Protein AF-A0A1L0DS33-F1 (afdb_monomer_lite)

pLDDT: mean 83.82, std 15.11, range [28.0, 98.94]

Structure (mmCIF, N/CA/C/O backbone):
data_AF-A0A1L0DS33-F1
#
_entry.id   AF-A0A1L0DS33-F1
#
loop_
_atom_site.group_PDB
_atom_site.id
_atom_site.type_symbol
_atom_site.label_atom_id
_atom_site.label_alt_id
_atom_site.label_comp_id
_atom_site.label_asym_id
_atom_site.label_entity_id
_atom_site.label_seq_id
_atom_site.pdbx_PDB_ins_code
_atom_site.Cartn_x
_atom_site.Cartn_y
_atom_site.Cartn_z
_atom_site.occupancy
_atom_site.B_iso_or_equiv
_atom_site.auth_seq_id
_atom_site.auth_comp_id
_atom_site.auth_asym_id
_atom_site.auth_atom_id
_atom_site.pdbx_PDB_model_num
ATOM 1 N N . MET A 1 1 ? -32.156 -48.465 -96.373 1.00 54.03 1 MET A N 1
ATOM 2 C CA . MET A 1 1 ? -33.029 -47.271 -96.244 1.00 54.03 1 MET A CA 1
ATOM 3 C C . MET A 1 1 ? -33.738 -47.123 -94.887 1.00 54.03 1 MET A C 1
ATOM 5 O O . MET A 1 1 ? -34.369 -46.098 -94.685 1.00 54.03 1 MET A O 1
ATOM 9 N N . ALA A 1 2 ? -33.603 -48.049 -93.922 1.00 50.78 2 ALA A N 1
ATOM 10 C CA . ALA A 1 2 ? -34.163 -47.868 -92.570 1.00 50.78 2 ALA A CA 1
ATOM 11 C C . ALA A 1 2 ? -33.215 -47.149 -91.578 1.00 50.78 2 ALA A C 1
ATOM 13 O O . ALA A 1 2 ? -33.678 -46.573 -90.598 1.00 50.78 2 ALA A O 1
ATOM 14 N N . HIS A 1 3 ? -31.903 -47.106 -91.852 1.00 48.91 3 HIS A N 1
ATOM 15 C CA . HIS A 1 3 ? -30.919 -46.491 -90.946 1.00 48.91 3 HIS A CA 1
ATOM 16 C C . HIS A 1 3 ? -30.871 -44.952 -91.014 1.00 48.91 3 HIS A C 1
ATOM 18 O O . HIS A 1 3 ? -30.591 -44.296 -90.017 1.00 48.91 3 HIS A O 1
ATOM 24 N N . THR A 1 4 ? -31.229 -44.353 -92.154 1.00 50.19 4 THR A N 1
ATOM 25 C CA . THR A 1 4 ? -31.132 -42.899 -92.385 1.00 50.19 4 THR A CA 1
ATOM 26 C C . THR A 1 4 ? -32.342 -42.096 -91.888 1.00 50.19 4 THR A C 1
ATOM 28 O O . THR A 1 4 ? -32.277 -40.871 -91.787 1.00 50.19 4 THR A O 1
ATOM 31 N N . VAL A 1 5 ? -33.455 -42.759 -91.550 1.00 52.44 5 VAL A N 1
ATOM 32 C CA . VAL A 1 5 ? -34.676 -42.096 -91.046 1.00 52.44 5 VAL A CA 1
ATOM 33 C C . VAL A 1 5 ? -34.689 -42.021 -89.511 1.00 52.44 5 VAL A C 1
ATOM 35 O O . VAL A 1 5 ? -35.241 -41.072 -88.947 1.00 52.44 5 VAL A O 1
ATOM 38 N N . PHE A 1 6 ? -34.027 -42.959 -88.822 1.00 50.88 6 PHE A N 1
ATOM 39 C CA . PHE A 1 6 ? -33.957 -42.974 -87.356 1.00 50.88 6 PHE A CA 1
ATOM 40 C C . PHE A 1 6 ? -33.005 -41.893 -86.810 1.00 50.88 6 PHE A C 1
ATOM 42 O O . PHE A 1 6 ? -33.363 -41.176 -85.875 1.00 50.88 6 PHE A O 1
ATOM 49 N N . GLU A 1 7 ? -31.858 -41.658 -87.459 1.00 51.91 7 GLU A N 1
ATOM 50 C CA . GLU A 1 7 ? -30.919 -40.597 -87.054 1.00 51.91 7 GLU A CA 1
ATOM 51 C C . GLU A 1 7 ? -31.489 -39.183 -87.240 1.00 51.91 7 GLU A C 1
ATOM 53 O O . GLU A 1 7 ? -31.315 -38.322 -86.371 1.00 51.91 7 GLU A O 1
ATOM 58 N N . LYS A 1 8 ? -32.265 -38.940 -88.308 1.00 51.72 8 LYS A N 1
ATOM 59 C CA . LYS A 1 8 ? -32.891 -37.627 -88.535 1.00 51.72 8 LYS A CA 1
ATOM 60 C C . LYS A 1 8 ? -33.975 -37.297 -87.505 1.00 51.72 8 LYS A C 1
ATOM 62 O O . LYS A 1 8 ? -34.051 -36.139 -87.090 1.00 51.72 8 LYS A O 1
ATOM 67 N N . LYS A 1 9 ? -34.767 -38.277 -87.038 1.00 51.88 9 LYS A N 1
ATOM 68 C CA . LYS A 1 9 ? -35.789 -38.073 -85.984 1.00 51.88 9 LYS A CA 1
ATOM 69 C C . LYS A 1 9 ? -35.183 -37.880 -84.587 1.00 51.88 9 LYS A C 1
ATOM 71 O O . LYS A 1 9 ? -35.725 -37.104 -83.798 1.00 51.88 9 LYS A O 1
ATOM 76 N N . VAL A 1 10 ? -34.048 -38.519 -84.286 1.00 55.72 10 VAL A N 1
ATOM 77 C CA . VAL A 1 10 ? -33.333 -38.335 -83.008 1.00 55.72 10 VAL A CA 1
ATOM 78 C C . VAL A 1 10 ? -32.613 -36.980 -82.960 1.00 55.72 10 VAL A C 1
ATOM 80 O O . VAL A 1 10 ? -32.679 -36.297 -81.936 1.00 55.72 10 VAL A O 1
ATOM 83 N N . GLN A 1 11 ? -32.032 -36.508 -84.072 1.00 53.94 11 GLN A N 1
ATOM 84 C CA . GLN A 1 11 ? -31.434 -35.165 -84.136 1.00 53.94 11 GLN A CA 1
ATOM 85 C C . GLN A 1 11 ? -32.465 -34.028 -84.053 1.00 53.94 11 GLN A C 1
ATOM 87 O O . GLN A 1 11 ? -32.193 -33.019 -83.402 1.00 53.94 11 GLN A O 1
ATOM 92 N N . THR A 1 12 ? -33.660 -34.165 -84.645 1.00 53.88 12 THR A N 1
ATOM 93 C CA . THR A 1 12 ? -34.700 -33.119 -84.532 1.00 53.88 12 THR A CA 1
ATOM 94 C C . THR A 1 12 ? -35.337 -33.069 -83.144 1.00 53.88 12 THR A C 1
ATOM 96 O O . THR A 1 12 ? -35.628 -31.974 -82.662 1.00 53.88 12 THR A O 1
ATOM 99 N N . ARG A 1 13 ? -35.500 -34.211 -82.456 1.00 55.25 13 ARG A N 1
ATOM 100 C CA . ARG A 1 13 ? -35.942 -34.225 -81.049 1.00 55.25 13 ARG A CA 1
ATOM 101 C C . ARG A 1 13 ? -34.875 -33.682 -80.097 1.00 55.25 13 ARG A C 1
ATOM 103 O O . ARG A 1 13 ? -35.236 -32.923 -79.207 1.00 55.25 13 ARG A O 1
ATOM 110 N N . ARG A 1 14 ? -33.582 -33.962 -80.321 1.00 55.31 14 ARG A N 1
ATOM 111 C CA . ARG A 1 14 ? -32.485 -33.342 -79.551 1.00 55.31 14 ARG A CA 1
ATOM 112 C C . ARG A 1 14 ? -32.368 -31.840 -79.801 1.00 55.31 14 ARG A C 1
ATOM 114 O O . ARG A 1 14 ? -32.221 -31.110 -78.837 1.00 55.31 14 ARG A O 1
ATOM 121 N N . LYS A 1 15 ? -32.519 -31.350 -81.039 1.00 54.62 15 LYS A N 1
ATOM 122 C CA . LYS A 1 15 ? -32.514 -29.899 -81.316 1.00 54.62 15 LYS A CA 1
ATOM 123 C C . LYS A 1 15 ? -33.732 -29.176 -80.743 1.00 54.62 15 LYS A C 1
ATOM 125 O O . LYS A 1 15 ? -33.566 -28.082 -80.228 1.00 54.62 15 LYS A O 1
ATOM 130 N N . ARG A 1 16 ? -34.931 -29.774 -80.768 1.00 56.44 16 ARG A N 1
ATOM 131 C CA . ARG A 1 16 ? -36.115 -29.182 -80.115 1.00 56.44 16 ARG A CA 1
ATOM 132 C C . ARG A 1 16 ? -36.041 -29.247 -78.592 1.00 56.44 16 ARG A C 1
ATOM 134 O O . ARG A 1 16 ? -36.432 -28.280 -77.962 1.00 56.44 16 ARG A O 1
ATOM 141 N N . ALA A 1 17 ? -35.502 -30.318 -78.010 1.00 54.59 17 ALA A N 1
ATOM 142 C CA . ALA A 1 17 ? -35.258 -30.391 -76.570 1.00 54.59 17 ALA A CA 1
ATOM 143 C C . ALA A 1 17 ? -34.165 -29.407 -76.133 1.00 54.59 17 ALA A C 1
ATOM 145 O O . ALA A 1 17 ? -34.333 -28.761 -75.114 1.00 54.59 17 ALA A O 1
ATOM 146 N N . LEU A 1 18 ? -33.101 -29.223 -76.924 1.00 56.03 18 LEU A N 1
ATOM 147 C CA . LEU A 1 18 ? -32.041 -28.256 -76.634 1.00 56.03 18 LEU A CA 1
ATOM 148 C C . LEU A 1 18 ? -32.514 -26.809 -76.831 1.00 56.03 18 LEU A C 1
ATOM 150 O O . LEU A 1 18 ? -32.139 -25.968 -76.026 1.00 56.03 18 LEU A O 1
ATOM 154 N N . LEU A 1 19 ? -33.369 -26.523 -77.827 1.00 57.59 19 LEU A N 1
ATOM 155 C CA . LEU A 1 19 ? -34.018 -25.212 -77.977 1.00 57.59 19 LEU A CA 1
ATOM 156 C C . LEU A 1 19 ? -35.035 -24.941 -76.866 1.00 57.59 19 LEU A C 1
ATOM 158 O O . LEU A 1 19 ? -35.096 -23.825 -76.378 1.00 57.59 19 LEU A O 1
ATOM 162 N N . LEU A 1 20 ? -35.809 -25.940 -76.432 1.00 57.66 20 LEU A N 1
ATOM 163 C CA . LEU A 1 20 ? -36.738 -25.772 -75.313 1.00 57.66 20 LEU A CA 1
ATOM 164 C C . LEU A 1 20 ? -35.977 -25.624 -73.986 1.00 57.66 20 LEU A C 1
ATOM 166 O O . LEU A 1 20 ? -36.377 -24.822 -73.158 1.00 57.66 20 LEU A O 1
ATOM 170 N N . LEU A 1 21 ? -34.850 -26.325 -73.804 1.00 53.97 21 LEU A N 1
ATOM 171 C CA . LEU A 1 21 ? -33.987 -26.194 -72.626 1.00 53.97 21 LEU A CA 1
ATOM 172 C C . LEU A 1 21 ? -33.225 -24.863 -72.622 1.00 53.97 21 LEU A C 1
ATOM 174 O O . LEU A 1 21 ? -33.081 -24.278 -71.562 1.00 53.97 21 LEU A O 1
ATOM 178 N N . THR A 1 22 ? -32.789 -24.351 -73.780 1.00 56.38 22 THR A N 1
ATOM 179 C CA . THR A 1 22 ? -32.185 -23.007 -73.881 1.00 56.38 22 THR A CA 1
ATOM 180 C C . THR A 1 22 ? -33.222 -21.901 -73.762 1.00 56.38 22 THR A C 1
ATOM 182 O O . THR A 1 22 ? -32.906 -20.892 -73.157 1.00 56.38 22 THR A O 1
ATOM 185 N N . TYR A 1 23 ? -34.458 -22.087 -74.234 1.00 56.94 23 TYR A N 1
ATOM 186 C CA . TYR A 1 23 ? -35.544 -21.116 -74.052 1.00 56.94 23 TYR A CA 1
ATOM 187 C C . TYR A 1 23 ? -36.094 -21.121 -72.616 1.00 56.94 23 TYR A C 1
ATOM 189 O O . TYR A 1 23 ? -36.419 -20.066 -72.087 1.00 56.94 23 TYR A O 1
ATOM 197 N N . ILE A 1 24 ? -36.128 -22.281 -71.944 1.00 54.25 24 ILE A N 1
ATOM 198 C CA . ILE A 1 24 ? -36.436 -22.382 -70.508 1.00 54.25 24 ILE A CA 1
ATOM 199 C C . ILE A 1 24 ? -35.262 -21.852 -69.671 1.00 54.25 24 ILE A C 1
ATOM 201 O O . ILE A 1 24 ? -35.517 -21.139 -68.712 1.00 54.25 24 ILE A O 1
ATOM 205 N N . LEU A 1 25 ? -33.993 -22.070 -70.051 1.00 50.25 25 LEU A N 1
ATOM 206 C CA . LEU A 1 25 ? -32.857 -21.383 -69.411 1.00 50.25 25 LEU A CA 1
ATOM 207 C C . LEU A 1 25 ? -32.912 -19.865 -69.640 1.00 50.25 25 LEU A C 1
ATOM 209 O O . LEU A 1 25 ? -32.656 -19.120 -68.709 1.00 50.25 25 LEU A O 1
ATOM 213 N N . PHE A 1 26 ? -33.291 -19.384 -70.828 1.00 48.03 26 PHE A N 1
ATOM 214 C CA . PHE A 1 26 ? -33.439 -17.946 -71.089 1.00 48.03 26 PHE A CA 1
ATOM 215 C C . PHE A 1 26 ? -34.670 -17.342 -70.400 1.00 48.03 26 PHE A C 1
ATOM 217 O O . PHE A 1 26 ? -34.664 -16.164 -70.094 1.00 48.03 26 PHE A O 1
ATOM 224 N N . MET A 1 27 ? -35.721 -18.111 -70.109 1.00 46.91 27 MET A N 1
ATOM 225 C CA . MET A 1 27 ? -36.860 -17.626 -69.312 1.00 46.91 27 MET A CA 1
ATOM 226 C C . MET A 1 27 ? -36.609 -17.716 -67.800 1.00 46.91 27 MET A C 1
ATOM 228 O O . MET A 1 27 ? -37.139 -16.900 -67.055 1.00 46.91 27 MET A O 1
ATOM 232 N N . VAL A 1 28 ? -35.792 -18.673 -67.342 1.00 46.38 28 VAL A N 1
ATOM 233 C CA . VAL A 1 28 ? -35.417 -18.841 -65.923 1.00 46.38 28 VAL A CA 1
ATOM 234 C C . VAL A 1 28 ? -34.220 -17.956 -65.535 1.00 46.38 28 VAL A C 1
ATOM 236 O O . VAL A 1 28 ? -34.094 -17.600 -64.370 1.00 46.38 28 VAL A O 1
ATOM 239 N N . PHE A 1 29 ? -33.386 -17.533 -66.494 1.00 46.03 29 PHE A N 1
ATOM 240 C CA . PHE A 1 29 ? -32.216 -16.669 -66.260 1.00 46.03 29 PHE A CA 1
ATOM 241 C C . PHE A 1 29 ? -32.206 -15.353 -67.065 1.00 46.03 29 PHE A C 1
ATOM 243 O O . PHE A 1 29 ? -31.299 -14.548 -66.886 1.00 46.03 29 PHE A O 1
ATOM 250 N N . GLY A 1 30 ? -33.185 -15.093 -67.938 1.00 41.22 30 GLY A N 1
ATOM 251 C CA . GLY A 1 30 ? -33.219 -13.905 -68.815 1.00 41.22 30 GLY A CA 1
ATOM 252 C C . GLY A 1 30 ? -34.069 -12.740 -68.314 1.00 41.22 30 GLY A C 1
ATOM 253 O O . GLY A 1 30 ? -34.511 -11.926 -69.114 1.00 41.22 30 GLY A O 1
ATOM 254 N N . ASN A 1 31 ? -34.285 -12.652 -67.005 1.00 45.69 31 ASN A N 1
ATOM 255 C CA . ASN A 1 31 ? -34.637 -11.411 -66.316 1.00 45.69 31 ASN A CA 1
ATOM 256 C C . ASN A 1 31 ? -34.076 -11.469 -64.889 1.00 45.69 31 ASN A C 1
ATOM 258 O O . ASN A 1 31 ? -34.810 -11.429 -63.908 1.00 45.69 31 ASN A O 1
ATOM 262 N N . LEU A 1 32 ? -32.754 -11.572 -64.765 1.00 39.88 32 LEU A N 1
ATOM 263 C CA . LEU A 1 32 ? -32.100 -10.849 -63.685 1.00 39.88 32 LEU A CA 1
ATOM 264 C C . LEU A 1 32 ? -31.649 -9.524 -64.288 1.00 39.88 32 LEU A C 1
ATOM 266 O O . LEU A 1 32 ? -30.574 -9.418 -64.870 1.00 39.88 32 LEU A O 1
ATOM 270 N N . SER A 1 33 ? -32.520 -8.518 -64.177 1.00 45.62 33 SER A N 1
ATOM 271 C CA . SER A 1 33 ? -32.035 -7.162 -63.935 1.00 45.62 33 SER A CA 1
ATOM 272 C C . SER A 1 33 ? -30.991 -7.317 -62.831 1.00 45.62 33 SER A C 1
ATOM 274 O O . SER A 1 33 ? -31.322 -7.786 -61.739 1.00 45.62 33 SER A O 1
ATOM 276 N N . TYR A 1 34 ? -29.718 -7.085 -63.160 1.00 49.28 34 TYR A N 1
ATOM 277 C CA . TYR A 1 34 ? -28.691 -6.919 -62.143 1.00 49.28 34 TYR A CA 1
ATOM 278 C C . TYR A 1 34 ? -29.107 -5.661 -61.393 1.00 49.28 34 TYR A C 1
ATOM 280 O O . TYR A 1 34 ? -28.812 -4.555 -61.833 1.00 49.28 34 TYR A O 1
ATOM 288 N N . ALA A 1 35 ? -29.922 -5.830 -60.353 1.00 57.00 35 ALA A N 1
ATOM 289 C CA . ALA A 1 35 ? -30.247 -4.745 -59.458 1.00 57.00 35 ALA A CA 1
ATOM 290 C C . ALA A 1 35 ? -28.906 -4.258 -58.916 1.00 57.00 35 ALA A C 1
ATOM 292 O O . ALA A 1 35 ? -28.192 -5.038 -58.292 1.00 57.00 35 ALA A O 1
ATOM 293 N N . LEU A 1 36 ? -28.551 -3.017 -59.249 1.00 68.81 36 LEU A N 1
ATOM 294 C CA . LEU A 1 36 ? -27.370 -2.340 -58.733 1.00 68.81 36 LEU A CA 1
ATOM 295 C C . LEU A 1 36 ? -27.264 -2.603 -57.228 1.00 68.81 36 LEU A C 1
ATOM 297 O O . LEU A 1 36 ? -28.221 -2.302 -56.515 1.00 68.81 36 LEU A O 1
ATOM 301 N N . ASP A 1 37 ? -26.140 -3.154 -56.765 1.00 75.81 37 ASP A N 1
ATOM 302 C CA . ASP A 1 37 ? -25.960 -3.508 -55.355 1.00 75.81 37 ASP A CA 1
ATOM 303 C C . ASP A 1 37 ? -24.619 -3.012 -54.791 1.00 75.81 37 ASP A C 1
ATOM 305 O O . ASP A 1 37 ? -23.597 -2.910 -55.484 1.00 75.81 37 ASP A O 1
ATOM 309 N N . ILE A 1 38 ? -24.627 -2.689 -53.496 1.00 83.56 38 ILE A N 1
ATOM 310 C CA . ILE A 1 38 ? -23.435 -2.286 -52.747 1.00 83.56 38 ILE A CA 1
ATOM 311 C C . ILE A 1 38 ? -22.872 -3.533 -52.069 1.00 83.56 38 ILE A C 1
ATOM 313 O O . ILE A 1 38 ? -23.403 -3.999 -51.064 1.00 83.56 38 ILE A O 1
ATOM 317 N N . ILE A 1 39 ? -21.756 -4.047 -52.591 1.00 85.12 39 ILE A N 1
ATOM 318 C CA . ILE A 1 39 ? -21.105 -5.261 -52.081 1.00 85.12 39 ILE A CA 1
ATOM 319 C C . ILE A 1 39 ? -20.555 -5.035 -50.668 1.00 85.12 39 ILE A C 1
ATOM 321 O O . ILE A 1 39 ? -20.688 -5.901 -49.803 1.00 85.12 39 ILE A O 1
ATOM 325 N N . SER A 1 40 ? -19.912 -3.891 -50.419 1.00 83.19 40 SER A N 1
ATOM 326 C CA . SER A 1 40 ? -19.369 -3.579 -49.093 1.00 83.19 40 SER A CA 1
ATOM 327 C C . SER A 1 40 ? -19.147 -2.090 -48.875 1.00 83.19 40 SER A C 1
ATOM 329 O O . SER A 1 40 ? -18.761 -1.379 -49.804 1.00 83.19 40 SER A O 1
ATOM 331 N N . ILE A 1 41 ? -19.297 -1.661 -47.620 1.00 87.12 41 ILE A N 1
ATOM 332 C CA . ILE A 1 41 ? -18.932 -0.330 -47.127 1.00 87.12 41 ILE A CA 1
ATOM 333 C C . ILE A 1 41 ? -18.014 -0.517 -45.910 1.00 87.12 41 ILE A C 1
ATOM 335 O O . ILE A 1 41 ? -18.388 -1.219 -44.968 1.00 87.12 41 ILE A O 1
ATOM 339 N N . SER A 1 42 ? -16.832 0.103 -45.909 1.00 83.44 42 SER A N 1
ATOM 340 C CA . SER A 1 42 ? -15.899 0.099 -44.774 1.00 83.44 42 SER A CA 1
ATOM 341 C C . SER A 1 42 ? -15.378 1.501 -44.450 1.00 83.44 42 SER A C 1
ATOM 343 O O . SER A 1 42 ? -15.151 2.330 -45.329 1.00 83.44 42 SER A O 1
ATOM 345 N N . ASN A 1 43 ? -15.184 1.759 -43.153 1.00 83.50 43 ASN A N 1
ATOM 346 C CA . ASN A 1 43 ? -14.553 2.975 -42.644 1.00 83.50 43 ASN A CA 1
ATOM 347 C C . ASN A 1 43 ? -13.051 2.713 -42.455 1.00 83.50 43 ASN A C 1
ATOM 349 O O . ASN A 1 43 ? -12.673 1.850 -41.661 1.00 83.50 43 ASN A O 1
ATOM 353 N N . GLU A 1 44 ? -12.201 3.470 -43.139 1.00 82.00 44 GLU A N 1
ATOM 354 C CA . GLU A 1 44 ? -10.746 3.298 -43.167 1.00 82.00 44 GLU A CA 1
ATOM 355 C C . GLU A 1 44 ? -10.040 4.632 -42.869 1.00 82.00 44 GLU A C 1
ATOM 357 O O . GLU A 1 44 ? -10.665 5.694 -42.864 1.00 82.00 44 GLU A O 1
ATOM 362 N N . ASN A 1 45 ? -8.744 4.584 -42.537 1.00 78.31 45 ASN A N 1
ATOM 363 C CA . ASN A 1 45 ? -7.931 5.769 -42.212 1.00 78.31 45 ASN A CA 1
ATOM 364 C C . ASN A 1 45 ? -8.588 6.728 -41.198 1.00 78.31 45 ASN A C 1
ATOM 366 O O . ASN A 1 45 ? -8.499 7.950 -41.322 1.00 78.31 45 ASN A O 1
ATOM 370 N N . LEU A 1 46 ? -9.258 6.160 -40.188 1.00 68.50 46 LEU A N 1
ATOM 371 C CA . LEU A 1 46 ? -9.927 6.921 -39.136 1.00 68.50 46 LEU A CA 1
ATOM 372 C C . LEU A 1 46 ? -8.899 7.702 -38.316 1.00 68.50 46 LEU A C 1
ATOM 374 O O . LEU A 1 46 ? -8.003 7.118 -37.695 1.00 68.50 46 LEU A O 1
ATOM 378 N N . ASP A 1 47 ? -9.074 9.014 -38.276 1.00 68.12 47 ASP A N 1
ATOM 379 C CA . ASP A 1 47 ? -8.330 9.945 -37.435 1.00 68.12 47 ASP A CA 1
ATOM 380 C C . ASP A 1 47 ? -9.304 10.743 -36.547 1.00 68.12 47 ASP A C 1
ATOM 382 O O . ASP A 1 47 ? -10.502 10.445 -36.500 1.00 68.12 47 ASP A O 1
ATOM 386 N N . VAL A 1 48 ? -8.809 11.727 -35.797 1.00 65.50 48 VAL A N 1
ATOM 387 C CA . VAL A 1 48 ? -9.638 12.568 -34.919 1.00 65.50 48 VAL A CA 1
ATOM 388 C C . VAL A 1 48 ? -10.586 13.493 -35.692 1.00 65.50 48 VAL A C 1
ATOM 390 O O . VAL A 1 48 ? -11.618 13.871 -35.136 1.00 65.50 48 VAL A O 1
ATOM 393 N N . ASP A 1 49 ? -10.279 13.819 -36.954 1.00 72.50 49 ASP A N 1
ATOM 394 C CA . ASP A 1 49 ? -10.989 14.818 -37.775 1.00 72.50 49 ASP A CA 1
ATOM 395 C C . ASP A 1 49 ? -11.140 14.464 -39.266 1.00 72.50 49 ASP A C 1
ATOM 397 O O . ASP A 1 49 ? -11.635 15.258 -40.070 1.00 72.50 49 ASP A O 1
ATOM 401 N N . LYS A 1 50 ? -10.752 13.246 -39.647 1.00 83.56 50 LYS A N 1
ATOM 402 C CA . LYS A 1 50 ? -10.861 12.740 -41.017 1.00 83.56 50 LYS A CA 1
ATOM 403 C C . LYS A 1 50 ? -11.110 11.241 -41.039 1.00 83.56 50 LYS A C 1
ATOM 405 O O . LYS A 1 50 ? -10.762 10.519 -40.104 1.00 83.56 50 LYS A O 1
ATOM 410 N N . ALA A 1 51 ? -11.712 10.787 -42.128 1.00 89.12 51 ALA A N 1
ATOM 411 C CA . ALA A 1 51 ? -11.911 9.375 -42.410 1.00 89.12 51 ALA A CA 1
ATOM 412 C C . ALA A 1 51 ? -12.011 9.138 -43.914 1.00 89.12 51 ALA A C 1
ATOM 414 O O . ALA A 1 51 ? -12.381 10.045 -44.658 1.00 89.12 51 ALA A O 1
ATOM 415 N N . ASP A 1 52 ? -11.743 7.913 -44.343 1.00 92.44 52 ASP A N 1
ATOM 416 C CA . ASP A 1 52 ? -11.986 7.464 -45.706 1.00 92.44 52 ASP A CA 1
ATOM 417 C C . ASP A 1 52 ? -13.100 6.407 -45.696 1.00 92.44 52 ASP A C 1
ATOM 419 O O . ASP A 1 52 ? -13.106 5.501 -44.863 1.00 92.44 52 ASP A O 1
ATOM 423 N N . ILE A 1 53 ? -14.067 6.534 -46.604 1.00 92.69 53 ILE A N 1
ATOM 424 C CA . ILE A 1 53 ? -15.160 5.572 -46.776 1.00 92.69 53 ILE A CA 1
ATOM 425 C C . ILE A 1 53 ? -14.891 4.777 -48.047 1.00 92.69 53 ILE A C 1
ATOM 427 O O . ILE A 1 53 ? -14.963 5.330 -49.149 1.00 92.69 53 ILE A O 1
ATOM 431 N N . ARG A 1 54 ? -14.575 3.489 -47.897 1.00 92.25 54 ARG A N 1
ATOM 432 C CA . ARG A 1 54 ? -14.356 2.578 -49.021 1.00 92.25 54 ARG A CA 1
ATOM 433 C C . ARG A 1 54 ? -15.660 1.870 -49.372 1.00 92.25 54 ARG A C 1
ATOM 435 O O . ARG A 1 54 ? -16.324 1.309 -48.503 1.00 92.25 54 ARG A O 1
ATOM 442 N N . VAL A 1 55 ? -16.029 1.907 -50.649 1.00 91.75 55 VAL A N 1
ATOM 443 C CA . VAL A 1 55 ? -17.270 1.335 -51.184 1.00 91.75 55 VAL A CA 1
ATOM 444 C C . VAL A 1 55 ? -16.940 0.458 -52.384 1.00 91.75 55 VAL A C 1
ATOM 446 O O . VAL A 1 55 ? -16.211 0.884 -53.276 1.00 91.75 55 VAL A O 1
ATOM 449 N N . VAL A 1 56 ? -17.490 -0.754 -52.415 1.00 90.38 56 VAL A N 1
ATOM 450 C CA . VAL A 1 56 ? -17.362 -1.689 -53.543 1.00 90.38 56 VAL A CA 1
ATOM 451 C C . VAL A 1 56 ? -18.750 -1.990 -54.099 1.00 90.38 56 VAL A C 1
ATOM 453 O O . VAL A 1 56 ? -19.661 -2.289 -53.327 1.00 90.38 56 VAL A O 1
ATOM 456 N N . THR A 1 57 ? -18.912 -1.919 -55.419 1.00 89.69 57 THR A N 1
ATOM 457 C CA . THR A 1 57 ? -20.177 -2.145 -56.135 1.00 89.69 57 THR A CA 1
ATOM 458 C C . THR A 1 57 ? -20.048 -3.306 -57.115 1.00 89.69 57 THR A C 1
ATOM 460 O O . THR A 1 57 ? -18.970 -3.599 -57.638 1.00 89.69 57 THR A O 1
ATOM 463 N N . ASP A 1 58 ? -21.154 -3.996 -57.373 1.00 81.69 58 ASP A N 1
ATOM 464 C CA . ASP A 1 58 ? -21.182 -5.158 -58.267 1.00 81.69 58 ASP A CA 1
ATOM 465 C C . ASP A 1 58 ? -21.015 -4.782 -59.751 1.00 81.69 58 ASP A C 1
ATOM 467 O O . ASP A 1 58 ? -20.400 -5.515 -60.540 1.00 81.69 58 ASP A O 1
ATOM 471 N N . ASN A 1 59 ? -21.463 -3.581 -60.105 1.00 83.56 59 ASN A N 1
ATOM 472 C CA . ASN A 1 59 ? -21.367 -2.983 -61.427 1.00 83.56 59 ASN A CA 1
ATOM 473 C C . ASN A 1 59 ? -20.555 -1.688 -61.422 1.00 83.56 59 ASN A C 1
ATOM 475 O O . ASN A 1 59 ? -20.345 -1.064 -60.383 1.00 83.56 59 ASN A O 1
ATOM 479 N N . THR A 1 60 ? -20.084 -1.296 -62.607 1.00 87.19 60 THR A N 1
ATOM 480 C CA . THR A 1 60 ? -19.371 -0.031 -62.793 1.00 87.19 60 THR A CA 1
ATOM 481 C C . THR A 1 60 ? -20.330 1.128 -62.523 1.00 87.19 60 THR A C 1
ATOM 483 O O . THR A 1 60 ? -21.383 1.234 -63.155 1.00 87.19 60 THR A O 1
ATOM 486 N N . SER A 1 61 ? -19.994 1.959 -61.545 1.00 90.94 61 SER A N 1
ATOM 487 C CA . SER A 1 61 ? -20.868 2.993 -61.008 1.00 90.94 61 SER A CA 1
ATOM 488 C C . SER A 1 61 ? -20.061 4.179 -60.478 1.00 90.94 61 SER A C 1
ATOM 490 O O . SER A 1 61 ? -18.833 4.159 -60.463 1.00 90.94 61 SER A O 1
ATOM 492 N N . ARG A 1 62 ? -20.746 5.246 -60.069 1.00 93.62 62 ARG A N 1
ATOM 493 C CA . ARG A 1 62 ? -20.158 6.369 -59.331 1.00 93.62 62 ARG A CA 1
ATOM 494 C C . ARG A 1 62 ? -20.761 6.419 -57.939 1.00 93.62 62 ARG A C 1
ATOM 496 O O . ARG A 1 62 ? -21.942 6.116 -57.768 1.00 93.62 62 ARG A O 1
ATOM 503 N N . VAL A 1 63 ? -19.968 6.860 -56.967 1.00 94.06 63 VAL A N 1
ATOM 504 C CA . VAL A 1 63 ? -20.342 6.883 -55.550 1.00 94.06 63 VAL A CA 1
ATOM 505 C C . VAL A 1 63 ? -20.167 8.279 -54.954 1.00 94.06 63 VAL A C 1
ATOM 507 O O . VAL A 1 63 ? -19.184 8.963 -55.230 1.00 94.06 63 VAL A O 1
ATOM 510 N N . SER A 1 64 ? -21.113 8.700 -54.117 1.00 94.12 64 SER A N 1
ATOM 511 C CA . SER A 1 64 ? -21.016 9.886 -53.257 1.00 94.12 64 SER A CA 1
ATOM 512 C C . SER A 1 64 ? -21.510 9.550 -51.843 1.00 94.12 64 SER A C 1
ATOM 514 O O . SER A 1 64 ? -22.279 8.607 -51.658 1.00 94.12 64 SER A O 1
ATOM 516 N N . ILE A 1 65 ? -21.054 10.298 -50.836 1.00 95.19 65 ILE A N 1
ATOM 517 C CA . ILE A 1 65 ? -21.390 10.109 -49.422 1.00 95.19 65 ILE A CA 1
ATOM 518 C C . ILE A 1 65 ? -22.191 11.308 -48.918 1.00 95.19 65 ILE A C 1
ATOM 520 O O . ILE A 1 65 ? -21.698 12.435 -48.930 1.00 95.19 65 ILE A O 1
ATOM 524 N N . GLN A 1 66 ? -23.400 11.075 -48.413 1.00 92.75 66 GLN A N 1
ATOM 525 C CA . GLN A 1 66 ? -24.129 12.054 -47.605 1.00 92.75 66 GLN A CA 1
ATOM 526 C C . GLN A 1 66 ? -23.806 11.844 -46.134 1.00 92.75 66 GLN A C 1
ATOM 528 O O . GLN A 1 66 ? -24.021 10.748 -45.644 1.00 92.75 66 GLN A O 1
ATOM 533 N N . TYR A 1 67 ? -23.305 12.856 -45.424 1.00 91.06 67 TYR A N 1
ATOM 534 C CA . TYR A 1 67 ? -22.882 12.729 -44.029 1.00 91.06 67 TYR A CA 1
ATOM 535 C C . TYR A 1 67 ? -23.210 13.965 -43.184 1.00 91.06 67 TYR A C 1
ATOM 537 O O . TYR A 1 67 ? -23.169 15.099 -43.656 1.00 91.06 67 TYR A O 1
ATOM 545 N N . GLY A 1 68 ? -23.512 13.762 -41.904 1.00 81.00 68 GLY A N 1
ATOM 546 C CA . GLY A 1 68 ? -23.839 14.828 -40.957 1.00 81.00 68 GLY A CA 1
ATOM 547 C C . GLY A 1 68 ? -23.783 14.347 -39.510 1.00 81.00 68 GLY A C 1
ATOM 548 O O . GLY A 1 68 ? -23.729 13.152 -39.240 1.00 81.00 68 GLY A O 1
ATOM 549 N N . LEU A 1 69 ? -23.792 15.266 -38.542 1.00 69.50 69 LEU A N 1
ATOM 550 C CA . LEU A 1 69 ? -23.809 14.898 -37.112 1.00 69.50 69 LEU A CA 1
ATOM 551 C C . LEU A 1 69 ? -25.144 14.264 -36.675 1.00 69.50 69 LEU A C 1
ATOM 553 O O . LEU A 1 69 ? -25.250 13.740 -35.570 1.00 69.50 69 LEU A O 1
ATOM 557 N N . ASN A 1 70 ? -26.166 14.337 -37.529 1.00 72.44 70 ASN A N 1
ATOM 558 C CA . ASN A 1 70 ? -27.437 13.636 -37.408 1.00 72.44 70 ASN A CA 1
ATOM 559 C C . ASN A 1 70 ? -28.055 13.444 -38.802 1.00 72.44 70 ASN A C 1
ATOM 561 O O . ASN A 1 70 ? -27.636 14.079 -39.771 1.00 72.44 70 ASN A O 1
ATOM 565 N N . SER A 1 71 ? -29.080 12.598 -38.885 1.00 65.44 71 SER A N 1
ATOM 566 C CA . SER A 1 71 ? -29.762 12.271 -40.139 1.00 65.44 71 SER A CA 1
ATOM 567 C C . SER A 1 71 ? -30.674 13.371 -40.697 1.00 65.44 71 SER A C 1
ATOM 569 O O . SER A 1 71 ? -31.181 13.224 -41.804 1.00 65.44 71 SER A O 1
ATOM 571 N N . ALA A 1 72 ? -30.872 14.480 -39.973 1.00 57.56 72 ALA A N 1
ATOM 572 C CA . ALA A 1 72 ? -31.730 15.584 -40.406 1.00 57.56 72 ALA A CA 1
ATOM 573 C C . ALA A 1 72 ? -30.986 16.651 -41.233 1.00 57.56 72 ALA A C 1
ATOM 575 O O . ALA A 1 72 ? -31.616 17.318 -42.047 1.00 57.56 72 ALA A O 1
ATOM 576 N N . ASN A 1 73 ? -29.666 16.803 -41.051 1.00 64.94 73 ASN A N 1
ATOM 577 C CA . ASN A 1 73 ? -28.832 17.793 -41.745 1.00 64.94 73 ASN A CA 1
ATOM 578 C C . ASN A 1 73 ? -27.549 17.135 -42.286 1.00 64.94 73 ASN A C 1
ATOM 580 O O . ASN A 1 73 ? -26.518 17.130 -41.606 1.00 64.94 73 ASN A O 1
ATOM 584 N N . MET A 1 74 ? -27.615 16.580 -43.503 1.00 79.38 74 MET A N 1
ATOM 585 C CA . MET A 1 74 ? -26.488 15.912 -44.167 1.00 79.38 74 MET A CA 1
ATOM 586 C C . MET A 1 74 ? -25.895 16.755 -45.308 1.00 79.38 74 MET A C 1
ATOM 588 O O . MET A 1 74 ? -26.617 17.325 -46.124 1.00 79.38 74 MET A O 1
ATOM 592 N N . THR A 1 75 ? -24.566 16.785 -45.392 1.00 83.38 75 THR A N 1
ATOM 593 C CA . THR A 1 75 ? -23.784 17.354 -46.499 1.00 83.38 75 THR A CA 1
ATOM 594 C C . THR A 1 75 ? -23.400 16.243 -47.472 1.00 83.38 75 THR A C 1
ATOM 596 O O . THR A 1 75 ? -23.078 15.142 -47.044 1.00 83.38 75 THR A O 1
ATOM 599 N N . THR A 1 76 ? -23.418 16.509 -48.781 1.00 91.44 76 THR A N 1
ATOM 600 C CA . THR A 1 76 ? -23.062 15.514 -49.814 1.00 91.44 76 THR A CA 1
ATOM 601 C C . THR A 1 76 ? -21.631 15.732 -50.305 1.00 91.44 76 THR A C 1
ATOM 603 O O . THR A 1 76 ? -21.270 16.853 -50.664 1.00 91.44 76 THR A O 1
ATOM 606 N N . SER A 1 77 ? -20.817 14.677 -50.334 1.00 91.25 77 SER A N 1
ATOM 607 C CA . SER A 1 77 ? -19.465 14.706 -50.896 1.00 91.25 77 SER A CA 1
ATOM 608 C C . SER A 1 77 ? -19.492 14.813 -52.424 1.00 91.25 77 SER A C 1
ATOM 610 O O . SER A 1 77 ? -20.510 14.567 -53.076 1.00 91.25 77 SER A O 1
ATOM 612 N N . GLN A 1 78 ? -18.343 15.105 -53.034 1.00 89.69 78 GLN A N 1
ATOM 613 C CA . GLN A 1 78 ? -18.212 14.975 -54.486 1.00 89.69 78 GLN A CA 1
ATOM 614 C C . GLN A 1 78 ? -18.389 13.514 -54.927 1.00 89.69 78 GLN A C 1
ATOM 616 O O . GLN A 1 78 ? -18.134 12.585 -54.157 1.00 89.69 78 GLN A O 1
ATOM 621 N N . TRP A 1 79 ? -18.851 13.331 -56.165 1.00 92.38 79 TRP A N 1
ATOM 622 C CA . TRP A 1 79 ? -18.977 12.019 -56.795 1.00 92.38 79 TRP A CA 1
ATOM 623 C C . TRP A 1 79 ? -17.613 11.499 -57.236 1.00 92.38 79 TRP A C 1
ATOM 625 O O . TRP A 1 79 ? -16.857 12.232 -57.873 1.00 92.38 79 TRP A O 1
ATOM 635 N N . SER A 1 80 ? -17.349 10.219 -56.988 1.00 92.62 80 SER A N 1
ATOM 636 C CA . SER A 1 80 ? -16.184 9.522 -57.526 1.00 92.62 80 SER A CA 1
ATOM 637 C C . SER A 1 80 ? -16.199 9.454 -59.056 1.00 92.62 80 SER A C 1
ATOM 639 O O . SER A 1 80 ? -17.222 9.688 -59.717 1.00 92.62 80 SER A O 1
ATOM 641 N N . GLU A 1 81 ? -15.068 9.039 -59.619 1.00 88.94 81 GLU A N 1
ATOM 642 C CA . GLU A 1 81 ? -15.004 8.509 -60.981 1.00 88.94 81 GLU A CA 1
ATOM 643 C C . GLU A 1 81 ? -15.768 7.177 -61.106 1.00 88.94 81 GLU A C 1
ATOM 645 O O . GLU A 1 81 ? -16.130 6.560 -60.095 1.00 88.94 81 GLU A O 1
ATOM 650 N N . SER A 1 82 ? -16.061 6.779 -62.352 1.00 88.06 82 SER A N 1
ATOM 651 C CA . SER A 1 82 ? -16.786 5.541 -62.674 1.00 88.06 82 SER A CA 1
ATOM 652 C C . SER A 1 82 ? -15.881 4.331 -62.432 1.00 88.06 82 SER A C 1
ATOM 654 O O . SER A 1 82 ? -14.761 4.284 -62.937 1.00 88.06 82 SER A O 1
ATOM 656 N N . GLY A 1 83 ? -16.338 3.359 -61.648 1.00 87.75 83 GLY A N 1
ATOM 657 C CA . GLY A 1 83 ? -15.534 2.212 -61.228 1.00 87.75 83 GLY A CA 1
ATOM 658 C C . GLY A 1 83 ? -16.347 1.188 -60.441 1.00 87.75 83 GLY A C 1
ATOM 659 O O . GLY A 1 83 ? -17.555 1.332 -60.303 1.00 87.75 83 GLY A O 1
ATOM 660 N N . LYS A 1 84 ? -15.694 0.125 -59.962 1.00 88.31 84 LYS A N 1
ATOM 661 C CA . LYS A 1 84 ? -16.317 -0.865 -59.058 1.00 88.31 84 LYS A CA 1
ATOM 662 C C . LYS A 1 84 ? -15.839 -0.754 -57.612 1.00 88.31 84 LYS A C 1
ATOM 664 O O . LYS A 1 84 ? -16.423 -1.362 -56.724 1.00 88.31 84 LYS A O 1
ATOM 669 N N . GLU A 1 85 ? -14.771 -0.000 -57.372 1.00 90.44 85 GLU A N 1
ATOM 670 C CA . GLU A 1 85 ? -14.237 0.277 -56.044 1.00 90.44 85 GLU A CA 1
ATOM 671 C C . GLU A 1 85 ? -13.968 1.773 -55.917 1.00 90.44 85 GLU A C 1
ATOM 673 O O . GLU A 1 85 ? -13.430 2.400 -56.831 1.00 90.44 85 GLU A O 1
ATOM 678 N N . HIS A 1 86 ? -14.336 2.339 -54.776 1.00 92.75 86 HIS A N 1
ATOM 679 C CA . HIS A 1 86 ? -14.314 3.772 -54.532 1.00 92.75 86 HIS A CA 1
ATOM 680 C C . HIS A 1 86 ? -13.786 4.043 -53.131 1.00 92.75 86 HIS A C 1
ATOM 682 O O . HIS A 1 86 ? -14.129 3.324 -52.195 1.00 92.75 86 HIS A O 1
ATOM 688 N N . ILE A 1 87 ? -12.989 5.098 -52.973 1.00 92.31 87 ILE A N 1
ATOM 689 C CA . ILE A 1 87 ? -12.588 5.622 -51.665 1.00 92.31 87 ILE A CA 1
ATOM 690 C C . ILE A 1 87 ? -12.954 7.101 -51.636 1.00 92.31 87 ILE A C 1
ATOM 692 O O . ILE A 1 87 ? -12.434 7.889 -52.423 1.00 92.31 87 ILE A O 1
ATOM 696 N N . ILE A 1 88 ? -13.865 7.471 -50.737 1.00 93.19 88 ILE A N 1
ATOM 697 C CA . ILE A 1 88 ? -14.278 8.858 -50.534 1.00 93.19 88 ILE A CA 1
ATOM 698 C C . ILE A 1 88 ? -13.684 9.369 -49.225 1.00 93.19 88 ILE A C 1
ATOM 700 O O . ILE A 1 88 ? -14.045 8.918 -48.140 1.00 93.19 88 ILE A O 1
ATOM 704 N N . SER A 1 89 ? -12.783 10.339 -49.335 1.00 90.12 89 SER A N 1
ATOM 705 C CA . SER A 1 89 ? -12.131 10.982 -48.198 1.00 90.12 89 SER A CA 1
ATOM 706 C C . SER A 1 89 ? -12.981 12.115 -47.636 1.00 90.12 89 SER A C 1
ATOM 708 O O . SER A 1 89 ? -13.212 13.121 -48.306 1.00 90.12 89 SER A O 1
ATOM 710 N N . LEU A 1 90 ? -13.392 11.985 -46.379 1.00 87.88 90 LEU A N 1
ATOM 711 C CA . LEU A 1 90 ? -14.032 13.045 -45.608 1.00 87.88 90 LEU A CA 1
ATOM 712 C C . LEU A 1 90 ? -12.970 13.748 -44.748 1.00 87.88 90 LEU A C 1
ATOM 714 O O . LEU A 1 90 ? -12.160 13.096 -44.079 1.00 87.88 90 LEU A O 1
ATOM 718 N N . ARG A 1 91 ? -12.933 15.081 -44.806 1.00 83.88 91 ARG A N 1
ATOM 719 C CA . ARG A 1 91 ? -11.941 15.943 -44.139 1.00 83.88 91 ARG A CA 1
ATOM 720 C C . ARG A 1 91 ? -12.649 17.061 -43.368 1.00 83.88 91 ARG A C 1
ATOM 722 O O . ARG A 1 91 ? -13.846 17.269 -43.568 1.00 83.88 91 ARG A O 1
ATOM 729 N N . ASP A 1 92 ? -11.911 17.735 -42.487 1.00 77.00 92 ASP A N 1
ATOM 730 C CA . ASP A 1 92 ? -12.395 18.831 -41.632 1.00 77.00 92 ASP A CA 1
ATOM 731 C C . ASP A 1 92 ? -13.630 18.456 -40.791 1.00 77.00 92 ASP A C 1
ATOM 733 O O . ASP A 1 92 ? -14.512 19.272 -40.506 1.00 77.00 92 ASP A O 1
ATOM 737 N N . LEU A 1 93 ? -13.717 17.186 -40.387 1.00 79.75 93 LEU A N 1
ATOM 738 C CA . LEU A 1 93 ? -14.794 16.701 -39.542 1.00 79.75 93 LEU A CA 1
ATOM 739 C C . LEU A 1 93 ? -14.570 17.183 -38.108 1.00 79.75 93 LEU A C 1
ATOM 741 O O . LEU A 1 93 ? -13.483 17.091 -37.546 1.00 79.75 93 LEU A O 1
ATOM 745 N N . LYS A 1 94 ? -15.640 17.654 -37.469 1.00 60.22 94 LYS A N 1
ATOM 746 C CA . LYS A 1 94 ? -15.637 18.013 -36.046 1.00 60.22 94 LYS A CA 1
ATOM 747 C C . LYS A 1 94 ? -15.033 16.894 -35.186 1.00 60.22 94 LYS A C 1
ATOM 749 O O . LYS A 1 94 ? -15.507 15.756 -35.224 1.00 60.22 94 LYS A O 1
ATOM 754 N N . TRP A 1 95 ? -14.039 17.274 -34.385 1.00 52.69 95 TRP A N 1
ATOM 755 C CA . TRP A 1 95 ? -13.184 16.373 -33.618 1.00 52.69 95 TRP A CA 1
ATOM 756 C C . TRP A 1 95 ? -13.942 15.367 -32.754 1.00 52.69 95 TRP A C 1
ATOM 758 O O . TRP A 1 95 ? -14.838 15.744 -31.994 1.00 52.69 95 TRP A O 1
ATOM 768 N N . ALA A 1 96 ? -13.533 14.095 -32.849 1.00 49.38 96 ALA A N 1
ATOM 769 C CA . ALA A 1 96 ? -13.977 12.984 -32.000 1.00 49.38 96 ALA A CA 1
ATOM 770 C C . ALA A 1 96 ? -15.511 12.793 -31.916 1.00 49.38 96 ALA A C 1
ATOM 772 O O . ALA A 1 96 ? -16.033 12.221 -30.949 1.00 49.38 96 ALA A O 1
ATOM 773 N N . ALA A 1 97 ? -16.238 13.287 -32.925 1.00 55.28 97 ALA A N 1
ATOM 774 C CA . ALA A 1 97 ? -17.683 13.170 -33.047 1.00 55.28 97 ALA A CA 1
ATOM 775 C C . ALA A 1 97 ? -18.087 11.883 -33.783 1.00 55.28 97 ALA A C 1
ATOM 777 O O . ALA A 1 97 ? -17.290 11.250 -34.480 1.00 55.28 97 ALA A O 1
ATOM 778 N N . VAL A 1 98 ? -19.350 11.495 -33.617 1.00 70.38 98 VAL A N 1
ATOM 779 C CA . VAL A 1 98 ? -19.965 10.419 -34.398 1.00 70.38 98 VAL A CA 1
ATOM 780 C C . VAL A 1 98 ? -20.805 11.061 -35.492 1.00 70.38 98 VAL A C 1
ATOM 782 O O . VAL A 1 98 ? -21.642 11.913 -35.199 1.00 70.38 98 VAL A O 1
ATOM 785 N N . TYR A 1 99 ? -20.564 10.658 -36.733 1.00 78.00 99 TYR A N 1
ATOM 786 C CA . TYR A 1 99 ? -21.311 11.104 -37.901 1.00 78.00 99 TYR A CA 1
ATOM 787 C C . TYR A 1 99 ? -22.243 9.997 -38.383 1.00 78.00 99 TYR A C 1
ATOM 789 O O . TYR A 1 99 ? -21.884 8.821 -38.368 1.00 78.00 99 TYR A O 1
ATOM 797 N N . HIS A 1 100 ? -23.425 10.399 -38.824 1.00 85.50 100 HIS A N 1
ATOM 798 C CA . HIS A 1 100 ? -24.342 9.602 -39.623 1.00 85.50 100 HIS A CA 1
ATOM 799 C C . HIS A 1 100 ? -23.991 9.799 -41.093 1.00 85.50 100 HIS A C 1
ATOM 801 O O . HIS A 1 100 ? -23.726 10.935 -41.496 1.00 85.50 100 HIS A O 1
ATOM 807 N N . TYR A 1 101 ? -23.964 8.731 -41.887 1.00 91.25 101 TYR A N 1
ATOM 808 C CA . TYR A 1 101 ? -23.754 8.845 -43.323 1.00 91.25 101 TYR A CA 1
ATOM 809 C C . TYR A 1 101 ? -24.468 7.765 -44.139 1.00 91.25 101 TYR A C 1
ATOM 811 O O . TYR A 1 101 ? -24.629 6.633 -43.699 1.00 91.25 101 TYR A O 1
ATOM 819 N N . SER A 1 102 ? -24.844 8.096 -45.371 1.00 89.19 102 SER A N 1
ATOM 820 C CA . SER A 1 102 ? -25.344 7.153 -46.371 1.00 89.19 102 SER A CA 1
ATOM 821 C C . SER A 1 102 ? -24.511 7.240 -47.647 1.00 89.19 102 SER A C 1
ATOM 823 O O . SER A 1 102 ? -23.982 8.292 -48.011 1.00 89.19 102 SER A O 1
ATOM 825 N N . VAL A 1 103 ? -24.361 6.103 -48.313 1.00 93.00 103 VAL A N 1
ATOM 826 C CA . VAL A 1 103 ? -23.679 5.976 -49.597 1.00 93.00 103 VAL A CA 1
ATOM 827 C C . VAL A 1 103 ? -24.732 6.055 -50.691 1.00 93.00 103 VAL A C 1
ATOM 829 O O . VAL A 1 103 ? -25.734 5.347 -50.624 1.00 93.00 103 VAL A O 1
ATOM 832 N N . ILE A 1 104 ? -24.523 6.894 -51.698 1.00 93.12 104 ILE A N 1
ATOM 833 C CA . ILE A 1 104 ? -25.379 6.976 -52.881 1.00 93.12 104 ILE A CA 1
ATOM 834 C C . ILE A 1 104 ? -24.578 6.454 -54.066 1.00 93.12 104 ILE A C 1
ATOM 836 O O . ILE A 1 104 ? -23.492 6.960 -54.353 1.00 93.12 104 ILE A O 1
ATOM 840 N N . VAL A 1 105 ? -25.122 5.449 -54.747 1.00 90.81 105 VAL A N 1
ATOM 841 C CA . VAL A 1 105 ? -24.499 4.803 -55.903 1.00 90.81 105 VAL A CA 1
ATOM 842 C C . VAL A 1 105 ? -25.373 5.012 -57.121 1.00 90.81 105 VAL A C 1
ATOM 844 O O . VAL A 1 105 ? -26.583 4.799 -57.059 1.00 90.81 105 VAL A O 1
ATOM 847 N N . LYS A 1 106 ? -24.758 5.425 -58.229 1.00 89.81 106 LYS A N 1
ATOM 848 C CA . LYS A 1 106 ? -25.453 5.700 -59.484 1.00 89.81 106 LYS A CA 1
ATOM 849 C C . LYS A 1 106 ? -24.710 5.081 -60.667 1.00 89.81 106 LYS A C 1
ATOM 851 O O . LYS A 1 106 ? -23.503 5.279 -60.802 1.00 89.81 106 LYS A O 1
ATOM 856 N N . THR A 1 107 ? -25.412 4.335 -61.515 1.00 82.94 107 THR A N 1
ATOM 857 C CA . THR A 1 107 ? -24.836 3.726 -62.729 1.00 82.94 107 THR A CA 1
ATOM 858 C C . THR A 1 107 ? -24.852 4.682 -63.917 1.00 82.94 107 THR A C 1
ATOM 860 O O . THR A 1 107 ? -25.474 5.744 -63.891 1.00 82.94 107 THR A O 1
ATOM 863 N N . GLU A 1 108 ? -24.189 4.274 -64.998 1.00 70.62 108 GLU A N 1
ATOM 864 C CA . GLU A 1 108 ? -24.161 4.997 -66.276 1.00 70.62 108 GLU A CA 1
ATOM 865 C C . GLU A 1 108 ? -25.525 5.033 -66.998 1.00 70.62 108 GLU A C 1
ATOM 867 O O . GLU A 1 108 ? -25.714 5.853 -67.891 1.00 70.62 108 GLU A O 1
ATOM 872 N N . HIS A 1 109 ? -26.491 4.202 -66.584 1.00 74.50 109 HIS A N 1
ATOM 873 C CA . HIS A 1 109 ? -27.866 4.178 -67.109 1.00 74.50 109 HIS A CA 1
ATOM 874 C C . HIS A 1 109 ? -28.871 4.896 -66.185 1.00 74.50 109 HIS A C 1
ATOM 876 O O . HIS A 1 109 ? -30.073 4.668 -66.283 1.00 74.50 109 HIS A O 1
ATOM 882 N N . ASP A 1 110 ? -28.381 5.756 -65.283 1.00 72.44 110 ASP A N 1
ATOM 883 C CA . ASP A 1 110 ? -29.162 6.546 -64.318 1.00 72.44 110 ASP A CA 1
ATOM 884 C C . ASP A 1 110 ? -29.943 5.743 -63.252 1.00 72.44 110 ASP A C 1
ATOM 886 O O . ASP A 1 110 ? -30.710 6.329 -62.484 1.00 72.44 110 ASP A O 1
ATOM 890 N N . GLU A 1 111 ? -29.699 4.437 -63.107 1.00 78.06 111 GLU A N 1
ATOM 891 C CA . GLU A 1 111 ? -30.205 3.672 -61.960 1.00 78.06 111 GLU A CA 1
ATOM 892 C C . GLU A 1 111 ? -29.437 4.060 -60.687 1.00 78.06 111 GLU A C 1
ATOM 894 O O . GLU A 1 111 ? -28.202 4.084 -60.679 1.00 78.06 111 GLU A O 1
ATOM 899 N N . GLN A 1 112 ? -30.165 4.377 -59.611 1.00 86.19 112 GLN A N 1
ATOM 900 C CA . GLN A 1 112 ? -29.599 4.867 -58.354 1.00 86.19 112 GLN A CA 1
ATOM 901 C C . GLN A 1 112 ? -30.129 4.072 -57.162 1.00 86.19 112 GLN A C 1
ATOM 903 O O . GLN A 1 112 ? -31.339 3.907 -57.004 1.00 86.19 112 GLN A O 1
ATOM 908 N N . ILE A 1 113 ? -29.220 3.668 -56.277 1.00 84.38 113 ILE A N 1
ATOM 909 C CA . ILE A 1 113 ? -29.550 3.114 -54.963 1.00 84.38 113 ILE A CA 1
ATOM 910 C C . ILE A 1 113 ? -28.808 3.884 -53.872 1.00 84.38 113 ILE A C 1
ATOM 912 O O . ILE A 1 113 ? -27.814 4.567 -54.129 1.00 84.38 113 ILE A O 1
ATOM 916 N N . SER A 1 114 ? -29.292 3.783 -52.639 1.00 85.81 114 SER A N 1
ATOM 917 C CA . SER A 1 114 ? -28.597 4.329 -51.479 1.00 85.81 114 SER A CA 1
ATOM 918 C C . SER A 1 114 ? -28.517 3.286 -50.378 1.00 85.81 114 SER A C 1
ATOM 920 O O . SER A 1 114 ? -29.440 2.490 -50.203 1.00 85.81 114 SER A O 1
ATOM 922 N N . SER A 1 115 ? -27.409 3.285 -49.640 1.00 83.38 115 SER A N 1
ATOM 923 C CA . SER A 1 115 ? -27.324 2.517 -48.408 1.00 83.38 115 SER A CA 1
ATOM 924 C C . SER A 1 115 ? -28.308 3.063 -47.371 1.00 83.38 115 SER A C 1
ATOM 926 O O . SER A 1 115 ? -28.690 4.232 -47.400 1.00 83.38 115 SER A O 1
ATOM 928 N N . GLY A 1 116 ? -28.634 2.243 -46.372 1.00 69.06 116 GLY A N 1
ATOM 929 C CA . GLY A 1 116 ? -29.197 2.760 -45.126 1.00 69.06 116 GLY A CA 1
ATOM 930 C C . GLY A 1 116 ? -28.236 3.718 -44.406 1.00 69.06 116 GLY A C 1
ATOM 931 O O . GLY A 1 116 ? -27.114 3.968 -44.858 1.00 69.06 116 GLY A O 1
ATOM 932 N N . ASP A 1 117 ? -28.683 4.243 -43.269 1.00 77.88 117 ASP A N 1
ATOM 933 C CA . ASP A 1 117 ? -27.878 5.103 -42.402 1.00 77.88 117 ASP A CA 1
ATOM 934 C C . ASP A 1 117 ? -26.754 4.304 -41.718 1.00 77.88 117 ASP A C 1
ATOM 936 O O . ASP A 1 117 ? -26.999 3.293 -41.058 1.00 77.88 117 ASP A O 1
ATOM 940 N N . ASN A 1 118 ? -25.515 4.759 -41.884 1.00 80.88 118 ASN A N 1
ATOM 941 C CA . ASN A 1 118 ? -24.305 4.178 -41.313 1.00 80.88 118 ASN A CA 1
ATOM 942 C C . ASN A 1 118 ? -23.671 5.143 -40.311 1.00 80.88 118 ASN A C 1
ATOM 944 O O . ASN A 1 118 ? -23.854 6.356 -40.379 1.00 80.88 118 ASN A O 1
ATOM 948 N N . LEU A 1 119 ? -22.869 4.606 -39.389 1.00 70.56 119 LEU A N 1
ATOM 949 C CA . LEU A 1 119 ? -22.167 5.408 -38.389 1.00 70.56 119 LEU A CA 1
ATOM 950 C C . LEU A 1 119 ? -20.664 5.447 -38.656 1.00 70.56 119 LEU A C 1
ATOM 952 O O . LEU A 1 119 ? -19.996 4.416 -38.753 1.00 70.56 119 LEU A O 1
ATOM 956 N N . LEU A 1 120 ? -20.121 6.657 -38.667 1.00 80.62 120 LEU A N 1
ATOM 957 C CA . LEU A 1 120 ? -18.697 6.943 -38.697 1.00 80.62 120 LEU A CA 1
ATOM 958 C C . LEU A 1 120 ? -18.261 7.448 -37.316 1.00 80.62 120 LEU A C 1
ATOM 960 O O . LEU A 1 120 ? -18.643 8.539 -36.894 1.00 80.62 120 LEU A O 1
ATOM 964 N N . ARG A 1 121 ? -17.468 6.648 -36.592 1.00 71.06 121 ARG A N 1
ATOM 965 C CA . ARG A 1 121 ? -16.911 7.011 -35.277 1.00 71.06 121 ARG A CA 1
ATOM 966 C C . ARG A 1 121 ? -15.439 7.388 -35.429 1.00 71.06 121 ARG A C 1
ATOM 968 O O . ARG A 1 121 ? -14.614 6.513 -35.677 1.00 71.06 121 ARG A O 1
ATOM 975 N N . LEU A 1 122 ? -15.129 8.672 -35.272 1.00 67.06 122 LEU A N 1
ATOM 976 C CA . LEU A 1 122 ? -13.753 9.175 -35.297 1.00 67.06 122 LEU A CA 1
ATOM 977 C C . LEU A 1 122 ? -12.995 8.777 -34.022 1.00 67.06 122 LEU A C 1
ATOM 979 O O . LEU A 1 122 ? -13.609 8.502 -32.983 1.00 67.06 122 LEU A O 1
ATOM 983 N N . LYS A 1 123 ? -11.658 8.730 -34.089 1.00 54.72 123 LYS A N 1
ATOM 984 C CA . LYS A 1 123 ? -10.825 8.352 -32.936 1.00 54.72 123 LYS A CA 1
ATOM 985 C C . LYS A 1 123 ? -11.039 9.343 -31.780 1.00 54.72 123 LYS A C 1
ATOM 987 O O . LYS A 1 123 ? -11.014 10.554 -31.977 1.00 54.72 123 LYS A O 1
ATOM 992 N N . LYS A 1 124 ? -11.224 8.831 -30.558 1.00 38.28 124 LYS A N 1
ATOM 993 C CA . LYS A 1 124 ? -11.179 9.625 -29.316 1.00 38.28 124 LYS A CA 1
ATOM 994 C C . LYS A 1 124 ? -9.784 9.521 -28.714 1.00 38.28 124 LYS A C 1
ATOM 996 O O . LYS A 1 124 ? -9.311 8.412 -28.486 1.00 38.28 124 LYS A O 1
ATOM 1001 N N . THR A 1 125 ? -9.153 10.649 -28.410 1.00 41.41 125 THR A N 1
ATOM 1002 C CA . THR A 1 125 ? -7.881 10.666 -27.678 1.00 41.41 125 THR A CA 1
ATOM 1003 C C . THR A 1 125 ? -8.135 10.712 -26.172 1.00 41.41 125 THR A C 1
ATOM 1005 O O . THR A 1 125 ? -8.686 11.684 -25.655 1.00 41.41 125 THR A O 1
ATOM 1008 N N . SER A 1 126 ? -7.708 9.668 -25.466 1.00 40.22 126 SER A N 1
ATOM 1009 C CA . SER A 1 126 ? -7.441 9.678 -24.027 1.00 40.22 126 SER A CA 1
ATOM 1010 C C . SER A 1 126 ? -5.958 9.993 -23.815 1.00 40.22 126 SER A C 1
ATOM 1012 O O . SER A 1 126 ? -5.129 9.192 -24.236 1.00 40.22 126 SER A O 1
ATOM 1014 N N . ASN A 1 127 ? -5.626 11.147 -23.227 1.00 37.19 127 ASN A N 1
ATOM 1015 C CA . ASN A 1 127 ? -4.550 11.342 -22.238 1.00 37.19 127 ASN A CA 1
ATOM 1016 C C . ASN A 1 127 ? -4.027 12.780 -22.197 1.00 37.19 127 ASN A C 1
ATOM 1018 O O . ASN A 1 127 ? -3.920 13.484 -23.199 1.00 37.19 127 ASN A O 1
ATOM 1022 N N . SER A 1 128 ? -3.664 13.166 -20.976 1.00 38.28 128 SER A N 1
ATOM 1023 C CA . SER A 1 128 ? -2.716 14.221 -20.647 1.00 38.28 128 SER A CA 1
ATOM 1024 C C . SER A 1 128 ? -1.456 14.169 -21.518 1.00 38.28 128 SER A C 1
ATOM 1026 O O . SER A 1 128 ? -0.926 13.105 -21.827 1.00 38.28 128 SER A O 1
ATOM 1028 N N . ILE A 1 129 ? -1.001 15.364 -21.873 1.00 38.19 129 ILE A N 1
ATOM 1029 C CA . ILE A 1 129 ? -0.027 15.693 -22.913 1.00 38.19 129 ILE A CA 1
ATOM 1030 C C . ILE A 1 129 ? 1.406 15.305 -22.482 1.00 38.19 129 ILE A C 1
ATOM 1032 O O . ILE A 1 129 ? 1.755 15.547 -21.325 1.00 38.19 129 ILE A O 1
ATOM 1036 N N . PRO A 1 130 ? 2.257 14.747 -23.365 1.00 50.28 130 PRO A N 1
ATOM 1037 C CA . PRO A 1 130 ? 3.578 14.263 -22.966 1.00 50.28 130 PRO A CA 1
ATOM 1038 C C . PRO A 1 130 ? 4.680 15.362 -23.052 1.00 50.28 130 PRO A C 1
ATOM 1040 O O . PRO A 1 130 ? 4.716 16.144 -24.004 1.00 50.28 130 PRO A O 1
ATOM 1043 N N . ILE A 1 131 ? 5.577 15.408 -22.050 1.00 54.28 131 ILE A N 1
ATOM 1044 C CA . ILE A 1 131 ? 6.667 16.401 -21.832 1.00 54.28 131 ILE A CA 1
ATOM 1045 C C . ILE A 1 131 ? 7.972 15.939 -22.528 1.00 54.28 131 ILE A C 1
ATOM 1047 O O . ILE A 1 131 ? 8.238 14.738 -22.499 1.00 54.28 131 ILE A O 1
ATOM 1051 N N . PRO A 1 132 ? 8.806 16.832 -23.109 1.00 70.06 132 PRO A N 1
ATOM 1052 C CA . PRO A 1 132 ? 10.105 16.466 -23.701 1.00 70.06 132 PRO A CA 1
ATOM 1053 C C . PRO A 1 132 ? 11.144 15.964 -22.688 1.00 70.06 132 PRO A C 1
ATOM 1055 O O . PRO A 1 132 ? 11.168 16.405 -21.538 1.00 70.06 132 PRO A O 1
ATOM 1058 N N . VAL A 1 133 ? 12.050 15.091 -23.137 1.00 76.06 133 VAL A N 1
ATOM 1059 C CA . VAL A 1 133 ? 13.189 14.553 -22.375 1.00 76.06 133 VAL A CA 1
ATOM 1060 C C . VAL A 1 133 ? 14.501 14.923 -23.070 1.00 76.06 133 VAL A C 1
ATOM 1062 O O . VAL A 1 133 ? 14.659 14.698 -24.264 1.00 76.06 133 VAL A O 1
ATOM 1065 N N . ILE A 1 134 ? 15.465 15.471 -22.317 1.00 78.75 134 ILE A N 1
ATOM 1066 C CA . ILE A 1 134 ? 16.838 15.708 -22.799 1.00 78.75 134 ILE A CA 1
ATOM 1067 C C . ILE A 1 134 ? 17.644 14.428 -22.610 1.00 78.75 134 ILE A C 1
ATOM 1069 O O . ILE A 1 134 ? 17.969 14.053 -21.484 1.00 78.75 134 ILE A O 1
ATOM 1073 N N . GLU A 1 135 ? 17.966 13.772 -23.716 1.00 67.69 135 GLU A N 1
ATOM 1074 C CA . GLU A 1 135 ? 18.613 12.461 -23.739 1.00 67.69 135 GLU A CA 1
ATOM 1075 C C . GLU A 1 135 ? 20.119 12.565 -23.507 1.00 67.69 135 GLU A C 1
ATOM 1077 O O . GLU A 1 135 ? 20.705 11.773 -22.769 1.00 67.69 135 GLU A O 1
ATOM 1082 N N . SER A 1 136 ? 20.769 13.561 -24.115 1.00 80.44 136 SER A N 1
ATOM 1083 C CA . SER A 1 136 ? 22.207 13.788 -23.949 1.00 80.44 136 SER A CA 1
ATOM 1084 C C . SER A 1 136 ? 22.619 15.235 -24.217 1.00 80.44 136 SER A C 1
ATOM 1086 O O . SER A 1 136 ? 21.972 15.963 -24.966 1.00 80.44 136 SER A O 1
ATOM 1088 N N . VAL A 1 137 ? 23.723 15.642 -23.575 1.00 87.38 137 VAL A N 1
ATOM 1089 C CA . VAL A 1 137 ? 24.404 16.930 -23.779 1.00 87.38 137 VAL A CA 1
ATOM 1090 C C . VAL A 1 137 ? 25.916 16.686 -23.768 1.00 87.38 137 VAL A C 1
ATOM 1092 O O . VAL A 1 137 ? 26.456 16.310 -22.719 1.00 87.38 137 VAL A O 1
ATOM 1095 N N . SER A 1 138 ? 26.599 16.909 -24.895 1.00 84.25 138 SER A N 1
ATOM 1096 C CA . SER A 1 138 ? 28.054 16.726 -25.050 1.00 84.25 138 SER A CA 1
ATOM 1097 C C . SER A 1 138 ? 28.773 18.027 -25.422 1.00 84.25 138 SER A C 1
ATOM 1099 O O . SER A 1 138 ? 28.208 18.889 -26.091 1.00 84.25 138 SER A O 1
ATOM 1101 N N . ILE A 1 139 ? 30.030 18.163 -24.985 1.00 87.38 139 ILE A N 1
ATOM 1102 C CA . ILE A 1 139 ? 30.891 19.327 -25.244 1.00 87.38 139 ILE A CA 1
ATOM 1103 C C . ILE A 1 139 ? 31.989 18.909 -26.223 1.00 87.38 139 ILE A C 1
ATOM 1105 O O . ILE A 1 139 ? 32.794 18.041 -25.891 1.00 87.38 139 ILE A O 1
ATOM 1109 N N . ASN A 1 140 ? 32.041 19.559 -27.381 1.00 81.69 140 ASN A N 1
ATOM 1110 C CA . ASN A 1 140 ? 32.954 19.275 -28.484 1.00 81.69 140 ASN A CA 1
ATOM 1111 C C . ASN A 1 140 ? 33.725 20.547 -28.894 1.00 81.69 140 ASN A C 1
ATOM 1113 O O . ASN A 1 140 ? 33.376 21.657 -28.488 1.00 81.69 140 ASN A O 1
ATOM 1117 N N . ASP A 1 141 ? 34.795 20.381 -29.678 1.00 81.44 141 ASP A N 1
ATOM 1118 C CA . ASP A 1 141 ? 35.525 21.461 -30.369 1.00 81.44 141 ASP A CA 1
ATOM 1119 C C . ASP A 1 141 ? 35.906 22.677 -29.504 1.00 81.44 141 ASP A C 1
ATOM 1121 O O . ASP A 1 141 ? 35.832 23.833 -29.925 1.00 81.44 141 ASP A O 1
ATOM 1125 N N . VAL A 1 142 ? 36.335 22.424 -28.264 1.00 82.31 142 VAL A N 1
ATOM 1126 C CA . VAL A 1 142 ? 36.697 23.486 -27.318 1.00 82.31 142 VAL A CA 1
ATOM 1127 C C . VAL A 1 142 ? 37.994 24.175 -27.754 1.00 82.31 142 VAL A C 1
ATOM 1129 O O . VAL A 1 142 ? 39.069 23.573 -27.760 1.00 82.31 142 VAL A O 1
ATOM 1132 N N . THR A 1 143 ? 37.912 25.469 -28.064 1.00 82.62 143 THR A N 1
ATOM 1133 C CA . THR A 1 143 ? 39.059 26.327 -28.391 1.00 82.62 143 THR A CA 1
ATOM 1134 C C . THR A 1 143 ? 39.377 27.298 -27.245 1.00 82.62 143 THR A C 1
ATOM 1136 O O . THR A 1 143 ? 38.886 27.163 -26.121 1.00 82.62 143 THR A O 1
ATOM 1139 N N . ALA A 1 144 ? 40.241 28.287 -27.499 1.00 79.44 144 ALA A N 1
ATOM 1140 C CA . ALA A 1 144 ? 40.441 29.377 -26.552 1.00 79.44 144 ALA A CA 1
ATOM 1141 C C . ALA A 1 144 ? 39.224 30.304 -26.447 1.00 79.44 144 ALA A C 1
ATOM 1143 O O . ALA A 1 144 ? 39.039 30.910 -25.405 1.00 79.44 144 ALA A O 1
ATOM 1144 N N . THR A 1 145 ? 38.389 30.427 -27.479 1.00 86.56 145 THR A N 1
ATOM 1145 C CA . THR A 1 145 ? 37.302 31.424 -27.510 1.00 86.56 145 THR A CA 1
ATOM 1146 C C . THR A 1 145 ? 35.961 30.853 -27.969 1.00 86.56 145 THR A C 1
ATOM 1148 O O . THR A 1 145 ? 35.030 31.615 -28.212 1.00 86.56 145 THR A O 1
ATOM 1151 N N . SER A 1 146 ? 35.844 29.533 -28.116 1.00 86.81 146 SER A N 1
ATOM 1152 C CA . SER A 1 146 ? 34.614 28.881 -28.572 1.00 86.81 146 SER A CA 1
ATOM 1153 C C . SER A 1 146 ? 34.490 27.436 -28.087 1.00 86.81 146 SER A C 1
ATOM 1155 O O . SER A 1 146 ? 35.483 26.836 -27.672 1.00 86.81 146 SER A O 1
ATOM 1157 N N . ALA A 1 147 ? 33.282 26.877 -28.157 1.00 89.31 147 ALA A N 1
ATOM 1158 C CA . ALA A 1 147 ? 33.003 25.449 -27.997 1.00 89.31 147 ALA A CA 1
ATOM 1159 C C . ALA A 1 147 ? 31.679 25.070 -28.675 1.00 89.31 147 ALA A C 1
ATOM 1161 O O . ALA A 1 147 ? 30.776 25.902 -28.764 1.00 89.31 147 ALA A O 1
ATOM 1162 N N . THR A 1 148 ? 31.539 23.806 -29.067 1.00 89.56 148 THR A N 1
ATOM 1163 C CA . THR A 1 148 ? 30.302 23.264 -29.644 1.00 89.56 148 THR A CA 1
ATOM 1164 C C . THR A 1 148 ? 29.573 22.409 -28.611 1.00 89.56 148 THR A C 1
ATOM 1166 O O . THR A 1 148 ? 30.175 21.539 -27.983 1.00 89.56 148 THR A O 1
ATOM 1169 N N . ILE A 1 149 ? 28.274 22.636 -28.416 1.00 93.62 149 ILE A N 1
ATOM 1170 C CA . ILE A 1 149 ? 27.437 21.883 -27.474 1.00 93.62 149 ILE A CA 1
ATOM 1171 C C . ILE A 1 149 ? 26.355 21.137 -28.248 1.00 93.62 149 ILE A C 1
ATOM 1173 O O . ILE A 1 149 ? 25.424 21.757 -28.758 1.00 93.62 149 ILE A O 1
ATOM 1177 N N . LYS A 1 150 ? 26.455 19.806 -28.304 1.00 90.44 150 LYS A N 1
ATOM 1178 C CA . LYS A 1 150 ? 25.452 18.953 -28.953 1.00 90.44 150 LYS A CA 1
ATOM 1179 C C . LYS A 1 150 ? 24.415 18.484 -27.944 1.00 90.44 150 LYS A C 1
ATOM 1181 O O . LYS A 1 150 ? 24.777 18.039 -26.855 1.00 90.44 150 LYS A O 1
ATOM 1186 N N . VAL A 1 151 ? 23.144 18.570 -28.315 1.00 90.50 151 VAL A N 1
ATOM 1187 C CA . VAL A 1 151 ? 21.990 18.188 -27.495 1.00 90.50 151 VAL A CA 1
ATOM 1188 C C . VAL A 1 151 ? 21.094 17.253 -28.297 1.00 90.50 151 VAL A C 1
ATOM 1190 O O . VAL A 1 151 ? 20.814 17.555 -29.451 1.00 90.50 151 VAL A O 1
ATOM 1193 N N . ASN A 1 152 ? 20.612 16.174 -27.678 1.00 82.88 152 ASN A N 1
ATOM 1194 C CA . ASN A 1 152 ? 19.594 15.282 -28.248 1.00 82.88 152 ASN A CA 1
ATOM 1195 C C . ASN A 1 152 ? 18.368 15.193 -27.321 1.00 82.88 152 ASN A C 1
ATOM 1197 O O . ASN A 1 152 ? 18.523 15.237 -26.095 1.00 82.88 152 ASN A O 1
ATOM 1201 N N . VAL A 1 153 ? 17.171 15.085 -27.900 1.00 79.69 153 VAL A N 1
ATOM 1202 C CA . VAL A 1 153 ? 15.874 14.998 -27.207 1.00 79.69 153 VAL A CA 1
ATOM 1203 C C . VAL A 1 153 ? 14.977 13.920 -27.823 1.00 79.69 153 VAL A C 1
ATOM 1205 O O . VAL A 1 153 ? 15.032 13.670 -29.024 1.00 79.69 153 VAL A O 1
ATOM 1208 N N . ASP A 1 154 ? 14.098 13.341 -27.002 1.00 69.81 154 ASP A N 1
ATOM 1209 C CA . ASP A 1 154 ? 13.220 12.209 -27.362 1.00 69.81 154 ASP A CA 1
ATOM 1210 C C . ASP A 1 154 ? 12.082 12.566 -28.339 1.00 69.81 154 ASP A C 1
ATOM 1212 O O . ASP A 1 154 ? 11.386 11.697 -28.862 1.00 69.81 154 ASP A O 1
ATOM 1216 N N . ARG A 1 155 ? 11.848 13.862 -28.552 1.00 77.81 155 ARG A N 1
ATOM 1217 C CA . ARG A 1 155 ? 10.770 14.408 -29.382 1.00 77.81 155 ARG A CA 1
ATOM 1218 C C . ARG A 1 155 ? 11.141 15.791 -29.912 1.00 77.81 155 ARG A C 1
ATOM 1220 O O . ARG A 1 155 ? 11.967 16.458 -29.278 1.00 77.81 155 ARG A O 1
ATOM 1227 N N . PRO A 1 156 ? 10.489 16.284 -30.984 1.00 82.31 156 PRO A N 1
ATOM 1228 C CA . PRO A 1 156 ? 10.746 17.618 -31.505 1.00 82.31 156 PRO A CA 1
ATOM 1229 C C . PRO A 1 156 ? 10.577 18.642 -30.386 1.00 82.31 156 PRO A C 1
ATOM 1231 O O . PRO A 1 156 ? 9.499 18.787 -29.806 1.00 82.31 156 PRO A O 1
ATOM 1234 N N . SER A 1 157 ? 11.667 19.319 -30.046 1.00 87.62 157 SER A N 1
ATOM 1235 C CA . SER A 1 157 ? 11.684 20.312 -28.981 1.00 87.62 157 SER A CA 1
ATOM 1236 C C . SER A 1 157 ? 12.432 21.545 -29.447 1.00 87.62 157 SER A C 1
ATOM 1238 O O . SER A 1 157 ? 13.465 21.453 -30.105 1.00 87.62 157 SER A O 1
ATOM 1240 N N . ARG A 1 158 ? 11.930 22.716 -29.074 1.00 94.81 158 ARG A N 1
ATOM 1241 C CA . ARG A 1 158 ? 12.666 23.967 -29.160 1.00 94.81 158 ARG A CA 1
ATOM 1242 C C . ARG A 1 158 ? 13.693 23.975 -28.037 1.00 94.81 158 ARG A C 1
ATOM 1244 O O . ARG A 1 158 ? 13.355 24.033 -26.855 1.00 94.81 158 ARG A O 1
ATOM 1251 N N . LEU A 1 159 ? 14.962 23.882 -28.400 1.00 95.44 159 LEU A N 1
ATOM 1252 C CA . LEU A 1 159 ? 16.070 23.849 -27.454 1.00 95.44 159 LEU A CA 1
ATOM 1253 C C . LEU A 1 159 ? 16.558 25.264 -27.157 1.00 95.44 159 LEU A C 1
ATOM 1255 O O . LEU A 1 159 ? 16.629 26.110 -28.048 1.00 95.44 159 LEU A O 1
ATOM 1259 N N . PHE A 1 160 ? 16.942 25.499 -25.907 1.00 95.94 160 PHE A N 1
ATOM 1260 C CA . PHE A 1 160 ? 17.615 26.700 -25.438 1.00 95.94 160 PHE A CA 1
ATOM 1261 C C . PHE A 1 160 ? 18.910 26.302 -24.753 1.00 95.94 160 PHE A C 1
ATOM 1263 O O . PHE A 1 160 ? 18.884 25.486 -23.833 1.00 95.94 160 PHE A O 1
ATOM 1270 N N . ILE A 1 161 ? 20.017 26.947 -25.095 1.00 95.38 161 ILE A N 1
ATOM 1271 C CA . ILE A 1 161 ? 21.226 26.906 -24.275 1.00 95.38 161 ILE A CA 1
ATOM 1272 C C . ILE A 1 161 ? 21.371 28.234 -23.547 1.00 95.38 161 ILE A C 1
ATOM 1274 O O . ILE A 1 161 ? 21.258 29.304 -24.139 1.00 95.38 161 ILE A O 1
ATOM 1278 N N . ARG A 1 162 ? 21.599 28.177 -22.235 1.00 94.50 162 ARG A N 1
ATOM 1279 C CA . ARG A 1 162 ? 21.856 29.358 -21.408 1.00 94.50 162 ARG A CA 1
ATOM 1280 C C . ARG A 1 162 ? 23.238 29.244 -20.808 1.00 94.50 162 ARG A C 1
ATOM 1282 O O . ARG A 1 162 ? 23.451 28.351 -19.993 1.00 94.50 162 ARG A O 1
ATOM 1289 N N . TYR A 1 163 ? 24.146 30.152 -21.153 1.00 94.62 163 TYR A N 1
ATOM 1290 C CA . TYR A 1 163 ? 25.530 30.142 -20.674 1.00 94.62 163 TYR A CA 1
ATOM 1291 C C . TYR A 1 163 ? 25.955 31.491 -20.073 1.00 94.62 163 TYR A C 1
ATOM 1293 O O . TYR A 1 163 ? 25.404 32.535 -20.411 1.00 94.62 163 TYR A O 1
ATOM 1301 N N . ARG A 1 164 ? 26.898 31.496 -19.123 1.00 92.81 164 ARG A N 1
ATOM 1302 C CA . ARG A 1 164 ? 27.368 32.715 -18.441 1.00 92.81 164 ARG A CA 1
ATOM 1303 C C . ARG A 1 164 ? 28.803 32.632 -17.949 1.00 92.81 164 ARG A C 1
ATOM 1305 O O . ARG A 1 164 ? 29.263 31.576 -17.526 1.00 92.81 164 ARG A O 1
ATOM 1312 N N . HIS A 1 165 ? 29.433 33.797 -17.863 1.00 85.81 165 HIS A N 1
ATOM 1313 C CA . HIS A 1 165 ? 30.615 34.059 -17.047 1.00 85.81 165 HIS A CA 1
ATOM 1314 C C . HIS A 1 165 ? 30.334 35.324 -16.219 1.00 85.81 165 HIS A C 1
ATOM 1316 O O . HIS A 1 165 ? 30.205 36.415 -16.771 1.00 85.81 165 HIS A O 1
ATOM 1322 N N . GLY A 1 166 ? 30.157 35.178 -14.901 1.00 80.75 166 GLY A N 1
ATOM 1323 C CA . GLY A 1 166 ? 29.622 36.230 -14.022 1.00 80.75 166 GLY A CA 1
ATOM 1324 C C . GLY A 1 166 ? 28.126 36.053 -13.720 1.00 80.75 166 GLY A C 1
ATOM 1325 O O . GLY A 1 166 ? 27.631 34.930 -13.658 1.00 80.75 166 GLY A O 1
ATOM 1326 N N . SER A 1 167 ? 27.389 37.146 -13.492 1.00 77.12 167 SER A N 1
ATOM 1327 C CA . SER A 1 167 ? 26.013 37.098 -12.958 1.00 77.12 167 SER A CA 1
ATOM 1328 C C . SER A 1 167 ? 24.889 37.007 -14.003 1.00 77.12 167 SER A C 1
ATOM 1330 O O . SER A 1 167 ? 23.761 36.685 -13.630 1.00 77.12 167 SER A O 1
ATOM 1332 N N . ARG A 1 168 ? 25.157 37.250 -15.295 1.00 82.62 168 ARG A N 1
ATOM 1333 C CA . ARG A 1 168 ? 24.133 37.299 -16.362 1.00 82.62 168 ARG A CA 1
ATOM 1334 C C . ARG A 1 168 ? 24.291 36.167 -17.378 1.00 82.62 168 ARG A C 1
ATOM 1336 O O . ARG A 1 168 ? 25.408 35.887 -17.796 1.00 82.62 168 ARG A O 1
ATOM 1343 N N . TYR A 1 169 ? 23.173 35.553 -17.770 1.00 86.38 169 TYR A N 1
ATOM 1344 C CA . TYR A 1 169 ? 23.113 34.522 -18.812 1.00 86.38 169 TYR A CA 1
ATOM 1345 C C . TYR A 1 169 ? 22.925 35.127 -20.202 1.00 86.38 169 TYR A C 1
ATOM 1347 O O . TYR A 1 169 ? 22.096 36.015 -20.383 1.00 86.38 169 TYR A O 1
ATOM 1355 N N . VAL A 1 170 ? 23.653 34.576 -21.166 1.00 90.38 170 VAL A N 1
ATOM 1356 C CA . VAL A 1 170 ? 23.377 34.659 -22.601 1.00 90.38 170 VAL A CA 1
ATOM 1357 C C . VAL A 1 170 ? 22.541 33.436 -22.981 1.00 90.38 170 VAL A C 1
ATOM 1359 O O . VAL A 1 170 ? 22.736 32.364 -22.406 1.00 90.38 170 VAL A O 1
ATOM 1362 N N . THR A 1 171 ? 21.557 33.606 -23.868 1.00 92.38 171 THR A N 1
ATOM 1363 C CA . THR A 1 171 ? 20.647 32.533 -24.299 1.00 92.38 171 THR A CA 1
ATOM 1364 C C . THR A 1 171 ? 20.624 32.446 -25.817 1.00 92.38 171 THR A C 1
ATOM 1366 O O . THR A 1 171 ? 20.371 33.455 -26.467 1.00 92.38 171 THR A O 1
ATOM 1369 N N . GLU A 1 172 ? 20.811 31.244 -26.351 1.00 93.56 172 GLU A N 1
ATOM 1370 C CA . GLU A 1 172 ? 20.549 30.912 -27.755 1.00 93.56 172 GLU A CA 1
ATOM 1371 C C . GLU A 1 172 ? 19.408 29.893 -27.830 1.00 93.56 172 GLU A C 1
ATOM 1373 O O . GLU A 1 172 ? 19.166 29.154 -26.871 1.00 93.56 172 GLU A O 1
ATOM 1378 N N . THR A 1 173 ? 18.684 29.870 -28.950 1.00 93.00 173 THR A N 1
ATOM 1379 C CA . THR A 1 173 ? 17.528 28.991 -29.163 1.00 93.00 173 THR A CA 1
ATOM 1380 C C . THR A 1 173 ? 17.488 28.445 -30.589 1.00 93.00 173 THR A C 1
ATOM 1382 O O . THR A 1 173 ? 18.277 28.860 -31.434 1.00 93.00 173 THR A O 1
ATOM 1385 N N . THR A 1 174 ? 16.591 27.496 -30.833 1.00 91.62 174 THR A N 1
ATOM 1386 C CA . THR A 1 174 ? 16.486 26.695 -32.060 1.00 91.62 174 THR A CA 1
ATOM 1387 C C . THR A 1 174 ? 15.030 26.608 -32.510 1.00 91.62 174 THR A C 1
ATOM 1389 O O . THR A 1 174 ? 14.121 26.930 -31.744 1.00 91.62 174 THR A O 1
ATOM 1392 N N . ASP A 1 175 ? 14.793 26.145 -33.733 1.00 90.62 175 ASP A N 1
ATOM 1393 C CA . ASP A 1 175 ? 13.480 25.613 -34.101 1.00 90.62 175 ASP A CA 1
ATOM 1394 C C . ASP A 1 175 ? 13.262 24.223 -33.476 1.00 90.62 175 ASP A C 1
ATOM 1396 O O . ASP A 1 175 ? 14.174 23.644 -32.883 1.00 90.62 175 ASP A O 1
ATOM 1400 N N . PHE A 1 176 ? 12.044 23.685 -33.572 1.00 80.31 176 PHE A N 1
ATOM 1401 C CA . PHE A 1 176 ? 11.740 22.354 -33.047 1.00 80.31 176 PHE A CA 1
ATOM 1402 C C . PHE A 1 176 ? 12.586 21.289 -33.739 1.00 80.31 176 PHE A C 1
ATOM 1404 O O . PHE A 1 176 ? 12.523 21.114 -34.954 1.00 80.31 176 PHE A O 1
ATOM 1411 N N . THR A 1 177 ? 13.381 20.571 -32.953 1.00 81.69 177 THR A N 1
ATOM 1412 C CA . THR A 1 177 ? 14.309 19.565 -33.463 1.00 81.69 177 THR A CA 1
ATOM 1413 C C . THR A 1 177 ? 14.487 18.425 -32.466 1.00 81.69 177 THR A C 1
ATOM 1415 O O . THR A 1 177 ? 14.235 18.584 -31.273 1.00 81.69 177 THR A O 1
ATOM 1418 N N . TYR A 1 178 ? 14.920 17.268 -32.964 1.00 82.75 178 TYR A N 1
ATOM 1419 C CA . TYR A 1 178 ? 15.341 16.127 -32.145 1.00 82.75 178 TYR A CA 1
ATOM 1420 C C . TYR A 1 178 ? 16.797 16.252 -31.679 1.00 82.75 178 TYR A C 1
ATOM 1422 O O . TYR A 1 178 ? 17.210 15.634 -30.702 1.00 82.75 178 TYR A O 1
ATOM 1430 N N . SER A 1 179 ? 17.597 17.053 -32.384 1.00 82.00 179 SER A N 1
ATOM 1431 C CA . SER A 1 179 ? 19.013 17.253 -32.094 1.00 82.00 179 SER A CA 1
ATOM 1432 C C . SER A 1 179 ? 19.472 18.628 -32.559 1.00 82.00 179 SER A C 1
ATOM 1434 O O . SER A 1 179 ? 19.022 19.123 -33.595 1.00 82.00 179 SER A O 1
ATOM 1436 N N . TYR A 1 180 ? 20.374 19.258 -31.812 1.00 93.19 180 TYR A N 1
ATOM 1437 C CA . TYR A 1 180 ? 21.000 20.503 -32.247 1.00 93.19 180 TYR A CA 1
ATOM 1438 C C . TYR A 1 180 ? 22.417 20.669 -31.709 1.00 93.19 180 TYR A C 1
ATOM 1440 O O . TYR A 1 180 ? 22.731 20.233 -30.599 1.00 93.19 180 TYR A O 1
ATOM 1448 N N . GLU A 1 181 ? 23.256 21.356 -32.483 1.00 93.06 181 GLU A N 1
ATOM 1449 C CA . GLU A 1 181 ? 24.616 21.743 -32.111 1.00 93.06 181 GLU A CA 1
ATOM 1450 C C . GLU A 1 181 ? 24.704 23.265 -31.949 1.00 93.06 181 GLU A C 1
ATOM 1452 O O . GLU A 1 181 ? 24.675 24.021 -32.920 1.00 93.06 181 GLU A O 1
ATOM 1457 N N . PHE A 1 182 ? 24.809 23.725 -30.701 1.00 94.12 182 PHE A N 1
ATOM 1458 C CA . PHE A 1 182 ? 25.039 25.133 -30.385 1.00 94.12 182 PHE A CA 1
ATOM 1459 C C . PHE A 1 182 ? 26.521 25.468 -30.538 1.00 94.12 182 PHE A C 1
ATOM 1461 O O . PHE A 1 182 ? 27.364 24.860 -29.877 1.00 94.12 182 PHE A O 1
ATOM 1468 N N . ASN A 1 183 ? 26.833 26.460 -31.368 1.00 92.69 183 ASN A N 1
ATOM 1469 C CA . ASN A 1 183 ? 28.195 26.945 -31.575 1.00 92.69 183 ASN A CA 1
ATOM 1470 C C . ASN A 1 183 ? 28.420 28.191 -30.718 1.00 92.69 183 ASN A C 1
ATOM 1472 O O . ASN A 1 183 ? 28.122 29.301 -31.147 1.00 92.69 183 ASN A O 1
ATOM 1476 N N . LEU A 1 184 ? 28.951 28.007 -29.510 1.00 92.12 184 LEU A N 1
ATOM 1477 C CA . LEU A 1 184 ? 29.236 29.118 -28.607 1.00 92.12 184 LEU A CA 1
ATOM 1478 C C . LEU A 1 184 ? 30.548 29.780 -29.031 1.00 92.12 184 LEU A C 1
ATOM 1480 O O . LEU A 1 184 ? 31.611 29.175 -28.884 1.00 92.12 184 LEU A O 1
ATOM 1484 N N . ASP A 1 185 ? 30.494 31.011 -29.534 1.00 86.12 185 ASP A N 1
ATOM 1485 C CA . ASP A 1 185 ? 31.655 31.780 -29.986 1.00 86.12 185 ASP A CA 1
ATOM 1486 C C . ASP A 1 185 ? 31.895 33.056 -29.150 1.00 86.12 185 ASP A C 1
ATOM 1488 O O . ASP A 1 185 ? 31.213 33.328 -28.160 1.00 86.12 185 ASP A O 1
ATOM 1492 N N . GLN A 1 186 ? 32.961 33.797 -29.485 1.00 85.62 186 GLN A N 1
ATOM 1493 C CA . GLN A 1 186 ? 33.357 35.059 -28.831 1.00 85.62 186 GLN A CA 1
ATOM 1494 C C . GLN A 1 186 ? 33.536 34.981 -27.302 1.00 85.62 186 GLN A C 1
ATOM 1496 O O . GLN A 1 186 ? 33.426 35.978 -26.582 1.00 85.62 186 GLN A O 1
ATOM 1501 N N . LEU A 1 187 ? 33.849 33.797 -26.780 1.00 89.88 187 LEU A N 1
ATOM 1502 C CA . LEU A 1 187 ? 34.069 33.588 -25.358 1.00 89.88 187 LEU A CA 1
ATOM 1503 C C . LEU A 1 187 ? 35.456 34.096 -24.937 1.00 89.88 187 LEU A C 1
ATOM 1505 O O . LEU A 1 187 ? 36.417 34.074 -25.707 1.00 89.88 187 LEU A O 1
ATOM 1509 N N . ALA A 1 188 ? 35.586 34.541 -23.687 1.00 86.62 188 ALA A N 1
ATOM 1510 C CA . ALA A 1 188 ? 36.850 35.051 -23.172 1.00 86.62 188 ALA A CA 1
ATOM 1511 C C . ALA A 1 188 ? 37.850 33.912 -22.904 1.00 86.62 188 ALA A C 1
ATOM 1513 O O . ALA A 1 188 ? 37.559 32.977 -22.153 1.00 86.62 188 ALA A O 1
ATOM 1514 N N . ALA A 1 189 ? 39.056 34.028 -23.464 1.00 86.19 189 ALA A N 1
ATOM 1515 C CA . ALA A 1 189 ? 40.084 33.001 -23.343 1.00 86.19 189 ALA A CA 1
ATOM 1516 C C . ALA A 1 189 ? 40.511 32.704 -21.903 1.00 86.19 189 ALA A C 1
ATOM 1518 O O . ALA A 1 189 ? 40.616 33.598 -21.059 1.00 86.19 189 ALA A O 1
ATOM 1519 N N . GLY A 1 190 ? 40.741 31.416 -21.623 1.00 79.12 190 GLY A N 1
ATOM 1520 C CA . GLY A 1 190 ? 41.114 30.917 -20.299 1.00 79.12 190 GLY A CA 1
ATOM 1521 C C . GLY A 1 190 ? 40.043 31.083 -19.210 1.00 79.12 190 GLY A C 1
ATOM 1522 O O . GLY A 1 190 ? 40.370 30.983 -18.026 1.00 79.12 190 GLY A O 1
ATOM 1523 N N . LYS A 1 191 ? 38.782 31.373 -19.566 1.00 89.12 191 LYS A N 1
ATOM 1524 C CA . LYS A 1 191 ? 37.669 31.497 -18.609 1.00 89.12 191 LYS A CA 1
ATOM 1525 C C . LYS A 1 191 ? 36.845 30.213 -18.494 1.00 89.12 191 LYS A C 1
ATOM 1527 O O . LYS A 1 191 ? 36.871 29.342 -19.362 1.00 89.12 191 LYS A O 1
ATOM 1532 N N . VAL A 1 192 ? 36.102 30.116 -17.390 1.00 88.38 192 VAL A N 1
ATOM 1533 C CA . VAL A 1 192 ? 35.145 29.035 -17.122 1.00 88.38 192 VAL A CA 1
ATOM 1534 C C . VAL A 1 192 ? 33.731 29.594 -17.196 1.00 88.38 192 VAL A C 1
ATOM 1536 O O . VAL A 1 192 ? 33.403 30.537 -16.479 1.00 88.38 192 VAL A O 1
ATOM 1539 N N . TYR A 1 193 ? 32.902 29.003 -18.046 1.00 92.69 193 TYR A N 1
ATOM 1540 C CA . TYR A 1 193 ? 31.500 29.362 -18.208 1.00 92.69 193 TYR A CA 1
ATOM 1541 C C . TYR A 1 193 ? 30.605 28.308 -17.553 1.00 92.69 193 TYR A C 1
ATOM 1543 O O . TYR A 1 193 ? 30.901 27.115 -17.600 1.00 92.69 193 TYR A O 1
ATOM 1551 N N . HIS A 1 194 ? 29.500 28.746 -16.955 1.00 92.31 194 HIS A N 1
ATOM 1552 C CA . HIS A 1 194 ? 28.402 27.867 -16.550 1.00 92.31 194 HIS A CA 1
ATOM 1553 C C . HIS A 1 194 ? 27.379 27.806 -17.674 1.00 92.31 194 HIS A C 1
ATOM 1555 O O . HIS A 1 194 ? 27.038 28.865 -18.200 1.00 92.31 194 HIS A O 1
ATOM 1561 N N . PHE A 1 195 ? 26.860 26.627 -18.011 1.00 94.44 195 PHE A N 1
ATOM 1562 C CA . PHE A 1 195 ? 25.757 26.505 -18.961 1.00 94.44 195 PHE A CA 1
ATOM 1563 C C . PHE A 1 195 ? 24.750 25.415 -18.588 1.00 94.44 195 PHE A C 1
ATOM 1565 O O . PHE A 1 195 ? 25.091 24.443 -17.921 1.00 94.44 195 PHE A O 1
ATOM 1572 N N . HIS A 1 196 ? 23.510 25.560 -19.051 1.00 92.56 196 HIS A N 1
ATOM 1573 C CA . HIS A 1 196 ? 22.484 24.517 -19.007 1.00 92.56 196 HIS A CA 1
ATOM 1574 C C . HIS A 1 196 ? 21.575 24.606 -20.228 1.00 92.56 196 HIS A C 1
ATOM 1576 O O . HIS A 1 196 ? 21.458 25.664 -20.852 1.00 92.56 196 HIS A O 1
ATOM 1582 N N . VAL A 1 197 ? 20.897 23.502 -20.523 1.00 95.25 197 VAL A N 1
ATOM 1583 C CA . VAL A 1 197 ? 19.966 23.391 -21.645 1.00 95.25 197 VAL A CA 1
ATOM 1584 C C . VAL A 1 197 ? 18.527 23.339 -21.131 1.00 95.25 197 VAL A C 1
ATOM 1586 O O . VAL A 1 197 ? 18.259 22.780 -20.066 1.00 95.25 197 VAL A O 1
ATOM 1589 N N . VAL A 1 198 ? 17.601 23.948 -21.862 1.00 94.31 198 VAL A N 1
ATOM 1590 C CA . VAL A 1 198 ? 16.152 23.825 -21.666 1.00 94.31 198 VAL A CA 1
ATOM 1591 C C . VAL A 1 198 ? 15.564 23.298 -22.968 1.00 94.31 198 VAL A C 1
ATOM 1593 O O . VAL A 1 198 ? 15.949 23.777 -24.026 1.00 94.31 198 VAL A O 1
ATOM 1596 N N . ALA A 1 199 ? 14.655 22.336 -22.908 1.00 91.50 199 ALA A N 1
ATOM 1597 C CA . ALA A 1 199 ? 13.900 21.871 -24.065 1.00 91.50 199 ALA A CA 1
ATOM 1598 C C . ALA A 1 199 ? 12.420 22.193 -23.850 1.00 91.50 199 ALA A C 1
ATOM 1600 O O . ALA A 1 199 ? 11.870 21.863 -22.802 1.00 91.50 199 ALA A O 1
ATOM 1601 N N . GLU A 1 200 ? 11.803 22.868 -24.812 1.00 89.81 200 GLU A N 1
ATOM 1602 C CA . GLU A 1 200 ? 10.382 23.213 -24.847 1.00 89.81 200 GLU A CA 1
ATOM 1603 C C . GLU A 1 200 ? 9.689 22.352 -25.901 1.00 89.81 200 GLU A C 1
ATOM 1605 O O . GLU A 1 200 ? 10.119 22.339 -27.048 1.00 89.81 200 GLU A O 1
ATOM 1610 N N . GLY A 1 201 ? 8.644 21.618 -25.531 1.00 78.12 201 GLY A N 1
ATOM 1611 C CA . GLY A 1 201 ? 7.844 20.838 -26.478 1.00 78.12 201 GLY A CA 1
ATOM 1612 C C . GLY A 1 201 ? 6.925 21.733 -27.313 1.00 78.12 201 GLY A C 1
ATOM 1613 O O . GLY A 1 201 ? 6.685 22.886 -26.959 1.00 78.12 201 GLY A O 1
ATOM 1614 N N . GLU A 1 202 ? 6.371 21.214 -28.413 1.00 69.69 202 GLU A N 1
ATOM 1615 C CA . GLU A 1 202 ? 5.473 21.964 -29.326 1.00 69.69 202 GLU A CA 1
ATOM 1616 C C . GLU A 1 202 ? 4.219 22.539 -28.637 1.00 69.69 202 GLU A C 1
ATOM 1618 O O . GLU A 1 202 ? 3.569 23.453 -29.137 1.00 69.69 202 GLU A O 1
ATOM 1623 N N . ASN A 1 203 ? 3.914 22.037 -27.443 1.00 59.25 203 ASN A N 1
ATOM 1624 C CA . ASN A 1 203 ? 2.837 22.457 -26.554 1.00 59.25 203 ASN A CA 1
ATOM 1625 C C . ASN A 1 203 ? 3.234 23.552 -25.531 1.00 59.25 203 ASN A C 1
ATOM 1627 O O . ASN A 1 203 ? 2.407 23.923 -24.698 1.00 59.25 203 ASN A O 1
ATOM 1631 N N . GLY A 1 204 ? 4.487 24.024 -25.533 1.00 65.00 204 GLY A N 1
ATOM 1632 C CA . GLY A 1 204 ? 5.020 25.036 -24.611 1.00 65.00 204 GLY A CA 1
ATOM 1633 C C . GLY A 1 204 ? 5.512 24.518 -23.247 1.00 65.00 204 GLY A C 1
ATOM 1634 O O . GLY A 1 204 ? 5.906 25.317 -22.395 1.00 65.00 204 GLY A O 1
ATOM 1635 N N . GLN A 1 205 ? 5.496 23.203 -22.989 1.00 63.81 205 GLN A N 1
ATOM 1636 C CA . GLN A 1 205 ? 6.025 22.622 -21.745 1.00 63.81 205 GLN A CA 1
ATOM 1637 C C . GLN A 1 205 ? 7.552 22.520 -21.779 1.00 63.81 20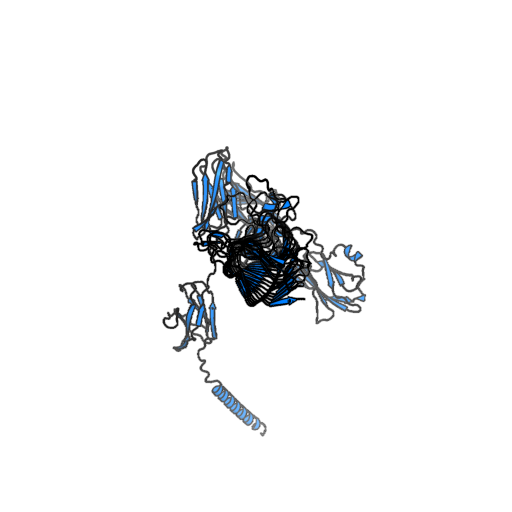5 GLN A C 1
ATOM 1639 O O . GLN A 1 205 ? 8.110 22.099 -22.786 1.00 63.81 205 GLN A O 1
ATOM 1644 N N . ILE A 1 206 ? 8.225 22.832 -20.664 1.00 81.12 206 ILE A N 1
ATOM 1645 C CA . ILE A 1 206 ? 9.693 22.877 -20.595 1.00 81.12 206 ILE A CA 1
ATOM 1646 C C . ILE A 1 206 ? 10.301 21.827 -19.657 1.00 81.12 206 ILE A C 1
ATOM 1648 O O . ILE A 1 206 ? 9.844 21.649 -18.529 1.00 81.12 206 ILE A O 1
ATOM 1652 N N . ILE A 1 207 ? 11.406 21.213 -20.079 1.00 80.75 207 ILE A N 1
ATOM 1653 C CA . ILE A 1 207 ? 12.329 20.456 -19.223 1.00 80.75 207 ILE A CA 1
ATOM 1654 C C . ILE A 1 207 ? 13.694 21.149 -19.194 1.00 80.75 207 ILE A C 1
ATOM 1656 O O . ILE A 1 207 ? 14.111 21.773 -20.168 1.00 80.75 207 ILE A O 1
ATOM 1660 N N . LYS A 1 208 ? 14.404 21.069 -18.067 1.00 87.50 208 LYS A N 1
ATOM 1661 C CA . LYS A 1 208 ? 15.684 21.756 -17.858 1.00 87.50 208 LYS A CA 1
ATOM 1662 C C . LYS A 1 208 ? 16.768 20.778 -17.404 1.00 87.50 208 LYS A C 1
ATOM 1664 O O . LYS A 1 208 ? 16.588 20.092 -16.401 1.00 87.50 208 LYS A O 1
ATOM 1669 N N . ASP A 1 209 ? 17.904 20.781 -18.097 1.00 88.00 209 ASP A N 1
ATOM 1670 C CA . ASP A 1 209 ? 19.106 20.024 -17.728 1.00 88.00 209 ASP A CA 1
ATOM 1671 C C . ASP A 1 209 ? 19.828 20.644 -16.512 1.00 88.00 209 ASP A C 1
ATOM 1673 O O . ASP A 1 209 ? 19.591 21.792 -16.109 1.00 88.00 209 ASP A O 1
ATOM 1677 N N . ARG A 1 210 ? 20.740 19.874 -15.912 1.00 82.25 210 ARG A N 1
ATOM 1678 C CA . ARG A 1 210 ? 21.658 20.346 -14.868 1.00 82.25 210 ARG A CA 1
ATOM 1679 C C . ARG A 1 210 ? 22.598 21.444 -15.385 1.00 82.25 210 ARG A C 1
ATOM 1681 O O . ARG A 1 210 ? 22.891 21.538 -16.571 1.00 82.25 210 ARG A O 1
ATOM 1688 N N . ASP A 1 211 ? 23.117 22.240 -14.456 1.00 88.38 211 ASP A N 1
ATOM 1689 C CA . ASP A 1 211 ? 24.164 23.228 -14.730 1.00 88.38 211 ASP A CA 1
ATOM 1690 C C . ASP A 1 211 ? 25.528 22.531 -14.902 1.00 88.38 211 ASP A C 1
ATOM 1692 O O . ASP A 1 211 ? 25.868 21.619 -14.143 1.00 88.38 211 ASP A O 1
ATOM 1696 N N . ARG A 1 212 ? 26.294 22.931 -15.920 1.00 89.38 212 ARG A N 1
ATOM 1697 C CA . ARG A 1 212 ? 27.565 22.322 -16.346 1.00 89.38 212 ARG A CA 1
ATOM 1698 C C . ARG A 1 212 ? 28.657 23.381 -16.472 1.00 89.38 212 ARG A C 1
ATOM 1700 O O . ARG A 1 212 ? 28.369 24.558 -16.664 1.00 89.38 212 ARG A O 1
ATOM 1707 N N . LEU A 1 213 ? 29.918 22.951 -16.392 1.00 87.81 213 LEU A N 1
ATOM 1708 C CA . LEU A 1 213 ? 31.089 23.816 -16.561 1.00 87.81 213 LEU A CA 1
ATOM 1709 C C . LEU A 1 213 ? 31.714 23.621 -17.948 1.00 87.81 213 LEU A C 1
ATOM 1711 O O . LEU A 1 213 ? 32.090 22.506 -18.299 1.00 87.81 213 LEU A O 1
ATOM 1715 N N . LEU A 1 214 ? 31.896 24.713 -18.688 1.00 91.06 214 LEU A N 1
ATOM 1716 C CA . LEU A 1 214 ? 32.702 24.791 -19.906 1.00 91.06 214 LEU A CA 1
ATOM 1717 C C . LEU A 1 214 ? 34.029 25.490 -19.579 1.00 91.06 214 LEU A C 1
ATOM 1719 O O . LEU A 1 214 ? 34.034 26.654 -19.178 1.00 91.06 214 LEU A O 1
ATOM 1723 N N . ARG A 1 215 ? 35.159 24.791 -19.730 1.00 88.12 215 ARG A N 1
ATOM 1724 C CA . ARG A 1 215 ? 36.506 25.326 -19.457 1.00 88.12 215 ARG A CA 1
ATOM 1725 C C . ARG A 1 215 ? 37.227 25.607 -20.774 1.00 88.12 215 ARG A C 1
ATOM 1727 O O . ARG A 1 215 ? 37.522 24.666 -21.500 1.00 88.12 215 ARG A O 1
ATOM 1734 N N . LEU A 1 216 ? 37.521 26.874 -21.064 1.00 83.00 216 LEU A N 1
ATOM 1735 C CA . LEU A 1 216 ? 38.200 27.271 -22.302 1.00 83.00 216 LEU A CA 1
ATOM 1736 C C . LEU A 1 216 ? 39.721 27.213 -22.166 1.00 83.00 216 LEU A C 1
ATOM 1738 O O . LEU A 1 216 ? 40.279 27.477 -21.097 1.00 83.00 216 LEU A O 1
ATOM 1742 N N . SER A 1 217 ? 40.395 26.904 -23.273 1.00 69.94 217 SER A N 1
ATOM 1743 C CA . SER A 1 217 ? 41.859 26.887 -23.340 1.00 69.94 217 SER A CA 1
ATOM 1744 C C . SER A 1 217 ? 42.446 28.305 -23.239 1.00 69.94 217 SER A C 1
ATOM 1746 O O . SER A 1 217 ? 41.812 29.291 -23.612 1.00 69.94 217 SER A O 1
ATOM 1748 N N . SER A 1 218 ? 43.681 28.440 -22.750 1.00 61.94 218 SER A N 1
ATOM 1749 C CA . SER A 1 218 ? 44.418 29.715 -22.721 1.00 61.94 218 SER A CA 1
ATOM 1750 C C . SER A 1 218 ? 45.246 29.981 -23.987 1.00 61.94 218 SER A C 1
ATOM 1752 O O . SER A 1 218 ? 45.855 31.042 -24.104 1.00 61.94 218 SER A O 1
ATOM 1754 N N . LYS A 1 219 ? 45.287 29.040 -24.942 1.00 55.53 219 LYS A N 1
ATOM 1755 C CA . LYS A 1 219 ? 46.092 29.131 -26.172 1.00 55.53 219 LYS A CA 1
ATOM 1756 C C . LYS A 1 219 ? 45.203 29.141 -27.417 1.00 55.53 219 LYS A C 1
ATOM 1758 O O . LYS A 1 219 ? 44.467 28.187 -27.659 1.00 55.53 219 LYS A O 1
ATOM 1763 N N . THR A 1 220 ? 45.295 30.197 -28.224 1.00 45.50 220 THR A N 1
ATOM 1764 C CA . THR A 1 220 ? 44.683 30.276 -29.557 1.00 45.50 220 THR A CA 1
ATOM 1765 C C . THR A 1 220 ? 45.430 29.358 -30.522 1.00 45.50 220 THR A C 1
ATOM 1767 O O . THR A 1 220 ? 46.578 29.612 -30.879 1.00 45.50 220 THR A O 1
ATOM 1770 N N . TYR A 1 221 ? 44.779 28.281 -30.958 1.00 48.09 221 TYR A N 1
ATOM 1771 C CA . TYR A 1 221 ? 45.295 27.404 -32.007 1.00 48.09 221 TYR A CA 1
ATOM 1772 C C . TYR A 1 221 ? 44.584 27.711 -33.330 1.00 48.09 221 TYR A C 1
ATOM 1774 O O . TYR A 1 221 ? 43.356 27.746 -33.381 1.00 48.09 221 TYR A O 1
ATOM 1782 N N . LYS A 1 222 ? 45.349 27.904 -34.416 1.00 48.22 222 LYS A N 1
ATOM 1783 C CA . LYS A 1 222 ? 44.813 27.825 -35.786 1.00 48.22 222 LYS A CA 1
ATOM 1784 C C . LYS A 1 222 ? 44.185 26.437 -35.954 1.00 48.22 222 LYS A C 1
ATOM 1786 O O . LYS A 1 222 ? 44.872 25.436 -35.758 1.00 48.22 222 LYS A O 1
ATOM 1791 N N . THR A 1 223 ? 42.903 26.370 -36.307 1.00 55.41 223 THR A N 1
ATOM 1792 C CA . THR A 1 223 ? 42.240 25.092 -36.602 1.00 55.41 223 THR A CA 1
ATOM 1793 C C . THR A 1 223 ? 42.915 24.439 -37.810 1.00 55.41 223 THR A C 1
ATOM 1795 O O . THR A 1 223 ? 43.018 25.055 -38.876 1.00 55.41 223 THR A O 1
ATOM 1798 N N . ARG A 1 224 ? 43.419 23.214 -37.637 1.00 66.12 224 ARG A N 1
ATOM 1799 C CA . ARG A 1 224 ? 44.012 22.415 -38.722 1.00 66.12 224 ARG A CA 1
ATOM 1800 C C . ARG A 1 224 ? 42.910 21.864 -39.634 1.00 66.12 224 ARG A C 1
ATOM 1802 O O . ARG A 1 224 ? 41.755 21.757 -39.213 1.00 66.12 224 ARG A O 1
ATOM 1809 N N . VAL A 1 225 ? 43.261 21.547 -40.878 1.00 76.06 225 VAL A N 1
ATOM 1810 C CA . VAL A 1 225 ? 42.382 20.790 -41.783 1.00 76.06 225 VAL A CA 1
ATOM 1811 C C . VAL A 1 225 ? 42.086 19.432 -41.133 1.00 76.06 225 VAL A C 1
ATOM 1813 O O . VAL A 1 225 ? 42.963 18.863 -40.484 1.00 76.06 225 VAL A O 1
ATOM 1816 N N . GLN A 1 226 ? 40.854 18.943 -41.247 1.00 80.75 226 GLN A N 1
ATOM 1817 C CA . GLN A 1 226 ? 40.427 17.625 -40.768 1.00 80.75 226 GLN A CA 1
ATOM 1818 C C . GLN A 1 226 ? 39.637 16.916 -41.867 1.00 80.75 226 GLN A C 1
ATOM 1820 O O . GLN A 1 226 ? 38.766 17.537 -42.478 1.00 80.75 226 GLN A O 1
ATOM 1825 N N . ILE A 1 227 ? 39.928 15.630 -42.079 1.00 82.00 227 ILE A N 1
ATOM 1826 C CA . ILE A 1 227 ? 39.153 14.717 -42.928 1.00 82.00 227 ILE A CA 1
ATOM 1827 C C . ILE A 1 227 ? 38.172 13.961 -42.025 1.00 82.00 227 ILE A C 1
ATOM 1829 O O . ILE A 1 227 ? 38.576 13.387 -41.015 1.00 82.00 227 ILE A O 1
ATOM 1833 N N . THR A 1 228 ? 36.889 13.970 -42.375 1.00 76.81 228 THR A N 1
ATOM 1834 C CA . THR A 1 228 ? 35.818 13.235 -41.683 1.00 76.81 228 THR A CA 1
ATOM 1835 C C . THR A 1 228 ? 34.967 12.479 -42.702 1.00 76.81 228 THR A C 1
ATOM 1837 O O . THR A 1 228 ? 35.016 12.791 -43.889 1.00 76.81 228 THR A O 1
ATOM 1840 N N . HIS A 1 229 ? 34.178 11.500 -42.252 1.00 77.69 229 HIS A N 1
ATOM 1841 C CA . HIS A 1 229 ? 33.241 10.752 -43.105 1.00 77.69 229 HIS A CA 1
ATOM 1842 C C . HIS A 1 229 ? 33.889 10.029 -44.307 1.00 77.69 229 HIS A C 1
ATOM 1844 O O . HIS A 1 229 ? 33.232 9.867 -45.329 1.00 77.69 229 HIS A O 1
ATOM 1850 N N . LEU A 1 230 ? 35.162 9.614 -44.207 1.00 88.12 230 LEU A N 1
ATOM 1851 C CA . LEU A 1 230 ? 35.819 8.816 -45.248 1.00 88.12 230 LEU A CA 1
ATOM 1852 C C . LEU A 1 230 ? 35.238 7.398 -45.285 1.00 88.12 230 LEU A C 1
ATOM 1854 O O . LEU A 1 230 ? 35.295 6.699 -44.276 1.00 88.12 230 LEU A O 1
ATOM 1858 N N . SER A 1 231 ? 34.694 6.984 -46.428 1.00 68.88 231 SER A N 1
ATOM 1859 C CA . SER A 1 231 ? 34.072 5.668 -46.613 1.00 68.88 231 SER A CA 1
ATOM 1860 C C . SER A 1 231 ? 34.050 5.234 -48.081 1.00 68.88 231 SER A C 1
ATOM 1862 O O . SER A 1 231 ? 34.163 6.067 -48.980 1.00 68.88 231 SER A O 1
ATOM 1864 N N . VAL A 1 232 ? 33.880 3.929 -48.311 1.00 80.88 232 VAL A N 1
ATOM 1865 C CA . VAL A 1 232 ? 33.519 3.349 -49.614 1.00 80.88 232 VAL A CA 1
ATOM 1866 C C . VAL A 1 232 ? 31.993 3.264 -49.653 1.00 80.88 232 VAL A C 1
ATOM 1868 O O . VAL A 1 232 ? 31.402 2.627 -48.785 1.00 80.88 232 VAL A O 1
ATOM 1871 N N . ILE A 1 233 ? 31.359 3.925 -50.614 1.00 67.44 233 ILE A N 1
ATOM 1872 C CA . ILE A 1 233 ? 29.898 4.053 -50.710 1.00 67.44 233 ILE A CA 1
ATOM 1873 C C . ILE A 1 233 ? 29.274 3.158 -51.789 1.00 67.44 233 ILE A C 1
ATOM 1875 O O . ILE A 1 233 ? 28.093 2.852 -51.690 1.00 67.44 233 ILE A O 1
ATOM 1879 N N . GLU A 1 234 ? 30.053 2.689 -52.771 1.00 63.59 234 GLU A N 1
ATOM 1880 C CA . GLU A 1 234 ? 29.632 1.686 -53.765 1.00 63.59 234 GLU A CA 1
ATOM 1881 C C . GLU A 1 234 ? 30.810 0.756 -54.104 1.00 63.59 234 GLU A C 1
ATOM 1883 O O . GLU A 1 234 ? 31.964 1.188 -54.073 1.00 63.59 234 GLU A O 1
ATOM 1888 N N . ARG A 1 235 ? 30.535 -0.521 -54.406 1.00 77.31 235 ARG A N 1
ATOM 1889 C CA . ARG A 1 235 ? 31.536 -1.525 -54.814 1.00 77.31 235 ARG A CA 1
ATOM 1890 C C . ARG A 1 235 ? 31.007 -2.383 -55.958 1.00 77.31 235 ARG A C 1
ATOM 1892 O O . ARG A 1 235 ? 29.876 -2.855 -55.883 1.00 77.31 235 ARG A O 1
ATOM 1899 N N . GLY A 1 236 ? 31.845 -2.595 -56.963 1.00 67.75 236 GLY A N 1
ATOM 1900 C CA . GLY A 1 236 ? 31.656 -3.550 -58.049 1.00 67.75 236 GLY A CA 1
ATOM 1901 C C . GLY A 1 236 ? 32.736 -4.635 -58.041 1.00 67.75 236 GLY A C 1
ATOM 1902 O O . GLY A 1 236 ? 33.632 -4.648 -57.195 1.00 67.75 236 GLY A O 1
ATOM 1903 N N . ASP A 1 237 ? 32.641 -5.544 -59.000 1.00 74.56 237 ASP A N 1
ATOM 1904 C CA . ASP A 1 237 ? 33.649 -6.560 -59.315 1.00 74.56 237 ASP A CA 1
ATOM 1905 C C . ASP A 1 237 ? 34.955 -5.958 -59.860 1.00 74.56 237 ASP A C 1
ATOM 1907 O O . ASP A 1 237 ? 36.026 -6.480 -59.579 1.00 74.56 237 ASP A O 1
ATOM 1911 N N . GLU A 1 238 ? 34.892 -4.815 -60.551 1.00 84.75 238 GLU A N 1
ATOM 1912 C CA . GLU A 1 238 ? 36.078 -4.096 -61.059 1.00 84.75 238 GLU A CA 1
ATOM 1913 C C . GLU A 1 238 ? 36.105 -2.593 -60.687 1.00 84.75 238 GLU A C 1
ATOM 1915 O O . GLU A 1 238 ? 36.805 -1.787 -61.309 1.00 84.75 238 GLU A O 1
ATOM 1920 N N . SER A 1 239 ? 35.324 -2.158 -59.690 1.00 85.06 239 SER A N 1
ATOM 1921 C CA . SER A 1 239 ? 35.242 -0.736 -59.299 1.00 85.06 239 SER A CA 1
ATOM 1922 C C . SER A 1 239 ? 34.899 -0.501 -57.823 1.00 85.06 239 SER A C 1
ATOM 1924 O O . SER A 1 239 ? 34.357 -1.371 -57.145 1.00 85.06 239 SER A O 1
ATOM 1926 N N . ALA A 1 240 ? 35.192 0.699 -57.312 1.00 84.19 240 ALA A N 1
ATOM 1927 C CA . ALA A 1 240 ? 34.772 1.153 -55.985 1.00 84.19 240 ALA A CA 1
ATOM 1928 C C . ALA A 1 240 ? 34.611 2.680 -55.927 1.00 84.19 240 ALA A C 1
ATOM 1930 O O . ALA A 1 240 ? 35.454 3.419 -56.430 1.00 84.19 240 ALA A O 1
ATOM 1931 N N . THR A 1 241 ? 33.567 3.176 -55.263 1.00 85.69 241 THR A N 1
ATOM 1932 C CA . THR A 1 241 ? 33.326 4.614 -55.072 1.00 85.69 241 THR A CA 1
ATOM 1933 C C . THR A 1 241 ? 33.622 5.032 -53.642 1.00 85.69 241 THR A C 1
ATOM 1935 O O . THR A 1 241 ? 33.052 4.488 -52.702 1.00 85.69 241 THR A O 1
ATOM 1938 N N . LEU A 1 242 ? 34.477 6.037 -53.465 1.00 90.31 242 LEU A N 1
ATOM 1939 C CA . LEU A 1 242 ? 34.865 6.614 -52.180 1.00 90.31 242 LEU A CA 1
ATOM 1940 C C . LEU A 1 242 ? 34.195 7.973 -51.957 1.00 90.31 242 LEU A C 1
ATOM 1942 O O . LEU A 1 242 ? 34.011 8.731 -52.909 1.00 90.31 242 LEU A O 1
ATOM 1946 N N . SER A 1 243 ? 33.896 8.315 -50.701 1.00 88.44 243 SER A N 1
ATOM 1947 C CA . SER A 1 243 ? 33.352 9.618 -50.291 1.00 88.44 243 SER A CA 1
ATOM 1948 C C . SER A 1 243 ? 33.956 10.104 -48.971 1.00 88.44 243 SER A C 1
ATOM 1950 O O . SER A 1 243 ? 34.209 9.291 -48.084 1.00 88.44 243 SER A O 1
ATOM 1952 N N . TRP A 1 244 ? 34.217 11.413 -48.838 1.00 92.00 244 TRP A N 1
ATOM 1953 C CA . TRP A 1 244 ? 34.671 12.054 -47.592 1.00 92.00 244 TRP A CA 1
ATOM 1954 C C . TRP A 1 244 ? 34.378 13.557 -47.525 1.00 92.00 244 TRP A C 1
ATOM 1956 O O . TRP A 1 244 ? 34.026 14.206 -48.510 1.00 92.00 244 TRP A O 1
ATOM 1966 N N . ARG A 1 245 ? 34.568 14.139 -46.334 1.00 88.62 245 ARG A N 1
ATOM 1967 C CA . ARG A 1 245 ? 34.370 15.567 -46.051 1.00 88.62 245 ARG A CA 1
ATOM 1968 C C . ARG A 1 245 ? 35.584 16.216 -45.403 1.00 88.62 245 ARG A C 1
ATOM 1970 O O . ARG A 1 245 ? 36.308 15.581 -44.635 1.00 88.62 245 ARG A O 1
ATOM 1977 N N . THR A 1 246 ? 35.760 17.513 -45.633 1.00 86.88 246 THR A N 1
ATOM 1978 C CA . THR A 1 246 ? 36.779 18.338 -44.974 1.00 86.88 246 THR A CA 1
ATOM 1979 C C . THR A 1 246 ? 36.175 19.556 -44.279 1.00 86.88 246 THR A C 1
ATOM 1981 O O . THR A 1 246 ? 35.216 20.172 -44.745 1.00 86.88 246 THR A O 1
ATOM 1984 N N . ASN A 1 247 ? 36.742 19.934 -43.127 1.00 77.25 247 ASN A N 1
ATOM 1985 C CA . ASN A 1 247 ? 36.264 21.089 -42.349 1.00 77.25 247 ASN A CA 1
ATOM 1986 C C . ASN A 1 247 ? 36.557 22.452 -43.027 1.00 77.25 247 ASN A C 1
ATOM 1988 O O . ASN A 1 247 ? 35.993 23.479 -42.640 1.00 77.25 247 ASN A O 1
ATOM 1992 N N . LYS A 1 248 ? 37.412 22.473 -44.059 1.00 82.19 248 LYS A N 1
ATOM 1993 C CA . LYS A 1 248 ? 37.761 23.627 -44.908 1.00 82.19 248 LYS A CA 1
ATOM 1994 C C . LYS A 1 248 ? 37.861 23.170 -46.370 1.00 82.19 248 LYS A C 1
ATOM 1996 O O . LYS A 1 248 ? 38.256 22.030 -46.575 1.00 82.19 248 LYS A O 1
ATOM 2001 N N . PRO A 1 249 ? 37.551 24.021 -47.370 1.00 84.12 249 PRO A N 1
ATOM 2002 C CA . PRO A 1 249 ? 37.697 23.648 -48.777 1.00 84.12 249 PRO A CA 1
ATOM 2003 C C . PRO A 1 249 ? 39.136 23.219 -49.085 1.00 84.12 249 PRO A C 1
ATOM 2005 O O . PRO A 1 249 ? 40.072 23.962 -48.790 1.00 84.12 249 PRO A O 1
ATOM 2008 N N . THR A 1 250 ? 39.299 22.032 -49.659 1.00 88.81 250 THR A N 1
ATOM 2009 C CA . THR A 1 250 ? 40.592 21.410 -49.986 1.00 88.81 250 THR A CA 1
ATOM 2010 C C . THR A 1 250 ? 40.510 20.781 -51.368 1.00 88.81 250 THR A C 1
ATOM 2012 O O . THR A 1 250 ? 39.427 20.361 -51.766 1.00 88.81 250 THR A O 1
ATOM 2015 N N . THR A 1 251 ? 41.615 20.675 -52.103 1.00 89.81 251 THR A N 1
ATOM 2016 C CA . THR A 1 251 ? 41.685 19.691 -53.192 1.00 89.81 251 THR A CA 1
ATOM 2017 C C . THR A 1 251 ? 41.843 18.306 -52.568 1.00 89.81 251 THR A C 1
ATOM 2019 O O . THR A 1 251 ? 42.506 18.156 -51.536 1.00 89.81 251 THR A O 1
ATOM 2022 N N . GLY A 1 252 ? 41.156 17.316 -53.128 1.00 88.56 252 GLY A N 1
ATOM 2023 C CA . GLY A 1 252 ? 41.189 15.934 -52.656 1.00 88.56 252 GLY A CA 1
ATOM 2024 C C . GLY A 1 252 ? 42.141 15.098 -53.504 1.00 88.56 252 GLY A C 1
ATOM 2025 O O . GLY A 1 252 ? 42.223 15.321 -54.704 1.00 88.56 252 GLY A O 1
ATOM 2026 N N . MET A 1 253 ? 42.857 14.138 -52.932 1.00 90.69 253 MET A N 1
ATOM 2027 C CA . MET A 1 253 ? 43.605 13.151 -53.716 1.00 90.69 253 MET A CA 1
ATOM 2028 C C . MET A 1 253 ? 43.449 11.770 -53.099 1.00 90.69 253 MET A C 1
ATOM 2030 O O . MET A 1 253 ? 43.694 11.614 -51.913 1.00 90.69 253 MET A O 1
ATOM 2034 N N . VAL A 1 254 ? 43.068 10.771 -53.884 1.00 93.31 254 VAL A N 1
ATOM 2035 C CA . VAL A 1 254 ? 43.025 9.366 -53.464 1.00 93.31 254 VAL A CA 1
ATOM 2036 C C . VAL A 1 254 ? 44.248 8.661 -54.018 1.00 93.31 254 VAL A C 1
ATOM 2038 O O . VAL A 1 254 ? 44.523 8.788 -55.204 1.00 93.31 254 VAL A O 1
ATOM 2041 N N . LYS A 1 255 ? 44.966 7.920 -53.177 1.00 92.81 255 LYS A N 1
ATOM 2042 C CA . LYS A 1 255 ? 46.001 6.962 -53.589 1.00 92.81 255 LYS A CA 1
ATOM 2043 C C . LYS A 1 255 ? 45.536 5.569 -53.202 1.00 92.81 255 LYS A C 1
ATOM 2045 O O . LYS A 1 255 ? 45.071 5.416 -52.072 1.00 92.81 255 LYS A O 1
ATOM 2050 N N . TYR A 1 256 ? 45.661 4.598 -54.098 1.00 93.44 256 TYR A N 1
ATOM 2051 C CA . TYR A 1 256 ? 45.257 3.213 -53.854 1.00 93.44 256 TYR A CA 1
ATOM 2052 C C . TYR A 1 256 ? 46.282 2.222 -54.424 1.00 93.44 256 TYR A C 1
ATOM 2054 O O . TYR A 1 256 ? 47.074 2.585 -55.294 1.00 93.44 256 TYR A O 1
ATOM 2062 N N . GLY A 1 257 ? 46.317 1.004 -53.884 1.00 90.62 257 GLY A N 1
ATOM 2063 C CA . GLY A 1 257 ? 47.229 -0.046 -54.328 1.00 90.62 257 GLY A CA 1
ATOM 2064 C C . GLY A 1 257 ? 46.980 -1.400 -53.666 1.00 90.62 257 GLY A C 1
ATOM 2065 O O . GLY A 1 257 ? 46.373 -1.464 -52.601 1.00 90.62 257 GLY A O 1
ATOM 2066 N N . LEU A 1 258 ? 47.508 -2.477 -54.247 1.00 87.25 258 LEU A N 1
ATOM 2067 C CA . LEU A 1 258 ? 47.476 -3.834 -53.665 1.00 87.25 258 LEU A CA 1
ATOM 2068 C C . LEU A 1 258 ? 48.290 -3.985 -52.363 1.00 87.25 258 LEU A C 1
ATOM 2070 O O . LEU A 1 258 ? 48.160 -4.979 -51.650 1.00 87.25 258 LEU A O 1
ATOM 2074 N N . THR A 1 259 ? 49.142 -3.009 -52.041 1.00 88.88 259 THR A N 1
ATOM 2075 C CA . THR A 1 259 ? 49.945 -2.957 -50.811 1.00 88.88 259 THR A CA 1
ATOM 2076 C C . THR A 1 259 ? 49.783 -1.606 -50.114 1.00 88.88 259 THR A C 1
ATOM 2078 O O . THR A 1 259 ? 49.363 -0.617 -50.720 1.00 88.88 259 THR A O 1
ATOM 2081 N N . GLU A 1 260 ? 50.172 -1.530 -48.838 1.00 83.56 260 GLU A N 1
ATOM 2082 C CA . GLU A 1 260 ? 50.173 -0.278 -48.064 1.00 83.56 260 GLU A CA 1
ATOM 2083 C C . GLU A 1 260 ? 51.116 0.810 -48.629 1.00 83.56 260 GLU A C 1
ATOM 2085 O O . GLU A 1 260 ? 51.020 1.972 -48.228 1.00 83.56 260 GLU A O 1
ATOM 2090 N N . ASP A 1 261 ? 51.991 0.475 -49.585 1.00 83.81 261 ASP A N 1
ATOM 2091 C CA . ASP A 1 261 ? 52.874 1.436 -50.259 1.00 83.81 261 ASP A CA 1
ATOM 2092 C C . ASP A 1 261 ? 52.140 2.271 -51.332 1.00 83.81 261 ASP A C 1
ATOM 2094 O O . ASP A 1 261 ? 52.608 3.353 -51.698 1.00 83.81 261 ASP A O 1
ATOM 2098 N N . LEU A 1 262 ? 50.936 1.841 -51.750 1.00 85.38 262 LEU A N 1
ATOM 2099 C CA . LEU A 1 262 ? 50.028 2.547 -52.671 1.00 85.38 262 LEU A CA 1
ATOM 2100 C C . LEU A 1 262 ? 50.677 2.909 -54.023 1.00 85.38 262 LEU A C 1
ATOM 2102 O O . LEU A 1 262 ? 50.602 4.058 -54.466 1.00 85.38 262 LEU A O 1
ATOM 2106 N N . GLU A 1 263 ? 51.341 1.931 -54.649 1.00 74.81 263 GLU A N 1
ATOM 2107 C CA . GLU A 1 263 ? 52.142 2.109 -55.872 1.00 74.81 263 GLU A CA 1
ATOM 2108 C C . GLU A 1 263 ? 51.346 2.080 -57.194 1.00 74.81 263 GLU A C 1
ATOM 2110 O O . GLU A 1 263 ? 51.932 2.364 -58.237 1.00 74.81 263 GLU A O 1
ATOM 2115 N N . GLU A 1 264 ? 50.048 1.748 -57.189 1.00 67.94 264 GLU A N 1
ATOM 2116 C CA . GLU A 1 264 ? 49.275 1.593 -58.435 1.00 67.94 264 GLU A CA 1
ATOM 2117 C C . GLU A 1 264 ? 48.873 2.927 -59.064 1.00 67.94 264 GLU A C 1
ATOM 2119 O O . GLU A 1 264 ? 49.291 3.208 -60.186 1.00 67.94 264 GLU A O 1
ATOM 2124 N N . ASP A 1 265 ? 48.058 3.752 -58.392 1.00 77.69 265 ASP A N 1
ATOM 2125 C CA . ASP A 1 265 ? 47.562 4.977 -59.026 1.00 77.69 265 ASP A CA 1
ATOM 2126 C C . ASP A 1 265 ? 47.048 6.045 -58.046 1.00 77.69 265 ASP A C 1
ATOM 2128 O O . ASP A 1 265 ? 46.844 5.814 -56.846 1.00 77.69 265 ASP A O 1
ATOM 2132 N N . SER A 1 266 ? 46.819 7.256 -58.568 1.00 84.44 266 SER A N 1
ATOM 2133 C CA . SER A 1 266 ? 46.230 8.352 -57.796 1.00 84.44 266 SER A CA 1
ATOM 2134 C C . SER A 1 266 ? 45.201 9.165 -58.575 1.00 84.44 266 SER A C 1
ATOM 2136 O O . SER A 1 266 ? 45.406 9.512 -59.734 1.00 84.44 266 SER A O 1
ATOM 2138 N N . ILE A 1 267 ? 44.105 9.537 -57.910 1.00 88.44 267 ILE A N 1
ATOM 2139 C CA . ILE A 1 267 ? 43.032 10.348 -58.495 1.00 88.44 267 ILE A CA 1
ATOM 2140 C C . ILE A 1 267 ? 42.925 11.669 -57.737 1.00 88.44 267 ILE A C 1
ATOM 2142 O O . ILE A 1 267 ? 42.728 11.674 -56.524 1.00 88.44 267 ILE A O 1
ATOM 2146 N N . THR A 1 268 ? 43.033 12.798 -58.443 1.00 89.75 268 THR A N 1
ATOM 2147 C CA . THR A 1 268 ? 42.919 14.144 -57.852 1.00 89.75 268 THR A CA 1
ATOM 2148 C C . THR A 1 268 ? 41.548 14.762 -58.139 1.00 89.75 268 THR A C 1
ATOM 2150 O O . THR A 1 268 ? 41.076 14.751 -59.272 1.00 89.75 268 THR A O 1
ATOM 2153 N N . LEU A 1 269 ? 40.932 15.343 -57.111 1.00 89.62 269 LEU A N 1
ATOM 2154 C CA . LEU A 1 269 ? 39.637 16.016 -57.119 1.00 89.62 269 LEU A CA 1
ATOM 2155 C C . LEU A 1 269 ? 39.790 17.539 -56.937 1.00 89.62 269 LEU A C 1
ATOM 2157 O O . LEU A 1 269 ? 40.708 17.999 -56.243 1.00 89.62 269 LEU A O 1
ATOM 2161 N N . PRO A 1 270 ? 38.882 18.341 -57.526 1.00 89.12 270 PRO A N 1
ATOM 2162 C CA . PRO A 1 270 ? 38.903 19.797 -57.412 1.00 89.12 270 PRO A CA 1
ATOM 2163 C C . PRO A 1 270 ? 38.638 20.290 -55.977 1.00 89.12 270 PRO A C 1
ATOM 2165 O O . PRO A 1 270 ? 38.293 19.528 -55.076 1.00 89.12 270 PRO A O 1
ATOM 2168 N N . LEU A 1 271 ? 38.817 21.597 -55.758 1.00 89.75 271 LEU A N 1
ATOM 2169 C CA . LEU A 1 271 ? 38.633 22.239 -54.454 1.00 89.75 271 LEU A CA 1
ATOM 2170 C C . LEU A 1 271 ? 37.170 22.130 -53.987 1.00 89.75 271 LEU A C 1
ATOM 2172 O O . LEU A 1 271 ? 36.291 22.779 -54.551 1.00 89.75 271 LEU A O 1
ATOM 2176 N N . ALA A 1 272 ? 36.919 21.369 -52.923 1.00 89.00 272 ALA A N 1
ATOM 2177 C CA . ALA A 1 272 ? 35.590 21.178 -52.346 1.00 89.00 272 ALA A CA 1
ATOM 2178 C C . ALA A 1 272 ? 35.662 20.877 -50.837 1.00 89.00 272 ALA A C 1
ATOM 2180 O O . ALA A 1 272 ? 36.736 20.625 -50.284 1.00 89.00 272 ALA A O 1
ATOM 2181 N N . LYS A 1 273 ? 34.512 20.938 -50.153 1.00 84.19 273 LYS A N 1
ATOM 2182 C CA . LYS A 1 273 ? 34.353 20.436 -48.772 1.00 84.19 273 LYS A CA 1
ATOM 2183 C C . LYS A 1 273 ? 33.813 19.007 -48.721 1.00 84.19 273 LYS A C 1
ATOM 2185 O O . LYS A 1 273 ? 33.981 18.339 -47.708 1.00 84.19 273 LYS A O 1
ATOM 2190 N N . GLU A 1 274 ? 33.164 18.564 -49.789 1.00 87.69 274 GLU A N 1
ATOM 2191 C CA . GLU A 1 274 ? 32.666 17.204 -49.971 1.00 87.69 274 GLU A CA 1
ATOM 2192 C C . GLU A 1 274 ? 33.341 16.635 -51.212 1.00 87.69 274 GLU A C 1
ATOM 2194 O O . GLU A 1 274 ? 33.431 17.314 -52.234 1.00 87.69 274 GLU A O 1
ATOM 2199 N N . HIS A 1 275 ? 33.853 15.420 -51.096 1.00 90.25 275 HIS A N 1
ATOM 2200 C CA . HIS A 1 275 ? 34.654 14.761 -52.115 1.00 90.25 275 HIS A CA 1
ATOM 2201 C C . HIS A 1 275 ? 34.070 13.382 -52.377 1.00 90.25 275 HIS A C 1
ATOM 2203 O O . HIS A 1 275 ? 33.768 12.663 -51.428 1.00 90.25 275 HIS A O 1
ATOM 2209 N N . GLN A 1 276 ? 33.934 13.016 -53.649 1.00 92.06 276 GLN A N 1
ATOM 2210 C CA . GLN A 1 276 ? 33.480 11.698 -54.079 1.00 92.06 276 GLN A CA 1
ATOM 2211 C C . GLN A 1 276 ? 34.225 11.296 -55.353 1.00 92.06 276 GLN A C 1
ATOM 2213 O O . GLN A 1 276 ? 34.414 12.128 -56.242 1.00 92.06 276 GLN A O 1
ATOM 2218 N N . VAL A 1 277 ? 34.653 10.037 -55.448 1.00 93.81 277 VAL A N 1
ATOM 2219 C CA . VAL A 1 277 ? 35.363 9.516 -56.624 1.00 93.81 277 VAL A CA 1
ATOM 2220 C C . VAL A 1 277 ? 35.109 8.029 -56.822 1.00 93.81 277 VAL A C 1
ATOM 2222 O O . VAL A 1 277 ? 35.123 7.279 -55.854 1.00 93.81 277 VAL A O 1
ATOM 2225 N N . THR A 1 278 ? 34.923 7.600 -58.069 1.00 91.31 278 THR A N 1
ATOM 2226 C CA . THR A 1 278 ? 34.878 6.179 -58.443 1.00 91.31 278 THR A CA 1
ATOM 2227 C C . THR A 1 278 ? 36.219 5.754 -59.030 1.00 91.31 278 THR A C 1
ATOM 2229 O O . THR A 1 278 ? 36.693 6.354 -59.995 1.00 91.31 278 THR A O 1
ATOM 2232 N N . ILE A 1 279 ? 36.817 4.724 -58.441 1.00 91.19 279 ILE A N 1
ATOM 2233 C CA . ILE A 1 279 ? 37.985 4.001 -58.934 1.00 91.19 279 ILE A CA 1
ATOM 2234 C C . ILE A 1 279 ? 37.470 2.862 -59.821 1.00 91.19 279 ILE A C 1
ATOM 2236 O O . ILE A 1 279 ? 36.591 2.117 -59.397 1.00 91.19 279 ILE A O 1
ATOM 2240 N N . ASN A 1 280 ? 37.983 2.744 -61.044 1.00 88.56 280 ASN A N 1
ATOM 2241 C CA . ASN A 1 280 ? 37.570 1.732 -62.025 1.00 88.56 280 ASN A CA 1
ATOM 2242 C C . ASN A 1 280 ? 38.781 0.894 -62.464 1.00 88.56 280 ASN A C 1
ATOM 2244 O O . ASN A 1 280 ? 39.914 1.326 -62.258 1.00 88.56 280 ASN A O 1
ATOM 2248 N N . ASN A 1 281 ? 38.532 -0.227 -63.151 1.00 87.25 281 ASN A N 1
ATOM 2249 C CA . ASN A 1 281 ? 39.541 -1.179 -63.645 1.00 87.25 281 ASN A CA 1
ATOM 2250 C C . ASN A 1 281 ? 40.342 -1.860 -62.523 1.00 87.25 281 ASN A C 1
ATOM 2252 O O . ASN A 1 281 ? 41.546 -2.073 -62.647 1.00 87.25 281 ASN A O 1
ATOM 2256 N N . LEU A 1 282 ? 39.679 -2.155 -61.410 1.00 90.25 282 LEU A N 1
ATOM 2257 C CA . LEU A 1 282 ? 40.257 -2.935 -60.324 1.00 90.25 282 LEU A CA 1
ATOM 2258 C C . LEU A 1 282 ? 40.183 -4.428 -60.656 1.00 90.25 282 LEU A C 1
ATOM 2260 O O . LEU A 1 282 ? 39.274 -4.865 -61.354 1.00 90.25 282 LEU A O 1
ATOM 2264 N N . ASN A 1 283 ? 41.123 -5.215 -60.142 1.00 84.31 283 ASN A N 1
ATOM 2265 C CA . ASN A 1 283 ? 41.089 -6.666 -60.271 1.00 84.31 283 ASN A CA 1
ATOM 2266 C C . ASN A 1 283 ? 39.916 -7.228 -59.461 1.00 84.31 283 ASN A C 1
ATOM 2268 O O . ASN A 1 283 ? 39.635 -6.745 -58.367 1.00 84.31 283 ASN A O 1
ATOM 2272 N N . ASN A 1 284 ? 39.266 -8.258 -59.988 1.00 73.81 284 ASN A N 1
ATOM 2273 C CA . ASN A 1 284 ? 38.187 -8.997 -59.335 1.00 73.81 284 ASN A CA 1
ATOM 2274 C C . ASN A 1 284 ? 38.668 -9.749 -58.074 1.00 73.81 284 ASN A C 1
ATOM 2276 O O . ASN A 1 284 ? 39.831 -10.154 -58.035 1.00 73.81 284 ASN A O 1
ATOM 2280 N N . ASP A 1 285 ? 37.807 -9.902 -57.058 1.00 76.25 285 ASP A N 1
ATOM 2281 C CA . ASP A 1 285 ? 38.100 -10.560 -55.763 1.00 76.25 285 ASP A CA 1
ATOM 2282 C C . ASP A 1 285 ? 39.471 -10.185 -55.170 1.00 76.25 285 ASP A C 1
ATOM 2284 O O . ASP A 1 285 ? 40.298 -11.018 -54.795 1.00 76.25 285 ASP A O 1
ATOM 2288 N N . THR A 1 286 ? 39.782 -8.891 -55.179 1.00 81.88 286 THR A N 1
ATOM 2289 C CA . THR A 1 286 ? 41.116 -8.393 -54.851 1.00 81.88 286 THR A CA 1
ATOM 2290 C C . THR A 1 286 ? 41.053 -7.333 -53.759 1.00 81.88 286 THR A C 1
ATOM 2292 O O . THR A 1 286 ? 40.244 -6.403 -53.797 1.00 81.88 286 THR A O 1
ATOM 2295 N N . HIS A 1 287 ? 41.955 -7.466 -52.784 1.00 83.50 287 HIS A N 1
ATOM 2296 C CA . HIS A 1 287 ? 42.120 -6.530 -51.678 1.00 83.50 287 HIS A CA 1
ATOM 2297 C C . HIS A 1 287 ? 42.959 -5.316 -52.095 1.00 83.50 287 HIS A C 1
ATOM 2299 O O . HIS A 1 287 ? 44.105 -5.462 -52.524 1.00 83.50 287 HIS A O 1
ATOM 2305 N N . TYR A 1 288 ? 42.419 -4.115 -51.900 1.00 88.00 288 TYR A N 1
ATOM 2306 C CA . TYR A 1 288 ? 43.081 -2.842 -52.174 1.00 88.00 288 TYR A CA 1
ATOM 2307 C C . TYR A 1 288 ? 43.203 -2.001 -50.905 1.00 88.00 288 TYR A C 1
ATOM 2309 O O . TYR A 1 288 ? 42.240 -1.812 -50.164 1.00 88.00 288 TYR A O 1
ATOM 2317 N N . PHE A 1 289 ? 44.372 -1.408 -50.691 1.00 89.56 289 PHE A N 1
ATOM 2318 C CA . PHE A 1 289 ? 44.598 -0.344 -49.721 1.00 89.56 289 PHE A CA 1
ATOM 2319 C C . PHE A 1 289 ? 44.371 1.014 -50.372 1.00 89.56 289 PHE A C 1
ATOM 2321 O O . PHE A 1 289 ? 44.643 1.203 -51.555 1.00 89.56 289 PHE A O 1
ATOM 2328 N N . TYR A 1 290 ? 43.898 1.988 -49.600 1.00 93.00 290 TYR A N 1
ATOM 2329 C CA . TYR A 1 290 ? 43.789 3.367 -50.046 1.00 93.00 290 TYR A CA 1
ATOM 2330 C C . TYR A 1 290 ? 43.977 4.370 -48.908 1.00 93.00 290 TYR A C 1
ATOM 2332 O O . TYR A 1 290 ? 43.740 4.097 -47.728 1.00 93.00 290 TYR A O 1
ATOM 2340 N N . ARG A 1 291 ? 44.358 5.592 -49.277 1.00 93.25 291 ARG A N 1
ATOM 2341 C CA . ARG A 1 291 ? 44.308 6.771 -48.405 1.00 93.25 291 ARG A CA 1
ATOM 2342 C C . ARG A 1 291 ? 43.854 7.984 -49.196 1.00 93.25 291 ARG A C 1
ATOM 2344 O O . ARG A 1 291 ? 44.082 8.059 -50.404 1.00 93.25 291 ARG A O 1
ATOM 2351 N N . VAL A 1 292 ? 43.286 8.964 -48.500 1.00 93.62 292 VAL A N 1
ATOM 2352 C CA . VAL A 1 292 ? 42.959 10.260 -49.099 1.00 93.62 292 VAL A CA 1
ATOM 2353 C C . VAL A 1 292 ? 43.812 11.371 -48.500 1.00 93.62 292 VAL A C 1
ATOM 2355 O O . VAL A 1 292 ? 44.123 11.370 -47.310 1.00 93.62 292 VAL A O 1
ATOM 2358 N N . GLU A 1 293 ? 44.190 12.332 -49.328 1.00 91.31 293 GLU A N 1
ATOM 2359 C CA . GLU A 1 293 ? 44.922 13.533 -48.954 1.00 91.31 293 GLU A CA 1
ATOM 2360 C C . GLU A 1 293 ? 44.032 14.756 -49.183 1.00 91.31 293 GLU A C 1
ATOM 2362 O O . GLU A 1 293 ? 43.347 14.863 -50.202 1.00 91.31 293 GLU A O 1
ATOM 2367 N N . ALA A 1 294 ? 44.038 15.681 -48.227 1.00 89.50 294 ALA A N 1
ATOM 2368 C CA . ALA A 1 294 ? 43.358 16.963 -48.334 1.00 89.50 294 ALA A CA 1
ATOM 2369 C C . ALA A 1 294 ? 44.398 18.085 -48.360 1.00 89.50 294 ALA A C 1
ATOM 2371 O O . ALA A 1 294 ? 45.158 18.268 -47.406 1.00 89.50 294 ALA A O 1
ATOM 2372 N N . ASN A 1 295 ? 44.409 18.839 -49.458 1.00 83.56 295 ASN A N 1
ATOM 2373 C CA . ASN A 1 295 ? 45.419 19.842 -49.770 1.00 83.56 295 ASN A CA 1
ATOM 2374 C C . ASN A 1 295 ? 44.811 21.251 -49.790 1.00 83.56 295 ASN A C 1
ATOM 2376 O O . ASN A 1 295 ? 43.816 21.500 -50.470 1.00 83.56 295 ASN A O 1
ATOM 2380 N N . VAL A 1 296 ? 45.419 22.182 -49.050 1.00 70.88 296 VAL A N 1
ATOM 2381 C CA . VAL A 1 296 ? 45.069 23.621 -49.071 1.00 70.88 296 VAL A CA 1
ATOM 2382 C C . VAL A 1 296 ? 46.210 24.464 -49.666 1.00 70.88 296 VAL A C 1
ATOM 2384 O O . VAL A 1 296 ? 45.941 25.447 -50.346 1.00 70.88 296 VAL A O 1
ATOM 2387 N N . ASP A 1 297 ? 47.467 24.054 -49.438 1.00 65.88 297 ASP A N 1
ATOM 2388 C CA . ASP A 1 297 ? 48.743 24.617 -49.931 1.00 65.88 297 ASP A CA 1
ATOM 2389 C C . ASP A 1 297 ? 49.839 23.532 -49.703 1.00 65.88 297 ASP A C 1
ATOM 2391 O O . ASP A 1 297 ? 49.659 22.734 -48.775 1.00 65.88 297 ASP A O 1
ATOM 2395 N N . PRO A 1 298 ? 50.979 23.450 -50.433 1.00 58.72 298 PRO A N 1
ATOM 2396 C CA . PRO A 1 298 ? 51.966 22.361 -50.291 1.00 58.72 298 PRO A CA 1
ATOM 2397 C C . PRO A 1 298 ? 52.610 22.214 -48.901 1.00 58.72 298 PRO A C 1
ATOM 2399 O O . PRO A 1 298 ? 53.354 21.267 -48.662 1.00 58.72 298 PRO A O 1
ATOM 2402 N N . LYS A 1 299 ? 52.372 23.163 -47.987 1.00 58.16 299 LYS A N 1
ATOM 2403 C CA . LYS A 1 299 ? 52.867 23.149 -46.601 1.00 58.16 299 LYS A CA 1
ATOM 2404 C C . LYS A 1 299 ? 51.816 22.713 -45.568 1.00 58.16 299 LYS A C 1
ATOM 2406 O O . LYS A 1 299 ? 52.161 22.642 -44.392 1.00 58.16 299 LYS A O 1
ATOM 2411 N N . ASP A 1 300 ? 50.572 22.445 -45.980 1.00 67.94 300 ASP A N 1
ATOM 2412 C CA . ASP A 1 300 ? 49.426 22.170 -45.089 1.00 67.94 300 ASP A CA 1
ATOM 2413 C C . ASP A 1 300 ? 48.563 20.981 -45.586 1.00 67.94 300 ASP A C 1
ATOM 2415 O O . ASP A 1 300 ? 47.338 20.960 -45.445 1.00 67.94 300 ASP A O 1
ATOM 2419 N N . THR A 1 301 ? 49.213 19.983 -46.196 1.00 78.69 301 THR A N 1
ATOM 2420 C CA . THR A 1 301 ? 48.617 18.696 -46.593 1.00 78.69 301 THR A CA 1
ATOM 2421 C C . THR A 1 301 ? 48.370 17.805 -45.379 1.00 78.69 301 THR A C 1
ATOM 2423 O O . THR A 1 301 ? 49.282 17.570 -44.583 1.00 78.69 301 THR A O 1
ATOM 2426 N N . ILE A 1 302 ? 47.162 17.248 -45.262 1.00 86.38 302 ILE A N 1
ATOM 2427 C CA . ILE A 1 302 ? 46.867 16.171 -44.307 1.00 86.38 302 ILE A CA 1
ATOM 2428 C C . ILE A 1 302 ? 46.450 14.896 -45.036 1.00 86.38 302 ILE A C 1
ATOM 2430 O O . ILE A 1 302 ? 45.802 14.956 -46.078 1.00 86.38 302 ILE A O 1
ATOM 2434 N N . GLN A 1 303 ? 46.799 13.744 -44.470 1.00 90.62 303 GLN A N 1
ATOM 2435 C CA . GLN A 1 303 ? 46.415 12.431 -44.986 1.00 90.62 303 GLN A CA 1
ATOM 2436 C C . GLN A 1 303 ? 45.436 11.758 -44.020 1.00 90.62 303 GLN A C 1
ATOM 2438 O O . GLN A 1 303 ? 45.516 11.958 -42.803 1.00 90.62 303 GLN A O 1
ATOM 2443 N N . SER A 1 304 ? 44.517 10.954 -44.549 1.00 89.56 304 SER A N 1
ATOM 2444 C CA . SER A 1 304 ? 43.743 10.017 -43.740 1.00 89.56 304 SER A CA 1
ATOM 2445 C C . SER A 1 304 ? 44.642 8.912 -43.181 1.00 89.56 304 SER A C 1
ATOM 2447 O O . SER A 1 304 ? 45.775 8.711 -43.624 1.00 89.56 304 SER A O 1
ATOM 2449 N N . LYS A 1 305 ? 44.113 8.141 -42.227 1.00 84.38 305 LYS A N 1
ATOM 2450 C CA . LYS A 1 305 ? 44.679 6.818 -41.936 1.00 84.38 305 LYS A CA 1
ATOM 2451 C C . LYS A 1 305 ? 44.566 5.934 -43.183 1.00 84.38 305 LYS A C 1
ATOM 2453 O O . LYS A 1 305 ? 43.683 6.167 -44.014 1.00 84.38 305 LYS A O 1
ATOM 2458 N N . MET A 1 306 ? 45.436 4.931 -43.276 1.00 87.69 306 MET A N 1
ATOM 2459 C CA . MET A 1 306 ? 45.301 3.863 -44.264 1.00 87.69 306 MET A CA 1
ATOM 2460 C C . MET A 1 306 ? 43.960 3.154 -44.057 1.00 87.69 306 MET A C 1
ATOM 2462 O O . MET A 1 306 ? 43.543 2.932 -42.915 1.00 87.69 306 MET A O 1
ATOM 2466 N N . GLN A 1 307 ? 43.269 2.862 -45.147 1.00 87.06 307 GLN A N 1
ATOM 2467 C CA . GLN A 1 307 ? 42.030 2.093 -45.197 1.00 87.06 307 GLN A CA 1
ATOM 2468 C C . GLN A 1 307 ? 42.168 1.027 -46.286 1.00 87.06 307 GLN A C 1
ATOM 2470 O O . GLN A 1 307 ? 43.109 1.077 -47.077 1.00 87.06 307 GLN A O 1
ATOM 2475 N N . SER A 1 308 ? 41.244 0.075 -46.344 1.00 86.75 308 SER A N 1
ATOM 2476 C CA . SER A 1 308 ? 41.210 -0.921 -47.413 1.00 86.75 308 SER A CA 1
ATOM 2477 C C . SER A 1 308 ? 39.786 -1.302 -47.807 1.00 86.75 308 SER A C 1
ATOM 2479 O O . SER A 1 308 ? 38.829 -0.977 -47.097 1.00 86.75 308 SER A O 1
ATOM 2481 N N . PHE A 1 309 ? 39.643 -1.927 -48.973 1.00 83.06 309 PHE A N 1
ATOM 2482 C CA . PHE A 1 309 ? 38.400 -2.495 -49.485 1.00 83.06 309 PHE A CA 1
ATOM 2483 C C . PHE A 1 309 ? 38.689 -3.687 -50.408 1.00 83.06 309 PHE A C 1
ATOM 2485 O O . PHE A 1 309 ? 39.766 -3.769 -50.989 1.00 83.06 309 PHE A O 1
ATOM 2492 N N . ASP A 1 310 ? 37.709 -4.576 -50.562 1.00 79.62 310 ASP A N 1
ATOM 2493 C CA . ASP A 1 310 ? 37.742 -5.699 -51.511 1.00 79.62 310 ASP A CA 1
ATOM 2494 C C . ASP A 1 310 ? 36.776 -5.436 -52.672 1.00 79.62 310 ASP A C 1
ATOM 2496 O O . ASP A 1 310 ? 35.653 -4.960 -52.430 1.00 79.62 310 ASP A O 1
ATOM 2500 N N . THR A 1 311 ? 37.192 -5.751 -53.899 1.00 74.38 311 THR A N 1
ATOM 2501 C CA . THR A 1 311 ? 36.296 -5.901 -55.060 1.00 74.38 311 THR A CA 1
ATOM 2502 C C . THR A 1 311 ? 35.490 -7.200 -54.964 1.00 74.38 311 THR A C 1
ATOM 2504 O O . THR A 1 311 ? 35.827 -8.097 -54.195 1.00 74.38 311 THR A O 1
ATOM 2507 N N . LEU A 1 312 ? 34.367 -7.285 -55.681 1.00 64.44 312 LEU A N 1
ATOM 2508 C CA . LEU A 1 312 ? 33.494 -8.468 -55.647 1.00 64.44 312 LEU A CA 1
ATOM 2509 C C . LEU A 1 312 ? 34.047 -9.615 -56.520 1.00 64.44 312 LEU A C 1
ATOM 2511 O O . LEU A 1 312 ? 34.637 -9.350 -57.566 1.00 64.44 312 LEU A O 1
ATOM 2515 N N . ASP A 1 313 ? 33.814 -10.868 -56.110 1.00 54.97 313 ASP A N 1
ATOM 2516 C CA . ASP A 1 313 ? 34.106 -12.076 -56.905 1.00 54.97 313 ASP A CA 1
ATOM 2517 C C . ASP A 1 313 ? 33.073 -12.265 -58.036 1.00 54.97 313 ASP A C 1
ATOM 2519 O O . ASP A 1 313 ? 31.881 -12.018 -57.836 1.00 54.97 313 ASP A O 1
ATOM 2523 N N . SER A 1 314 ? 33.524 -12.669 -59.231 1.00 48.22 314 SER A N 1
ATOM 2524 C CA . SER A 1 314 ? 32.681 -12.944 -60.412 1.00 48.22 314 SER A CA 1
ATOM 2525 C C . SER A 1 314 ? 32.459 -14.430 -60.730 1.00 48.22 314 SER A C 1
ATOM 2527 O O . SER A 1 314 ? 31.787 -14.723 -61.723 1.00 48.22 314 SER A O 1
ATOM 2529 N N . GLN A 1 315 ? 32.972 -15.389 -59.948 1.00 48.22 315 GLN A N 1
ATOM 2530 C CA . GLN A 1 315 ? 32.733 -16.815 -60.227 1.00 48.22 315 GLN A CA 1
ATOM 2531 C C . GLN A 1 315 ? 31.479 -17.376 -59.532 1.00 48.22 315 GLN A C 1
ATOM 2533 O O . GLN A 1 315 ? 31.495 -17.732 -58.361 1.00 48.22 315 GLN A O 1
ATOM 2538 N N . GLU A 1 316 ? 30.396 -17.541 -60.301 1.00 49.97 316 GLU A N 1
ATOM 2539 C CA . GLU A 1 316 ? 29.256 -18.403 -59.950 1.00 49.97 316 GLU A CA 1
ATOM 2540 C C . GLU A 1 316 ? 29.630 -19.895 -60.085 1.00 49.97 316 GLU A C 1
ATOM 2542 O O . GLU A 1 316 ? 29.929 -20.377 -61.183 1.00 49.97 316 GLU A O 1
ATOM 2547 N N . GLY A 1 317 ? 29.517 -20.660 -58.997 1.00 55.12 317 GLY A N 1
ATOM 2548 C CA . GLY A 1 317 ? 29.442 -22.123 -59.027 1.00 55.12 317 GLY A CA 1
ATOM 2549 C C . GLY A 1 317 ? 28.577 -22.656 -57.882 1.00 55.12 317 GLY A C 1
ATOM 2550 O O . GLY A 1 317 ? 28.731 -22.216 -56.754 1.00 55.12 317 GLY A O 1
ATOM 2551 N N . GLU A 1 318 ? 27.658 -23.593 -58.159 1.00 62.19 318 GLU A N 1
ATOM 2552 C CA . GLU A 1 318 ? 26.890 -24.284 -57.106 1.00 62.19 318 GLU A CA 1
ATOM 2553 C C . GLU A 1 318 ? 27.837 -25.079 -56.176 1.00 62.19 318 GLU A C 1
ATOM 2555 O O . GLU A 1 318 ? 28.749 -25.752 -56.676 1.00 62.19 318 GLU A O 1
ATOM 2560 N N . PRO A 1 319 ? 27.601 -25.105 -54.849 1.00 78.38 319 PRO A N 1
ATOM 2561 C CA . PRO A 1 319 ? 28.456 -25.831 -53.915 1.00 78.38 319 PRO A CA 1
ATOM 2562 C C . PRO A 1 319 ? 28.391 -27.344 -54.157 1.00 78.38 319 PRO A C 1
ATOM 2564 O O . PRO A 1 319 ? 27.366 -27.885 -54.570 1.00 78.38 319 PRO A O 1
ATOM 2567 N N . THR A 1 320 ? 29.456 -28.088 -53.844 1.00 85.56 320 THR A N 1
ATOM 2568 C CA . THR A 1 320 ? 29.488 -29.557 -53.999 1.00 85.56 320 THR A CA 1
ATOM 2569 C C . THR A 1 320 ? 29.874 -30.286 -52.709 1.00 85.56 320 THR A C 1
ATOM 2571 O O . THR A 1 320 ? 30.544 -29.748 -51.830 1.00 85.56 320 THR A O 1
ATOM 2574 N N . ILE A 1 321 ? 29.437 -31.544 -52.567 1.00 87.19 321 ILE A N 1
ATOM 2575 C CA . ILE A 1 321 ? 29.836 -32.417 -51.449 1.00 87.19 321 ILE A CA 1
ATOM 2576 C C . ILE A 1 321 ? 31.138 -33.137 -51.820 1.00 87.19 321 ILE A C 1
ATOM 2578 O O . ILE A 1 321 ? 31.137 -33.941 -52.754 1.00 87.19 321 ILE A O 1
ATOM 2582 N N . ILE A 1 322 ? 32.211 -32.898 -51.061 1.00 87.12 322 ILE A N 1
ATOM 2583 C CA . ILE A 1 322 ? 33.507 -33.580 -51.206 1.00 87.12 322 ILE A CA 1
ATOM 2584 C C . ILE A 1 322 ? 33.431 -35.000 -50.635 1.00 87.12 322 ILE A C 1
ATOM 2586 O O . ILE A 1 322 ? 33.800 -35.962 -51.305 1.00 87.12 322 ILE A O 1
ATOM 2590 N N . GLU A 1 323 ? 32.952 -35.146 -49.398 1.00 85.38 323 GLU A N 1
ATOM 2591 C CA . GLU A 1 323 ? 32.995 -36.417 -48.670 1.00 85.38 323 GLU A CA 1
ATOM 2592 C C . GLU A 1 323 ? 31.765 -36.589 -47.772 1.00 85.38 323 GLU A C 1
ATOM 2594 O O . GLU A 1 323 ? 31.242 -35.628 -47.208 1.00 85.38 323 GLU A O 1
ATOM 2599 N N . VAL A 1 324 ? 31.295 -37.833 -47.642 1.00 83.81 324 VAL A N 1
ATOM 2600 C CA . VAL A 1 324 ? 30.269 -38.228 -46.669 1.00 83.81 324 VAL A CA 1
ATOM 2601 C C . VAL A 1 324 ? 30.772 -39.470 -45.955 1.00 83.81 324 VAL A C 1
ATOM 2603 O O . VAL A 1 324 ? 30.858 -40.532 -46.574 1.00 83.81 324 VAL A O 1
ATOM 2606 N N . ASP A 1 325 ? 31.067 -39.332 -44.669 1.00 80.00 325 ASP A N 1
ATOM 2607 C CA . ASP A 1 325 ? 31.435 -40.441 -43.797 1.00 80.00 325 ASP A CA 1
ATOM 2608 C C . ASP A 1 325 ? 30.177 -40.900 -43.042 1.00 80.00 325 ASP A C 1
ATOM 2610 O O . ASP A 1 325 ? 29.519 -40.122 -42.335 1.00 80.00 325 ASP A O 1
ATOM 2614 N N . ASN A 1 326 ? 29.784 -42.155 -43.279 1.00 67.75 326 ASN A N 1
ATOM 2615 C CA . ASN A 1 326 ? 28.590 -42.754 -42.689 1.00 67.75 326 ASN A CA 1
ATOM 2616 C C . ASN A 1 326 ? 28.891 -43.042 -41.214 1.00 67.75 326 ASN A C 1
ATOM 2618 O O . ASN A 1 326 ? 29.464 -44.076 -40.880 1.00 67.75 326 ASN A O 1
ATOM 2622 N N . GLY A 1 327 ? 28.557 -42.077 -40.359 1.00 67.31 327 GLY A N 1
ATOM 2623 C CA . GLY A 1 327 ? 28.937 -42.076 -38.955 1.00 67.31 327 GLY A CA 1
ATOM 2624 C C . GLY A 1 327 ? 28.122 -43.023 -38.075 1.00 67.31 327 GLY A C 1
ATOM 2625 O O . GLY A 1 327 ? 27.420 -43.915 -38.539 1.00 67.31 327 GLY A O 1
ATOM 2626 N N . TYR A 1 328 ? 28.292 -42.835 -36.772 1.00 71.00 328 TYR A N 1
ATOM 2627 C CA . TYR A 1 328 ? 28.031 -43.809 -35.715 1.00 71.00 328 TYR A CA 1
ATOM 2628 C C . TYR A 1 328 ? 26.627 -43.673 -35.101 1.00 71.00 328 TYR A C 1
ATOM 2630 O O . TYR A 1 328 ? 25.980 -42.632 -35.244 1.00 71.00 328 TYR A O 1
ATOM 2638 N N . LEU A 1 329 ? 26.182 -44.701 -34.371 1.00 70.62 329 LEU A N 1
ATOM 2639 C CA . LEU A 1 329 ? 25.001 -44.644 -33.498 1.00 70.62 329 LEU A CA 1
ATOM 2640 C C . LEU A 1 329 ? 25.412 -44.398 -32.036 1.00 70.62 329 LEU A C 1
ATOM 2642 O O . LEU A 1 329 ? 26.443 -44.911 -31.591 1.00 70.62 329 LEU A O 1
ATOM 2646 N N . THR A 1 330 ? 24.588 -43.650 -31.296 1.00 65.75 330 THR A N 1
ATOM 2647 C CA . THR A 1 330 ? 24.659 -43.538 -29.826 1.00 65.75 330 THR A CA 1
ATOM 2648 C C . THR A 1 330 ? 24.465 -44.893 -29.148 1.00 65.75 330 THR A C 1
ATOM 2650 O O . THR A 1 330 ? 23.890 -45.810 -29.735 1.00 65.75 330 THR A O 1
ATOM 2653 N N . GLU A 1 331 ? 24.902 -45.021 -27.892 1.00 70.50 331 GLU A N 1
ATOM 2654 C CA . GLU A 1 331 ? 24.823 -46.278 -27.125 1.00 70.50 331 GLU A CA 1
ATOM 2655 C C . GLU A 1 331 ? 23.378 -46.783 -26.952 1.00 70.50 331 GLU A C 1
ATOM 2657 O O . GLU A 1 331 ? 23.134 -47.988 -26.905 1.00 70.50 331 GLU A O 1
ATOM 2662 N N . ASP A 1 332 ? 22.405 -45.867 -26.934 1.00 66.69 332 ASP A N 1
ATOM 2663 C CA . ASP A 1 332 ? 20.971 -46.179 -26.906 1.00 66.69 332 ASP A CA 1
ATOM 2664 C C . ASP A 1 332 ? 20.391 -46.610 -28.272 1.00 66.69 332 ASP A C 1
ATOM 2666 O O . ASP A 1 332 ? 19.245 -47.058 -28.343 1.00 66.69 332 ASP A O 1
ATOM 2670 N N . GLY A 1 333 ? 21.164 -46.490 -29.357 1.00 66.62 333 GLY A N 1
ATOM 2671 C CA . GLY A 1 333 ? 20.762 -46.814 -30.725 1.00 66.62 333 GLY A CA 1
ATOM 2672 C C . GLY A 1 333 ? 19.749 -45.847 -31.348 1.00 66.62 333 GLY A C 1
ATOM 2673 O O . GLY A 1 333 ? 19.238 -46.112 -32.435 1.00 66.62 333 GLY A O 1
ATOM 2674 N N . LEU A 1 334 ? 19.412 -44.733 -30.691 1.00 66.38 334 LEU A N 1
ATOM 2675 C CA . LEU A 1 334 ? 18.308 -43.864 -31.115 1.00 66.38 334 LEU A CA 1
ATOM 2676 C C . LEU A 1 334 ? 18.743 -42.679 -31.981 1.00 66.38 334 LEU A C 1
ATOM 2678 O O . LEU A 1 334 ? 17.896 -42.110 -32.679 1.00 66.38 334 LEU A O 1
ATOM 2682 N N . THR A 1 335 ? 20.027 -42.312 -31.974 1.00 70.25 335 THR A N 1
ATOM 2683 C CA . THR A 1 335 ? 20.550 -41.162 -32.725 1.00 70.25 335 THR A CA 1
ATOM 2684 C C . THR A 1 335 ? 21.727 -41.574 -33.601 1.00 70.25 335 THR A C 1
ATOM 2686 O O . THR A 1 335 ? 22.711 -42.119 -33.109 1.00 70.25 335 THR A O 1
ATOM 2689 N N . GLY A 1 336 ? 21.631 -41.297 -34.904 1.00 71.00 336 GLY A N 1
ATOM 2690 C CA . GLY A 1 336 ? 22.729 -41.476 -35.857 1.00 71.00 336 GLY A CA 1
ATOM 2691 C C . GLY A 1 336 ? 23.452 -40.166 -36.148 1.00 71.00 336 GLY A C 1
ATOM 2692 O O . GLY A 1 336 ? 22.822 -39.110 -36.169 1.00 71.00 336 GLY A O 1
ATOM 2693 N N . PHE A 1 337 ? 24.755 -40.226 -36.410 1.00 71.94 337 PHE A N 1
ATOM 2694 C CA . PHE A 1 337 ? 25.554 -39.072 -36.830 1.00 71.94 337 PHE A CA 1
ATOM 2695 C C . PHE A 1 337 ? 26.118 -39.279 -38.232 1.00 71.94 337 PHE A C 1
ATOM 2697 O O . PHE A 1 337 ? 26.558 -40.372 -38.568 1.00 71.94 337 PHE A O 1
ATOM 2704 N N . VAL A 1 338 ? 26.131 -38.231 -39.054 1.00 76.81 338 VAL A N 1
ATOM 2705 C CA . VAL A 1 338 ? 26.752 -38.248 -40.387 1.00 76.81 338 VAL A CA 1
ATOM 2706 C C . VAL A 1 338 ? 27.731 -37.091 -40.486 1.00 76.81 338 VAL A C 1
ATOM 2708 O O . VAL A 1 338 ? 27.351 -35.949 -40.219 1.00 76.81 338 VAL A O 1
ATOM 2711 N N . LYS A 1 339 ? 28.972 -37.372 -40.895 1.00 81.62 339 LYS A N 1
ATOM 2712 C CA . LYS A 1 339 ? 29.963 -36.329 -41.160 1.00 81.62 339 LYS A CA 1
ATOM 2713 C C . LYS A 1 339 ? 29.988 -36.002 -42.650 1.00 81.62 339 LYS A C 1
ATOM 2715 O O . LYS A 1 339 ? 30.025 -36.906 -43.482 1.00 81.62 339 LYS A O 1
ATOM 2720 N N . ILE A 1 340 ? 29.946 -34.718 -42.988 1.00 85.00 340 ILE A N 1
ATOM 2721 C CA . ILE A 1 340 ? 29.848 -34.233 -44.370 1.00 85.00 340 ILE A CA 1
ATOM 2722 C C . ILE A 1 340 ? 30.894 -33.146 -44.585 1.00 85.00 340 ILE A C 1
ATOM 2724 O O . ILE A 1 340 ? 30.962 -32.213 -43.793 1.00 85.00 340 ILE A O 1
ATOM 2728 N N . THR A 1 341 ? 31.674 -33.238 -45.657 1.00 84.62 341 THR A N 1
ATOM 2729 C CA . THR A 1 341 ? 32.639 -32.206 -46.063 1.00 84.62 341 THR A CA 1
ATOM 2730 C C . THR A 1 341 ? 32.246 -31.649 -47.431 1.00 84.62 341 THR A C 1
ATOM 2732 O O . THR A 1 341 ? 31.896 -32.419 -48.328 1.00 84.62 341 THR A O 1
ATOM 2735 N N . THR A 1 342 ? 32.278 -30.327 -47.595 1.00 85.75 342 THR A N 1
ATOM 2736 C CA . THR A 1 342 ? 31.828 -29.590 -48.792 1.00 85.75 342 THR A CA 1
ATOM 2737 C C . THR A 1 342 ? 32.967 -28.806 -49.445 1.00 85.75 342 THR A C 1
ATOM 2739 O O . THR A 1 342 ? 34.001 -28.595 -48.816 1.00 85.75 342 THR A O 1
ATOM 2742 N N . SER A 1 343 ? 32.800 -28.419 -50.719 1.00 79.44 343 SER A N 1
ATOM 2743 C CA . SER A 1 343 ? 33.803 -27.678 -51.513 1.00 79.44 343 SER A CA 1
ATOM 2744 C C . SER A 1 343 ? 34.186 -26.326 -50.924 1.00 79.44 343 SER A C 1
ATOM 2746 O O . SER A 1 343 ? 35.270 -25.822 -51.199 1.00 79.44 343 SER A O 1
ATOM 2748 N N . GLU A 1 344 ? 33.304 -25.782 -50.099 1.00 70.88 344 GLU A N 1
ATOM 2749 C CA . GLU A 1 344 ? 33.382 -24.473 -49.467 1.00 70.88 344 GLU A CA 1
ATOM 2750 C C . GLU A 1 344 ? 32.530 -24.462 -48.194 1.00 70.88 344 GLU A C 1
ATOM 2752 O O . GLU A 1 344 ? 31.906 -25.474 -47.845 1.00 70.88 344 GLU A O 1
ATOM 2757 N N . ASP A 1 345 ? 32.480 -23.321 -47.510 1.00 70.81 345 ASP A N 1
ATOM 2758 C CA . ASP A 1 345 ? 31.610 -23.150 -46.356 1.00 70.81 345 ASP A CA 1
ATOM 2759 C C . ASP A 1 345 ? 30.138 -23.116 -46.786 1.00 70.81 345 ASP A C 1
ATOM 2761 O O . ASP A 1 345 ? 29.670 -22.174 -47.419 1.00 70.81 345 ASP A O 1
ATOM 2765 N N . THR A 1 346 ? 29.382 -24.138 -46.392 1.00 75.38 346 THR A N 1
ATOM 2766 C CA . THR A 1 346 ? 27.955 -24.293 -46.712 1.00 75.38 346 THR A CA 1
ATOM 2767 C C . THR A 1 346 ? 27.152 -24.551 -45.448 1.00 75.38 346 THR A C 1
ATOM 2769 O O . THR A 1 346 ? 27.697 -25.021 -44.454 1.00 75.38 346 THR A O 1
ATOM 2772 N N . LYS A 1 347 ? 25.851 -24.273 -45.458 1.00 80.00 347 LYS A N 1
ATOM 2773 C CA . LYS A 1 347 ? 24.907 -24.887 -44.518 1.00 80.00 347 LYS A CA 1
ATOM 2774 C C . LYS A 1 347 ? 24.529 -26.261 -45.028 1.00 80.00 347 LYS A C 1
ATOM 2776 O O . LYS A 1 347 ? 24.323 -26.422 -46.224 1.00 80.00 347 LYS A O 1
ATOM 2781 N N . VAL A 1 348 ? 24.339 -27.218 -44.129 1.00 80.94 348 VAL A N 1
ATOM 2782 C CA . VAL A 1 348 ? 23.966 -28.592 -44.470 1.00 80.94 348 VAL A CA 1
ATOM 2783 C C . VAL A 1 348 ? 22.756 -29.033 -43.659 1.00 80.94 348 VAL A C 1
ATOM 2785 O O . VAL A 1 348 ? 22.709 -28.885 -42.440 1.00 80.94 348 VAL A O 1
ATOM 2788 N N . TRP A 1 349 ? 21.768 -29.628 -44.323 1.00 86.88 349 TRP A N 1
ATOM 2789 C CA . TRP A 1 349 ? 20.681 -30.339 -43.649 1.00 86.88 349 TRP A CA 1
ATOM 2790 C C . TRP A 1 349 ? 20.301 -31.609 -44.390 1.00 86.88 349 TRP A C 1
ATOM 2792 O O . TRP A 1 349 ? 20.448 -31.732 -45.607 1.00 86.88 349 TRP A O 1
ATOM 2802 N N . ILE A 1 350 ? 19.783 -32.573 -43.639 1.00 86.12 350 ILE A N 1
ATOM 2803 C CA . ILE A 1 350 ? 19.463 -33.900 -44.140 1.00 86.12 350 ILE A CA 1
ATOM 2804 C C . ILE A 1 350 ? 17.959 -34.126 -44.032 1.00 86.12 350 ILE A C 1
ATOM 2806 O O . ILE A 1 350 ? 17.384 -34.060 -42.945 1.00 86.12 350 ILE A O 1
ATOM 2810 N N . ASP A 1 351 ? 17.329 -34.456 -45.158 1.00 83.12 351 ASP A N 1
ATOM 2811 C CA . ASP A 1 351 ? 15.971 -34.999 -45.163 1.00 83.12 351 ASP A CA 1
ATOM 2812 C C . ASP A 1 351 ? 16.069 -36.528 -45.094 1.00 83.12 351 ASP A C 1
ATOM 2814 O O . ASP A 1 351 ? 16.645 -37.134 -45.999 1.00 83.12 351 ASP A O 1
ATOM 2818 N N . TYR A 1 352 ? 15.521 -37.163 -44.055 1.00 83.19 352 TYR A N 1
ATOM 2819 C CA . TYR A 1 352 ? 15.647 -38.603 -43.795 1.00 83.19 352 TYR A CA 1
ATOM 2820 C C . TYR A 1 352 ? 14.319 -39.258 -43.383 1.00 83.19 352 TYR A C 1
ATOM 2822 O O . TYR A 1 352 ? 13.452 -38.618 -42.802 1.00 83.19 352 TYR A O 1
ATOM 2830 N N . GLY A 1 353 ? 14.115 -40.546 -43.662 1.00 77.69 353 GLY A N 1
ATOM 2831 C CA . GLY A 1 353 ? 12.866 -41.228 -43.297 1.00 77.69 353 GLY A CA 1
ATOM 2832 C C . GLY A 1 353 ? 12.853 -42.732 -43.560 1.00 77.69 353 GLY A C 1
ATOM 2833 O O . GLY A 1 353 ? 13.721 -43.267 -44.249 1.00 77.69 353 GLY A O 1
ATOM 2834 N N . PHE A 1 354 ? 11.850 -43.415 -42.998 1.00 71.50 354 PHE A N 1
ATOM 2835 C CA . PHE A 1 354 ? 11.709 -44.877 -43.071 1.00 71.50 354 PHE A CA 1
ATOM 2836 C C . PHE A 1 354 ? 10.925 -45.368 -44.309 1.00 71.50 354 PHE A C 1
ATOM 2838 O O . PHE A 1 354 ? 11.004 -46.533 -44.689 1.00 71.50 354 PHE A O 1
ATOM 2845 N N . ASN A 1 355 ? 10.152 -44.496 -44.961 1.00 63.06 355 ASN A N 1
ATOM 2846 C CA . ASN A 1 355 ? 9.461 -44.794 -46.216 1.00 63.06 355 ASN A CA 1
ATOM 2847 C C . ASN A 1 355 ? 9.408 -43.548 -47.116 1.00 63.06 355 ASN A C 1
ATOM 2849 O O . ASN A 1 355 ? 9.727 -42.441 -46.690 1.00 63.06 355 ASN A O 1
ATOM 2853 N N . HIS A 1 356 ? 9.004 -43.725 -48.374 1.00 58.16 356 HIS A N 1
ATOM 2854 C CA . HIS A 1 356 ? 8.996 -42.659 -49.381 1.00 58.16 356 HIS A CA 1
ATOM 2855 C C . HIS A 1 356 ? 7.983 -41.525 -49.126 1.00 58.16 356 HIS A C 1
ATOM 2857 O O . HIS A 1 356 ? 8.046 -40.512 -49.816 1.00 58.16 356 HIS A O 1
ATOM 2863 N N . GLU A 1 357 ? 7.071 -41.679 -48.161 1.00 54.66 357 GLU A N 1
ATOM 2864 C CA . GLU A 1 357 ? 5.934 -40.772 -47.941 1.00 54.66 357 GLU A CA 1
ATOM 2865 C C . GLU A 1 357 ? 6.089 -39.877 -46.698 1.00 54.66 357 GLU A C 1
ATOM 2867 O O . GLU A 1 357 ? 5.405 -38.861 -46.586 1.00 54.66 357 GLU A O 1
ATOM 2872 N N . ARG A 1 358 ? 6.994 -40.215 -45.767 1.00 56.19 358 ARG A N 1
ATOM 2873 C CA . ARG A 1 358 ? 7.306 -39.400 -44.581 1.00 56.19 358 ARG A CA 1
ATOM 2874 C C . ARG A 1 358 ? 8.812 -39.216 -44.414 1.00 56.19 358 ARG A C 1
ATOM 2876 O O . ARG A 1 358 ? 9.508 -40.126 -43.964 1.00 56.19 358 ARG A O 1
ATOM 2883 N N . THR A 1 359 ? 9.285 -38.010 -44.715 1.00 67.50 359 THR A N 1
ATOM 2884 C CA . THR A 1 359 ? 10.646 -37.545 -44.417 1.00 67.50 359 THR A CA 1
ATOM 2885 C C . THR A 1 359 ? 10.630 -36.556 -43.251 1.00 67.50 359 THR A C 1
ATOM 2887 O O . THR A 1 359 ? 9.805 -35.645 -43.215 1.00 67.50 359 THR A O 1
ATOM 2890 N N . TYR A 1 360 ? 11.549 -36.735 -42.313 1.00 66.88 360 TYR A N 1
ATOM 2891 C CA . TYR A 1 360 ? 11.930 -35.796 -41.265 1.00 66.88 360 TYR A CA 1
ATOM 2892 C C . TYR A 1 360 ? 13.123 -34.965 -41.745 1.00 66.88 360 TYR A C 1
ATOM 2894 O O . TYR A 1 360 ? 13.922 -35.442 -42.546 1.00 66.88 360 TYR A O 1
ATOM 2902 N N . GLN A 1 361 ? 13.254 -33.737 -41.254 1.00 78.56 361 GLN A N 1
ATOM 2903 C CA . GLN A 1 361 ? 14.391 -32.867 -41.552 1.00 78.56 361 GLN A CA 1
ATOM 2904 C C . GLN A 1 361 ? 15.274 -32.745 -40.306 1.00 78.56 361 GLN A C 1
ATOM 2906 O O . GLN A 1 361 ? 14.752 -32.613 -39.195 1.00 78.56 361 GLN A O 1
ATOM 2911 N N . SER A 1 362 ? 16.594 -32.839 -40.471 1.00 74.94 362 SER A N 1
ATOM 2912 C CA . SER A 1 362 ? 17.555 -32.542 -39.404 1.00 74.94 362 SER A CA 1
ATOM 2913 C C . SER A 1 362 ? 17.544 -31.050 -39.054 1.00 74.94 362 SER A C 1
ATOM 2915 O O . SER A 1 362 ? 16.981 -30.231 -39.777 1.00 74.94 362 SER A O 1
ATOM 2917 N N . ALA A 1 363 ? 18.223 -30.664 -37.973 1.00 61.44 363 ALA A N 1
ATOM 2918 C CA . ALA A 1 363 ? 18.624 -29.266 -37.838 1.00 61.44 363 ALA A CA 1
ATOM 2919 C C . ALA A 1 363 ? 19.523 -28.869 -39.028 1.00 61.44 363 ALA A C 1
ATOM 2921 O O . ALA A 1 363 ? 20.258 -29.711 -39.555 1.00 61.44 363 ALA A O 1
ATOM 2922 N N . ILE A 1 364 ? 19.430 -27.609 -39.452 1.00 70.25 364 ILE A N 1
ATOM 2923 C CA . ILE A 1 364 ? 20.323 -27.017 -40.452 1.00 70.25 364 ILE A CA 1
ATOM 2924 C C . ILE A 1 364 ? 21.611 -26.620 -39.727 1.00 70.25 364 ILE A C 1
ATOM 2926 O O . ILE A 1 364 ? 21.528 -25.959 -38.692 1.00 70.25 364 ILE A O 1
ATOM 2930 N N . SER A 1 365 ? 22.769 -27.050 -40.228 1.00 66.00 365 SER A N 1
ATOM 2931 C CA . SER A 1 365 ? 24.062 -26.655 -39.665 1.00 66.00 365 SER A CA 1
ATOM 2932 C C . SER A 1 365 ? 24.403 -25.200 -39.981 1.00 66.00 365 SER A C 1
ATOM 2934 O O . SER A 1 365 ? 23.840 -24.586 -40.891 1.00 66.00 365 SER A O 1
ATOM 2936 N N . ASP A 1 366 ? 25.348 -24.651 -39.225 1.00 56.22 366 ASP A N 1
ATOM 2937 C CA . ASP A 1 366 ? 25.989 -23.384 -39.560 1.00 56.22 366 ASP A CA 1
ATOM 2938 C C . ASP A 1 366 ? 26.897 -23.527 -40.789 1.00 56.22 366 ASP A C 1
ATOM 2940 O O . ASP A 1 366 ? 27.216 -24.634 -41.217 1.00 56.22 366 ASP A O 1
ATOM 2944 N N . PHE A 1 367 ? 27.330 -22.396 -41.350 1.00 59.25 367 PHE A N 1
ATOM 2945 C CA . PHE A 1 367 ? 28.273 -22.378 -42.467 1.00 59.25 367 PHE A CA 1
ATOM 2946 C C . PHE A 1 367 ? 29.627 -22.960 -42.058 1.00 59.25 367 PHE A C 1
ATOM 2948 O O . PHE A 1 367 ? 30.288 -22.430 -41.165 1.00 59.25 367 PHE A O 1
ATOM 2955 N N . ASN A 1 368 ? 30.025 -24.050 -42.707 1.00 68.75 368 ASN A N 1
ATOM 2956 C CA . ASN A 1 368 ? 31.325 -24.690 -42.527 1.00 68.75 368 ASN A CA 1
ATOM 2957 C C . ASN A 1 368 ? 31.654 -25.535 -43.765 1.00 68.75 368 ASN A C 1
ATOM 2959 O O . ASN A 1 368 ? 30.766 -25.893 -44.537 1.00 68.75 368 ASN A O 1
ATOM 2963 N N . SER A 1 369 ? 32.914 -25.892 -43.953 1.00 75.31 369 SER A N 1
ATOM 2964 C CA . SER A 1 369 ? 33.345 -26.857 -44.964 1.00 75.31 369 SER A CA 1
ATOM 2965 C C . SER A 1 369 ? 33.314 -28.288 -44.428 1.00 75.31 369 SER A C 1
ATOM 2967 O O . SER A 1 369 ? 33.421 -29.236 -45.199 1.00 75.31 369 SER A O 1
ATOM 2969 N N . THR A 1 370 ? 33.144 -28.487 -43.113 1.00 77.31 370 THR A N 1
ATOM 2970 C CA . THR A 1 370 ? 32.944 -29.803 -42.485 1.00 77.31 370 THR A CA 1
ATOM 2971 C C . THR A 1 370 ? 31.846 -29.767 -41.419 1.00 77.31 370 THR A C 1
ATOM 2973 O O . THR A 1 370 ? 31.864 -28.939 -40.514 1.00 77.31 370 THR A O 1
ATOM 2976 N N . HIS A 1 371 ? 30.929 -30.730 -41.484 1.00 78.44 371 HIS A N 1
ATOM 2977 C CA . HIS A 1 371 ? 29.699 -30.807 -40.693 1.00 78.44 371 HIS A CA 1
ATOM 2978 C C . HIS A 1 371 ? 29.576 -32.144 -39.983 1.00 78.44 371 HIS A C 1
ATOM 2980 O O . HIS A 1 371 ? 29.924 -33.175 -40.556 1.00 78.44 371 HIS A O 1
ATOM 2986 N N . GLY A 1 372 ? 29.002 -32.137 -38.781 1.00 76.25 372 GLY A N 1
ATOM 2987 C CA . GLY A 1 372 ? 28.470 -33.324 -38.113 1.00 76.25 372 GLY A CA 1
ATOM 2988 C C . GLY A 1 372 ? 26.969 -33.153 -37.894 1.00 76.25 372 GLY A C 1
ATOM 2989 O O . GLY A 1 372 ? 26.556 -32.266 -37.151 1.00 76.25 372 GLY A O 1
ATOM 2990 N N . ILE A 1 373 ? 26.143 -33.976 -38.543 1.00 77.81 373 ILE A N 1
ATOM 2991 C CA . ILE A 1 373 ? 24.679 -33.867 -38.483 1.00 77.81 373 ILE A CA 1
ATOM 2992 C C . ILE A 1 373 ? 24.100 -35.011 -37.655 1.00 77.81 373 ILE A C 1
ATOM 2994 O O . ILE A 1 373 ? 24.283 -36.180 -37.995 1.00 77.81 373 ILE A O 1
ATOM 2998 N N . ALA A 1 374 ? 23.365 -34.664 -36.594 1.00 71.38 374 ALA A N 1
ATOM 2999 C CA . ALA A 1 374 ? 22.618 -35.611 -35.772 1.00 71.38 374 ALA A CA 1
ATOM 3000 C C . ALA A 1 374 ? 21.232 -35.896 -36.371 1.00 71.38 374 ALA A C 1
ATOM 3002 O O . ALA A 1 374 ? 20.486 -34.980 -36.731 1.00 71.38 374 ALA A O 1
ATOM 3003 N N . LEU A 1 375 ? 20.865 -37.171 -36.426 1.00 74.81 375 LEU A N 1
ATOM 3004 C CA . LEU A 1 375 ? 19.610 -37.670 -36.971 1.00 74.81 375 LEU A CA 1
ATOM 3005 C C . LEU A 1 375 ? 18.874 -38.480 -35.888 1.00 74.81 375 LEU A C 1
ATOM 3007 O O . LEU A 1 375 ? 19.286 -39.603 -35.584 1.00 74.81 375 LEU A O 1
ATOM 3011 N N . PRO A 1 376 ? 17.814 -37.931 -35.269 1.00 65.69 376 PRO A N 1
ATOM 3012 C CA . PRO A 1 376 ? 17.092 -38.622 -34.203 1.00 65.69 376 PRO A CA 1
ATOM 3013 C C . PRO A 1 376 ? 16.144 -39.715 -34.729 1.00 65.69 376 PRO A C 1
ATOM 3015 O O . PRO A 1 376 ? 15.776 -39.749 -35.901 1.00 65.69 376 PRO A O 1
ATOM 3018 N N . TYR A 1 377 ? 15.671 -40.573 -33.820 1.00 66.06 377 TYR A N 1
ATOM 3019 C CA . TYR A 1 377 ? 14.620 -41.577 -34.050 1.00 66.06 377 TYR A CA 1
ATOM 3020 C C . TYR A 1 377 ? 15.013 -42.779 -34.931 1.00 66.06 377 TYR A C 1
ATOM 3022 O O . TYR A 1 377 ? 14.179 -43.321 -35.675 1.00 66.06 377 TYR A O 1
ATOM 3030 N N . PHE A 1 378 ? 16.255 -43.251 -34.807 1.00 71.75 378 PHE A N 1
ATOM 3031 C CA . PHE A 1 378 ? 16.657 -44.551 -35.350 1.00 71.75 378 PHE A CA 1
ATOM 3032 C C . PHE A 1 378 ? 15.998 -45.702 -34.575 1.00 71.75 378 PHE A C 1
ATOM 3034 O O . PHE A 1 378 ? 15.685 -45.597 -33.390 1.00 71.75 378 PHE A O 1
ATOM 3041 N N . ARG A 1 379 ? 15.698 -46.793 -35.281 1.00 71.06 379 ARG A N 1
ATOM 3042 C CA . ARG A 1 379 ? 15.083 -48.011 -34.742 1.00 71.06 379 ARG A CA 1
ATOM 3043 C C . ARG A 1 379 ? 15.780 -49.221 -35.346 1.00 71.06 379 ARG A C 1
ATOM 3045 O O . ARG A 1 379 ? 16.070 -49.211 -36.541 1.00 71.06 379 ARG A O 1
ATOM 3052 N N . ALA A 1 380 ? 15.981 -50.258 -34.538 1.00 70.50 380 ALA A N 1
ATOM 3053 C CA . ALA A 1 380 ? 16.600 -51.507 -34.972 1.00 70.50 380 ALA A CA 1
ATOM 3054 C C . ALA A 1 380 ? 15.856 -52.162 -36.154 1.00 70.50 380 ALA A C 1
ATOM 3056 O O . ALA A 1 380 ? 14.636 -52.011 -36.274 1.00 70.50 380 ALA A O 1
ATOM 3057 N N . GLU A 1 381 ? 16.596 -52.880 -37.012 1.00 70.81 381 GLU A N 1
ATOM 3058 C CA . GLU A 1 381 ? 16.090 -53.658 -38.164 1.00 70.81 381 GLU A CA 1
ATOM 3059 C C . GLU A 1 381 ? 15.405 -52.830 -39.273 1.00 70.81 381 GLU A C 1
ATOM 3061 O O . GLU A 1 381 ? 14.561 -53.310 -40.039 1.00 70.81 381 GLU A O 1
ATOM 3066 N N . ARG A 1 382 ? 15.736 -51.539 -39.370 1.00 76.88 382 ARG A N 1
ATOM 3067 C CA . ARG A 1 382 ? 15.098 -50.588 -40.288 1.00 76.88 382 ARG A CA 1
ATOM 3068 C C . ARG A 1 382 ? 16.128 -50.022 -41.281 1.00 76.88 382 ARG A C 1
ATOM 3070 O O . ARG A 1 382 ? 17.246 -49.678 -40.912 1.00 76.88 382 ARG A O 1
ATOM 3077 N N . THR A 1 383 ? 15.752 -49.932 -42.562 1.00 79.56 383 THR A N 1
ATOM 3078 C CA . THR A 1 383 ? 16.479 -49.160 -43.589 1.00 79.56 383 THR A CA 1
ATOM 3079 C C . THR A 1 383 ? 15.956 -47.725 -43.626 1.00 79.56 383 THR A C 1
ATOM 3081 O O . THR A 1 383 ? 14.755 -47.515 -43.785 1.00 79.56 383 THR A O 1
ATOM 3084 N N . TYR A 1 384 ? 16.847 -46.746 -43.503 1.00 78.50 384 TYR A N 1
ATOM 3085 C CA . TYR A 1 384 ? 16.530 -45.324 -43.599 1.00 78.50 384 TYR A CA 1
ATOM 3086 C C . TYR A 1 384 ? 17.045 -44.763 -44.918 1.00 78.50 384 TYR A C 1
ATOM 3088 O O . TYR A 1 384 ? 18.161 -45.066 -45.335 1.00 78.50 384 TYR A O 1
ATOM 3096 N N . HIS A 1 385 ? 16.240 -43.929 -45.569 1.00 83.12 385 HIS A N 1
ATOM 3097 C CA . HIS A 1 385 ? 16.628 -43.206 -46.775 1.00 83.12 385 HIS A CA 1
ATOM 3098 C C . HIS A 1 385 ? 16.876 -41.742 -46.447 1.00 83.12 385 HIS A C 1
ATOM 3100 O O . HIS A 1 385 ? 16.093 -41.165 -45.695 1.00 83.12 385 HIS A O 1
ATOM 3106 N N . TYR A 1 386 ? 17.914 -41.139 -47.030 1.00 83.69 386 TYR A N 1
ATOM 3107 C CA . TYR A 1 386 ? 18.225 -39.731 -46.796 1.00 83.69 386 TYR A CA 1
ATOM 3108 C C . TYR A 1 386 ? 18.807 -39.009 -48.018 1.00 83.69 386 TYR A C 1
ATOM 3110 O O . TYR A 1 386 ? 19.441 -39.626 -48.877 1.00 83.69 386 TYR A O 1
ATOM 3118 N N . ASN A 1 387 ? 18.576 -37.696 -48.084 1.00 88.56 387 ASN A N 1
ATOM 3119 C CA . ASN A 1 387 ? 19.203 -36.757 -49.016 1.00 88.56 387 ASN A CA 1
ATOM 3120 C C . ASN A 1 387 ? 19.937 -35.683 -48.213 1.00 88.56 387 ASN A C 1
ATOM 3122 O O . ASN A 1 387 ? 19.406 -35.212 -47.208 1.00 88.56 387 ASN A O 1
ATOM 3126 N N . ILE A 1 388 ? 21.106 -35.265 -48.684 1.00 89.88 388 ILE A N 1
ATOM 3127 C CA . ILE A 1 388 ? 21.860 -34.149 -48.118 1.00 89.88 388 ILE A CA 1
ATOM 3128 C C . ILE A 1 388 ? 21.579 -32.920 -48.978 1.00 89.88 388 ILE A C 1
ATOM 3130 O O . ILE A 1 388 ? 21.703 -32.984 -50.201 1.00 89.88 388 ILE A O 1
ATOM 3134 N N . ASN A 1 389 ? 21.197 -31.822 -48.348 1.00 89.44 389 ASN A N 1
ATOM 3135 C CA . ASN A 1 389 ? 21.051 -30.524 -48.984 1.00 89.44 389 ASN A CA 1
ATOM 3136 C C . ASN A 1 389 ? 22.157 -29.622 -48.442 1.00 89.44 389 ASN A C 1
ATOM 3138 O O . ASN A 1 389 ? 22.371 -29.610 -47.227 1.00 89.44 389 ASN A O 1
ATOM 3142 N N . ILE A 1 390 ? 22.847 -28.911 -49.329 1.00 87.44 390 ILE A N 1
ATOM 3143 C CA . ILE A 1 390 ? 23.858 -27.923 -48.965 1.00 87.44 390 ILE A CA 1
ATOM 3144 C C . ILE A 1 390 ? 23.522 -26.585 -49.628 1.00 87.44 390 ILE A C 1
ATOM 3146 O O . ILE A 1 390 ? 23.043 -26.576 -50.760 1.00 87.44 390 ILE A O 1
ATOM 3150 N N . GLU A 1 391 ? 23.734 -25.484 -48.920 1.00 76.25 391 GLU A N 1
ATOM 3151 C CA . GLU A 1 391 ? 23.486 -24.114 -49.390 1.00 76.25 391 GLU A CA 1
ATOM 3152 C C . GLU A 1 391 ? 24.725 -23.269 -49.096 1.00 76.25 391 GLU A C 1
ATOM 3154 O O . GLU A 1 391 ? 25.188 -23.274 -47.954 1.00 76.25 391 GLU A O 1
ATOM 3159 N N . ASP A 1 392 ? 25.282 -22.586 -50.092 1.00 69.81 392 ASP A N 1
ATOM 3160 C CA . ASP A 1 392 ? 26.411 -21.667 -49.897 1.00 69.81 392 ASP A CA 1
ATOM 3161 C C . ASP A 1 392 ? 25.957 -20.293 -49.366 1.00 69.81 392 ASP A C 1
ATOM 3163 O O . ASP A 1 392 ? 24.779 -20.052 -49.082 1.00 69.81 392 ASP A O 1
ATOM 3167 N N . ALA A 1 393 ? 26.913 -19.394 -49.130 1.00 47.59 393 ALA A N 1
ATOM 3168 C CA . ALA A 1 393 ? 26.636 -18.083 -48.546 1.00 47.59 393 ALA A CA 1
ATOM 3169 C C . ALA A 1 393 ? 25.869 -17.137 -49.487 1.00 47.59 393 ALA A C 1
ATOM 3171 O O . ALA A 1 393 ? 25.287 -16.159 -49.004 1.00 47.59 393 ALA A O 1
ATOM 3172 N N . ASP A 1 394 ? 25.855 -17.437 -50.786 1.00 48.81 394 ASP A N 1
ATOM 3173 C CA . ASP A 1 394 ? 25.206 -16.654 -51.836 1.00 48.81 394 ASP A CA 1
ATOM 3174 C C . ASP A 1 394 ? 23.819 -17.220 -52.207 1.00 48.81 394 ASP A C 1
ATOM 3176 O O . ASP A 1 394 ? 23.045 -16.583 -52.926 1.00 48.81 394 ASP A O 1
ATOM 3180 N N . GLY A 1 395 ? 23.439 -18.351 -51.602 1.00 49.53 395 GLY A N 1
ATOM 3181 C CA . GLY A 1 395 ? 22.113 -18.957 -51.685 1.00 49.53 395 GLY A CA 1
ATOM 3182 C C . GLY A 1 395 ? 21.979 -20.019 -52.776 1.00 49.53 395 GLY A C 1
ATOM 3183 O O . GLY A 1 395 ? 20.854 -20.437 -53.070 1.00 49.53 395 GLY A O 1
ATOM 3184 N N . ASN A 1 396 ? 23.086 -20.477 -53.368 1.00 60.41 396 ASN A N 1
ATOM 3185 C CA . ASN A 1 396 ? 23.062 -21.594 -54.306 1.00 60.41 396 ASN A CA 1
ATOM 3186 C C . ASN A 1 396 ? 22.885 -22.899 -53.528 1.00 60.41 396 ASN A C 1
ATOM 3188 O O . ASN A 1 396 ? 23.573 -23.156 -52.539 1.00 60.41 396 ASN A O 1
ATOM 3192 N N . ILE A 1 397 ? 21.950 -23.743 -53.971 1.00 74.25 397 ILE A N 1
ATOM 3193 C CA . ILE A 1 397 ? 21.586 -24.979 -53.272 1.00 74.25 397 ILE A CA 1
ATOM 3194 C C . ILE A 1 397 ? 21.969 -26.190 -54.117 1.00 74.25 397 ILE A C 1
ATOM 3196 O O . ILE A 1 397 ? 21.435 -26.382 -55.207 1.00 74.25 397 ILE A O 1
ATOM 3200 N N . PHE A 1 398 ? 22.777 -27.086 -53.551 1.00 85.38 398 PHE A N 1
ATOM 3201 C CA . PHE A 1 398 ? 23.030 -28.413 -54.105 1.00 85.38 398 PHE A CA 1
ATOM 3202 C C . PHE A 1 398 ? 22.319 -29.496 -53.290 1.00 85.38 398 PHE A C 1
ATOM 3204 O O . PHE A 1 398 ? 22.412 -29.565 -52.063 1.00 85.38 398 PHE A O 1
ATOM 3211 N N . ARG A 1 399 ? 21.621 -30.404 -53.982 1.00 87.50 399 ARG A N 1
ATOM 3212 C CA . ARG A 1 399 ? 20.921 -31.539 -53.364 1.00 87.50 399 ARG A CA 1
ATOM 3213 C C . ARG A 1 399 ? 21.502 -32.864 -53.835 1.00 87.50 399 ARG A C 1
ATOM 3215 O O . ARG A 1 399 ? 21.480 -33.187 -55.022 1.00 87.50 399 ARG A O 1
ATOM 3222 N N . SER A 1 400 ? 21.967 -33.680 -52.892 1.00 88.88 400 SER A N 1
ATOM 3223 C CA . SER A 1 400 ? 22.531 -34.993 -53.190 1.00 88.88 400 SER A CA 1
ATOM 3224 C C . SER A 1 400 ? 21.479 -35.960 -53.740 1.00 88.88 400 SER A C 1
ATOM 3226 O O . SER A 1 400 ? 20.291 -35.889 -53.417 1.00 88.88 400 SER A O 1
ATOM 3228 N N . LYS A 1 401 ? 21.936 -36.971 -54.490 1.00 84.81 401 LYS A N 1
ATOM 3229 C CA . LYS A 1 401 ? 21.121 -38.166 -54.760 1.00 84.81 401 LYS A CA 1
ATOM 3230 C C . LYS A 1 401 ? 20.756 -38.869 -53.447 1.00 84.81 401 LYS A C 1
ATOM 3232 O O . LYS A 1 401 ? 21.505 -38.793 -52.468 1.00 84.81 401 LYS A O 1
ATOM 3237 N N . ARG A 1 402 ? 19.630 -39.588 -53.464 1.00 82.75 402 ARG A N 1
ATOM 3238 C CA . ARG A 1 402 ? 19.138 -40.375 -52.328 1.00 82.75 402 ARG A CA 1
ATOM 3239 C C . ARG A 1 402 ? 20.084 -41.512 -51.983 1.00 82.75 402 ARG A C 1
ATOM 3241 O O . ARG A 1 402 ? 20.474 -42.286 -52.855 1.00 82.75 402 ARG A O 1
ATOM 3248 N N . ARG A 1 403 ? 20.396 -41.622 -50.696 1.00 83.75 403 ARG A N 1
ATOM 3249 C CA . ARG A 1 403 ? 21.199 -42.684 -50.087 1.00 83.75 403 ARG A CA 1
ATOM 3250 C C . ARG A 1 403 ? 20.325 -43.534 -49.166 1.00 83.75 403 ARG A C 1
ATOM 3252 O O . ARG A 1 403 ? 19.202 -43.146 -48.831 1.00 83.75 403 ARG A O 1
ATOM 3259 N N . SER A 1 404 ? 20.824 -44.702 -48.779 1.00 80.12 404 SER A N 1
ATOM 3260 C CA . SER A 1 404 ? 20.176 -45.579 -47.802 1.00 80.12 404 SER A CA 1
ATOM 3261 C C . SER A 1 404 ? 21.191 -46.125 -46.813 1.00 80.12 404 SER A C 1
ATOM 3263 O O . SER A 1 404 ? 22.288 -46.492 -47.226 1.00 80.12 404 SER A O 1
ATOM 3265 N N . ILE A 1 405 ? 20.797 -46.227 -45.548 1.00 75.88 405 ILE A N 1
ATOM 3266 C CA . ILE A 1 405 ? 21.593 -46.824 -44.476 1.00 75.88 405 ILE A CA 1
ATOM 3267 C C . ILE A 1 405 ? 20.736 -47.838 -43.715 1.00 75.88 405 ILE A C 1
ATOM 3269 O O . ILE A 1 405 ? 19.579 -47.555 -43.383 1.00 75.88 405 ILE A O 1
ATOM 3273 N N . LYS A 1 406 ? 21.264 -49.043 -43.484 1.00 75.69 406 LYS A N 1
ATOM 3274 C CA . LYS A 1 406 ? 20.627 -50.028 -42.603 1.00 75.69 406 LYS A CA 1
ATOM 3275 C C . LYS A 1 406 ? 21.162 -49.867 -41.195 1.00 75.69 406 LYS A C 1
ATOM 3277 O O . LYS A 1 406 ? 22.365 -49.729 -41.016 1.00 75.69 406 LYS A O 1
ATOM 3282 N N . TYR A 1 407 ? 20.264 -49.946 -40.218 1.00 74.19 407 TYR A N 1
ATOM 3283 C CA . TYR A 1 407 ? 20.616 -49.875 -38.802 1.00 74.19 407 TYR A CA 1
ATOM 3284 C C . TYR A 1 407 ? 21.768 -50.827 -38.426 1.00 74.19 407 TYR A C 1
ATOM 3286 O O . TYR A 1 407 ? 22.720 -50.410 -37.779 1.00 74.19 407 TYR A O 1
ATOM 3294 N N . ASP A 1 408 ? 21.723 -52.074 -38.905 1.00 71.12 408 ASP A N 1
ATOM 3295 C CA . ASP A 1 408 ? 22.686 -53.125 -38.537 1.00 71.12 408 ASP A CA 1
ATOM 3296 C C . ASP A 1 408 ? 24.061 -52.985 -39.229 1.00 71.12 408 ASP A C 1
ATOM 3298 O O . ASP A 1 408 ? 24.975 -53.760 -38.955 1.00 71.12 408 ASP A O 1
ATOM 3302 N N . GLU A 1 409 ? 24.216 -52.017 -40.140 1.00 71.25 409 GLU A N 1
ATOM 3303 C CA . GLU A 1 409 ? 25.464 -51.734 -40.868 1.00 71.25 409 GLU A CA 1
ATOM 3304 C C . GLU A 1 409 ? 26.258 -50.570 -40.233 1.00 71.25 409 GLU A C 1
ATOM 3306 O O . GLU A 1 409 ? 27.309 -50.194 -40.751 1.00 71.25 409 GLU A O 1
ATOM 3311 N N . VAL A 1 410 ? 25.776 -50.004 -39.114 1.00 70.62 410 VAL A N 1
ATOM 3312 C CA . VAL A 1 410 ? 26.371 -48.842 -38.433 1.00 70.62 410 VAL A CA 1
ATOM 3313 C C . VAL A 1 410 ? 26.998 -49.229 -37.095 1.00 70.62 410 VAL A C 1
ATOM 3315 O O . VAL A 1 410 ? 26.384 -49.897 -36.266 1.00 70.62 410 VAL A O 1
ATOM 3318 N N . THR A 1 411 ? 28.224 -48.768 -36.853 1.00 74.56 411 THR A N 1
ATOM 3319 C CA . THR A 1 411 ? 28.943 -49.003 -35.595 1.00 74.56 411 THR A CA 1
ATOM 3320 C C . THR A 1 411 ? 28.316 -48.207 -34.442 1.00 74.56 411 THR A C 1
ATOM 3322 O O . THR A 1 411 ? 28.175 -46.986 -34.533 1.00 74.56 411 THR A O 1
ATOM 3325 N N . VAL A 1 412 ? 27.986 -48.885 -33.338 1.00 69.69 412 VAL A N 1
ATOM 3326 C CA . VAL A 1 412 ? 27.537 -48.264 -32.077 1.00 69.69 412 VAL A CA 1
ATOM 3327 C C . VAL A 1 412 ? 28.757 -47.862 -31.247 1.00 69.69 412 VAL A C 1
ATOM 3329 O O . VAL A 1 412 ? 29.657 -48.679 -31.043 1.00 69.69 412 VAL A O 1
ATOM 3332 N N . ILE A 1 413 ? 28.792 -46.621 -30.760 1.00 65.69 413 ILE A N 1
ATOM 3333 C CA . ILE A 1 413 ? 29.867 -46.102 -29.899 1.00 65.69 413 ILE A CA 1
ATOM 3334 C C . ILE A 1 413 ? 29.282 -45.490 -28.621 1.00 65.69 413 ILE A C 1
ATOM 3336 O O . ILE A 1 413 ? 28.148 -45.021 -28.622 1.00 65.69 413 ILE A O 1
ATOM 3340 N N . SER A 1 414 ? 30.047 -45.493 -27.524 1.00 60.28 414 SER A N 1
ATOM 3341 C CA . SER A 1 414 ? 29.590 -44.895 -26.264 1.00 60.28 414 SER A CA 1
ATOM 3342 C C . SER A 1 414 ? 29.592 -43.365 -26.322 1.00 60.28 414 SER A C 1
ATOM 3344 O O . SER A 1 414 ? 30.415 -42.751 -27.012 1.00 60.28 414 SER A O 1
ATOM 3346 N N . ASP A 1 415 ? 28.721 -42.733 -25.535 1.00 56.59 415 ASP A N 1
ATOM 3347 C CA . ASP A 1 415 ? 28.565 -41.269 -25.488 1.00 56.59 415 ASP A CA 1
ATOM 3348 C C . ASP A 1 415 ? 29.875 -40.534 -25.108 1.00 56.59 415 ASP A C 1
ATOM 3350 O O . ASP A 1 415 ? 30.115 -39.387 -25.499 1.00 56.59 415 ASP A O 1
ATOM 3354 N N . ALA A 1 416 ? 30.782 -41.219 -24.401 1.00 54.97 416 ALA A N 1
ATOM 3355 C CA . ALA A 1 416 ? 32.112 -40.719 -24.043 1.00 54.97 416 ALA A CA 1
ATOM 3356 C C . ALA A 1 416 ? 33.088 -40.627 -25.238 1.00 54.97 416 ALA A C 1
ATOM 3358 O O . ALA A 1 416 ? 34.016 -39.818 -25.223 1.00 54.97 416 ALA A O 1
ATOM 3359 N N . VAL A 1 417 ? 32.890 -41.432 -26.287 1.00 56.16 417 VAL A N 1
ATOM 3360 C CA . VAL A 1 417 ? 33.700 -41.379 -27.518 1.00 56.16 417 VAL A CA 1
ATOM 3361 C C . VAL A 1 417 ? 33.210 -40.255 -28.439 1.00 56.16 417 VAL A C 1
ATOM 3363 O O . VAL A 1 417 ? 34.020 -39.576 -29.066 1.00 56.16 417 VAL A O 1
ATOM 3366 N N . ILE A 1 418 ? 31.901 -39.976 -28.457 1.00 53.16 418 ILE A N 1
ATOM 3367 C CA . ILE A 1 418 ? 31.295 -38.901 -29.269 1.00 53.16 418 ILE A CA 1
ATOM 3368 C C . ILE A 1 418 ? 31.855 -37.523 -28.887 1.00 53.16 418 ILE A C 1
ATOM 3370 O O . ILE A 1 418 ? 32.182 -36.719 -29.756 1.00 53.16 418 ILE A O 1
ATOM 3374 N N . THR A 1 419 ? 32.050 -37.271 -27.592 1.00 46.06 419 THR A N 1
ATOM 3375 C CA . THR A 1 419 ? 32.558 -35.987 -27.072 1.00 46.06 419 THR A CA 1
ATOM 3376 C C . THR A 1 419 ? 34.055 -35.747 -27.312 1.00 46.06 419 THR A C 1
ATOM 3378 O O . THR A 1 419 ? 34.532 -34.633 -27.101 1.00 46.06 419 THR A O 1
ATOM 3381 N N . THR A 1 420 ? 34.807 -36.752 -27.777 1.00 45.34 420 THR A N 1
ATOM 3382 C CA . THR A 1 420 ? 36.258 -36.648 -28.039 1.00 45.34 420 THR A CA 1
ATOM 3383 C C . THR A 1 420 ? 36.623 -36.657 -29.528 1.00 45.34 420 THR A C 1
ATOM 3385 O O . THR A 1 420 ? 37.774 -36.386 -29.883 1.00 45.34 420 THR A O 1
ATOM 3388 N N . LEU A 1 421 ? 35.656 -36.888 -30.422 1.00 48.69 421 LEU A N 1
ATOM 3389 C CA . LEU A 1 421 ? 35.849 -36.818 -31.871 1.00 48.69 421 LEU A CA 1
ATOM 3390 C C . LEU A 1 421 ? 35.835 -35.355 -32.350 1.00 48.69 421 LEU A C 1
ATOM 3392 O O . LEU A 1 421 ? 34.832 -34.647 -32.245 1.00 48.69 421 LEU A O 1
ATOM 3396 N N . LYS A 1 422 ? 36.957 -34.886 -32.916 1.00 42.97 422 LYS A N 1
ATOM 3397 C CA . LYS A 1 422 ? 37.052 -33.549 -33.532 1.00 42.97 422 LYS A CA 1
ATOM 3398 C C . LYS A 1 422 ? 35.970 -33.378 -34.612 1.00 42.97 422 LYS A C 1
ATOM 3400 O O . LYS A 1 422 ? 35.960 -34.113 -35.598 1.00 42.97 422 LYS A O 1
ATOM 3405 N N . GLY A 1 423 ? 35.097 -32.382 -34.430 1.00 49.06 423 GLY A N 1
ATOM 3406 C CA . GLY A 1 423 ? 34.030 -32.006 -35.370 1.00 49.06 423 GLY A CA 1
ATOM 3407 C C . GLY A 1 423 ? 32.611 -32.465 -34.999 1.00 49.06 423 GLY A C 1
ATOM 3408 O O . GLY A 1 423 ? 31.722 -32.321 -35.828 1.00 49.06 423 GLY A O 1
ATOM 3409 N N . HIS A 1 424 ? 32.385 -33.025 -33.802 1.00 51.25 424 HIS A N 1
ATOM 3410 C CA . HIS A 1 424 ? 31.069 -33.512 -33.342 1.00 51.25 424 HIS A CA 1
ATOM 3411 C C . HIS A 1 424 ? 30.637 -32.885 -31.997 1.00 51.25 424 HIS A C 1
ATOM 3413 O O . HIS A 1 424 ? 30.264 -33.575 -31.051 1.00 51.25 424 HIS A O 1
ATOM 3419 N N . THR A 1 425 ? 30.687 -31.556 -31.884 1.00 38.16 425 THR A N 1
ATOM 3420 C CA . THR A 1 425 ? 30.147 -30.812 -30.730 1.00 38.16 425 THR A CA 1
ATOM 3421 C C . THR A 1 425 ? 28.650 -30.540 -30.899 1.00 38.16 425 THR A C 1
ATOM 3423 O O . THR A 1 425 ? 28.255 -29.744 -31.747 1.00 38.16 425 THR A O 1
ATOM 3426 N N . ILE A 1 426 ? 27.817 -31.158 -30.055 1.00 36.50 426 ILE A N 1
ATOM 3427 C CA . ILE A 1 426 ? 26.428 -30.742 -29.808 1.00 36.50 426 ILE A CA 1
ATOM 3428 C C . ILE A 1 426 ? 26.456 -29.524 -28.877 1.00 36.50 426 ILE A C 1
ATOM 3430 O O . ILE A 1 426 ? 26.976 -29.623 -27.771 1.00 36.50 426 ILE A O 1
ATOM 3434 N N . ASN A 1 427 ? 25.875 -28.405 -29.325 1.00 37.41 427 ASN A N 1
ATOM 3435 C CA . ASN A 1 427 ? 25.404 -27.257 -28.533 1.00 37.41 427 ASN A CA 1
ATOM 3436 C C . ASN A 1 427 ? 26.152 -26.974 -27.216 1.00 37.41 427 ASN A C 1
ATOM 3438 O O . ASN A 1 427 ? 25.579 -27.043 -26.129 1.00 37.41 427 ASN A O 1
ATOM 3442 N N . SER A 1 428 ? 27.406 -26.552 -27.311 1.00 28.88 428 SER A N 1
ATOM 3443 C CA . SER A 1 428 ? 28.019 -25.715 -26.282 1.00 28.88 428 SER A CA 1
ATOM 3444 C C . SER A 1 428 ? 28.568 -24.496 -26.989 1.00 28.88 428 SER A C 1
ATOM 3446 O O . SER A 1 428 ? 29.502 -24.652 -27.765 1.00 28.88 428 SER A O 1
ATOM 3448 N N . ASN A 1 429 ? 27.955 -23.336 -26.745 1.00 28.50 429 ASN A N 1
ATOM 3449 C CA . ASN A 1 429 ? 28.342 -22.038 -27.290 1.00 28.50 429 ASN A CA 1
ATOM 3450 C C . ASN A 1 429 ? 29.848 -21.817 -27.036 1.00 28.50 429 ASN A C 1
ATOM 3452 O O . ASN A 1 429 ? 30.222 -21.541 -25.890 1.00 28.50 429 ASN A O 1
ATOM 3456 N N . PRO A 1 430 ? 30.738 -21.986 -28.032 1.00 28.00 430 PRO A N 1
ATOM 3457 C CA . PRO A 1 430 ? 32.096 -21.493 -27.917 1.00 28.00 430 PRO A CA 1
ATOM 3458 C C . PRO A 1 430 ? 31.994 -19.999 -28.215 1.00 28.00 430 PRO A C 1
ATOM 3460 O O . PRO A 1 430 ? 31.366 -19.633 -29.201 1.00 28.00 430 PRO A O 1
ATOM 3463 N N . ALA A 1 431 ? 32.531 -19.164 -27.322 1.00 28.64 431 ALA A N 1
ATOM 3464 C CA . ALA A 1 431 ? 32.534 -17.702 -27.407 1.00 28.64 431 ALA A CA 1
ATOM 3465 C C . ALA A 1 431 ? 32.343 -17.185 -28.845 1.00 28.64 431 ALA A C 1
ATOM 3467 O O . ALA A 1 431 ? 33.226 -17.376 -29.680 1.00 28.64 431 ALA A O 1
ATOM 3468 N N . GLU A 1 432 ? 31.168 -16.599 -29.105 1.00 33.41 432 GLU A N 1
ATOM 3469 C CA . GLU A 1 432 ? 30.818 -15.985 -30.383 1.00 33.41 432 GLU A CA 1
ATOM 3470 C C . GLU A 1 432 ? 31.975 -15.090 -30.832 1.00 33.41 432 GLU A C 1
ATOM 3472 O O . GLU A 1 432 ? 32.233 -14.038 -30.239 1.00 33.41 432 GLU A O 1
ATOM 3477 N N . GLU A 1 433 ? 32.664 -15.470 -31.908 1.00 36.06 433 GLU A N 1
ATOM 3478 C CA . GLU A 1 433 ? 33.200 -14.433 -32.772 1.00 36.06 433 GLU A CA 1
ATOM 3479 C C . GLU A 1 433 ? 31.987 -13.676 -33.301 1.00 36.06 433 GLU A C 1
ATOM 3481 O O . GLU A 1 433 ? 31.168 -14.201 -34.056 1.00 36.06 433 GLU A O 1
ATOM 3486 N N . ILE A 1 434 ? 31.842 -12.443 -32.826 1.00 39.53 434 ILE A N 1
ATOM 3487 C CA . ILE A 1 434 ? 30.816 -11.507 -33.253 1.00 39.53 434 ILE A CA 1
ATOM 3488 C C . ILE A 1 434 ? 30.865 -11.404 -34.785 1.00 39.53 434 ILE A C 1
ATOM 3490 O O . ILE A 1 434 ? 31.734 -10.740 -35.358 1.00 39.53 434 ILE A O 1
ATOM 3494 N N . ARG A 1 435 ? 29.923 -12.059 -35.472 1.00 49.50 435 ARG A N 1
ATOM 3495 C CA . ARG A 1 435 ? 29.798 -11.978 -36.930 1.00 49.50 435 ARG A CA 1
ATOM 3496 C C . ARG A 1 435 ? 29.188 -10.625 -37.285 1.00 49.50 435 ARG A C 1
ATOM 3498 O O . ARG A 1 435 ? 27.968 -10.480 -37.328 1.00 49.50 435 ARG A O 1
ATOM 3505 N N . LEU A 1 436 ? 30.043 -9.627 -37.508 1.00 56.41 436 LEU A N 1
ATOM 3506 C CA . LEU A 1 436 ? 29.639 -8.310 -38.006 1.00 56.41 436 LEU A CA 1
ATOM 3507 C C . LEU A 1 436 ? 28.890 -8.455 -39.335 1.00 56.41 436 LEU A C 1
ATOM 3509 O O . LEU A 1 436 ? 29.289 -9.241 -40.201 1.00 56.41 436 LEU A O 1
ATOM 3513 N N . CYS A 1 437 ? 27.827 -7.677 -39.522 1.00 62.81 437 CYS A N 1
ATOM 3514 C CA . CYS A 1 437 ? 27.072 -7.656 -40.767 1.00 62.81 437 CYS A CA 1
ATOM 3515 C C . CYS A 1 437 ? 27.869 -6.998 -41.916 1.00 62.81 437 CYS A C 1
ATOM 3517 O O . CYS A 1 437 ? 27.570 -5.885 -42.334 1.00 62.81 437 CYS A O 1
ATOM 3519 N N . LYS A 1 438 ? 28.878 -7.686 -42.467 1.00 52.78 438 LYS A N 1
ATOM 3520 C CA . LYS A 1 438 ? 29.769 -7.153 -43.522 1.00 52.78 438 LYS A CA 1
ATOM 3521 C C . LYS A 1 438 ? 29.054 -6.784 -44.838 1.00 52.78 438 LYS A C 1
ATOM 3523 O O . LYS A 1 438 ? 29.606 -6.018 -45.622 1.00 52.78 438 LYS A O 1
ATOM 3528 N N . LYS A 1 439 ? 27.861 -7.343 -45.094 1.00 49.50 439 LYS A N 1
ATOM 3529 C CA . LYS A 1 439 ? 27.073 -7.162 -46.334 1.00 49.50 439 LYS A CA 1
ATOM 3530 C C . LYS A 1 439 ? 25.652 -6.591 -46.105 1.00 49.50 439 LYS A C 1
ATOM 3532 O O . LYS A 1 439 ? 24.899 -6.478 -47.065 1.00 49.50 439 LYS A O 1
ATOM 3537 N N . PHE A 1 440 ? 25.249 -6.253 -44.871 1.00 59.22 440 PHE A N 1
ATOM 3538 C CA . PHE A 1 440 ? 23.905 -5.707 -44.599 1.00 59.22 440 PHE A CA 1
ATOM 3539 C C . PHE A 1 440 ? 23.953 -4.179 -44.508 1.00 59.22 440 PHE A C 1
ATOM 3541 O O . PHE A 1 440 ? 24.456 -3.634 -43.528 1.00 59.22 440 PHE A O 1
ATOM 3548 N N . ASP A 1 441 ? 23.400 -3.499 -45.510 1.00 70.31 441 ASP A N 1
ATOM 3549 C CA . ASP A 1 441 ? 23.187 -2.053 -45.467 1.00 70.31 441 ASP A CA 1
ATOM 3550 C C . ASP A 1 441 ? 21.773 -1.737 -44.963 1.00 70.31 441 ASP A C 1
ATOM 3552 O O . ASP A 1 441 ? 20.774 -2.053 -45.615 1.00 70.31 441 ASP A O 1
ATOM 3556 N N . ILE A 1 442 ? 21.683 -1.072 -43.812 1.00 74.81 442 ILE A N 1
ATOM 3557 C CA . ILE A 1 442 ? 20.407 -0.647 -43.234 1.00 74.81 442 ILE A CA 1
ATOM 3558 C C . ILE A 1 442 ? 19.683 0.405 -44.093 1.00 74.81 442 ILE A C 1
ATOM 3560 O O . ILE A 1 442 ? 18.453 0.472 -44.057 1.00 74.81 442 ILE A O 1
ATOM 3564 N N . GLY A 1 443 ? 20.409 1.174 -44.913 1.00 69.75 443 GLY A N 1
ATOM 3565 C CA . GLY A 1 443 ? 19.840 2.131 -45.866 1.00 69.75 443 GLY A CA 1
ATOM 3566 C C . GLY A 1 443 ? 19.075 1.473 -47.019 1.00 69.75 443 GLY A C 1
ATOM 3567 O O . GLY A 1 443 ? 18.211 2.103 -47.627 1.00 69.75 443 GLY A O 1
ATOM 3568 N N . SER A 1 444 ? 19.329 0.189 -47.282 1.00 70.75 444 SER A N 1
ATOM 3569 C CA . SER A 1 444 ? 18.684 -0.575 -48.357 1.00 70.75 444 SER A CA 1
ATOM 3570 C C . SER A 1 444 ? 17.304 -1.143 -47.992 1.00 70.75 444 SER A C 1
ATOM 3572 O O . SER A 1 444 ? 16.588 -1.654 -48.864 1.00 70.75 444 SER A O 1
ATOM 3574 N N . ILE A 1 445 ? 16.903 -1.062 -46.715 1.00 77.19 445 ILE A N 1
ATOM 3575 C CA . ILE A 1 445 ? 15.595 -1.539 -46.252 1.00 77.19 445 ILE A CA 1
ATOM 3576 C C . ILE A 1 445 ? 14.494 -0.772 -46.992 1.00 77.19 445 ILE A C 1
ATOM 3578 O O . ILE A 1 445 ? 14.558 0.442 -47.137 1.00 77.19 445 ILE A O 1
ATOM 3582 N N . ARG A 1 446 ? 13.454 -1.478 -47.454 1.00 73.88 446 ARG A N 1
ATOM 3583 C CA . ARG A 1 446 ? 12.290 -0.888 -48.142 1.00 73.88 446 ARG A CA 1
ATOM 3584 C C . ARG A 1 446 ? 11.052 -0.890 -47.247 1.00 73.88 446 ARG A C 1
ATOM 3586 O O . ARG A 1 446 ? 10.959 -1.684 -46.309 1.00 73.88 446 ARG A O 1
ATOM 3593 N N . ALA A 1 447 ? 10.063 -0.061 -47.569 1.00 78.06 447 ALA A N 1
ATOM 3594 C CA . ALA A 1 447 ? 8.780 -0.057 -46.864 1.00 78.06 447 ALA A CA 1
ATOM 3595 C C . ALA A 1 447 ? 8.116 -1.450 -46.863 1.00 78.06 447 ALA A C 1
ATOM 3597 O O . ALA A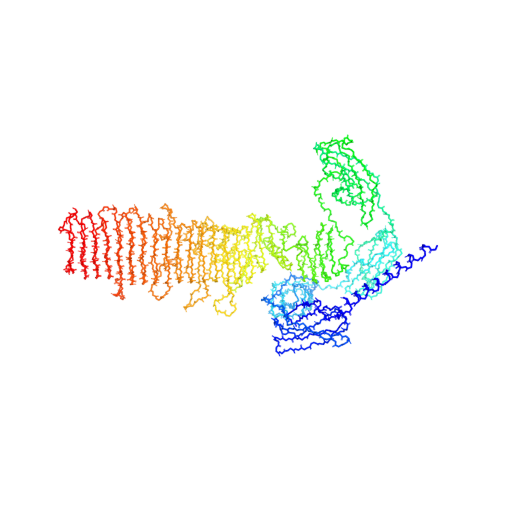 1 447 ? 8.212 -2.192 -47.840 1.00 78.06 447 ALA A O 1
ATOM 3598 N N . ASN A 1 448 ? 7.425 -1.793 -45.772 1.00 76.50 448 ASN A N 1
ATOM 3599 C CA . ASN A 1 448 ? 6.757 -3.079 -45.517 1.00 76.50 448 ASN A CA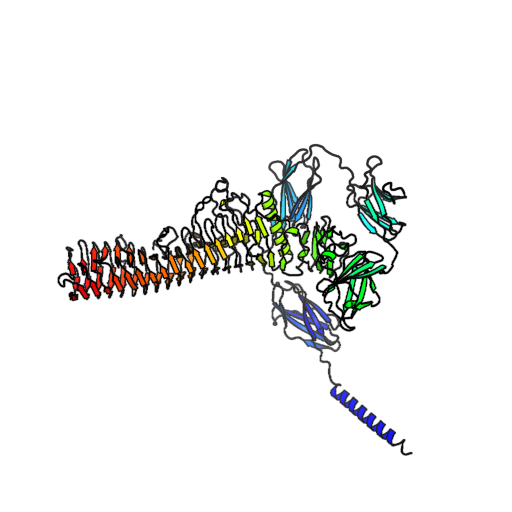 1
ATOM 3600 C C . ASN A 1 448 ? 7.687 -4.310 -45.432 1.00 76.50 448 ASN A C 1
ATOM 3602 O O . ASN A 1 448 ? 7.207 -5.448 -45.404 1.00 76.50 448 ASN A O 1
ATOM 3606 N N . SER A 1 449 ? 9.010 -4.117 -45.383 1.00 69.38 449 SER A N 1
ATOM 3607 C CA . SER A 1 449 ? 9.969 -5.227 -45.330 1.00 69.38 449 SER A CA 1
ATOM 3608 C C . SER A 1 449 ? 9.882 -6.008 -44.019 1.00 69.38 449 SER A C 1
ATOM 3610 O O . SER A 1 449 ? 9.677 -5.444 -42.945 1.00 69.38 449 SER A O 1
ATOM 3612 N N . LYS A 1 450 ? 10.105 -7.324 -44.098 1.00 79.31 450 LYS A N 1
ATOM 3613 C CA . LYS A 1 450 ? 10.381 -8.181 -42.936 1.00 79.31 450 LYS A CA 1
ATOM 3614 C C . LYS A 1 450 ? 11.859 -8.545 -42.949 1.00 79.31 450 LYS A C 1
ATOM 3616 O O . LYS A 1 450 ? 12.272 -9.397 -43.728 1.00 79.31 450 LYS A O 1
ATOM 3621 N N . VAL A 1 451 ? 12.637 -7.895 -42.097 1.00 76.38 451 VAL A N 1
ATOM 3622 C CA . VAL A 1 451 ? 14.086 -8.071 -42.005 1.00 76.38 451 VAL A CA 1
ATOM 3623 C C . VAL A 1 451 ? 14.388 -9.070 -40.898 1.00 76.38 451 VAL A C 1
ATOM 3625 O O . VAL A 1 451 ? 14.009 -8.875 -39.743 1.00 76.38 451 VAL A O 1
ATOM 3628 N N . ARG A 1 452 ? 15.060 -10.161 -41.260 1.00 73.62 452 ARG A N 1
ATOM 3629 C CA . ARG A 1 452 ? 15.544 -11.174 -40.320 1.00 73.62 452 ARG A CA 1
ATOM 3630 C C . ARG A 1 452 ? 17.021 -10.930 -40.083 1.00 73.62 452 ARG A C 1
ATOM 3632 O O . ARG A 1 452 ? 17.807 -11.061 -41.013 1.00 73.62 452 ARG A O 1
ATOM 3639 N N . LEU A 1 453 ? 17.378 -10.572 -38.859 1.00 67.81 453 LEU A N 1
ATOM 3640 C CA . LEU A 1 453 ? 18.753 -10.260 -38.510 1.00 67.81 453 LEU A CA 1
ATOM 3641 C C . LEU A 1 453 ? 19.427 -11.474 -37.870 1.00 67.81 453 LEU A C 1
ATOM 3643 O O . LEU A 1 453 ? 18.974 -11.951 -36.831 1.00 67.81 453 LEU A O 1
ATOM 3647 N N . ASN A 1 454 ? 20.497 -11.965 -38.491 1.00 64.50 454 ASN A N 1
ATOM 3648 C CA . ASN A 1 454 ? 21.283 -13.134 -38.070 1.00 64.50 454 ASN A CA 1
ATOM 3649 C C . ASN A 1 454 ? 22.787 -12.823 -37.887 1.00 64.50 454 ASN A C 1
ATOM 3651 O O . ASN A 1 454 ? 23.607 -13.735 -37.840 1.00 64.50 454 ASN A O 1
ATOM 3655 N N . CYS A 1 455 ? 23.146 -11.540 -37.827 1.00 61.75 455 CYS A N 1
ATOM 3656 C CA . CYS A 1 455 ? 24.497 -11.015 -37.618 1.00 61.75 455 CYS A CA 1
ATOM 3657 C C . CYS A 1 455 ? 24.447 -9.812 -36.658 1.00 61.75 455 CYS A C 1
ATOM 3659 O O . CYS A 1 455 ? 23.360 -9.296 -36.386 1.00 61.75 455 CYS A O 1
ATOM 3661 N N . LEU A 1 456 ? 25.597 -9.359 -36.144 1.00 73.25 456 LEU A N 1
ATOM 3662 C CA . LEU A 1 456 ? 25.676 -8.123 -35.362 1.00 73.25 456 LEU A CA 1
ATOM 3663 C C . LEU A 1 456 ? 25.732 -6.907 -36.292 1.00 73.25 456 LEU A C 1
ATOM 3665 O O . LEU A 1 456 ? 26.704 -6.716 -37.029 1.00 73.25 456 LEU A O 1
ATOM 3669 N N . LEU A 1 457 ? 24.717 -6.057 -36.205 1.00 76.62 457 LEU A N 1
ATOM 3670 C CA . LEU A 1 457 ? 24.648 -4.770 -36.873 1.00 76.62 457 LEU A CA 1
ATOM 3671 C C . LEU A 1 457 ? 25.068 -3.653 -35.914 1.00 76.62 457 LEU A C 1
ATOM 3673 O O . LEU A 1 457 ? 24.306 -3.261 -35.033 1.00 76.62 457 LEU A O 1
ATOM 3677 N N . ASP A 1 458 ? 26.269 -3.117 -36.108 1.00 79.31 458 ASP A N 1
ATOM 3678 C CA . ASP A 1 458 ? 26.714 -1.900 -35.428 1.00 79.31 458 ASP A CA 1
ATOM 3679 C C . ASP A 1 458 ? 26.274 -0.674 -36.237 1.00 79.31 458 ASP A C 1
ATOM 3681 O O . ASP A 1 458 ? 26.674 -0.493 -37.390 1.00 79.31 458 ASP A O 1
ATOM 3685 N N . LEU A 1 459 ? 25.431 0.170 -35.642 1.00 79.50 459 LEU A N 1
ATOM 3686 C CA . LEU A 1 459 ? 24.976 1.410 -36.270 1.00 79.50 459 LEU A CA 1
ATOM 3687 C C . LEU A 1 459 ? 26.025 2.532 -36.170 1.00 79.50 459 LEU A C 1
ATOM 3689 O O . LEU A 1 459 ? 25.810 3.610 -36.720 1.00 79.50 459 LEU A O 1
ATOM 3693 N N . ASN A 1 460 ? 27.169 2.293 -35.522 1.00 72.50 460 ASN A N 1
ATOM 3694 C CA . ASN A 1 460 ? 28.316 3.196 -35.393 1.00 72.50 460 ASN A CA 1
ATOM 3695 C C . ASN A 1 460 ? 27.974 4.563 -34.771 1.00 72.50 460 ASN A C 1
ATOM 3697 O O . ASN A 1 460 ? 28.549 5.595 -35.119 1.00 72.50 460 ASN A O 1
ATOM 3701 N N . GLY A 1 461 ? 27.008 4.581 -33.856 1.00 70.31 461 GLY A N 1
ATOM 3702 C CA . GLY A 1 461 ? 26.458 5.774 -33.213 1.00 70.31 461 GLY A CA 1
ATOM 3703 C C . GLY A 1 461 ? 25.535 6.602 -34.115 1.00 70.31 461 GLY A C 1
ATOM 3704 O O . GLY A 1 461 ? 25.143 7.706 -33.733 1.00 70.31 461 GLY A O 1
ATOM 3705 N N . LEU A 1 462 ? 25.198 6.109 -35.311 1.00 74.81 462 LEU A N 1
ATOM 3706 C CA . LEU A 1 462 ? 24.371 6.818 -36.284 1.00 74.81 462 LEU A CA 1
ATOM 3707 C C . LEU A 1 462 ? 22.876 6.609 -36.019 1.00 74.81 462 LEU A C 1
ATOM 3709 O O . LEU A 1 462 ? 22.453 5.669 -35.345 1.00 74.81 462 LEU A O 1
ATOM 3713 N N . SER A 1 463 ? 22.067 7.522 -36.555 1.00 83.06 463 SER A N 1
ATOM 3714 C CA . SER A 1 463 ? 20.605 7.469 -36.498 1.00 83.06 463 SER A CA 1
ATOM 3715 C C . SER A 1 463 ? 20.032 7.185 -37.882 1.00 83.06 463 SER A C 1
ATOM 3717 O O . SER A 1 463 ? 20.351 7.904 -38.828 1.00 83.06 463 SER A O 1
ATOM 3719 N N . TYR A 1 464 ? 19.159 6.185 -37.989 1.00 81.81 464 TYR A N 1
ATOM 3720 C CA . TYR A 1 464 ? 18.529 5.781 -39.245 1.00 81.81 464 TYR A CA 1
ATOM 3721 C C . TYR A 1 464 ? 17.011 5.916 -39.174 1.00 81.81 464 TYR A C 1
ATOM 3723 O O . TYR A 1 464 ? 16.370 5.418 -38.247 1.00 81.81 464 TYR A O 1
ATOM 3731 N N . GLN A 1 465 ? 16.440 6.569 -40.186 1.00 88.69 465 GLN A N 1
ATOM 3732 C CA . GLN A 1 465 ? 14.999 6.592 -40.419 1.00 88.69 465 GLN A CA 1
ATOM 3733 C C . GLN A 1 465 ? 14.603 5.372 -41.239 1.00 88.69 465 GLN A C 1
ATOM 3735 O O . GLN A 1 465 ? 15.026 5.225 -42.386 1.00 88.69 465 GLN A O 1
ATOM 3740 N N . LEU A 1 466 ? 13.800 4.495 -40.648 1.00 88.12 466 LEU A N 1
ATOM 3741 C CA . LEU A 1 466 ? 13.299 3.313 -41.326 1.00 88.12 466 LEU A CA 1
ATOM 3742 C C . LEU A 1 466 ? 12.086 3.680 -42.189 1.00 88.12 466 LEU A C 1
ATOM 3744 O O . LEU A 1 466 ? 11.219 4.442 -41.749 1.00 88.12 466 LEU A O 1
ATOM 3748 N N . PRO A 1 467 ? 11.973 3.115 -43.402 1.00 83.25 467 PRO A N 1
ATOM 3749 C CA . PRO A 1 467 ? 10.772 3.276 -44.206 1.00 83.25 467 PRO A CA 1
ATOM 3750 C C . PRO A 1 467 ? 9.515 2.745 -43.502 1.00 83.25 467 PRO A C 1
ATOM 3752 O O . PRO A 1 467 ? 9.615 1.943 -42.570 1.00 83.25 467 PRO A O 1
ATOM 3755 N N . PRO A 1 468 ? 8.315 3.121 -43.978 1.00 90.69 468 PRO A N 1
ATOM 3756 C CA . PRO A 1 468 ? 7.081 2.720 -43.322 1.00 90.69 468 PRO A CA 1
ATOM 3757 C C . PRO A 1 468 ? 6.901 1.205 -43.177 1.00 90.69 468 PRO A C 1
ATOM 3759 O O . PRO A 1 468 ? 7.202 0.445 -44.100 1.00 90.69 468 PRO A O 1
ATOM 3762 N N . ASN A 1 469 ? 6.335 0.771 -42.049 1.00 84.94 469 ASN A N 1
ATOM 3763 C CA . ASN A 1 469 ? 5.921 -0.613 -41.766 1.00 84.94 469 ASN A CA 1
ATOM 3764 C C . ASN A 1 469 ? 7.038 -1.678 -41.801 1.00 84.94 469 ASN A C 1
ATOM 3766 O O . ASN A 1 469 ? 6.787 -2.834 -42.159 1.00 84.94 469 ASN A O 1
ATOM 3770 N N . VAL A 1 470 ? 8.270 -1.326 -41.432 1.00 85.38 470 VAL A N 1
ATOM 3771 C CA . VAL A 1 470 ? 9.384 -2.287 -41.346 1.00 85.38 470 VAL A CA 1
ATOM 3772 C C . VAL A 1 470 ? 9.235 -3.188 -40.116 1.00 85.38 470 VAL A C 1
ATOM 3774 O O . VAL A 1 470 ? 8.978 -2.723 -39.009 1.00 85.38 470 VAL A O 1
ATOM 3777 N N . ASN A 1 471 ? 9.422 -4.497 -40.297 1.00 86.38 471 ASN A N 1
ATOM 3778 C CA . ASN A 1 471 ? 9.438 -5.476 -39.212 1.00 86.38 471 ASN A CA 1
ATOM 3779 C C . ASN A 1 471 ? 10.849 -6.051 -39.028 1.00 86.38 471 ASN A C 1
ATOM 3781 O O . ASN A 1 471 ? 11.311 -6.789 -39.899 1.00 86.38 471 ASN A O 1
ATOM 3785 N N . LEU A 1 472 ? 11.506 -5.761 -37.905 1.00 83.56 472 LEU A N 1
ATOM 3786 C CA . LEU A 1 472 ? 12.821 -6.303 -37.550 1.00 83.56 472 LEU A CA 1
ATOM 3787 C C . LEU A 1 472 ? 12.672 -7.505 -36.609 1.00 83.56 472 LEU A C 1
ATOM 3789 O O . LEU A 1 472 ? 12.056 -7.395 -35.549 1.00 83.56 472 LEU A O 1
ATOM 3793 N N . LEU A 1 473 ? 13.237 -8.653 -36.987 1.00 75.56 473 LEU A N 1
ATOM 3794 C CA . LEU A 1 473 ? 13.141 -9.910 -36.240 1.00 75.56 473 LEU A CA 1
ATOM 3795 C C . LEU A 1 473 ? 14.531 -10.450 -35.884 1.00 75.56 473 LEU A C 1
ATOM 3797 O O . LEU A 1 473 ? 15.394 -10.521 -36.760 1.00 75.56 473 LEU A O 1
ATOM 3801 N N . SER A 1 474 ? 14.727 -10.895 -34.638 1.00 66.94 474 SER A N 1
ATOM 3802 C CA . SER A 1 474 ? 15.980 -11.532 -34.213 1.00 66.94 474 SER A CA 1
ATOM 3803 C C . SER A 1 474 ? 16.001 -13.000 -34.653 1.00 66.94 474 SER A C 1
ATOM 3805 O O . SER A 1 474 ? 15.173 -13.808 -34.235 1.00 66.94 474 SER A O 1
ATOM 3807 N N . TYR A 1 475 ? 16.948 -13.338 -35.525 1.00 64.06 475 TYR A N 1
ATOM 3808 C CA . TYR A 1 475 ? 17.253 -14.684 -36.022 1.00 64.06 475 TYR A CA 1
ATOM 3809 C C . TYR A 1 475 ? 18.703 -15.050 -35.661 1.00 64.06 475 TYR A C 1
ATOM 3811 O O . TYR A 1 475 ? 19.472 -15.496 -36.506 1.00 64.06 475 TYR A O 1
ATOM 3819 N N . GLY A 1 476 ? 19.086 -14.802 -34.403 1.00 51.28 476 GLY A N 1
ATOM 3820 C CA . GLY A 1 476 ? 20.458 -14.988 -33.906 1.00 51.28 476 GLY A CA 1
ATOM 3821 C C . GLY A 1 476 ? 21.374 -13.776 -34.109 1.00 51.28 476 GLY A C 1
ATOM 3822 O O . GLY A 1 476 ? 22.512 -13.800 -33.671 1.00 51.28 476 GLY A O 1
ATOM 3823 N N . GLY A 1 477 ? 20.881 -12.714 -34.751 1.00 61.38 477 GLY A N 1
ATOM 3824 C CA . GLY A 1 477 ? 21.574 -11.437 -34.893 1.00 61.38 477 GLY A CA 1
ATOM 3825 C C . GLY A 1 477 ? 21.105 -10.394 -33.887 1.00 61.38 477 GLY A C 1
ATOM 3826 O O . GLY A 1 477 ? 20.075 -10.565 -33.222 1.00 61.38 477 GLY A O 1
ATOM 3827 N N . ASP A 1 478 ? 21.850 -9.294 -33.824 1.00 72.88 478 ASP A N 1
ATOM 3828 C CA . ASP A 1 478 ? 21.658 -8.218 -32.854 1.00 72.88 478 ASP A CA 1
ATOM 3829 C C . ASP A 1 478 ? 21.975 -6.842 -33.459 1.00 72.88 478 ASP A C 1
ATOM 3831 O O . ASP A 1 478 ? 22.666 -6.757 -34.469 1.00 72.88 478 ASP A O 1
ATOM 3835 N N . ILE A 1 479 ? 21.474 -5.762 -32.859 1.00 80.75 479 ILE A N 1
ATOM 3836 C CA . ILE A 1 479 ? 21.727 -4.382 -33.291 1.00 80.75 479 ILE A CA 1
ATOM 3837 C C . ILE A 1 479 ? 22.290 -3.591 -32.118 1.00 80.75 479 ILE A C 1
ATOM 3839 O O . ILE A 1 479 ? 21.693 -3.577 -31.044 1.00 80.75 479 ILE A O 1
ATOM 3843 N N . ILE A 1 480 ? 23.404 -2.896 -32.317 1.00 80.00 480 ILE A N 1
ATOM 3844 C CA . ILE A 1 480 ? 24.051 -2.111 -31.263 1.00 80.00 480 ILE A CA 1
ATOM 3845 C C . ILE A 1 480 ? 24.384 -0.695 -31.718 1.00 80.00 480 ILE A C 1
ATOM 3847 O O . ILE A 1 480 ? 24.458 -0.403 -32.911 1.00 80.00 480 ILE A O 1
ATOM 3851 N N . ASN A 1 481 ? 24.636 0.158 -30.724 1.00 72.31 481 ASN A N 1
ATOM 3852 C CA . ASN A 1 481 ? 25.336 1.430 -30.866 1.00 72.31 481 ASN A CA 1
ATOM 3853 C C . ASN A 1 481 ? 24.720 2.363 -31.923 1.00 72.31 481 ASN A C 1
ATOM 3855 O O . ASN A 1 481 ? 25.324 2.639 -32.953 1.00 72.31 481 ASN A O 1
ATOM 3859 N N . GLY A 1 482 ? 23.518 2.877 -31.663 1.00 75.75 482 GLY A N 1
ATOM 3860 C CA . GLY A 1 482 ? 22.888 3.897 -32.505 1.00 75.75 482 GLY A CA 1
ATOM 3861 C C . GLY A 1 482 ? 21.380 3.989 -32.324 1.00 75.75 482 GLY A C 1
ATOM 3862 O O . GLY A 1 482 ? 20.826 3.474 -31.353 1.00 75.75 482 GLY A O 1
ATOM 3863 N N . THR A 1 483 ? 20.712 4.651 -33.264 1.00 84.12 483 THR A N 1
ATOM 3864 C CA . THR A 1 483 ? 19.283 4.965 -33.166 1.00 84.12 483 THR A CA 1
ATOM 3865 C C . THR A 1 483 ? 18.520 4.483 -34.393 1.00 84.12 483 THR A C 1
ATOM 3867 O O . THR A 1 483 ? 18.923 4.753 -35.523 1.00 84.12 483 THR A O 1
ATOM 3870 N N . LEU A 1 484 ? 17.377 3.831 -34.177 1.00 86.25 484 LEU A N 1
ATOM 3871 C CA . LEU A 1 484 ? 16.411 3.492 -35.220 1.00 86.25 484 LEU A CA 1
ATOM 3872 C C . LEU A 1 484 ? 15.107 4.238 -34.977 1.00 86.25 484 LEU A C 1
ATOM 3874 O O . LEU A 1 484 ? 14.528 4.150 -33.895 1.00 86.25 484 LEU A O 1
ATOM 3878 N N . ILE A 1 485 ? 14.632 4.949 -35.995 1.00 89.38 485 ILE A N 1
ATOM 3879 C CA . ILE A 1 485 ? 13.377 5.691 -35.937 1.00 89.38 485 ILE A CA 1
ATOM 3880 C C . ILE A 1 485 ? 12.404 5.047 -36.921 1.00 89.38 485 ILE A C 1
ATOM 3882 O O . ILE A 1 485 ? 12.669 4.985 -38.118 1.00 89.38 485 ILE A O 1
ATOM 3886 N N . PHE A 1 486 ? 11.300 4.515 -36.408 1.00 92.31 486 PHE A N 1
ATOM 3887 C CA . PHE A 1 486 ? 10.306 3.793 -37.195 1.00 92.31 486 PHE A CA 1
ATOM 3888 C C . PHE A 1 486 ? 9.184 4.715 -37.684 1.00 92.31 486 PHE A C 1
ATOM 3890 O O . PHE A 1 486 ? 8.725 5.609 -36.973 1.00 92.31 486 PHE A O 1
ATOM 3897 N N . ALA A 1 487 ? 8.679 4.438 -38.885 1.00 89.19 487 ALA A N 1
ATOM 3898 C CA . ALA A 1 487 ? 7.475 5.049 -39.446 1.00 89.19 487 ALA A CA 1
ATOM 3899 C C . ALA A 1 487 ? 6.334 4.012 -39.541 1.00 89.19 487 ALA A C 1
ATOM 3901 O O . ALA A 1 487 ? 5.766 3.780 -40.608 1.00 89.19 487 ALA A O 1
ATOM 3902 N N . GLY A 1 488 ? 6.049 3.323 -38.435 1.00 86.06 488 GLY A N 1
ATOM 3903 C CA . GLY A 1 488 ? 5.181 2.148 -38.368 1.00 86.06 488 GLY A CA 1
ATOM 3904 C C . GLY A 1 488 ? 5.973 0.842 -38.499 1.00 86.06 488 GLY A C 1
ATOM 3905 O O . GLY A 1 488 ? 7.041 0.801 -39.115 1.00 86.06 488 GLY A O 1
ATOM 3906 N N . GLY A 1 489 ? 5.433 -0.258 -37.962 1.00 87.75 489 GLY A N 1
ATOM 3907 C CA . GLY A 1 489 ? 6.025 -1.597 -38.072 1.00 87.75 489 GLY A CA 1
ATOM 3908 C C . GLY A 1 489 ? 6.256 -2.287 -36.730 1.00 87.75 489 GLY A C 1
ATOM 3909 O O . GLY A 1 489 ? 5.579 -1.987 -35.741 1.00 87.75 489 GLY A O 1
ATOM 3910 N N . LYS A 1 490 ? 7.172 -3.264 -36.704 1.00 90.25 490 LYS A N 1
ATOM 3911 C CA . LYS A 1 490 ? 7.441 -4.074 -35.508 1.00 90.25 490 LYS A CA 1
ATOM 3912 C C . LYS A 1 490 ? 8.920 -4.319 -35.248 1.00 90.25 490 LYS A C 1
ATOM 3914 O O . LYS A 1 490 ? 9.713 -4.440 -36.175 1.00 90.25 490 LYS A O 1
ATOM 3919 N N . ILE A 1 491 ? 9.274 -4.506 -33.983 1.00 92.44 491 ILE A N 1
ATOM 3920 C CA . ILE A 1 491 ? 10.611 -4.938 -33.564 1.00 92.44 491 ILE A CA 1
ATOM 3921 C C . ILE A 1 491 ? 10.521 -6.131 -32.612 1.00 92.44 491 ILE A C 1
ATOM 3923 O O . ILE A 1 491 ? 9.620 -6.220 -31.779 1.00 92.44 491 ILE A O 1
ATOM 3927 N N . ASP A 1 492 ? 11.403 -7.112 -32.763 1.00 85.69 492 ASP A N 1
ATOM 3928 C CA . ASP A 1 492 ? 11.580 -8.167 -31.765 1.00 85.69 492 ASP A CA 1
ATOM 3929 C C . ASP A 1 492 ? 12.257 -7.590 -30.514 1.00 85.69 492 ASP A C 1
ATOM 3931 O O . ASP A 1 492 ? 13.308 -6.959 -30.603 1.00 85.69 492 ASP A O 1
ATOM 3935 N N . GLY A 1 493 ? 11.673 -7.825 -29.336 1.00 83.94 493 GLY A N 1
ATOM 3936 C CA . GLY A 1 493 ? 12.209 -7.333 -28.065 1.00 83.94 493 GLY A CA 1
ATOM 3937 C C . GLY A 1 493 ? 13.623 -7.838 -27.772 1.00 83.94 493 GLY A C 1
ATOM 3938 O O . GLY A 1 493 ? 14.372 -7.160 -27.074 1.00 83.94 493 GLY A O 1
ATOM 3939 N N . LYS A 1 494 ? 14.018 -8.976 -28.363 1.00 82.38 494 LYS A N 1
ATOM 3940 C CA . LYS A 1 494 ? 15.391 -9.498 -28.305 1.00 82.38 494 LYS A CA 1
ATOM 3941 C C . LYS A 1 494 ? 16.426 -8.607 -28.982 1.00 82.38 494 LYS A C 1
ATOM 3943 O O . LYS A 1 494 ? 17.596 -8.866 -28.789 1.00 82.38 494 LYS A O 1
ATOM 3948 N N . LEU A 1 495 ? 16.033 -7.607 -29.770 1.00 84.88 495 LEU A N 1
ATOM 3949 C CA . LEU A 1 495 ? 16.959 -6.652 -30.390 1.00 84.88 495 LEU A CA 1
ATOM 3950 C C . LEU A 1 495 ? 17.182 -5.404 -29.525 1.00 84.88 495 LEU A C 1
ATOM 3952 O O . LEU A 1 495 ? 18.066 -4.609 -29.816 1.00 84.88 495 LEU A O 1
ATOM 3956 N N . LEU A 1 496 ? 16.422 -5.221 -28.439 1.00 88.19 496 LEU A N 1
ATOM 3957 C CA . LEU A 1 496 ? 16.595 -4.081 -27.535 1.00 88.19 496 LEU A CA 1
ATOM 3958 C C . LEU A 1 496 ? 17.753 -4.340 -26.561 1.00 88.19 496 LEU A C 1
ATOM 3960 O O . LEU A 1 496 ? 17.889 -5.444 -26.031 1.00 88.19 496 LEU A O 1
ATOM 3964 N N . ASN A 1 497 ? 18.598 -3.339 -26.328 1.00 85.31 497 ASN A N 1
ATOM 3965 C CA . ASN A 1 497 ? 19.722 -3.380 -25.387 1.00 85.31 497 ASN A CA 1
ATOM 3966 C C . ASN A 1 497 ? 20.120 -1.953 -24.966 1.00 85.31 497 ASN A C 1
ATOM 3968 O O . ASN A 1 497 ? 19.554 -0.971 -25.446 1.00 85.31 497 ASN A O 1
ATOM 3972 N N . SER A 1 498 ? 21.103 -1.824 -24.073 1.00 81.88 498 SER A N 1
ATOM 3973 C CA . SER A 1 498 ? 21.528 -0.524 -23.528 1.00 81.88 498 SER A CA 1
ATOM 3974 C C . SER A 1 498 ? 22.202 0.417 -24.534 1.00 81.88 498 SER A C 1
ATOM 3976 O O . SER A 1 498 ? 22.319 1.609 -24.247 1.00 81.88 498 SER A O 1
ATOM 3978 N N . SER A 1 499 ? 22.645 -0.091 -25.688 1.00 80.31 499 SER A N 1
ATOM 3979 C CA . SER A 1 499 ? 23.404 0.663 -26.695 1.00 80.31 499 SER A CA 1
ATOM 3980 C C . SER A 1 499 ? 22.567 1.143 -27.885 1.00 80.31 499 SER A C 1
ATOM 3982 O O . SER A 1 499 ? 23.063 1.923 -28.698 1.00 80.31 499 SER A O 1
ATOM 3984 N N . ILE A 1 500 ? 21.314 0.695 -27.997 1.00 80.19 500 ILE A N 1
ATOM 3985 C CA . ILE A 1 500 ? 20.399 1.081 -29.072 1.00 80.19 500 ILE A CA 1
ATOM 3986 C C . ILE A 1 500 ? 19.262 1.947 -28.540 1.00 80.19 500 ILE A C 1
ATOM 3988 O O . ILE A 1 500 ? 18.743 1.695 -27.451 1.00 80.19 500 ILE A O 1
ATOM 3992 N N . HIS A 1 501 ? 18.863 2.953 -29.315 1.00 84.38 501 HIS A N 1
ATOM 3993 C CA . HIS A 1 501 ? 17.671 3.758 -29.074 1.00 84.38 501 HIS A CA 1
ATOM 3994 C C . HIS A 1 501 ? 16.619 3.504 -30.152 1.00 84.38 501 HIS A C 1
ATOM 3996 O O . HIS A 1 501 ? 16.911 3.573 -31.347 1.00 84.38 501 HIS A O 1
ATOM 4002 N N . ILE A 1 502 ? 15.385 3.248 -29.729 1.00 88.44 502 ILE A N 1
ATOM 4003 C CA . ILE A 1 502 ? 14.238 3.083 -30.616 1.00 88.44 502 ILE A CA 1
ATOM 4004 C C . ILE A 1 502 ? 13.276 4.258 -30.440 1.00 88.44 502 ILE A C 1
ATOM 4006 O O . ILE A 1 502 ? 12.800 4.520 -29.332 1.00 88.44 502 ILE A O 1
ATOM 4010 N N . GLY A 1 503 ? 12.973 4.929 -31.550 1.00 84.19 503 GLY A N 1
ATOM 4011 C CA . GLY A 1 503 ? 12.001 6.016 -31.627 1.00 84.19 503 GLY A CA 1
ATOM 4012 C C . GLY A 1 503 ? 11.006 5.838 -32.775 1.00 84.19 503 GLY A C 1
ATOM 4013 O O . GLY A 1 503 ? 11.095 4.894 -33.563 1.00 84.19 503 GLY A O 1
ATOM 4014 N N . GLY A 1 504 ? 10.073 6.783 -32.897 1.00 85.50 504 GLY A N 1
ATOM 4015 C CA . GLY A 1 504 ? 9.028 6.760 -33.924 1.00 85.50 504 GLY A CA 1
ATOM 4016 C C . GLY A 1 504 ? 7.846 5.844 -33.586 1.00 85.50 504 GLY A C 1
ATOM 4017 O O . GLY A 1 504 ? 7.655 5.466 -32.433 1.00 85.50 504 GLY A O 1
ATOM 4018 N N . ASP A 1 505 ? 7.031 5.523 -34.590 1.00 87.88 505 ASP A N 1
ATOM 4019 C CA . ASP A 1 505 ? 5.850 4.660 -34.446 1.00 87.88 505 ASP A CA 1
ATOM 4020 C C . ASP A 1 505 ? 6.248 3.187 -34.622 1.00 87.88 505 ASP A C 1
ATOM 4022 O O . ASP A 1 505 ? 6.579 2.754 -35.727 1.00 87.88 505 ASP A O 1
ATOM 4026 N N . VAL A 1 506 ? 6.274 2.412 -33.535 1.00 92.12 506 VAL A N 1
ATOM 4027 C CA . VAL A 1 506 ? 6.728 1.013 -33.538 1.00 92.12 506 VAL A CA 1
ATOM 4028 C C . VAL A 1 506 ? 6.076 0.199 -32.434 1.00 92.12 506 VAL A C 1
ATOM 4030 O O . VAL A 1 506 ? 5.922 0.651 -31.306 1.00 92.12 506 VAL A O 1
ATOM 4033 N N . HIS A 1 507 ? 5.769 -1.062 -32.736 1.00 92.81 507 HIS A N 1
ATOM 4034 C CA . HIS A 1 507 ? 5.267 -2.019 -31.755 1.00 92.81 507 HIS A CA 1
ATOM 4035 C C . HIS A 1 507 ? 6.213 -3.202 -31.565 1.00 92.81 507 HIS A C 1
ATOM 4037 O O . HIS A 1 507 ? 6.907 -3.632 -32.485 1.00 92.81 507 HIS A O 1
ATOM 4043 N N . LEU A 1 508 ? 6.187 -3.832 -30.395 1.00 86.69 508 LEU A N 1
ATOM 4044 C CA . LEU A 1 508 ? 6.817 -5.138 -30.264 1.00 86.69 508 LEU A CA 1
ATOM 4045 C C . LEU A 1 508 ? 6.122 -6.190 -31.130 1.00 86.69 508 LEU A C 1
ATOM 4047 O O . LEU A 1 508 ? 4.894 -6.274 -31.217 1.00 86.69 508 LEU A O 1
ATOM 4051 N N . SER A 1 509 ? 6.930 -7.082 -31.698 1.00 81.88 509 SER A N 1
ATOM 4052 C CA . SER A 1 509 ? 6.445 -8.294 -32.366 1.00 81.88 509 SER A CA 1
ATOM 4053 C C . SER A 1 509 ? 5.665 -9.203 -31.415 1.00 81.88 509 SER A C 1
ATOM 4055 O O . SER A 1 509 ? 4.708 -9.859 -31.826 1.00 81.88 509 SER A O 1
ATOM 4057 N N . ASN A 1 510 ? 6.049 -9.198 -30.138 1.00 80.31 510 ASN A N 1
ATOM 4058 C CA . ASN A 1 510 ? 5.363 -9.853 -29.037 1.00 80.31 510 ASN A CA 1
ATOM 4059 C C . ASN A 1 510 ? 5.156 -8.830 -27.918 1.00 80.31 510 ASN A C 1
ATOM 4061 O O . ASN A 1 510 ? 6.125 -8.263 -27.431 1.00 80.31 510 ASN A O 1
ATOM 4065 N N . ALA A 1 511 ? 3.915 -8.629 -27.473 1.00 80.75 511 ALA A N 1
ATOM 4066 C CA . ALA A 1 511 ? 3.592 -7.643 -26.441 1.00 80.75 511 ALA A CA 1
ATOM 4067 C C . ALA A 1 511 ? 4.301 -7.882 -25.086 1.00 80.75 511 ALA A C 1
ATOM 4069 O O . ALA A 1 511 ? 4.290 -7.000 -24.227 1.00 80.75 511 ALA A O 1
ATOM 4070 N N . ASN A 1 512 ? 4.907 -9.057 -24.886 1.00 83.69 512 ASN A N 1
ATOM 4071 C CA . ASN A 1 512 ? 5.742 -9.365 -23.733 1.00 83.69 512 ASN A CA 1
ATOM 4072 C C . ASN A 1 512 ? 7.210 -9.026 -24.019 1.00 83.69 512 ASN A C 1
ATOM 4074 O O . ASN A 1 512 ? 7.889 -9.741 -24.758 1.00 83.69 512 ASN A O 1
ATOM 4078 N N . PHE A 1 513 ? 7.718 -7.995 -23.354 1.00 91.88 513 PHE A N 1
ATOM 4079 C CA . PHE A 1 513 ? 9.143 -7.720 -23.269 1.00 91.88 513 PHE A CA 1
ATOM 4080 C C . PHE A 1 513 ? 9.768 -8.530 -22.127 1.00 91.88 513 PHE A C 1
ATOM 4082 O O . PHE A 1 513 ? 9.255 -8.532 -21.006 1.00 91.88 513 PHE A O 1
ATOM 4089 N N . VAL A 1 514 ? 10.876 -9.223 -22.398 1.00 87.94 514 VAL A N 1
ATOM 4090 C CA . VAL A 1 514 ? 11.642 -9.964 -21.386 1.00 87.94 514 VAL A CA 1
ATOM 4091 C C . VAL A 1 514 ? 12.937 -9.209 -21.128 1.00 87.94 514 VAL A C 1
ATOM 4093 O O . VAL A 1 514 ? 13.765 -9.080 -22.025 1.00 87.94 514 VAL A O 1
ATOM 4096 N N . PHE A 1 515 ? 13.105 -8.716 -19.905 1.00 91.12 515 PHE A N 1
ATOM 4097 C CA . PHE A 1 515 ? 14.333 -8.065 -19.477 1.00 91.12 515 PHE A CA 1
ATOM 4098 C C . PHE A 1 515 ? 15.461 -9.095 -19.360 1.00 91.12 515 PHE A C 1
ATOM 4100 O O . PHE A 1 515 ? 15.359 -10.058 -18.595 1.00 91.12 515 PHE A O 1
ATOM 4107 N N . ASP A 1 516 ? 16.532 -8.867 -20.115 1.00 83.00 516 ASP A N 1
ATOM 4108 C CA . ASP A 1 516 ? 17.750 -9.672 -20.100 1.00 83.00 516 ASP A CA 1
ATOM 4109 C C . ASP A 1 516 ? 18.921 -8.828 -19.601 1.00 83.00 516 ASP A C 1
ATOM 4111 O O . ASP A 1 516 ? 19.432 -7.956 -20.305 1.00 83.00 516 ASP A O 1
ATOM 4115 N N . ASN A 1 517 ? 19.359 -9.099 -18.376 1.00 83.44 517 ASN A N 1
ATOM 4116 C CA . ASN A 1 517 ? 20.389 -8.301 -17.738 1.00 83.44 517 ASN A CA 1
ATOM 4117 C C . ASN A 1 517 ? 21.713 -8.264 -18.526 1.00 83.44 517 ASN A C 1
ATOM 4119 O O . ASN A 1 517 ? 22.392 -7.238 -18.519 1.00 83.44 517 ASN A O 1
ATOM 4123 N N . GLN A 1 518 ? 22.055 -9.326 -19.265 1.00 76.81 518 GLN A N 1
ATOM 4124 C CA . GLN A 1 518 ? 23.287 -9.361 -20.064 1.00 76.81 518 GLN A CA 1
ATOM 4125 C C . GLN A 1 518 ? 23.283 -8.309 -21.182 1.00 76.81 518 GLN A C 1
ATOM 4127 O O . GLN A 1 518 ? 24.338 -7.805 -21.557 1.00 76.81 518 GLN A O 1
ATOM 4132 N N . ARG A 1 519 ? 22.096 -7.919 -21.663 1.00 82.81 519 ARG A N 1
ATOM 4133 C CA . ARG A 1 519 ? 21.914 -6.908 -22.715 1.00 82.81 519 ARG A CA 1
ATOM 4134 C C . ARG A 1 519 ? 21.848 -5.480 -22.181 1.00 82.81 519 ARG A C 1
ATOM 4136 O O . ARG A 1 519 ? 22.157 -4.533 -22.900 1.00 82.81 519 ARG A O 1
ATOM 4143 N N . TRP A 1 520 ? 21.408 -5.304 -20.937 1.00 86.50 520 TRP A N 1
ATOM 4144 C CA . TRP A 1 520 ? 21.212 -3.977 -20.346 1.00 86.50 520 TRP A CA 1
ATOM 4145 C C . TRP A 1 520 ? 22.353 -3.555 -19.422 1.00 86.50 520 TRP A C 1
ATOM 4147 O O . TRP A 1 520 ? 22.542 -2.359 -19.230 1.00 86.50 520 TRP A O 1
ATOM 4157 N N . GLY A 1 521 ? 23.137 -4.501 -18.903 1.00 81.75 521 GLY A N 1
ATOM 4158 C CA . GLY A 1 521 ? 24.337 -4.224 -18.115 1.00 81.75 521 GLY A CA 1
ATOM 4159 C C . GLY A 1 521 ? 24.062 -3.747 -16.688 1.00 81.75 521 GLY A C 1
ATOM 4160 O O . GLY A 1 521 ? 24.885 -3.026 -16.127 1.00 81.75 521 GLY A O 1
ATOM 4161 N N . VAL A 1 522 ? 22.921 -4.111 -16.089 1.00 89.50 522 VAL A N 1
ATOM 4162 C CA . VAL A 1 522 ? 22.663 -3.796 -14.677 1.00 89.50 522 VAL A CA 1
ATOM 4163 C C . VAL A 1 522 ? 23.516 -4.720 -13.805 1.00 89.50 522 VAL A C 1
ATOM 4165 O O . VAL A 1 522 ? 23.503 -5.940 -13.951 1.00 89.50 522 VAL A O 1
ATOM 4168 N N . VAL A 1 523 ? 24.296 -4.158 -12.887 1.00 91.31 523 VAL A N 1
ATOM 4169 C CA . VAL A 1 523 ? 25.188 -4.959 -12.039 1.00 91.31 523 VAL A CA 1
ATOM 4170 C C . VAL A 1 523 ? 24.402 -5.507 -10.851 1.00 91.31 523 VAL A C 1
ATOM 4172 O O . VAL A 1 523 ? 23.854 -4.736 -10.062 1.00 91.31 523 VAL A O 1
ATOM 4175 N N . GLU A 1 524 ? 24.349 -6.835 -10.737 1.00 94.44 524 GLU A N 1
ATOM 4176 C CA . GLU A 1 524 ? 23.644 -7.532 -9.659 1.00 94.44 524 GLU A CA 1
ATOM 4177 C C . GLU A 1 524 ? 24.372 -7.438 -8.306 1.00 94.44 524 GLU A C 1
ATOM 4179 O O . GLU A 1 524 ? 25.592 -7.278 -8.224 1.00 94.44 524 GLU A O 1
ATOM 4184 N N . GLY A 1 525 ? 23.602 -7.574 -7.228 1.00 92.00 525 GLY A N 1
ATOM 4185 C CA . GLY A 1 525 ? 24.050 -7.524 -5.846 1.00 92.00 525 GLY A CA 1
ATOM 4186 C C . GLY A 1 525 ? 24.085 -6.117 -5.249 1.00 92.00 525 GLY A C 1
ATOM 4187 O O . GLY A 1 525 ? 23.562 -5.141 -5.794 1.00 92.00 525 GLY A O 1
ATOM 4188 N N . ILE A 1 526 ? 24.705 -6.034 -4.071 1.00 92.31 526 ILE A N 1
ATOM 4189 C CA . ILE A 1 526 ? 24.972 -4.770 -3.385 1.00 92.31 526 ILE A CA 1
ATOM 4190 C C . ILE A 1 526 ? 26.185 -4.122 -4.047 1.00 92.31 526 ILE A C 1
ATOM 4192 O O . ILE A 1 526 ? 27.262 -4.714 -4.102 1.00 92.31 526 ILE A O 1
ATOM 4196 N N . VAL A 1 527 ? 26.014 -2.890 -4.515 1.00 94.12 527 VAL A N 1
ATOM 4197 C CA . VAL A 1 527 ? 27.041 -2.148 -5.249 1.00 94.12 527 VAL A CA 1
ATOM 4198 C C . VAL A 1 527 ? 27.361 -0.819 -4.562 1.00 94.12 527 VAL A C 1
ATOM 4200 O O . VAL A 1 527 ? 26.748 -0.440 -3.564 1.00 94.12 527 VAL A O 1
ATOM 4203 N N . ASN A 1 528 ? 28.358 -0.096 -5.074 1.00 91.19 528 ASN A N 1
ATOM 4204 C CA . ASN A 1 528 ? 28.641 1.263 -4.616 1.00 91.19 528 ASN A CA 1
ATOM 4205 C C . ASN A 1 528 ? 27.618 2.272 -5.187 1.00 91.19 528 ASN A C 1
ATOM 4207 O O . ASN A 1 528 ? 26.855 1.971 -6.104 1.00 91.19 528 ASN A O 1
ATOM 4211 N N . ASN A 1 529 ? 27.620 3.503 -4.670 1.00 90.00 529 ASN A N 1
ATOM 4212 C CA . ASN A 1 529 ? 26.635 4.522 -5.053 1.00 90.00 529 ASN A CA 1
ATOM 4213 C C . ASN A 1 529 ? 26.722 4.962 -6.523 1.00 90.00 529 ASN A C 1
ATOM 4215 O O . ASN A 1 529 ? 25.719 5.408 -7.076 1.00 90.00 529 ASN A O 1
ATOM 4219 N N . GLU A 1 530 ? 27.897 4.897 -7.152 1.00 89.81 530 GLU A N 1
ATOM 4220 C CA . GLU A 1 530 ? 28.055 5.239 -8.572 1.00 89.81 530 GLU A CA 1
ATOM 4221 C C . GLU A 1 530 ? 27.409 4.166 -9.445 1.00 89.81 530 GLU A C 1
ATOM 4223 O O . GLU A 1 530 ? 26.575 4.479 -10.294 1.00 89.81 530 GLU A O 1
ATOM 4228 N N . GLN A 1 531 ? 27.695 2.900 -9.148 1.00 92.31 531 GLN A N 1
ATOM 4229 C CA . GLN A 1 531 ? 27.104 1.769 -9.844 1.00 92.31 531 GLN A CA 1
ATOM 4230 C C . GLN A 1 531 ? 25.593 1.669 -9.602 1.00 92.31 531 GLN A C 1
ATOM 4232 O O . GLN A 1 531 ? 24.853 1.399 -10.538 1.00 92.31 531 GLN A O 1
ATOM 4237 N N . ALA A 1 532 ? 25.096 1.954 -8.394 1.00 92.69 532 ALA A N 1
ATOM 4238 C CA . ALA A 1 532 ? 23.655 1.963 -8.120 1.00 92.69 532 ALA A CA 1
ATOM 4239 C C . ALA A 1 532 ? 22.905 3.033 -8.936 1.00 92.69 532 ALA A C 1
ATOM 4241 O O . ALA A 1 532 ? 21.765 2.815 -9.346 1.00 92.69 532 ALA A O 1
ATOM 4242 N N . LYS A 1 533 ? 23.527 4.196 -9.187 1.00 87.25 533 LYS A N 1
ATOM 4243 C CA . LYS A 1 533 ? 22.956 5.237 -10.063 1.00 87.25 533 LYS A CA 1
ATOM 4244 C C . LYS A 1 533 ? 22.894 4.766 -11.505 1.00 87.25 533 LYS A C 1
ATOM 4246 O O . LYS A 1 533 ? 21.897 5.017 -12.178 1.00 87.25 533 LYS A O 1
ATOM 4251 N N . GLU A 1 534 ? 23.940 4.085 -11.955 1.00 88.38 534 GLU A N 1
ATOM 4252 C CA . GLU A 1 534 ? 23.985 3.528 -13.300 1.00 88.38 534 GLU A CA 1
ATOM 4253 C C . GLU A 1 534 ? 22.984 2.380 -13.471 1.00 88.38 534 GLU A C 1
ATOM 4255 O O . GLU A 1 534 ? 22.236 2.372 -14.443 1.00 88.38 534 GLU A O 1
ATOM 4260 N N . ASN A 1 535 ? 22.853 1.499 -12.476 1.00 93.81 535 ASN A N 1
ATOM 4261 C CA . ASN A 1 535 ? 21.817 0.469 -12.415 1.00 93.81 535 ASN A CA 1
ATOM 4262 C C . ASN A 1 535 ? 20.414 1.074 -12.558 1.00 93.81 535 ASN A C 1
ATOM 4264 O O . ASN A 1 535 ? 19.630 0.623 -13.392 1.00 93.81 535 ASN A O 1
ATOM 4268 N N . THR A 1 536 ? 20.109 2.128 -11.792 1.00 90.44 536 THR A N 1
ATOM 4269 C CA . THR A 1 536 ? 18.837 2.857 -11.911 1.00 90.44 536 THR A CA 1
ATOM 4270 C C . THR A 1 536 ? 18.644 3.435 -13.306 1.00 90.44 536 THR A C 1
ATOM 4272 O O . THR A 1 536 ? 17.576 3.262 -13.892 1.00 90.44 536 THR A O 1
ATOM 4275 N N . ARG A 1 537 ? 19.669 4.088 -13.869 1.00 90.75 537 ARG A N 1
ATOM 4276 C CA . ARG A 1 537 ? 19.605 4.678 -15.212 1.00 90.75 537 ARG A CA 1
ATOM 4277 C C . ARG A 1 537 ? 19.320 3.618 -16.276 1.00 90.75 537 ARG A C 1
ATOM 4279 O O . ARG A 1 537 ? 18.422 3.816 -17.088 1.00 90.75 537 ARG A O 1
ATOM 4286 N N . LEU A 1 538 ? 20.063 2.513 -16.267 1.00 86.44 538 LEU A N 1
ATOM 4287 C CA . LEU A 1 538 ? 19.957 1.426 -17.243 1.00 86.44 538 LEU A CA 1
ATOM 4288 C C . LEU A 1 538 ? 18.617 0.696 -17.142 1.00 86.44 538 LEU A C 1
ATOM 4290 O O . LEU A 1 538 ? 17.980 0.433 -18.159 1.00 86.44 538 LEU A O 1
ATOM 4294 N N . PHE A 1 539 ? 18.152 0.419 -15.926 1.00 93.94 539 PHE A N 1
ATOM 4295 C CA . PHE A 1 539 ? 16.874 -0.251 -15.717 1.00 93.94 539 PHE A CA 1
ATOM 4296 C C . PHE A 1 539 ? 15.684 0.641 -16.093 1.00 93.94 539 PHE A C 1
ATOM 4298 O O . PHE A 1 539 ? 14.768 0.191 -16.782 1.00 93.94 539 PHE A O 1
ATOM 4305 N N . GLN A 1 540 ? 15.715 1.927 -15.718 1.00 92.81 540 GLN A N 1
ATOM 4306 C CA . GLN A 1 540 ? 14.705 2.887 -16.168 1.00 92.81 540 GLN A CA 1
ATOM 4307 C C . GLN A 1 540 ? 14.738 3.050 -17.691 1.00 92.81 540 GLN A C 1
ATOM 4309 O O . GLN A 1 540 ? 13.687 3.145 -18.320 1.00 92.81 540 GLN A O 1
ATOM 4314 N N . TYR A 1 541 ? 15.930 3.052 -18.294 1.00 88.25 541 TYR A N 1
ATOM 4315 C CA . TYR A 1 541 ? 16.079 3.103 -19.743 1.00 88.25 541 TYR A CA 1
ATOM 4316 C C . TYR A 1 541 ? 15.427 1.889 -20.418 1.00 88.25 541 TYR A C 1
ATOM 4318 O O . TYR A 1 541 ? 14.657 2.067 -21.358 1.00 88.25 541 TYR A O 1
ATOM 4326 N N . ALA A 1 542 ? 15.630 0.682 -19.883 1.00 89.31 542 ALA A N 1
ATOM 4327 C CA . ALA A 1 542 ? 14.976 -0.532 -20.369 1.00 89.31 542 ALA A CA 1
ATOM 4328 C C . ALA A 1 542 ? 13.446 -0.453 -20.294 1.00 89.31 542 ALA A C 1
ATOM 4330 O O . ALA A 1 542 ? 12.760 -0.764 -21.268 1.00 89.31 542 ALA A O 1
ATOM 4331 N N . LEU A 1 543 ? 12.908 -0.001 -19.157 1.00 93.62 543 LEU A N 1
ATOM 4332 C CA . LEU A 1 543 ? 11.469 0.210 -18.974 1.00 93.62 543 LEU A CA 1
ATOM 4333 C C . LEU A 1 543 ? 10.908 1.226 -19.972 1.00 93.62 543 LEU A C 1
ATOM 4335 O O . LEU A 1 543 ? 9.868 0.976 -20.578 1.00 93.62 543 LEU A O 1
ATOM 4339 N N . ASN A 1 544 ? 11.609 2.344 -20.174 1.00 89.12 544 ASN A N 1
ATOM 4340 C CA . ASN A 1 544 ? 11.197 3.382 -21.115 1.00 89.12 544 ASN A CA 1
ATOM 4341 C C . ASN A 1 544 ? 11.211 2.866 -22.555 1.00 89.12 544 ASN A C 1
ATOM 4343 O O . ASN A 1 544 ? 10.251 3.083 -23.282 1.00 89.12 544 ASN A O 1
ATOM 4347 N N . GLN A 1 545 ? 12.259 2.143 -22.960 1.00 87.75 545 GLN A N 1
ATOM 4348 C CA . GLN A 1 545 ? 12.330 1.552 -24.296 1.00 87.75 545 GLN A CA 1
ATOM 4349 C C . GLN A 1 545 ? 11.199 0.546 -24.507 1.00 87.75 545 GLN A C 1
ATOM 4351 O O . GLN A 1 545 ? 10.490 0.652 -25.500 1.00 87.75 545 GLN A O 1
ATOM 4356 N N . ALA A 1 546 ? 10.958 -0.357 -23.549 1.00 91.19 546 ALA A N 1
ATOM 4357 C CA . ALA A 1 546 ? 9.839 -1.297 -23.607 1.00 91.19 546 ALA A CA 1
ATOM 4358 C C . ALA A 1 546 ? 8.480 -0.581 -23.717 1.00 91.19 546 ALA A C 1
ATOM 4360 O O . ALA A 1 546 ? 7.614 -1.008 -24.478 1.00 91.19 546 ALA A O 1
ATOM 4361 N N . HIS A 1 547 ? 8.296 0.525 -22.996 1.00 90.38 547 HIS A N 1
ATOM 4362 C CA . HIS A 1 547 ? 7.090 1.342 -23.096 1.00 90.38 547 HIS A CA 1
ATOM 4363 C C . HIS A 1 547 ? 6.949 2.029 -24.461 1.00 90.38 547 HIS A C 1
ATOM 4365 O O . HIS A 1 547 ? 5.864 1.995 -25.038 1.00 90.38 547 HIS A O 1
ATOM 4371 N N . ASN A 1 548 ? 8.039 2.589 -24.996 1.00 89.25 548 ASN A N 1
ATOM 4372 C CA . ASN A 1 548 ? 8.068 3.250 -26.304 1.00 89.25 548 ASN A CA 1
ATOM 4373 C C . ASN A 1 548 ? 7.665 2.302 -27.438 1.00 89.25 548 ASN A C 1
ATOM 4375 O O . ASN A 1 548 ? 7.019 2.727 -28.384 1.00 89.25 548 ASN A O 1
ATOM 4379 N N . VAL A 1 549 ? 7.996 1.013 -27.319 1.00 90.44 549 VAL A N 1
ATOM 4380 C CA . VAL A 1 549 ? 7.589 -0.026 -28.280 1.00 90.44 549 VAL A CA 1
ATOM 4381 C C . VAL A 1 549 ? 6.260 -0.707 -27.910 1.00 90.44 549 VAL A C 1
ATOM 4383 O O . VAL A 1 549 ? 5.956 -1.805 -28.386 1.00 90.44 549 VAL A O 1
ATOM 4386 N N . HIS A 1 550 ? 5.465 -0.081 -27.038 1.00 90.56 550 HIS A N 1
ATOM 4387 C CA . HIS A 1 550 ? 4.142 -0.535 -26.606 1.00 90.56 550 HIS A CA 1
ATOM 4388 C C . HIS A 1 550 ? 4.118 -1.954 -26.007 1.00 90.56 550 HIS A C 1
ATOM 4390 O O . HIS A 1 550 ? 3.230 -2.757 -26.306 1.00 90.56 550 HIS A O 1
ATOM 4396 N N . ALA A 1 551 ? 5.091 -2.286 -25.153 1.00 90.19 551 ALA A N 1
ATOM 4397 C CA . ALA A 1 551 ? 5.043 -3.516 -24.368 1.00 90.19 551 ALA A CA 1
ATOM 4398 C C . ALA A 1 551 ? 3.871 -3.492 -23.374 1.00 90.19 551 ALA A C 1
ATOM 4400 O O . ALA A 1 551 ? 3.756 -2.580 -22.558 1.00 90.19 551 ALA A O 1
ATOM 4401 N N . ASN A 1 552 ? 3.061 -4.553 -23.379 1.00 88.94 552 ASN A N 1
ATOM 4402 C CA . ASN A 1 552 ? 2.014 -4.758 -22.375 1.00 88.94 552 ASN A CA 1
ATOM 4403 C C . ASN A 1 552 ? 2.585 -5.367 -21.092 1.00 88.94 552 ASN A C 1
ATOM 4405 O O . ASN A 1 552 ? 2.076 -5.117 -20.002 1.00 88.94 552 ASN A O 1
ATOM 4409 N N . VAL A 1 553 ? 3.617 -6.209 -21.213 1.00 93.75 553 VAL A N 1
ATOM 4410 C CA . VAL A 1 553 ? 4.248 -6.889 -20.077 1.00 93.75 553 VAL A CA 1
ATOM 4411 C C . VAL A 1 553 ? 5.747 -6.636 -20.106 1.00 93.75 553 VAL A C 1
ATOM 4413 O O . VAL A 1 553 ? 6.407 -6.973 -21.085 1.00 93.75 553 VAL A O 1
ATOM 4416 N N . PHE A 1 554 ? 6.282 -6.115 -19.007 1.00 97.19 554 PHE A N 1
ATOM 4417 C CA . PHE A 1 554 ? 7.709 -6.080 -18.715 1.00 97.19 554 PHE A CA 1
ATOM 4418 C C . PHE A 1 554 ? 8.027 -7.225 -17.754 1.00 97.19 554 PHE A C 1
ATOM 4420 O O . PHE A 1 554 ? 7.692 -7.172 -16.568 1.00 97.19 554 PHE A O 1
ATOM 4427 N N . ARG A 1 555 ? 8.612 -8.305 -18.274 1.00 93.75 555 ARG A N 1
ATOM 4428 C CA . ARG A 1 555 ? 8.920 -9.511 -17.504 1.00 93.75 555 ARG A CA 1
ATOM 4429 C C . ARG A 1 555 ? 10.362 -9.501 -17.028 1.00 93.75 555 ARG A C 1
ATOM 4431 O O . ARG A 1 555 ? 11.272 -9.342 -17.835 1.00 93.75 555 ARG A O 1
ATOM 4438 N N . ILE A 1 556 ? 10.555 -9.791 -15.748 1.00 93.56 556 ILE A N 1
ATOM 4439 C CA . ILE A 1 556 ? 11.863 -9.955 -15.121 1.00 93.56 556 ILE A CA 1
ATOM 4440 C C . ILE A 1 556 ? 11.954 -11.377 -14.580 1.00 93.56 556 ILE A C 1
ATOM 4442 O O . ILE A 1 556 ? 11.094 -11.830 -13.823 1.00 93.56 556 ILE A O 1
ATOM 4446 N N . ASN A 1 557 ? 12.990 -12.095 -15.007 1.00 84.00 557 ASN A N 1
ATOM 4447 C CA . ASN A 1 557 ? 13.312 -13.418 -14.481 1.00 84.00 557 ASN A CA 1
ATOM 4448 C C . ASN A 1 557 ? 14.110 -13.277 -13.170 1.00 84.00 557 ASN A C 1
ATOM 4450 O O . ASN A 1 557 ? 13.993 -12.269 -12.473 1.00 84.00 557 ASN A O 1
ATOM 4454 N N . LYS A 1 558 ? 14.917 -14.282 -12.809 1.00 89.19 558 LYS A N 1
ATOM 4455 C CA . LYS A 1 558 ? 15.849 -14.150 -11.683 1.00 89.19 558 LYS A CA 1
ATOM 4456 C C . LYS A 1 558 ? 16.685 -12.890 -11.859 1.00 89.19 558 LYS A C 1
ATOM 4458 O O . LYS A 1 558 ? 17.252 -12.707 -12.934 1.00 89.19 558 LYS A O 1
ATOM 4463 N N . PHE A 1 559 ? 16.739 -12.065 -10.829 1.00 93.19 559 PHE A N 1
ATOM 4464 C CA . PHE A 1 559 ? 17.465 -10.809 -10.872 1.00 93.19 559 PHE A CA 1
ATOM 4465 C C . PHE A 1 559 ? 17.613 -10.276 -9.450 1.00 93.19 559 PHE A C 1
ATOM 4467 O O . PHE A 1 559 ? 16.641 -10.319 -8.705 1.00 93.19 559 PHE A O 1
ATOM 4474 N N . ASP A 1 560 ? 18.779 -9.786 -9.056 1.00 97.25 560 ASP A N 1
ATOM 4475 C CA . ASP A 1 560 ? 18.993 -9.154 -7.750 1.00 97.25 560 ASP A CA 1
ATOM 4476 C C . ASP A 1 560 ? 19.910 -7.942 -7.906 1.00 97.25 560 ASP A C 1
ATOM 4478 O O . ASP A 1 560 ? 21.090 -8.130 -8.166 1.00 97.25 560 ASP A O 1
ATOM 4482 N N . ALA A 1 561 ? 19.418 -6.710 -7.748 1.00 97.00 561 ALA A N 1
ATOM 4483 C CA . ALA A 1 561 ? 20.255 -5.515 -7.898 1.00 97.00 561 ALA A CA 1
ATOM 4484 C C . ALA A 1 561 ? 19.873 -4.363 -6.961 1.00 97.00 561 ALA A C 1
ATOM 4486 O O . ALA A 1 561 ? 18.706 -4.183 -6.596 1.00 97.00 561 ALA A O 1
ATOM 4487 N N . SER A 1 562 ? 20.871 -3.540 -6.622 1.00 97.44 562 SER A N 1
ATOM 4488 C CA . SER A 1 562 ? 20.685 -2.281 -5.893 1.00 97.44 562 SER A CA 1
ATOM 4489 C C . SER A 1 562 ? 20.497 -1.075 -6.811 1.00 97.44 562 SER A C 1
ATOM 4491 O O . SER A 1 562 ? 21.218 -0.893 -7.796 1.00 97.44 562 SER A O 1
ATOM 4493 N N . PHE A 1 563 ? 19.562 -0.211 -6.417 1.00 96.38 563 PHE A N 1
ATOM 4494 C CA . PHE A 1 563 ? 19.117 0.968 -7.147 1.00 96.38 563 PHE A CA 1
ATOM 4495 C C . PHE A 1 563 ? 19.247 2.230 -6.304 1.00 96.38 563 PHE A C 1
ATOM 4497 O O . PHE A 1 563 ? 18.893 2.275 -5.124 1.00 96.38 563 PHE A O 1
ATOM 4504 N N . TRP A 1 564 ? 19.723 3.292 -6.937 1.00 93.12 564 TRP A N 1
ATOM 4505 C CA . TRP A 1 564 ? 19.711 4.632 -6.374 1.00 93.12 564 TRP A CA 1
ATOM 4506 C C . TRP A 1 564 ? 18.312 5.258 -6.436 1.00 93.12 564 TRP A C 1
ATOM 4508 O O . TRP A 1 564 ? 17.632 5.142 -7.455 1.00 93.12 564 TRP A O 1
ATOM 4518 N N . VAL A 1 565 ? 17.903 5.959 -5.372 1.00 87.38 565 VAL A N 1
ATOM 4519 C CA . VAL A 1 565 ? 16.504 6.396 -5.167 1.00 87.38 565 VAL A CA 1
ATOM 4520 C C . VAL A 1 565 ? 16.296 7.910 -5.006 1.00 87.38 565 VAL A C 1
ATOM 4522 O O . VAL A 1 565 ? 15.170 8.341 -4.770 1.00 87.38 565 VAL A O 1
ATOM 4525 N N . GLY A 1 566 ? 17.323 8.762 -5.136 1.00 68.56 566 GLY A N 1
ATOM 4526 C CA . GLY A 1 566 ? 17.090 10.203 -4.945 1.00 68.56 566 GLY A CA 1
ATOM 4527 C C . GLY A 1 566 ? 18.255 11.173 -5.151 1.00 68.56 566 GLY A C 1
ATOM 4528 O O . GLY A 1 566 ? 19.329 10.830 -5.637 1.00 68.56 566 GLY A O 1
ATOM 4529 N N . ASN A 1 567 ? 18.003 12.435 -4.790 1.00 61.69 567 ASN A N 1
ATOM 4530 C CA . ASN A 1 567 ? 18.954 13.551 -4.750 1.00 61.69 567 ASN A CA 1
ATOM 4531 C C . ASN A 1 567 ? 18.536 14.513 -3.614 1.00 61.69 567 ASN A C 1
ATOM 4533 O O . ASN A 1 567 ? 17.341 14.657 -3.354 1.00 61.69 567 ASN A O 1
ATOM 4537 N N . TYR A 1 568 ? 19.476 15.211 -2.968 1.00 54.28 568 TYR A N 1
ATOM 4538 C CA . TYR A 1 568 ? 19.187 16.221 -1.939 1.00 54.28 568 TYR A CA 1
ATOM 4539 C C . TYR A 1 568 ? 18.522 17.456 -2.574 1.00 54.28 568 TYR A C 1
ATOM 4541 O O . TYR A 1 568 ? 19.195 18.413 -2.962 1.00 54.28 568 TYR A O 1
ATOM 4549 N N . LYS A 1 569 ? 17.195 17.479 -2.723 1.00 49.75 569 LYS A N 1
ATOM 4550 C CA . LYS A 1 569 ? 16.465 18.713 -3.061 1.00 49.75 569 LYS A CA 1
ATOM 4551 C C . LYS A 1 569 ? 15.370 19.009 -2.037 1.00 49.75 569 LYS A C 1
ATOM 4553 O O . LYS A 1 569 ? 14.815 18.114 -1.413 1.00 49.75 569 LYS A O 1
ATOM 4558 N N . LYS A 1 570 ? 15.150 20.316 -1.828 1.00 41.09 570 LYS A N 1
ATOM 4559 C CA . LYS A 1 570 ? 14.326 20.940 -0.774 1.00 41.09 570 LYS A CA 1
ATOM 4560 C C . LYS A 1 570 ? 12.922 20.327 -0.676 1.00 41.09 570 LYS A C 1
ATOM 4562 O O . LYS A 1 570 ? 12.371 19.915 -1.687 1.00 41.09 570 LYS A O 1
ATOM 4567 N N . PHE A 1 571 ? 12.323 20.426 0.517 1.00 44.44 571 PHE A N 1
ATOM 4568 C CA . PHE A 1 571 ? 10.969 20.015 0.946 1.00 44.44 571 PHE A CA 1
ATOM 4569 C C . PHE A 1 571 ? 9.772 20.255 -0.021 1.00 44.44 571 PHE A C 1
ATOM 4571 O O . PHE A 1 571 ? 8.681 19.779 0.283 1.00 44.44 571 PHE A O 1
ATOM 4578 N N . ASN A 1 572 ? 9.961 20.927 -1.167 1.00 37.19 572 ASN A N 1
ATOM 4579 C CA . ASN A 1 572 ? 8.927 21.395 -2.098 1.00 37.19 572 ASN A CA 1
ATOM 4580 C C . ASN A 1 572 ? 9.024 20.853 -3.548 1.00 37.19 572 ASN A C 1
ATOM 4582 O O . ASN A 1 572 ? 8.330 21.388 -4.409 1.00 37.19 572 ASN A O 1
ATOM 4586 N N . SER A 1 573 ? 9.865 19.862 -3.882 1.00 43.97 573 SER A N 1
ATOM 4587 C CA . SER A 1 573 ? 9.888 19.292 -5.250 1.00 43.97 573 SER A CA 1
ATOM 4588 C C . SER A 1 573 ? 9.149 17.956 -5.374 1.00 43.97 573 SER A C 1
ATOM 4590 O O . SER A 1 573 ? 9.179 17.147 -4.451 1.00 43.97 573 SER A O 1
ATOM 4592 N N . THR A 1 574 ? 8.517 17.791 -6.540 1.00 50.16 574 THR A N 1
ATOM 4593 C CA . THR A 1 574 ? 7.732 16.668 -7.087 1.00 50.16 574 THR A CA 1
ATOM 4594 C C . THR A 1 574 ? 8.209 15.272 -6.697 1.00 50.16 574 THR A C 1
ATOM 4596 O O . THR A 1 574 ? 9.395 15.052 -6.497 1.00 50.16 574 THR A O 1
ATOM 4599 N N . GLU A 1 575 ? 7.260 14.341 -6.639 1.00 55.81 575 GLU A N 1
ATOM 4600 C CA . GLU A 1 575 ? 7.423 12.898 -6.458 1.00 55.81 575 GLU A CA 1
ATOM 4601 C C . GLU A 1 575 ? 8.720 12.332 -7.071 1.00 55.81 575 GLU A C 1
ATOM 4603 O O . GLU A 1 575 ? 8.921 12.373 -8.283 1.00 55.81 575 GLU A O 1
ATOM 4608 N N . LEU A 1 576 ? 9.624 11.837 -6.217 1.00 63.03 576 LEU A N 1
ATOM 4609 C CA . LEU A 1 576 ? 10.899 11.241 -6.620 1.00 63.03 576 LEU A CA 1
ATOM 4610 C C . LEU A 1 576 ? 10.872 9.741 -6.343 1.00 63.03 576 LEU A C 1
ATOM 4612 O O . LEU A 1 576 ? 10.603 9.316 -5.215 1.00 63.03 576 LEU A O 1
ATOM 4616 N N . SER A 1 577 ? 11.211 8.958 -7.359 1.00 79.12 577 SER A N 1
ATOM 4617 C CA . SER A 1 577 ? 11.448 7.524 -7.236 1.00 79.12 577 SER A CA 1
ATOM 4618 C C . SER A 1 577 ? 12.700 7.135 -8.002 1.00 79.12 577 SER A C 1
ATOM 4620 O O . SER A 1 577 ? 13.059 7.806 -8.969 1.00 79.12 577 SER A O 1
ATOM 4622 N N . GLY A 1 578 ? 13.376 6.077 -7.550 1.00 83.75 578 GLY A N 1
ATOM 4623 C CA . GLY A 1 578 ? 14.477 5.485 -8.306 1.00 83.75 578 GLY A CA 1
ATOM 4624 C C . GLY A 1 578 ? 13.974 4.990 -9.656 1.00 83.75 578 GLY A C 1
ATOM 4625 O O . GLY A 1 578 ? 14.478 5.398 -10.696 1.00 83.75 578 GLY A O 1
ATOM 4626 N N . ILE A 1 579 ? 12.927 4.170 -9.622 1.00 93.12 579 ILE A N 1
ATOM 4627 C CA . ILE A 1 579 ? 12.278 3.606 -10.801 1.00 93.12 579 ILE A CA 1
ATOM 4628 C C . ILE A 1 579 ? 10.830 4.102 -10.851 1.00 93.12 579 ILE A C 1
ATOM 4630 O O . ILE A 1 579 ? 10.108 4.006 -9.860 1.00 93.12 579 ILE A O 1
ATOM 4634 N N . THR A 1 580 ? 10.389 4.592 -12.006 1.00 91.75 580 THR A N 1
ATOM 4635 C CA . THR A 1 580 ? 9.015 5.047 -12.252 1.00 91.75 580 THR A CA 1
ATOM 4636 C C . THR A 1 580 ? 8.367 4.194 -13.334 1.00 91.75 580 THR A C 1
ATOM 4638 O O . THR A 1 580 ? 8.938 4.002 -14.411 1.00 91.75 580 THR A O 1
ATOM 4641 N N . LEU A 1 581 ? 7.163 3.696 -13.053 1.00 93.06 581 LEU A N 1
ATOM 4642 C CA . LEU A 1 581 ? 6.392 2.884 -13.991 1.00 93.06 581 LEU A CA 1
ATOM 4643 C C . LEU A 1 581 ? 5.450 3.751 -14.845 1.00 93.06 581 LEU A C 1
ATOM 4645 O O . LEU A 1 581 ? 4.781 4.635 -14.300 1.00 93.06 581 LEU A O 1
ATOM 4649 N N . PRO A 1 582 ? 5.370 3.504 -16.166 1.00 91.44 582 PRO A N 1
ATOM 4650 C CA . PRO A 1 582 ? 4.408 4.165 -17.040 1.00 91.44 582 PRO A CA 1
ATOM 4651 C C . PRO A 1 582 ? 3.009 3.533 -16.935 1.00 91.44 582 PRO A C 1
ATOM 4653 O O . PRO A 1 582 ? 2.816 2.509 -16.285 1.00 91.44 582 PRO A O 1
ATOM 4656 N N . SER A 1 583 ? 2.027 4.138 -17.608 1.00 94.06 583 SER A N 1
ATOM 4657 C CA . SER A 1 583 ? 0.675 3.570 -17.756 1.00 94.06 583 SER A CA 1
ATOM 4658 C C . SER A 1 583 ? 0.652 2.359 -18.697 1.00 94.06 583 SER A C 1
ATOM 4660 O O . SER A 1 583 ? 1.551 2.199 -19.524 1.00 94.06 583 SER A O 1
ATOM 4662 N N . ASN A 1 584 ? -0.430 1.576 -18.648 1.00 94.69 584 ASN A N 1
ATOM 4663 C CA . ASN A 1 584 ? -0.713 0.452 -19.554 1.00 94.69 584 ASN A CA 1
ATOM 4664 C C . ASN A 1 584 ? 0.362 -0.640 -19.560 1.00 94.69 584 ASN A C 1
ATOM 4666 O O . ASN A 1 584 ? 0.680 -1.201 -20.608 1.00 94.69 584 ASN A O 1
ATOM 4670 N N . ILE A 1 585 ? 0.927 -0.942 -18.394 1.00 93.88 585 ILE A N 1
ATOM 4671 C CA . ILE A 1 585 ? 2.007 -1.918 -18.276 1.00 93.88 585 ILE A CA 1
ATOM 4672 C C . ILE A 1 585 ? 1.763 -2.892 -17.129 1.00 93.88 585 ILE A C 1
ATOM 4674 O O . ILE A 1 585 ? 1.302 -2.533 -16.044 1.00 93.88 585 ILE A O 1
ATOM 4678 N N . LYS A 1 586 ? 2.133 -4.149 -17.361 1.00 98.19 586 LYS A N 1
ATOM 4679 C CA . LYS A 1 586 ? 2.288 -5.159 -16.323 1.00 98.19 586 LYS A CA 1
ATOM 4680 C C . LYS A 1 586 ? 3.769 -5.388 -16.040 1.00 98.19 586 LYS A C 1
ATOM 4682 O O . LYS A 1 586 ? 4.466 -5.977 -16.864 1.00 98.19 586 LYS A O 1
ATOM 4687 N N . LEU A 1 587 ? 4.236 -4.997 -14.859 1.00 98.50 587 LEU A N 1
ATOM 4688 C CA . LEU A 1 587 ? 5.527 -5.424 -14.328 1.00 98.50 587 LEU A CA 1
ATOM 4689 C C . LEU A 1 587 ? 5.367 -6.827 -13.724 1.00 98.50 587 LEU A C 1
ATOM 4691 O O . LEU A 1 587 ? 4.701 -6.998 -12.707 1.00 98.50 587 LEU A O 1
ATOM 4695 N N . SER A 1 588 ? 5.950 -7.838 -14.368 1.00 96.94 588 SER A N 1
ATOM 4696 C CA . SER A 1 588 ? 5.860 -9.242 -13.951 1.00 96.94 588 SER A CA 1
ATOM 4697 C C . SER A 1 588 ? 7.224 -9.733 -13.481 1.00 96.94 588 SER A C 1
ATOM 4699 O O . SER A 1 588 ? 8.123 -9.954 -14.289 1.00 96.94 588 SER A O 1
ATOM 4701 N N . MET A 1 589 ? 7.367 -9.901 -12.172 1.00 98.19 589 MET A N 1
ATOM 4702 C CA . MET A 1 589 ? 8.598 -10.310 -11.508 1.00 98.19 589 MET A CA 1
ATOM 4703 C C . MET A 1 589 ? 8.480 -11.750 -11.016 1.00 98.19 589 MET A C 1
ATOM 4705 O O . MET A 1 589 ? 7.444 -12.170 -10.495 1.00 98.19 589 MET A O 1
ATOM 4709 N N . ARG A 1 590 ? 9.553 -12.531 -11.160 1.00 91.25 590 ARG A N 1
ATOM 4710 C CA . ARG A 1 590 ? 9.636 -13.840 -10.506 1.00 91.25 590 ARG A CA 1
ATOM 4711 C C . ARG A 1 590 ? 9.715 -13.633 -8.989 1.00 91.25 590 ARG A C 1
ATOM 4713 O O . ARG A 1 590 ? 10.132 -12.583 -8.515 1.00 91.25 590 ARG A O 1
ATOM 4720 N N . HIS A 1 591 ? 9.314 -14.628 -8.202 1.00 86.94 591 HIS A N 1
ATOM 4721 C CA . HIS A 1 591 ? 9.299 -14.509 -6.736 1.00 86.94 591 HIS A CA 1
ATOM 4722 C C . HIS A 1 591 ? 10.689 -14.252 -6.117 1.00 86.94 591 HIS A C 1
ATOM 4724 O O . HIS A 1 591 ? 10.770 -13.743 -5.008 1.00 86.94 591 HIS A O 1
ATOM 4730 N N . ASP A 1 592 ? 11.769 -14.590 -6.823 1.00 87.81 592 ASP A N 1
ATOM 4731 C CA . ASP A 1 592 ? 13.163 -14.346 -6.435 1.00 87.81 592 ASP A CA 1
ATOM 4732 C C . ASP A 1 592 ? 13.827 -13.228 -7.267 1.00 87.81 592 ASP A C 1
ATOM 4734 O O . ASP A 1 592 ? 15.053 -13.145 -7.335 1.00 87.81 592 ASP A O 1
ATOM 4738 N N . THR A 1 593 ? 13.025 -12.368 -7.902 1.00 97.00 593 THR A N 1
ATOM 4739 C CA . THR A 1 593 ? 13.465 -11.061 -8.401 1.00 97.00 593 THR A CA 1
ATOM 4740 C C . THR A 1 593 ? 13.540 -10.090 -7.223 1.00 97.00 593 THR A C 1
ATOM 4742 O O . THR A 1 593 ? 12.528 -9.843 -6.569 1.00 97.00 593 THR A O 1
ATOM 4745 N N . ILE A 1 594 ? 14.710 -9.515 -6.961 1.00 98.56 594 ILE A N 1
ATOM 4746 C CA . ILE A 1 594 ? 14.982 -8.628 -5.833 1.00 98.56 594 ILE A CA 1
ATOM 4747 C C . ILE A 1 594 ? 15.405 -7.251 -6.352 1.00 98.56 594 ILE A C 1
ATOM 4749 O O . ILE A 1 594 ? 16.415 -7.106 -7.038 1.00 98.56 594 ILE A O 1
ATOM 4753 N N . LEU A 1 595 ? 14.644 -6.222 -5.985 1.00 98.62 595 LEU A N 1
ATOM 4754 C CA . LEU A 1 595 ? 15.010 -4.825 -6.204 1.00 98.62 595 LEU A CA 1
ATOM 4755 C C . LEU A 1 595 ? 15.356 -4.207 -4.849 1.00 98.62 595 LEU A C 1
ATOM 4757 O O . LEU A 1 595 ? 14.520 -4.182 -3.941 1.00 98.62 595 LEU A O 1
ATOM 4761 N N . ARG A 1 596 ? 16.590 -3.723 -4.692 1.00 98.38 596 ARG A N 1
ATOM 4762 C CA . ARG A 1 596 ? 17.082 -3.166 -3.425 1.00 98.38 596 ARG A CA 1
ATOM 4763 C C . ARG A 1 596 ? 17.230 -1.657 -3.508 1.00 98.38 596 ARG A C 1
ATOM 4765 O O . ARG A 1 596 ? 17.768 -1.128 -4.476 1.00 98.38 596 ARG A O 1
ATOM 4772 N N . THR A 1 597 ? 16.844 -0.962 -2.453 1.00 97.31 597 THR A N 1
ATOM 4773 C CA . THR A 1 597 ? 17.256 0.418 -2.223 1.00 97.31 597 THR A CA 1
ATOM 4774 C C . THR A 1 597 ? 18.732 0.434 -1.837 1.00 97.31 597 THR A C 1
ATOM 4776 O O . THR A 1 597 ? 19.133 -0.208 -0.868 1.00 97.31 597 THR A O 1
ATOM 4779 N N . GLN A 1 598 ? 19.548 1.183 -2.575 1.00 95.56 598 GLN A N 1
ATOM 4780 C CA . GLN A 1 598 ? 20.932 1.449 -2.195 1.00 95.56 598 GLN A CA 1
ATOM 4781 C C . GLN A 1 598 ? 20.974 2.282 -0.909 1.00 95.56 598 GLN A C 1
ATOM 4783 O O . GLN A 1 598 ? 20.281 3.298 -0.818 1.00 95.56 598 GLN A O 1
ATOM 4788 N N . ALA A 1 599 ? 21.824 1.891 0.044 1.00 93.38 599 ALA A N 1
ATOM 4789 C CA . ALA A 1 599 ? 22.018 2.615 1.299 1.00 93.38 599 ALA A CA 1
ATOM 4790 C C . ALA A 1 599 ? 22.303 4.105 1.065 1.00 93.38 599 ALA A C 1
ATOM 4792 O O . ALA A 1 599 ? 23.172 4.479 0.271 1.00 93.38 599 ALA A O 1
ATOM 4793 N N . ASN A 1 600 ? 21.536 4.957 1.738 1.00 90.19 600 ASN A N 1
ATOM 4794 C CA . ASN A 1 600 ? 21.612 6.406 1.601 1.00 90.19 600 ASN A CA 1
ATOM 4795 C C . ASN A 1 600 ? 21.204 7.102 2.911 1.00 90.19 600 ASN A C 1
ATOM 4797 O O . ASN A 1 600 ? 20.865 6.443 3.886 1.00 90.19 600 ASN A O 1
ATOM 4801 N N . GLY A 1 601 ? 21.259 8.436 2.935 1.00 88.62 601 GLY A N 1
ATOM 4802 C CA . GLY A 1 601 ? 20.788 9.256 4.058 1.00 88.62 601 GLY A CA 1
ATOM 4803 C C . GLY A 1 601 ? 19.537 10.075 3.734 1.00 88.62 601 GLY A C 1
ATOM 4804 O O . GLY A 1 601 ? 19.250 11.039 4.427 1.00 88.62 601 GLY A O 1
ATOM 4805 N N . TYR A 1 602 ? 18.801 9.793 2.651 1.00 86.38 602 TYR A N 1
ATOM 4806 C CA . TYR A 1 602 ? 17.709 10.651 2.176 1.00 86.38 602 TYR A CA 1
ATOM 4807 C C . TYR A 1 602 ? 16.412 10.519 2.972 1.00 86.38 602 TYR A C 1
ATOM 4809 O O . TYR A 1 602 ? 15.909 9.427 3.214 1.00 86.38 602 TYR A O 1
ATOM 4817 N N . ALA A 1 603 ? 15.784 11.665 3.260 1.00 82.25 603 ALA A N 1
ATOM 4818 C CA . ALA A 1 603 ? 14.551 11.702 4.042 1.00 82.25 603 ALA A CA 1
ATOM 4819 C C . ALA A 1 603 ? 13.308 11.287 3.253 1.00 82.25 603 ALA A C 1
ATOM 4821 O O . ALA A 1 603 ? 12.295 10.902 3.842 1.00 82.25 603 ALA A O 1
ATOM 4822 N N . ARG A 1 604 ? 13.355 11.489 1.931 1.00 84.38 604 ARG A N 1
ATOM 4823 C CA . ARG A 1 604 ? 12.225 11.348 1.014 1.00 84.38 604 ARG A CA 1
ATOM 4824 C C . ARG A 1 604 ? 12.672 10.640 -0.254 1.00 84.38 604 ARG A C 1
ATOM 4826 O O . ARG A 1 604 ? 13.496 11.188 -0.983 1.00 84.38 604 ARG A O 1
ATOM 4833 N N . TYR A 1 605 ? 12.114 9.467 -0.517 1.00 88.56 605 TYR A N 1
ATOM 4834 C CA . TYR A 1 605 ? 12.332 8.717 -1.750 1.00 88.56 605 TYR A CA 1
ATOM 4835 C C . TYR A 1 605 ? 11.274 7.616 -1.910 1.00 88.56 605 TYR A C 1
ATOM 4837 O O . TYR A 1 605 ? 10.567 7.271 -0.962 1.00 88.56 605 TYR A O 1
ATOM 4845 N N . ALA A 1 606 ? 11.207 7.020 -3.098 1.00 92.50 606 ALA A N 1
ATOM 4846 C CA . ALA A 1 606 ? 10.659 5.678 -3.260 1.00 92.50 606 ALA A CA 1
ATOM 4847 C C . ALA A 1 606 ? 11.601 4.823 -4.112 1.00 92.50 606 ALA A C 1
ATOM 4849 O O . ALA A 1 606 ? 12.239 5.355 -5.021 1.00 92.50 606 ALA A O 1
ATOM 4850 N N . LEU A 1 607 ? 11.668 3.515 -3.867 1.00 96.25 607 LEU A N 1
ATOM 4851 C CA . LEU A 1 607 ? 12.323 2.608 -4.812 1.00 96.25 607 LEU A CA 1
ATOM 4852 C C . LEU A 1 607 ? 11.524 2.543 -6.122 1.00 96.25 607 LEU A C 1
ATOM 4854 O O . LEU A 1 607 ? 12.072 2.844 -7.181 1.00 96.25 607 LEU A O 1
ATOM 4858 N N . LEU A 1 608 ? 10.224 2.250 -6.025 1.00 96.00 608 LEU A N 1
ATOM 4859 C CA . LEU A 1 608 ? 9.269 2.249 -7.133 1.00 96.00 608 LEU A CA 1
ATOM 4860 C C . LEU A 1 608 ? 8.232 3.370 -6.989 1.00 96.00 608 LEU A C 1
ATOM 4862 O O . LEU A 1 608 ? 7.655 3.582 -5.922 1.00 96.00 608 LEU A O 1
ATOM 4866 N N . GLY A 1 609 ? 7.971 4.076 -8.081 1.00 93.31 609 GLY A N 1
ATOM 4867 C CA . GLY A 1 609 ? 6.995 5.154 -8.165 1.00 93.31 609 GLY A CA 1
ATOM 4868 C C . GLY A 1 609 ? 5.959 4.905 -9.246 1.00 93.31 609 GLY A C 1
ATOM 4869 O O . GLY A 1 609 ? 6.290 4.484 -10.355 1.00 93.31 609 GLY A O 1
ATOM 4870 N N . LEU A 1 610 ? 4.708 5.208 -8.927 1.00 92.69 610 LEU A N 1
ATOM 4871 C CA . LEU A 1 610 ? 3.605 5.235 -9.870 1.00 92.69 610 LEU A CA 1
ATOM 4872 C C . LEU A 1 610 ? 2.868 6.562 -9.716 1.00 92.69 610 LEU A C 1
ATOM 4874 O O . LEU A 1 610 ? 2.237 6.800 -8.688 1.00 92.69 610 LEU A O 1
ATOM 4878 N N . TYR A 1 611 ? 2.984 7.430 -10.718 1.00 90.69 611 TYR A N 1
ATOM 4879 C CA . TYR A 1 611 ? 2.573 8.826 -10.609 1.00 90.69 611 TYR A CA 1
ATOM 4880 C C . TYR A 1 611 ? 1.755 9.248 -11.819 1.00 90.69 611 TYR A C 1
ATOM 4882 O O . TYR A 1 611 ? 2.254 9.210 -12.943 1.00 90.69 611 TYR A O 1
ATOM 4890 N N . ASN A 1 612 ? 0.499 9.641 -11.586 1.00 92.19 612 ASN A N 1
ATOM 4891 C CA . ASN A 1 612 ? -0.475 9.941 -12.637 1.00 92.19 612 ASN A CA 1
ATOM 4892 C C . ASN A 1 612 ? -0.533 8.849 -13.723 1.00 92.19 612 ASN A C 1
ATOM 4894 O O . ASN A 1 612 ? -0.555 9.139 -14.920 1.00 92.19 612 ASN A O 1
ATOM 4898 N N . ALA A 1 613 ? -0.492 7.585 -13.299 1.00 90.06 613 ALA A N 1
ATOM 4899 C CA . ALA A 1 613 ? -0.529 6.446 -14.199 1.00 90.06 613 ALA A CA 1
ATOM 4900 C C . ALA A 1 613 ? -1.894 5.760 -14.169 1.00 90.06 613 ALA A C 1
ATOM 4902 O O . ALA A 1 613 ? -2.603 5.802 -13.164 1.00 90.06 613 ALA A O 1
ATOM 4903 N N . ASP A 1 614 ? -2.240 5.099 -15.265 1.00 95.25 614 ASP A N 1
ATOM 4904 C CA . ASP A 1 614 ? -3.476 4.340 -15.408 1.00 95.25 614 ASP A CA 1
ATOM 4905 C C . ASP A 1 614 ? -3.180 2.918 -15.897 1.00 95.25 614 ASP A C 1
ATOM 4907 O O . ASP A 1 614 ? -2.243 2.701 -16.672 1.00 95.25 614 ASP A O 1
ATOM 4911 N N . ASN A 1 615 ? -3.999 1.960 -15.466 1.00 97.31 615 ASN A N 1
ATOM 4912 C CA . ASN A 1 615 ? -3.984 0.573 -15.922 1.00 97.31 615 ASN A CA 1
ATOM 4913 C C . ASN A 1 615 ? -2.605 -0.085 -15.749 1.00 97.31 615 ASN A C 1
ATOM 4915 O O . ASN A 1 615 ? -1.900 -0.390 -16.716 1.00 97.31 615 ASN A O 1
ATOM 4919 N N . VAL A 1 616 ? -2.204 -0.276 -14.490 1.00 98.38 616 VAL A N 1
ATOM 4920 C CA . VAL A 1 616 ? -0.894 -0.843 -14.142 1.00 98.38 616 VAL A CA 1
ATOM 4921 C C . VAL A 1 616 ? -1.050 -2.048 -13.228 1.00 98.38 616 VAL A C 1
ATOM 4923 O O . VAL A 1 616 ? -1.778 -2.016 -12.239 1.00 98.38 616 VAL A O 1
ATOM 4926 N N . THR A 1 617 ? -0.339 -3.127 -13.545 1.00 98.69 617 THR A N 1
ATOM 4927 C CA . THR A 1 617 ? -0.256 -4.318 -12.688 1.00 98.69 617 THR A CA 1
ATOM 4928 C C . THR A 1 617 ? 1.190 -4.568 -12.281 1.00 98.69 617 THR A C 1
ATOM 4930 O O . THR A 1 617 ? 2.066 -4.636 -13.137 1.00 98.69 617 THR A O 1
ATOM 4933 N N . ILE A 1 618 ? 1.446 -4.753 -10.990 1.00 98.81 618 ILE A N 1
ATOM 4934 C CA . ILE A 1 618 ? 2.736 -5.189 -10.455 1.00 98.81 618 ILE A CA 1
ATOM 4935 C C . ILE A 1 618 ? 2.521 -6.552 -9.807 1.00 98.81 618 ILE A C 1
ATOM 4937 O O . ILE A 1 618 ? 1.709 -6.674 -8.892 1.00 98.81 618 ILE A O 1
ATOM 4941 N N . GLU A 1 619 ? 3.218 -7.577 -10.292 1.00 97.81 619 GLU A N 1
ATOM 4942 C CA . GLU A 1 619 ? 3.053 -8.953 -9.824 1.00 97.81 619 GLU A CA 1
ATOM 4943 C C . GLU A 1 619 ? 4.392 -9.599 -9.459 1.00 97.81 619 GLU A C 1
ATOM 4945 O O . GLU A 1 619 ? 5.305 -9.625 -10.286 1.00 97.81 619 GLU A O 1
ATOM 4950 N N . GLY A 1 620 ? 4.472 -10.173 -8.255 1.00 96.25 620 GLY A N 1
ATOM 4951 C CA . GLY A 1 620 ? 5.635 -10.914 -7.763 1.00 96.25 620 GLY A CA 1
ATOM 4952 C C . GLY A 1 620 ? 6.819 -10.032 -7.352 1.00 96.25 620 GLY A C 1
ATOM 4953 O O . GLY A 1 620 ? 6.730 -8.808 -7.336 1.00 96.25 620 GLY A O 1
ATOM 4954 N N . GLY A 1 621 ? 7.949 -10.664 -7.033 1.00 98.06 621 GLY A N 1
ATOM 4955 C CA . GLY A 1 621 ? 9.195 -9.992 -6.657 1.00 98.06 621 GLY A CA 1
ATOM 4956 C C . GLY A 1 621 ? 9.282 -9.526 -5.199 1.00 98.06 621 GLY A C 1
ATOM 4957 O O . GLY A 1 621 ? 8.324 -9.573 -4.422 1.00 98.06 621 GLY A O 1
ATOM 4958 N N . VAL A 1 622 ? 10.482 -9.080 -4.833 1.00 98.81 622 VAL A N 1
ATOM 4959 C CA . VAL A 1 622 ? 10.861 -8.636 -3.491 1.00 98.81 622 VAL A CA 1
ATOM 4960 C C . VAL A 1 622 ? 11.478 -7.245 -3.579 1.00 98.81 622 VAL A C 1
ATOM 4962 O O . VAL A 1 622 ? 12.490 -7.036 -4.244 1.00 98.81 622 VAL A O 1
ATOM 4965 N N . LEU A 1 623 ? 10.884 -6.292 -2.872 1.00 98.88 623 LEU A N 1
ATOM 4966 C CA . LEU A 1 623 ? 11.402 -4.945 -2.687 1.00 98.88 623 LEU A CA 1
ATOM 4967 C C . LEU A 1 623 ? 12.061 -4.869 -1.313 1.00 98.88 623 LEU A C 1
ATOM 4969 O O . LEU A 1 623 ? 11.419 -5.151 -0.298 1.00 98.88 623 LEU A O 1
ATOM 4973 N N . ILE A 1 624 ? 13.339 -4.498 -1.279 1.00 98.56 624 ILE A N 1
ATOM 4974 C CA . ILE A 1 624 ? 14.124 -4.434 -0.043 1.00 98.56 624 ILE A CA 1
ATOM 4975 C C . ILE A 1 624 ? 14.622 -3.013 0.168 1.00 98.56 624 ILE A C 1
ATOM 4977 O O . ILE A 1 624 ? 15.300 -2.458 -0.690 1.00 98.56 624 ILE A O 1
ATOM 4981 N N . GLY A 1 625 ? 14.303 -2.428 1.315 1.00 97.06 625 GLY A N 1
ATOM 4982 C CA . GLY A 1 625 ? 14.762 -1.092 1.677 1.00 97.06 625 GLY A CA 1
ATOM 4983 C C . GLY A 1 625 ? 16.104 -1.107 2.385 1.00 97.06 625 GLY A C 1
ATOM 4984 O O . GLY A 1 625 ? 16.633 -2.158 2.750 1.00 97.06 625 GLY A O 1
ATOM 4985 N N . ASP A 1 626 ? 16.641 0.086 2.609 1.00 95.56 626 ASP A N 1
ATOM 4986 C CA . ASP A 1 626 ? 17.931 0.270 3.257 1.00 95.56 626 ASP A CA 1
ATOM 4987 C C . ASP A 1 626 ? 17.831 0.440 4.777 1.00 95.56 626 ASP A C 1
ATOM 4989 O O . ASP A 1 626 ? 18.808 0.865 5.376 1.00 95.56 626 ASP A O 1
ATOM 4993 N N . ARG A 1 627 ? 16.700 0.096 5.415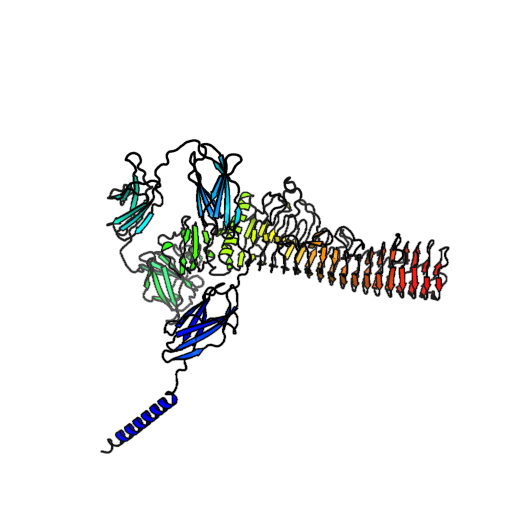 1.00 95.50 627 ARG A N 1
ATOM 4994 C CA . ARG A 1 627 ? 16.385 0.420 6.820 1.00 95.50 627 ARG A CA 1
ATOM 4995 C C . ARG A 1 627 ? 17.546 0.278 7.803 1.00 95.50 627 ARG A C 1
ATOM 4997 O O . ARG A 1 627 ? 17.786 1.211 8.562 1.00 95.50 627 ARG A O 1
ATOM 5004 N N . ASP A 1 628 ? 18.216 -0.871 7.835 1.00 94.44 628 ASP A N 1
ATOM 5005 C CA . ASP A 1 628 ? 19.285 -1.152 8.809 1.00 94.44 628 ASP A CA 1
ATOM 5006 C C . ASP A 1 628 ? 20.665 -0.644 8.343 1.00 94.44 628 ASP A C 1
ATOM 5008 O O . ASP A 1 628 ? 21.620 -0.613 9.112 1.00 94.44 628 ASP A O 1
ATOM 5012 N N . THR A 1 629 ? 20.768 -0.218 7.084 1.00 94.19 629 THR A N 1
ATOM 5013 C CA . THR A 1 629 ? 21.973 0.366 6.469 1.00 94.19 629 THR A CA 1
ATOM 5014 C C . THR A 1 629 ? 21.843 1.870 6.198 1.00 94.19 629 THR A C 1
ATOM 5016 O O . THR A 1 629 ? 22.763 2.473 5.650 1.00 94.19 629 THR A O 1
ATOM 5019 N N . HIS A 1 630 ? 20.702 2.470 6.541 1.00 93.44 630 HIS A N 1
ATOM 5020 C CA . HIS A 1 630 ? 20.379 3.863 6.263 1.00 93.44 630 HIS A CA 1
ATOM 5021 C C . HIS A 1 630 ? 21.196 4.792 7.165 1.00 93.44 630 HIS A C 1
ATOM 5023 O O . HIS A 1 630 ? 21.336 4.551 8.368 1.00 93.44 630 HIS A O 1
ATOM 5029 N N . ASP A 1 631 ? 21.697 5.893 6.609 1.00 91.94 631 ASP A N 1
ATOM 5030 C CA . ASP A 1 631 ? 22.397 6.910 7.390 1.00 91.94 631 ASP A CA 1
ATOM 5031 C C . ASP A 1 631 ? 21.397 7.858 8.066 1.00 91.94 631 ASP A C 1
ATOM 5033 O O . ASP A 1 631 ? 21.105 8.954 7.589 1.00 91.94 631 ASP A O 1
ATOM 5037 N N . TYR A 1 632 ? 20.885 7.443 9.227 1.00 88.88 632 TYR A N 1
ATOM 5038 C CA . TYR A 1 632 ? 19.992 8.260 10.059 1.00 88.88 632 TYR A CA 1
ATOM 5039 C C . TYR A 1 632 ? 20.657 9.511 10.654 1.00 88.88 632 TYR A C 1
ATOM 5041 O O . TYR A 1 632 ? 19.976 10.310 11.299 1.00 88.88 632 TYR A O 1
ATOM 5049 N N . LYS A 1 633 ? 21.977 9.672 10.500 1.00 88.00 633 LYS A N 1
ATOM 5050 C CA . LYS A 1 633 ? 22.741 10.800 11.047 1.00 88.00 633 LYS A CA 1
ATOM 5051 C C . LYS A 1 633 ? 23.043 11.862 9.995 1.00 88.00 633 LYS A C 1
ATOM 5053 O O . LYS A 1 633 ? 23.672 12.865 10.336 1.00 88.00 633 LYS A O 1
ATOM 5058 N N . ASP A 1 634 ? 22.588 11.676 8.757 1.00 83.94 634 ASP A N 1
ATOM 5059 C CA . ASP A 1 634 ? 22.794 12.640 7.687 1.00 83.94 634 ASP A CA 1
ATOM 5060 C C . ASP A 1 634 ? 22.178 14.008 8.061 1.00 83.94 634 ASP A C 1
ATOM 5062 O O . ASP A 1 634 ? 20.952 14.146 8.175 1.00 83.94 634 ASP A O 1
ATOM 5066 N N . PRO A 1 635 ? 22.999 15.063 8.234 1.00 76.38 635 PRO A N 1
ATOM 5067 C CA . PRO A 1 635 ? 22.525 16.369 8.684 1.00 76.38 635 PRO A CA 1
ATOM 5068 C C . PRO A 1 635 ? 21.616 17.060 7.660 1.00 76.38 635 PRO A C 1
ATOM 5070 O O . PRO A 1 635 ? 20.881 17.984 8.014 1.00 76.38 635 PRO A O 1
ATOM 5073 N N . GLN A 1 636 ? 21.636 16.632 6.395 1.00 73.38 636 GLN A N 1
ATOM 5074 C CA . GLN A 1 636 ? 20.739 17.146 5.357 1.00 73.38 636 GLN A CA 1
ATOM 5075 C C . GLN A 1 636 ? 19.341 16.518 5.427 1.00 73.38 636 GLN A C 1
ATOM 5077 O O . GLN A 1 636 ? 18.440 16.925 4.689 1.00 73.38 636 GLN A O 1
ATOM 5082 N N . SER A 1 637 ? 19.149 15.545 6.317 1.00 70.62 637 SER A N 1
ATOM 5083 C CA . SER A 1 637 ? 17.986 14.671 6.358 1.00 70.62 637 SER A CA 1
ATOM 5084 C C . SER A 1 637 ? 17.529 14.372 7.794 1.00 70.62 637 SER A C 1
ATOM 5086 O O . SER A 1 637 ? 17.449 13.224 8.224 1.00 70.62 637 SER A O 1
ATOM 5088 N N . PRO A 1 638 ? 17.152 15.398 8.576 1.00 69.94 638 PRO A N 1
ATOM 5089 C CA . PRO A 1 638 ? 16.872 15.238 10.006 1.00 69.94 638 PRO A CA 1
ATOM 5090 C C . PRO A 1 638 ? 15.615 14.403 10.325 1.00 69.94 638 PRO A C 1
ATOM 5092 O O . PRO A 1 638 ? 15.294 14.213 11.497 1.00 69.94 638 PRO A O 1
ATOM 5095 N N . LYS A 1 639 ? 14.845 13.975 9.311 1.00 79.56 639 LYS A N 1
ATOM 5096 C CA . LYS A 1 639 ? 13.548 13.288 9.455 1.00 79.56 639 LYS A CA 1
ATOM 5097 C C . LYS A 1 639 ? 13.308 12.282 8.317 1.00 79.56 639 LYS A C 1
ATOM 5099 O O . LYS A 1 639 ? 12.575 12.612 7.380 1.00 79.56 639 LYS A O 1
ATOM 5104 N N . PRO A 1 640 ? 13.880 11.068 8.379 1.00 80.88 640 PRO A N 1
ATOM 5105 C CA . PRO A 1 640 ? 13.707 10.042 7.353 1.00 80.88 640 PRO A CA 1
ATOM 5106 C C . PRO A 1 640 ? 12.362 9.320 7.464 1.00 80.88 640 PRO A C 1
ATOM 5108 O O . PRO A 1 640 ? 12.277 8.111 7.641 1.00 80.88 640 PRO A O 1
ATOM 5111 N N . TYR A 1 641 ? 11.278 10.091 7.387 1.00 84.69 641 TYR A N 1
ATOM 5112 C CA . TYR A 1 641 ? 9.912 9.589 7.525 1.00 84.69 641 TYR A CA 1
ATOM 5113 C C . TYR A 1 641 ? 9.263 9.232 6.189 1.00 84.69 641 TYR A C 1
ATOM 5115 O O . TYR A 1 641 ? 8.187 8.655 6.200 1.00 84.69 641 TYR A O 1
ATOM 5123 N N . TRP A 1 642 ? 9.889 9.526 5.048 1.00 86.31 642 TRP A N 1
ATOM 5124 C CA . TRP A 1 642 ? 9.269 9.341 3.731 1.00 86.31 642 TRP A CA 1
ATOM 5125 C C . TRP A 1 642 ? 10.156 8.548 2.757 1.00 86.31 642 TRP A C 1
ATOM 5127 O O . TRP A 1 642 ? 10.156 8.815 1.556 1.00 86.31 642 TRP A O 1
ATOM 5137 N N . GLY A 1 643 ? 10.956 7.612 3.276 1.00 90.12 643 GLY A N 1
ATOM 5138 C CA . GLY A 1 643 ? 11.724 6.646 2.484 1.00 90.12 643 GLY A CA 1
ATOM 5139 C C . GLY A 1 643 ? 10.926 5.363 2.252 1.00 90.12 643 GLY A C 1
ATOM 5140 O O . GLY A 1 643 ? 10.913 4.482 3.111 1.00 90.12 643 GLY A O 1
ATOM 5141 N N . HIS A 1 644 ? 10.235 5.271 1.119 1.00 94.12 644 HIS A N 1
ATOM 5142 C CA . HIS A 1 644 ? 9.291 4.188 0.835 1.00 94.12 644 HIS A CA 1
ATOM 5143 C C . HIS A 1 644 ? 9.867 3.142 -0.127 1.00 94.12 644 HIS A C 1
ATOM 5145 O O . HIS A 1 644 ? 10.769 3.435 -0.915 1.00 94.12 644 HIS A O 1
ATOM 5151 N N . LEU A 1 645 ? 9.315 1.926 -0.135 1.00 97.94 645 LEU A N 1
ATOM 5152 C CA . LEU A 1 645 ? 9.616 0.969 -1.212 1.00 97.94 645 LEU A CA 1
ATOM 5153 C C . LEU A 1 645 ? 8.754 1.238 -2.435 1.00 97.94 645 LEU A C 1
ATOM 5155 O O . LEU A 1 645 ? 9.254 1.194 -3.554 1.00 97.94 645 LEU A O 1
ATOM 5159 N N . MET A 1 646 ? 7.483 1.574 -2.229 1.00 97.44 646 MET A N 1
ATOM 5160 C CA . MET A 1 646 ? 6.598 1.954 -3.318 1.00 97.44 646 MET A CA 1
ATOM 5161 C C . MET A 1 646 ? 5.713 3.141 -2.961 1.00 97.44 646 MET A C 1
ATOM 5163 O O . MET A 1 646 ? 5.179 3.225 -1.854 1.00 97.44 646 MET A O 1
ATOM 5167 N N . LYS A 1 647 ? 5.525 4.042 -3.928 1.00 95.69 647 LYS A N 1
ATOM 5168 C CA . LYS A 1 647 ? 4.544 5.127 -3.857 1.00 95.69 647 LYS A CA 1
ATOM 5169 C C . LYS A 1 647 ? 3.577 5.075 -5.034 1.00 95.69 647 LYS A C 1
ATOM 5171 O O . LYS A 1 647 ? 4.005 4.920 -6.173 1.00 95.69 647 LYS A O 1
ATOM 5176 N N . ILE A 1 648 ? 2.296 5.284 -4.746 1.00 96.56 648 ILE A N 1
ATOM 5177 C CA . ILE A 1 648 ? 1.234 5.506 -5.729 1.00 96.56 648 ILE A CA 1
ATOM 5178 C C . ILE A 1 648 ? 0.665 6.907 -5.503 1.00 96.56 648 ILE A C 1
ATOM 5180 O O . ILE A 1 648 ? 0.151 7.184 -4.417 1.00 96.56 648 ILE A O 1
ATOM 5184 N N . GLY A 1 649 ? 0.777 7.769 -6.513 1.00 94.69 649 GLY A N 1
ATOM 5185 C CA . GLY A 1 649 ? 0.341 9.166 -6.526 1.00 94.69 649 GLY A CA 1
ATOM 5186 C C . GLY A 1 649 ? -0.560 9.465 -7.724 1.00 94.69 649 GLY A C 1
ATOM 5187 O O . GLY A 1 649 ? -0.205 9.154 -8.859 1.00 94.69 649 GLY A O 1
ATOM 5188 N N . GLY A 1 650 ? -1.748 10.024 -7.495 1.00 94.06 650 GLY A N 1
ATOM 5189 C CA . GLY A 1 650 ? -2.730 10.393 -8.530 1.00 94.06 650 GLY A CA 1
ATOM 5190 C C . GLY A 1 650 ? -3.024 9.336 -9.603 1.00 94.06 650 GLY A C 1
ATOM 5191 O O . GLY A 1 650 ? -3.254 9.698 -10.750 1.00 94.06 650 GLY A O 1
ATOM 5192 N N . SER A 1 651 ? -2.956 8.047 -9.269 1.00 95.31 651 SER A N 1
ATOM 5193 C CA . SER A 1 651 ? -2.997 6.949 -10.251 1.00 95.31 651 SER A CA 1
ATOM 5194 C C . SER A 1 651 ? -4.298 6.152 -10.188 1.00 95.31 651 SER A C 1
ATOM 5196 O O . SER A 1 651 ? -4.997 6.171 -9.173 1.00 95.31 651 SER A O 1
ATOM 5198 N N . ARG A 1 652 ? -4.646 5.451 -11.271 1.00 97.88 652 ARG A N 1
ATOM 5199 C CA . ARG A 1 652 ? -5.924 4.742 -11.408 1.00 97.88 652 ARG A CA 1
ATOM 5200 C C . ARG A 1 652 ? -5.769 3.321 -11.921 1.00 97.88 652 ARG A C 1
ATOM 5202 O O . ARG A 1 652 ? -4.828 3.025 -12.648 1.00 97.88 652 ARG A O 1
ATOM 5209 N N . ASN A 1 653 ? -6.711 2.455 -11.546 1.00 98.06 653 ASN A N 1
ATOM 5210 C CA . ASN A 1 653 ? -6.785 1.069 -12.021 1.00 98.06 653 ASN A CA 1
ATOM 5211 C C . ASN A 1 653 ? -5.457 0.324 -11.803 1.00 98.06 653 ASN A C 1
ATOM 5213 O O . ASN A 1 653 ? -4.825 -0.161 -12.745 1.00 98.06 653 ASN A O 1
ATOM 5217 N N . VAL A 1 654 ? -5.011 0.286 -10.546 1.00 98.81 654 VAL A N 1
ATOM 5218 C CA . VAL A 1 654 ? -3.711 -0.283 -10.173 1.00 98.81 654 VAL A CA 1
ATOM 5219 C C . VAL A 1 654 ? -3.913 -1.562 -9.380 1.00 98.81 654 VAL A C 1
ATOM 5221 O O . VAL A 1 654 ? -4.639 -1.568 -8.390 1.00 98.81 654 VAL A O 1
ATOM 5224 N N . THR A 1 655 ? -3.237 -2.635 -9.785 1.00 98.88 655 THR A N 1
ATOM 5225 C CA . THR A 1 655 ? -3.187 -3.892 -9.028 1.00 98.88 655 THR A CA 1
ATOM 5226 C C . THR A 1 655 ? -1.759 -4.188 -8.587 1.00 98.88 655 THR A C 1
ATOM 5228 O O . THR A 1 655 ? -0.854 -4.259 -9.416 1.00 98.88 655 THR A O 1
ATOM 5231 N N . ILE A 1 656 ? -1.560 -4.406 -7.290 1.00 98.94 656 ILE A N 1
ATOM 5232 C CA . ILE A 1 656 ? -0.320 -4.917 -6.702 1.00 98.94 656 ILE A CA 1
ATOM 5233 C C . ILE A 1 656 ? -0.624 -6.306 -6.157 1.00 98.94 656 ILE A C 1
ATOM 5235 O O . ILE A 1 656 ? -1.509 -6.452 -5.315 1.00 98.94 656 ILE A O 1
ATOM 5239 N N . LYS A 1 657 ? 0.089 -7.320 -6.651 1.00 98.69 657 LYS A N 1
ATOM 5240 C CA . LYS A 1 657 ? -0.182 -8.718 -6.325 1.00 98.69 657 LYS A CA 1
ATOM 5241 C C . LYS A 1 657 ? 1.077 -9.509 -5.997 1.00 98.69 657 LYS A C 1
ATOM 5243 O O . LYS A 1 657 ? 2.011 -9.532 -6.792 1.00 98.69 657 LYS A O 1
ATOM 5248 N N . GLY A 1 658 ? 1.099 -10.231 -4.878 1.00 98.00 658 GLY A N 1
ATOM 5249 C CA . GLY A 1 658 ? 2.180 -11.194 -4.611 1.00 98.00 658 GLY A CA 1
ATOM 5250 C C . GLY A 1 658 ? 3.561 -10.564 -4.392 1.00 98.00 658 GLY A C 1
ATOM 5251 O O . GLY A 1 658 ? 4.573 -11.247 -4.534 1.00 98.00 658 GLY A O 1
ATOM 5252 N N . VAL A 1 659 ? 3.618 -9.260 -4.111 1.00 98.88 659 VAL A N 1
ATOM 5253 C CA . VAL A 1 659 ? 4.868 -8.512 -3.898 1.00 98.88 659 VAL A CA 1
ATOM 5254 C C . VAL A 1 659 ? 5.282 -8.597 -2.430 1.00 98.88 659 VAL A C 1
ATOM 5256 O O . VAL A 1 659 ? 4.445 -8.447 -1.537 1.00 98.88 659 VAL A O 1
ATOM 5259 N N . THR A 1 660 ? 6.576 -8.791 -2.170 1.00 98.88 660 THR A N 1
ATOM 5260 C CA . THR A 1 660 ? 7.145 -8.688 -0.818 1.00 98.88 660 THR A CA 1
ATOM 5261 C C . THR A 1 660 ? 7.777 -7.313 -0.597 1.00 98.88 660 THR A C 1
ATOM 5263 O O . THR A 1 660 ? 8.652 -6.909 -1.353 1.00 98.88 660 THR A O 1
ATOM 5266 N N . PHE A 1 661 ? 7.378 -6.617 0.464 1.00 98.94 661 PHE A N 1
ATOM 5267 C CA . PHE A 1 661 ? 7.876 -5.316 0.906 1.00 98.94 661 PHE A CA 1
ATOM 5268 C C . PHE A 1 661 ? 8.620 -5.479 2.228 1.00 98.94 661 PHE A C 1
ATOM 5270 O O . PHE A 1 661 ? 7.985 -5.687 3.268 1.00 98.94 661 PHE A O 1
ATOM 5277 N N . LYS A 1 662 ? 9.952 -5.379 2.212 1.00 98.12 662 LYS A N 1
ATOM 5278 C CA . LYS A 1 662 ? 10.762 -5.619 3.407 1.00 98.12 662 LYS A CA 1
ATOM 5279 C C . LYS A 1 662 ? 11.771 -4.519 3.701 1.00 98.12 662 LYS A C 1
ATOM 5281 O O . LYS A 1 662 ? 12.418 -3.999 2.798 1.00 98.12 662 LYS A O 1
ATOM 5286 N N . ASN A 1 663 ? 11.969 -4.231 4.986 1.00 97.62 663 ASN A N 1
ATOM 5287 C CA . ASN A 1 663 ? 13.016 -3.330 5.475 1.00 97.62 663 ASN A CA 1
ATOM 5288 C C . ASN A 1 663 ? 12.936 -1.910 4.880 1.00 97.62 663 ASN A C 1
ATOM 5290 O O . ASN A 1 663 ? 13.966 -1.296 4.606 1.00 97.62 663 ASN A O 1
ATOM 5294 N N . ALA A 1 664 ? 11.734 -1.364 4.672 1.00 96.94 664 ALA A N 1
ATOM 5295 C CA . ALA A 1 664 ? 11.584 0.047 4.324 1.00 96.94 664 ALA A CA 1
ATOM 5296 C C . ALA A 1 664 ? 12.112 0.955 5.449 1.00 96.94 664 ALA A C 1
ATOM 5298 O O . ALA A 1 664 ? 11.836 0.711 6.629 1.00 96.94 664 ALA A O 1
ATOM 5299 N N . THR A 1 665 ? 12.819 2.027 5.081 1.00 94.00 665 THR A N 1
ATOM 5300 C CA . THR A 1 665 ? 13.273 3.070 6.022 1.00 94.00 665 THR A CA 1
ATOM 5301 C C . THR A 1 665 ? 12.103 3.856 6.608 1.00 94.00 665 THR A C 1
ATOM 5303 O O . THR A 1 665 ? 12.173 4.312 7.742 1.00 94.00 665 THR A O 1
ATOM 5306 N N . ALA A 1 666 ? 10.995 3.971 5.883 1.00 93.62 666 ALA A N 1
ATOM 5307 C CA . ALA A 1 666 ? 9.716 4.418 6.409 1.00 93.62 666 ALA A CA 1
ATOM 5308 C C . ALA A 1 666 ? 8.644 3.352 6.157 1.00 93.62 666 ALA A C 1
ATOM 5310 O O . ALA A 1 666 ? 8.594 2.353 6.880 1.00 93.62 666 ALA A O 1
ATOM 5311 N N . ASP A 1 667 ? 7.807 3.563 5.141 1.00 96.50 667 ASP A N 1
ATOM 5312 C CA . ASP A 1 667 ? 6.637 2.728 4.876 1.00 96.50 667 ASP A CA 1
ATOM 5313 C C . ASP A 1 667 ? 6.900 1.794 3.692 1.00 96.50 667 ASP A C 1
ATOM 5315 O O . ASP A 1 667 ? 7.541 2.194 2.717 1.00 96.50 667 ASP A O 1
ATOM 5319 N N . GLY A 1 668 ? 6.387 0.565 3.747 1.00 98.25 668 GLY A N 1
ATOM 5320 C CA . GLY A 1 668 ? 6.469 -0.363 2.616 1.00 98.25 668 GLY A CA 1
ATOM 5321 C C . GLY A 1 668 ? 5.780 0.213 1.375 1.00 98.25 668 GLY A C 1
ATOM 5322 O O . GLY A 1 668 ? 6.416 0.433 0.344 1.00 98.25 668 GLY A O 1
ATOM 5323 N N . LEU A 1 669 ? 4.493 0.531 1.505 1.00 98.62 669 LEU A N 1
ATOM 5324 C CA . LEU A 1 669 ? 3.668 1.123 0.453 1.00 98.62 669 LEU A CA 1
ATOM 5325 C C . LEU A 1 669 ? 3.010 2.418 0.940 1.00 98.62 669 LEU A C 1
ATOM 5327 O O . LEU A 1 669 ? 2.430 2.450 2.020 1.00 98.62 669 LEU A O 1
ATOM 5331 N N . SER A 1 670 ? 3.049 3.469 0.122 1.00 97.31 670 SER A N 1
ATOM 5332 C CA . SER A 1 670 ? 2.326 4.723 0.356 1.00 97.31 670 SER A CA 1
ATOM 5333 C C . SER A 1 670 ? 1.380 5.029 -0.807 1.00 97.31 670 SER A C 1
ATOM 5335 O O . SER A 1 670 ? 1.801 5.081 -1.963 1.00 97.31 670 SER A O 1
ATOM 5337 N N . ILE A 1 671 ? 0.101 5.242 -0.498 1.00 98.19 671 ILE A N 1
ATOM 5338 C CA . ILE A 1 671 ? -0.967 5.570 -1.447 1.00 98.19 671 ILE A CA 1
ATOM 5339 C C . ILE A 1 671 ? -1.514 6.958 -1.110 1.00 98.19 671 ILE A C 1
ATOM 5341 O O . ILE A 1 671 ? -1.932 7.224 0.017 1.00 98.19 671 ILE A O 1
ATOM 5345 N N . HIS A 1 672 ? -1.500 7.847 -2.095 1.00 95.44 672 HIS A N 1
ATOM 5346 C CA . HIS A 1 672 ? -1.946 9.230 -1.953 1.00 95.44 672 HIS A CA 1
ATOM 5347 C C . HIS A 1 672 ? -2.426 9.773 -3.297 1.00 95.44 672 HIS A C 1
ATOM 5349 O O . HIS A 1 672 ? -2.078 9.255 -4.354 1.00 95.44 672 HIS A O 1
ATOM 5355 N N . SER A 1 673 ? -3.243 10.816 -3.274 1.00 94.06 673 SER A N 1
ATOM 5356 C CA . SER A 1 673 ? -3.603 11.610 -4.446 1.00 94.06 673 SER A CA 1
ATOM 5357 C C . SER A 1 673 ? -2.555 12.692 -4.698 1.00 94.06 673 SER A C 1
ATOM 5359 O O . SER A 1 673 ? -1.812 13.095 -3.804 1.00 94.06 673 SER A O 1
ATOM 5361 N N . LEU A 1 674 ? -2.504 13.171 -5.934 1.00 90.50 674 LEU A N 1
ATOM 5362 C CA . LEU A 1 674 ? -1.614 14.249 -6.335 1.00 90.50 674 LEU A CA 1
ATOM 5363 C C . LEU A 1 674 ? -2.294 15.603 -6.141 1.00 90.50 674 LEU A C 1
ATOM 5365 O O . LEU A 1 674 ? -3.399 15.830 -6.630 1.00 90.50 674 LEU A O 1
ATOM 5369 N N . GLY A 1 675 ? -1.614 16.526 -5.462 1.00 85.88 675 GLY A N 1
ATOM 5370 C CA . GLY A 1 675 ? -2.166 17.839 -5.125 1.00 85.88 675 GLY A CA 1
ATOM 5371 C C . GLY A 1 675 ? -3.181 17.800 -3.975 1.00 85.88 675 GLY A C 1
ATOM 5372 O O . GLY A 1 675 ? -3.554 16.749 -3.467 1.00 85.88 675 GLY A O 1
ATOM 5373 N N . THR A 1 676 ? -3.612 18.979 -3.526 1.00 86.38 676 THR A N 1
ATOM 5374 C CA . THR A 1 676 ? -4.569 19.108 -2.416 1.00 86.38 676 THR A CA 1
ATOM 5375 C C . THR A 1 676 ? -5.990 18.817 -2.886 1.00 86.38 676 THR A C 1
ATOM 5377 O O . THR A 1 676 ? -6.417 19.337 -3.919 1.00 86.38 676 THR A O 1
ATOM 5380 N N . TYR A 1 677 ? -6.743 18.054 -2.095 1.00 85.88 677 TYR A N 1
ATOM 5381 C CA . TYR A 1 677 ? -8.140 17.724 -2.363 1.00 85.88 677 TYR A CA 1
ATOM 5382 C C . TYR A 1 677 ? -8.979 18.968 -2.717 1.00 85.88 677 TYR A C 1
ATOM 5384 O O . TYR A 1 677 ? -8.804 20.040 -2.136 1.00 85.88 677 TYR A O 1
ATOM 5392 N N . LYS A 1 678 ? -9.871 18.827 -3.711 1.00 82.00 678 LYS A N 1
ATOM 5393 C CA . LYS A 1 678 ? -10.738 19.886 -4.277 1.00 82.00 678 LYS A CA 1
ATOM 5394 C C . LYS A 1 678 ? -10.029 21.119 -4.858 1.00 82.00 678 LYS A C 1
ATOM 5396 O O . LYS A 1 678 ? -10.711 22.017 -5.350 1.00 82.00 678 LYS A O 1
ATOM 5401 N N . ARG A 1 679 ? -8.693 21.185 -4.872 1.00 83.62 679 ARG A N 1
ATOM 5402 C CA . ARG A 1 679 ? -7.973 22.266 -5.559 1.00 83.62 679 ARG A CA 1
ATOM 5403 C C . ARG A 1 679 ? -7.799 21.955 -7.042 1.00 83.62 679 ARG A C 1
ATOM 5405 O O . ARG A 1 679 ? -7.631 20.799 -7.436 1.00 83.62 679 ARG A O 1
ATOM 5412 N N . THR A 1 680 ? -7.814 23.003 -7.864 1.00 83.12 680 THR A N 1
ATOM 5413 C CA . THR A 1 680 ? -7.538 22.920 -9.303 1.00 83.12 680 THR A CA 1
ATOM 5414 C C . THR A 1 680 ? -6.198 22.228 -9.548 1.00 83.12 680 THR A C 1
ATOM 5416 O O . THR A 1 680 ? -5.192 22.602 -8.947 1.00 83.12 680 THR A O 1
ATOM 5419 N N . GLY A 1 681 ? -6.187 21.226 -10.429 1.00 80.25 681 GLY A N 1
ATOM 5420 C CA . GLY A 1 681 ? -4.992 20.438 -10.743 1.00 80.25 681 GLY A CA 1
ATOM 5421 C C . GLY A 1 681 ? -4.730 19.254 -9.807 1.00 80.25 681 GLY A C 1
ATOM 5422 O O . GLY A 1 681 ? -3.717 18.584 -9.985 1.00 80.25 681 GLY A O 1
ATOM 5423 N N . SER A 1 682 ? -5.613 18.971 -8.841 1.00 86.88 682 SER A N 1
ATOM 5424 C CA . SER A 1 682 ? -5.546 17.717 -8.082 1.00 86.88 682 SER A CA 1
ATOM 5425 C C . SER A 1 682 ? -5.920 16.512 -8.947 1.00 86.88 682 SER A C 1
ATOM 5427 O O . SER A 1 682 ? -6.827 16.582 -9.781 1.00 86.88 682 SER A O 1
ATOM 5429 N N . ILE A 1 683 ? -5.210 15.404 -8.750 1.00 91.38 683 ILE A N 1
ATOM 5430 C CA . ILE A 1 683 ? -5.430 14.141 -9.450 1.00 91.38 683 ILE A CA 1
ATOM 5431 C C . ILE A 1 683 ? -5.685 13.075 -8.392 1.00 91.38 683 ILE A C 1
ATOM 5433 O O . ILE A 1 683 ? -4.799 12.711 -7.619 1.00 91.38 683 ILE A O 1
ATOM 5437 N N . GLU A 1 684 ? -6.925 12.606 -8.340 1.00 93.62 684 GLU A N 1
ATOM 5438 C CA . GLU A 1 684 ? -7.356 11.580 -7.397 1.00 93.62 684 GLU A CA 1
ATOM 5439 C C . GLU A 1 684 ? -6.765 10.210 -7.746 1.00 93.62 684 GLU A C 1
ATOM 5441 O O . GLU A 1 684 ? -6.866 9.759 -8.893 1.00 93.62 684 GLU A O 1
ATOM 5446 N N . THR A 1 685 ? -6.218 9.543 -6.728 1.00 96.88 685 THR A N 1
ATOM 5447 C CA . THR A 1 685 ? -5.880 8.118 -6.782 1.00 96.88 685 THR A CA 1
ATOM 5448 C C . THR A 1 685 ? -7.126 7.277 -6.570 1.00 96.88 685 THR A C 1
ATOM 5450 O O . THR A 1 685 ? -7.836 7.476 -5.583 1.00 96.88 685 THR A O 1
ATOM 5453 N N . LYS A 1 686 ? -7.402 6.347 -7.487 1.00 98.19 686 LYS A N 1
ATOM 5454 C CA . LYS A 1 686 ? -8.691 5.653 -7.521 1.00 98.19 686 LYS A CA 1
ATOM 5455 C C . LYS A 1 686 ? -8.606 4.216 -8.033 1.00 98.19 686 LYS A C 1
ATOM 5457 O O . LYS A 1 686 ? -7.866 3.956 -8.973 1.00 98.19 686 LYS A O 1
ATOM 5462 N N . ASN A 1 687 ? -9.427 3.313 -7.497 1.00 98.38 687 ASN A N 1
ATOM 5463 C CA . ASN A 1 687 ? -9.510 1.912 -7.931 1.00 98.38 687 ASN A CA 1
ATOM 5464 C C . ASN A 1 687 ? -8.154 1.196 -7.813 1.00 98.38 687 ASN A C 1
ATOM 5466 O O . ASN A 1 687 ? -7.482 0.904 -8.809 1.00 98.38 687 ASN A O 1
ATOM 5470 N N . ILE A 1 688 ? -7.734 0.986 -6.565 1.00 98.88 688 ILE A N 1
ATOM 5471 C CA . ILE A 1 688 ? -6.455 0.359 -6.220 1.00 98.88 688 ILE A CA 1
ATOM 5472 C C . ILE A 1 688 ? -6.724 -0.961 -5.504 1.00 98.88 688 ILE A C 1
ATOM 5474 O O . ILE A 1 688 ? -7.441 -0.986 -4.505 1.00 98.88 688 ILE A O 1
ATOM 5478 N N . LEU A 1 689 ? -6.107 -2.039 -5.980 1.00 98.88 689 LEU A N 1
ATOM 5479 C CA . LEU A 1 689 ? -6.130 -3.354 -5.348 1.00 98.88 689 LEU A CA 1
ATOM 5480 C C . LEU A 1 689 ? -4.722 -3.736 -4.886 1.00 98.88 689 LEU A C 1
ATOM 5482 O O . LEU A 1 689 ? -3.797 -3.794 -5.694 1.00 98.88 689 LEU A O 1
ATOM 5486 N N . VAL A 1 690 ? -4.573 -4.040 -3.600 1.00 98.94 690 VAL A N 1
ATOM 5487 C CA . VAL A 1 690 ? -3.354 -4.607 -3.008 1.00 98.94 690 VAL A CA 1
ATOM 5488 C C . VAL A 1 690 ? -3.704 -5.978 -2.444 1.00 98.94 690 VAL A C 1
ATOM 5490 O O . VAL A 1 690 ? -4.453 -6.056 -1.469 1.00 98.94 690 VAL A O 1
ATOM 5493 N N . THR A 1 691 ? -3.203 -7.047 -3.067 1.00 98.88 691 THR A N 1
ATOM 5494 C CA . THR A 1 691 ? -3.578 -8.421 -2.709 1.00 98.88 691 THR A CA 1
ATOM 5495 C C . THR A 1 691 ? -2.412 -9.396 -2.651 1.00 98.88 691 THR A C 1
ATOM 5497 O O . THR A 1 691 ? -1.450 -9.290 -3.407 1.00 98.88 691 THR A O 1
ATOM 5500 N N . ASP A 1 692 ? -2.513 -10.392 -1.774 1.00 98.31 692 ASP A N 1
ATOM 5501 C CA . ASP A 1 692 ? -1.543 -11.487 -1.645 1.00 98.31 692 ASP A CA 1
ATOM 5502 C C . ASP A 1 692 ? -0.094 -11.015 -1.378 1.00 98.31 692 ASP A C 1
ATOM 5504 O O . ASP A 1 692 ? 0.865 -11.720 -1.690 1.00 98.31 692 ASP A O 1
ATOM 5508 N N . CYS A 1 693 ? 0.098 -9.808 -0.839 1.00 98.94 693 CYS A N 1
ATOM 5509 C CA . CYS A 1 693 ? 1.410 -9.235 -0.545 1.00 98.94 693 CYS A CA 1
ATOM 5510 C C . CYS A 1 693 ? 1.905 -9.586 0.863 1.00 98.94 693 CYS A C 1
ATOM 5512 O O . CYS A 1 693 ? 1.128 -9.823 1.793 1.00 98.94 693 CYS A O 1
ATOM 5514 N N . LEU A 1 694 ? 3.228 -9.539 1.032 1.00 98.88 694 LEU A N 1
ATOM 5515 C CA . LEU A 1 694 ? 3.902 -9.648 2.325 1.00 98.88 694 LEU A CA 1
ATOM 5516 C C . LEU A 1 694 ? 4.564 -8.315 2.677 1.00 98.88 694 LEU A C 1
ATOM 5518 O O . LEU A 1 694 ? 5.410 -7.838 1.930 1.00 98.88 694 LEU A O 1
ATOM 5522 N N . PHE A 1 695 ? 4.241 -7.748 3.834 1.00 98.94 695 PHE A N 1
ATOM 5523 C CA . PHE A 1 695 ? 4.905 -6.577 4.403 1.00 98.94 695 PHE A CA 1
ATOM 5524 C C . PHE A 1 695 ? 5.654 -7.006 5.663 1.00 98.94 695 PHE A C 1
ATOM 5526 O O . PHE A 1 695 ? 5.018 -7.373 6.646 1.00 98.94 695 PHE A O 1
ATOM 5533 N N . ASP A 1 696 ? 6.985 -6.968 5.655 1.00 98.62 696 ASP A N 1
ATOM 5534 C CA . ASP A 1 696 ? 7.800 -7.459 6.774 1.00 98.62 696 ASP A CA 1
ATOM 5535 C C . ASP A 1 696 ? 8.840 -6.429 7.224 1.00 98.62 696 ASP A C 1
ATOM 5537 O O . ASP A 1 696 ? 9.617 -5.906 6.428 1.00 98.62 696 ASP A O 1
ATOM 5541 N N . ASN A 1 697 ? 8.888 -6.162 8.527 1.00 97.44 697 ASN A N 1
ATOM 5542 C CA . ASN A 1 697 ? 9.956 -5.391 9.166 1.00 97.44 697 ASN A CA 1
ATOM 5543 C C . ASN A 1 697 ? 10.164 -3.974 8.577 1.00 97.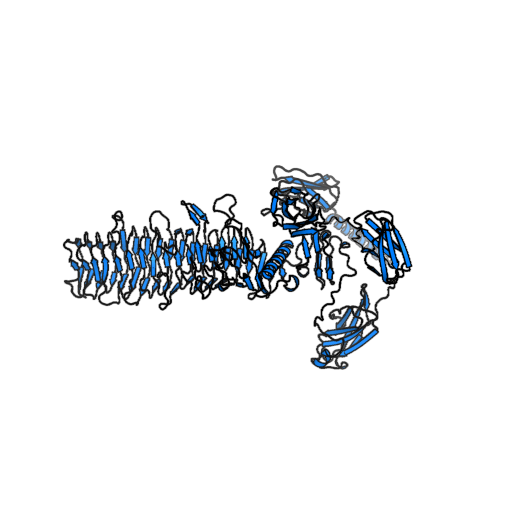44 697 ASN A C 1
ATOM 5545 O O . ASN A 1 697 ? 11.286 -3.465 8.496 1.00 97.44 697 ASN A O 1
ATOM 5549 N N . ASN A 1 698 ? 9.084 -3.306 8.167 1.00 97.75 698 ASN A N 1
ATOM 5550 C CA . ASN A 1 698 ? 9.117 -1.905 7.730 1.00 97.75 698 ASN A CA 1
ATOM 5551 C C . ASN A 1 698 ? 9.152 -0.969 8.954 1.00 97.75 698 ASN A C 1
ATOM 5553 O O . ASN A 1 698 ? 8.423 -1.200 9.920 1.00 97.75 698 ASN A O 1
ATOM 5557 N N . ARG A 1 699 ? 10.011 0.064 8.944 1.00 96.25 699 ARG A N 1
ATOM 5558 C CA . ARG A 1 699 ? 10.339 0.872 10.143 1.00 96.25 699 ARG A CA 1
ATOM 5559 C C . ARG A 1 699 ? 9.161 1.673 10.705 1.00 96.25 699 ARG A C 1
ATOM 5561 O O . ARG A 1 699 ? 9.121 1.904 11.913 1.00 96.25 699 ARG A O 1
ATOM 5568 N N . ARG A 1 700 ? 8.253 2.144 9.845 1.00 95.00 700 ARG A N 1
ATOM 5569 C CA . ARG A 1 700 ? 7.058 2.911 10.229 1.00 95.00 700 ARG A CA 1
ATOM 5570 C C . ARG A 1 700 ? 5.805 2.097 9.945 1.00 95.00 700 ARG A C 1
ATOM 5572 O O . ARG A 1 700 ? 5.225 1.567 10.883 1.00 95.00 700 ARG A O 1
ATOM 5579 N N . LEU A 1 701 ? 5.409 1.970 8.681 1.00 97.12 701 LEU A N 1
ATOM 5580 C CA . LEU A 1 701 ? 4.165 1.300 8.300 1.00 97.12 701 LEU A CA 1
ATOM 5581 C C . LEU A 1 701 ? 4.397 0.179 7.288 1.00 97.12 701 LEU A C 1
ATOM 5583 O O . LEU A 1 701 ? 5.316 0.230 6.469 1.00 97.12 701 LEU A O 1
ATOM 5587 N N . GLY A 1 702 ? 3.522 -0.824 7.283 1.00 98.25 702 GLY A N 1
ATOM 5588 C CA . GLY A 1 702 ? 3.392 -1.693 6.116 1.00 98.25 702 GLY A CA 1
ATOM 5589 C C . GLY A 1 702 ? 2.766 -0.919 4.956 1.00 98.25 702 GLY A C 1
ATOM 5590 O O . GLY A 1 702 ? 3.356 -0.816 3.878 1.00 98.25 702 GLY A O 1
ATOM 5591 N N . THR A 1 703 ? 1.602 -0.312 5.199 1.00 98.69 703 THR A N 1
ATOM 5592 C CA . THR A 1 703 ? 0.865 0.479 4.205 1.00 98.69 703 THR A CA 1
ATOM 5593 C C . THR A 1 703 ? 0.330 1.781 4.801 1.00 98.69 703 THR A C 1
ATOM 5595 O O . THR A 1 703 ? -0.322 1.766 5.841 1.00 98.69 703 THR A O 1
ATOM 5598 N N . ALA A 1 704 ? 0.570 2.894 4.111 1.00 97.88 704 ALA A N 1
ATOM 5599 C CA . ALA A 1 704 ? 0.021 4.211 4.419 1.00 97.88 704 ALA A CA 1
ATOM 5600 C C . ALA A 1 704 ? -0.968 4.640 3.327 1.00 97.88 704 ALA A C 1
ATOM 5602 O O . ALA A 1 704 ? -0.627 4.580 2.142 1.00 97.88 704 ALA A O 1
ATOM 5603 N N . ILE A 1 705 ? -2.161 5.104 3.704 1.00 98.44 705 ILE A N 1
ATOM 5604 C CA . ILE A 1 705 ? -3.161 5.647 2.775 1.00 98.44 705 ILE A CA 1
ATOM 5605 C C . ILE A 1 705 ? -3.601 7.029 3.261 1.00 98.44 705 ILE A C 1
ATOM 5607 O O . ILE A 1 705 ? -4.374 7.133 4.209 1.00 98.44 705 ILE A O 1
ATOM 5611 N N . THR A 1 706 ? -3.141 8.098 2.608 1.00 95.94 706 THR A N 1
ATOM 5612 C CA . THR A 1 706 ? -3.491 9.473 3.023 1.00 95.94 706 THR A CA 1
ATOM 5613 C C . THR A 1 706 ? -4.633 10.065 2.204 1.00 95.94 706 THR A C 1
ATOM 5615 O O . THR A 1 706 ? -5.358 10.942 2.664 1.00 95.94 706 THR A O 1
ATOM 5618 N N . SER A 1 707 ? -4.839 9.597 0.970 1.00 96.44 707 SER A N 1
ATOM 5619 C CA . SER A 1 707 ? -5.951 10.036 0.120 1.00 96.44 707 SER A CA 1
ATOM 5620 C C . SER A 1 707 ? -6.227 9.100 -1.048 1.00 96.44 707 SER A C 1
ATOM 5622 O O . SER A 1 707 ? -5.354 8.354 -1.489 1.00 96.44 707 SER A O 1
ATOM 5624 N N . GLY A 1 708 ? -7.437 9.213 -1.591 1.00 96.25 708 GLY A N 1
ATOM 5625 C CA . GLY A 1 708 ? -7.920 8.437 -2.729 1.00 96.25 708 GLY A CA 1
ATOM 5626 C C . GLY A 1 708 ? -9.236 7.735 -2.414 1.00 96.25 708 GLY A C 1
ATOM 5627 O O . GLY A 1 708 ? -9.734 7.811 -1.286 1.00 96.25 708 GLY A O 1
ATOM 5628 N N . SER A 1 709 ? -9.794 7.058 -3.416 1.00 96.94 709 SER A N 1
ATOM 5629 C CA . SER A 1 709 ? -11.053 6.329 -3.276 1.00 96.94 709 SER A CA 1
ATOM 5630 C C . SER A 1 709 ? -11.072 4.965 -3.952 1.00 96.94 709 SER A C 1
ATOM 5632 O O . SER A 1 709 ? -10.281 4.693 -4.852 1.00 96.94 709 SER A O 1
ATOM 5634 N N . GLU A 1 710 ? -11.981 4.090 -3.508 1.00 97.69 710 GLU A N 1
ATOM 5635 C CA . GLU A 1 710 ? -12.127 2.729 -4.047 1.00 97.69 710 GLU A CA 1
ATOM 5636 C C . GLU A 1 710 ? -10.812 1.939 -3.916 1.00 97.69 710 GLU A C 1
ATOM 5638 O O . GLU A 1 710 ? -10.245 1.447 -4.891 1.00 97.69 710 GLU A O 1
ATOM 5643 N N . ILE A 1 711 ? -10.288 1.873 -2.690 1.00 98.88 711 ILE A N 1
ATOM 5644 C CA . ILE A 1 711 ? -9.035 1.174 -2.381 1.00 98.88 711 ILE A CA 1
ATOM 5645 C C . ILE A 1 711 ? -9.358 -0.093 -1.591 1.00 98.88 711 ILE A C 1
ATOM 5647 O O . ILE A 1 711 ? -10.029 -0.035 -0.560 1.00 98.88 711 ILE A O 1
ATOM 5651 N N . ILE A 1 712 ? -8.860 -1.234 -2.063 1.00 98.94 712 ILE A N 1
ATOM 5652 C CA . ILE A 1 712 ? -9.018 -2.539 -1.423 1.00 98.94 712 ILE A CA 1
ATOM 5653 C C . ILE A 1 712 ? -7.635 -3.083 -1.068 1.00 98.94 712 ILE A C 1
ATOM 5655 O O . ILE A 1 712 ? -6.772 -3.234 -1.932 1.00 98.94 712 ILE A O 1
ATOM 5659 N N . VAL A 1 713 ? -7.442 -3.401 0.210 1.00 98.94 713 VAL A N 1
ATOM 5660 C CA . VAL A 1 713 ? -6.256 -4.086 0.734 1.00 98.94 713 VAL A CA 1
ATOM 5661 C C . VAL A 1 713 ? -6.715 -5.426 1.295 1.00 98.94 713 VAL A C 1
ATOM 5663 O O . VAL A 1 713 ? -7.361 -5.469 2.348 1.00 98.94 713 VAL A O 1
ATOM 5666 N N . GLU A 1 714 ? -6.432 -6.517 0.580 1.00 98.81 714 GLU A N 1
ATOM 5667 C CA . GLU A 1 714 ? -6.956 -7.842 0.917 1.00 98.81 714 GLU A CA 1
ATOM 5668 C C . GLU A 1 714 ? -5.953 -8.994 0.868 1.00 98.81 714 GLU A C 1
ATOM 5670 O O . GLU A 1 714 ? -4.997 -8.955 0.114 1.00 98.81 714 GLU A O 1
ATOM 5675 N N . HIS A 1 715 ? -6.165 -10.046 1.663 1.00 98.56 715 HIS A N 1
ATOM 5676 C CA . HIS A 1 715 ? -5.323 -11.258 1.649 1.00 98.56 715 HIS A CA 1
ATOM 5677 C C . HIS A 1 715 ? -3.817 -11.007 1.865 1.00 98.56 715 HIS A C 1
ATOM 5679 O O . HIS A 1 715 ? -2.982 -11.833 1.498 1.00 98.56 715 HIS A O 1
ATOM 5685 N N . ASN A 1 716 ? -3.443 -9.879 2.474 1.00 98.94 716 ASN A N 1
ATOM 5686 C CA . ASN A 1 716 ? -2.047 -9.540 2.729 1.00 98.94 716 ASN A CA 1
ATOM 5687 C C . ASN A 1 716 ? -1.608 -10.015 4.114 1.00 98.94 716 ASN A C 1
ATOM 5689 O O . ASN A 1 716 ? -2.407 -10.142 5.047 1.00 98.94 716 ASN A O 1
ATOM 5693 N N . THR A 1 717 ? -0.304 -10.227 4.263 1.00 98.88 717 THR A N 1
ATOM 5694 C CA . THR A 1 717 ? 0.328 -10.553 5.543 1.00 98.88 717 THR A CA 1
ATOM 5695 C C . THR A 1 717 ? 1.246 -9.416 5.977 1.00 98.88 717 THR A C 1
ATOM 5697 O O . THR A 1 717 ? 2.154 -9.034 5.244 1.00 98.88 717 THR A O 1
ATOM 5700 N N . TYR A 1 718 ? 1.036 -8.904 7.186 1.00 98.88 718 TYR A N 1
ATOM 5701 C CA . TYR A 1 718 ? 1.853 -7.876 7.822 1.00 98.88 718 TYR A CA 1
ATOM 5702 C C . TYR A 1 718 ? 2.595 -8.464 9.020 1.00 98.88 718 TYR A C 1
ATOM 5704 O O . TYR A 1 718 ? 1.971 -8.944 9.966 1.00 98.88 718 TYR A O 1
ATOM 5712 N N . LEU A 1 719 ? 3.923 -8.400 8.996 1.00 98.44 719 LEU A N 1
ATOM 5713 C CA . LEU A 1 719 ? 4.805 -8.909 10.040 1.00 98.44 719 LEU A CA 1
ATOM 5714 C C . LEU A 1 719 ? 5.709 -7.785 10.552 1.00 98.44 719 LEU A C 1
ATOM 5716 O O . LEU A 1 719 ? 6.311 -7.048 9.771 1.00 98.44 719 LEU A O 1
ATOM 5720 N N . ASN A 1 720 ? 5.844 -7.672 11.873 1.00 97.00 720 ASN A N 1
ATOM 5721 C CA . ASN A 1 720 ? 6.871 -6.838 12.512 1.00 97.00 720 ASN A CA 1
ATOM 5722 C C . ASN A 1 720 ? 6.823 -5.348 12.114 1.00 97.00 720 ASN A C 1
ATOM 5724 O O . ASN A 1 720 ? 7.855 -4.674 12.083 1.00 97.00 720 ASN A O 1
ATOM 5728 N N . SER A 1 721 ? 5.640 -4.817 11.783 1.00 97.31 721 SER A N 1
ATOM 5729 C CA . SER A 1 721 ? 5.515 -3.420 11.351 1.00 97.31 721 SER A CA 1
ATOM 5730 C C . SER A 1 721 ? 5.876 -2.478 12.494 1.00 97.31 721 SER A C 1
ATOM 5732 O O . SER A 1 721 ? 5.362 -2.604 13.606 1.00 97.31 721 SER A O 1
ATOM 5734 N N . GLY A 1 722 ? 6.789 -1.546 12.240 1.00 96.06 722 GLY A N 1
ATOM 5735 C CA . GLY A 1 722 ? 7.199 -0.548 13.218 1.00 96.06 722 GLY A CA 1
ATOM 5736 C C . GLY A 1 722 ? 8.072 -1.067 14.364 1.00 96.06 722 GLY A C 1
ATOM 5737 O O . GLY A 1 722 ? 8.393 -0.287 15.254 1.00 96.06 722 GLY A O 1
ATOM 5738 N N . GLN A 1 723 ? 8.430 -2.353 14.405 1.00 95.19 723 GLN A N 1
ATOM 5739 C CA . GLN A 1 723 ? 9.261 -2.928 15.475 1.00 95.19 723 GLN A CA 1
ATOM 5740 C C . GLN A 1 723 ? 10.681 -2.368 15.428 1.00 95.19 723 GLN A C 1
ATOM 5742 O O . GLN A 1 723 ? 11.206 -2.276 14.326 1.00 95.19 723 GLN A O 1
ATOM 5747 N N . PRO A 1 724 ? 11.339 -2.026 16.552 1.00 94.00 724 PRO A N 1
ATOM 5748 C CA . PRO A 1 724 ? 12.746 -1.627 16.547 1.00 94.00 724 PRO A CA 1
ATOM 5749 C C . PRO A 1 724 ? 13.678 -2.798 16.173 1.00 94.00 724 PRO A C 1
ATOM 5751 O O . PRO A 1 724 ? 13.354 -3.961 16.394 1.00 94.00 724 PRO A O 1
ATOM 5754 N N . SER A 1 725 ? 14.849 -2.480 15.622 1.00 90.88 725 SER A N 1
ATOM 5755 C CA . SER A 1 725 ? 15.970 -3.398 15.368 1.00 90.88 725 SER A CA 1
ATOM 5756 C C . SER A 1 725 ? 17.245 -2.863 16.036 1.00 90.88 725 SER A C 1
ATOM 5758 O O . SER A 1 725 ? 17.258 -1.733 16.527 1.00 90.88 725 SER A O 1
ATOM 5760 N N . GLU A 1 726 ? 18.335 -3.638 16.023 1.00 90.38 726 GLU A N 1
ATOM 5761 C CA . GLU A 1 726 ? 19.642 -3.187 16.536 1.00 90.38 726 GLU A CA 1
ATOM 5762 C C . GLU A 1 726 ? 20.161 -1.923 15.826 1.00 90.38 726 GLU A C 1
ATOM 5764 O O . GLU A 1 726 ? 20.835 -1.098 16.440 1.00 90.38 726 GLU A O 1
ATOM 5769 N N . ALA A 1 727 ? 19.829 -1.753 14.542 1.00 89.06 727 ALA A N 1
ATOM 5770 C CA . ALA A 1 727 ? 20.293 -0.643 13.711 1.00 89.06 727 ALA A CA 1
ATOM 5771 C C . ALA A 1 727 ? 19.260 0.489 13.547 1.00 89.06 727 ALA A C 1
ATOM 5773 O O . ALA A 1 727 ? 19.595 1.570 13.062 1.00 89.06 727 ALA A O 1
ATOM 5774 N N . SER A 1 728 ? 17.996 0.263 13.920 1.00 91.25 728 SER A N 1
ATOM 5775 C CA . SER A 1 728 ? 16.891 1.171 13.611 1.00 91.25 728 SER A CA 1
ATOM 5776 C C . SER A 1 728 ? 15.827 1.180 14.705 1.00 91.25 728 SER A C 1
ATOM 5778 O O . SER A 1 728 ? 15.071 0.224 14.860 1.00 91.25 728 SER A O 1
ATOM 5780 N N . GLU A 1 729 ? 15.649 2.326 15.355 1.00 91.56 729 GLU A N 1
ATOM 5781 C CA . GLU A 1 729 ? 14.528 2.568 16.270 1.00 91.56 729 GLU A CA 1
ATOM 5782 C C . GLU A 1 729 ? 13.160 2.522 15.559 1.00 91.56 729 GLU A C 1
ATOM 5784 O O . GLU A 1 729 ? 13.063 2.749 14.349 1.00 91.56 729 GLU A O 1
ATOM 5789 N N . SER A 1 730 ? 12.089 2.278 16.322 1.00 89.69 730 SER A N 1
ATOM 5790 C CA . SER A 1 730 ? 10.712 2.482 15.849 1.00 89.69 730 SER A CA 1
ATOM 5791 C C . SER A 1 730 ? 10.418 3.969 15.648 1.00 89.69 730 SER A C 1
ATOM 5793 O O . SER A 1 730 ? 10.926 4.823 16.377 1.00 89.69 730 SER A O 1
ATOM 5795 N N . VAL A 1 731 ? 9.562 4.294 14.678 1.00 90.00 731 VAL A N 1
ATOM 5796 C CA . VAL A 1 731 ? 9.065 5.657 14.447 1.00 90.00 731 VAL A CA 1
ATOM 5797 C C . VAL A 1 731 ? 7.546 5.639 14.256 1.00 90.00 731 VAL A C 1
ATOM 5799 O O . VAL A 1 731 ? 7.003 4.772 13.576 1.00 90.00 731 VAL A O 1
ATOM 5802 N N . SER A 1 732 ? 6.862 6.629 14.838 1.00 89.94 732 SER A N 1
ATOM 5803 C CA . SER A 1 732 ? 5.409 6.825 14.704 1.00 89.94 732 SER A CA 1
ATOM 5804 C C . SER A 1 732 ? 4.979 6.956 13.226 1.00 89.94 732 SER A C 1
ATOM 5806 O O . SER A 1 732 ? 5.714 7.579 12.443 1.00 89.94 732 SER A O 1
ATOM 5808 N N . PRO A 1 733 ? 3.809 6.432 12.808 1.00 91.69 733 PRO A N 1
ATOM 5809 C CA . PRO A 1 733 ? 2.756 5.798 13.619 1.00 91.69 733 PRO A CA 1
ATOM 5810 C C . PRO A 1 733 ? 2.986 4.340 14.035 1.00 91.69 733 PRO A C 1
ATOM 5812 O O . PRO A 1 733 ? 2.336 3.895 14.971 1.00 91.69 733 PRO A O 1
ATOM 5815 N N . ALA A 1 734 ? 3.914 3.595 13.428 1.00 93.75 734 ALA A N 1
ATOM 5816 C CA . ALA A 1 734 ? 4.238 2.211 13.818 1.00 93.75 734 ALA A CA 1
ATOM 5817 C C . ALA A 1 734 ? 3.056 1.202 13.788 1.00 93.75 734 ALA A C 1
ATOM 5819 O O . ALA A 1 734 ? 3.024 0.249 14.578 1.00 93.75 734 ALA A O 1
ATOM 5820 N N . TRP A 1 735 ? 2.083 1.425 12.897 1.00 96.50 735 TRP A N 1
ATOM 5821 C CA . TRP A 1 735 ? 0.961 0.523 12.600 1.00 96.50 735 TRP A CA 1
ATOM 5822 C C . TRP A 1 735 ? 1.250 -0.360 11.383 1.00 96.50 735 TRP A C 1
ATOM 5824 O O . TRP A 1 735 ? 2.092 -0.038 10.549 1.00 96.50 735 TRP A O 1
ATOM 5834 N N . ALA A 1 736 ? 0.541 -1.477 11.242 1.00 98.44 736 ALA A N 1
ATOM 5835 C CA . ALA A 1 736 ? 0.631 -2.282 10.026 1.00 98.44 736 ALA A CA 1
ATOM 5836 C C . ALA A 1 736 ? -0.017 -1.558 8.831 1.00 98.44 736 ALA A C 1
ATOM 5838 O O . ALA A 1 736 ? 0.609 -1.418 7.776 1.00 98.44 736 ALA A O 1
ATOM 5839 N N . ILE A 1 737 ? -1.233 -1.036 9.029 1.00 98.75 737 ILE A N 1
ATOM 5840 C CA . ILE A 1 737 ? -1.943 -0.174 8.075 1.00 98.75 737 ILE A CA 1
ATOM 5841 C C . ILE A 1 737 ? -2.427 1.081 8.789 1.00 98.75 737 ILE A C 1
ATOM 5843 O O . ILE A 1 737 ? -3.080 0.980 9.831 1.00 98.75 737 ILE A O 1
ATOM 5847 N N . ASP A 1 738 ? -2.162 2.234 8.182 1.00 97.75 738 ASP A N 1
ATOM 5848 C CA . ASP A 1 738 ? -2.656 3.529 8.639 1.00 97.75 738 ASP A CA 1
ATOM 5849 C C . ASP A 1 738 ? -3.369 4.283 7.509 1.00 97.75 738 ASP A C 1
ATOM 5851 O O . ASP A 1 738 ? -2.800 4.509 6.434 1.00 97.75 738 ASP A O 1
ATOM 5855 N N . ILE A 1 739 ? -4.631 4.640 7.752 1.00 97.31 739 ILE A N 1
ATOM 5856 C CA . ILE A 1 739 ? -5.440 5.489 6.877 1.00 97.31 739 ILE A CA 1
ATOM 5857 C C . ILE A 1 739 ? -5.562 6.862 7.542 1.00 97.31 739 ILE A C 1
ATOM 5859 O O . ILE A 1 739 ? -6.421 7.076 8.401 1.00 97.31 739 ILE A O 1
ATOM 5863 N N . GLU A 1 740 ? -4.711 7.794 7.128 1.00 91.69 740 GLU A N 1
ATOM 5864 C CA . GLU A 1 740 ? -4.530 9.089 7.783 1.00 91.69 740 GLU A CA 1
ATOM 5865 C C . GLU A 1 740 ? -4.728 10.228 6.778 1.00 91.69 740 GLU A C 1
ATOM 5867 O O . GLU A 1 740 ? -3.797 10.702 6.128 1.00 91.69 740 GLU A O 1
ATOM 5872 N N . GLY A 1 741 ? -5.982 10.654 6.619 1.00 91.19 741 GLY A N 1
ATOM 5873 C CA . GLY A 1 741 ? -6.317 11.850 5.855 1.00 91.19 741 GLY A CA 1
ATOM 5874 C C . GLY A 1 741 ? -5.833 13.142 6.511 1.00 91.19 741 GLY A C 1
ATOM 5875 O O . GLY A 1 741 ? -5.836 13.299 7.728 1.00 91.19 741 GLY A O 1
ATOM 5876 N N . GLY A 1 742 ? -5.491 14.126 5.690 1.00 88.31 742 GLY A N 1
ATOM 5877 C CA . GLY A 1 742 ? -5.200 15.484 6.125 1.00 88.31 742 GLY A CA 1
ATOM 5878 C C . GLY A 1 742 ? -6.497 16.266 6.299 1.00 88.31 742 GLY A C 1
ATOM 5879 O O . GLY A 1 742 ? -7.217 16.481 5.324 1.00 88.31 742 GLY A O 1
ATOM 5880 N N . TYR A 1 743 ? -6.783 16.735 7.511 1.00 82.44 743 TYR A N 1
ATOM 5881 C CA . TYR A 1 743 ? -7.976 17.526 7.823 1.00 82.44 743 TYR A CA 1
ATOM 5882 C C . TYR A 1 743 ? -7.592 18.811 8.556 1.00 82.44 743 TYR A C 1
ATOM 5884 O O . TYR A 1 743 ? -6.841 18.778 9.533 1.00 82.44 743 TYR A O 1
ATOM 5892 N N . LYS A 1 744 ? -8.074 19.958 8.074 1.00 82.19 744 LYS A N 1
ATOM 5893 C CA . LYS A 1 744 ? -7.782 21.269 8.662 1.00 82.19 744 LYS A CA 1
ATOM 5894 C C . LYS A 1 744 ? -8.943 22.229 8.413 1.00 82.19 744 LYS A C 1
ATOM 5896 O O . LYS A 1 744 ? -9.510 22.220 7.331 1.00 82.19 744 LYS A O 1
ATOM 5901 N N . ASP A 1 745 ? -9.268 23.067 9.399 1.00 80.94 745 ASP A N 1
ATOM 5902 C CA . ASP A 1 745 ? -10.293 24.119 9.286 1.00 80.94 745 ASP A CA 1
ATOM 5903 C C . ASP A 1 745 ? -11.668 23.581 8.822 1.00 80.94 745 ASP A C 1
ATOM 5905 O O . ASP A 1 745 ? -12.371 24.211 8.042 1.00 80.94 745 ASP A O 1
ATOM 5909 N N . HIS A 1 746 ? -12.040 22.391 9.310 1.00 74.25 746 HIS A N 1
ATOM 5910 C CA . HIS A 1 746 ? -13.245 21.638 8.933 1.00 74.25 746 HIS A CA 1
ATOM 5911 C C . HIS A 1 746 ? -13.325 21.181 7.461 1.00 74.25 746 HIS A C 1
ATOM 5913 O O . HIS A 1 746 ? -14.395 20.819 6.971 1.00 74.25 746 HIS A O 1
ATOM 5919 N N . GLU A 1 747 ? -12.193 21.140 6.755 1.00 79.94 747 GLU A N 1
ATOM 5920 C CA . GLU A 1 747 ? -12.104 20.648 5.383 1.00 79.94 747 GLU A CA 1
ATOM 5921 C C . GLU A 1 747 ? -10.996 19.599 5.213 1.00 79.94 747 GLU A C 1
ATOM 5923 O O . GLU A 1 747 ? -9.942 19.633 5.853 1.00 79.94 747 GLU A O 1
ATOM 5928 N N . TYR A 1 748 ? -11.218 18.659 4.292 1.00 84.31 748 TYR A N 1
ATOM 5929 C CA . TYR A 1 748 ? -10.181 17.715 3.885 1.00 84.31 748 TYR A CA 1
ATOM 5930 C C . TYR A 1 748 ? -9.148 18.398 2.980 1.00 84.31 748 TYR A C 1
ATOM 5932 O O . TYR A 1 748 ? -9.489 18.969 1.945 1.00 84.31 748 TYR A O 1
ATOM 5940 N N . LEU A 1 749 ? -7.875 18.259 3.338 1.00 87.62 749 LEU A N 1
ATOM 5941 C CA . LEU A 1 749 ? -6.713 18.535 2.491 1.00 87.62 749 LEU A CA 1
ATOM 5942 C C . LEU A 1 749 ? -6.272 17.276 1.732 1.00 87.62 749 LEU A C 1
ATOM 5944 O O . LEU A 1 749 ? -5.884 17.363 0.567 1.00 87.62 749 LEU A O 1
ATOM 5948 N N . GLU A 1 750 ? -6.386 16.117 2.378 1.00 90.38 750 GLU A N 1
ATOM 5949 C CA . GLU A 1 750 ? -6.239 14.787 1.791 1.00 90.38 750 GLU A CA 1
ATOM 5950 C C . GLU A 1 750 ? -7.429 13.950 2.273 1.00 90.38 750 GLU A C 1
ATOM 5952 O O . GLU A 1 750 ? -7.694 13.879 3.473 1.00 90.38 750 GLU A O 1
ATOM 5957 N N . ARG A 1 751 ? -8.197 13.372 1.343 1.00 92.75 751 ARG A N 1
ATOM 5958 C CA . ARG A 1 751 ? -9.434 12.650 1.663 1.00 92.75 751 ARG A CA 1
ATOM 5959 C C . ARG A 1 751 ? -9.307 11.170 1.295 1.00 92.75 751 ARG A C 1
ATOM 5961 O O . ARG A 1 751 ? -9.395 10.854 0.107 1.00 92.75 751 ARG A O 1
ATOM 5968 N N . PRO A 1 752 ? -9.104 10.273 2.268 1.00 95.31 752 PRO A N 1
ATOM 5969 C CA . PRO A 1 752 ? -9.288 8.842 2.079 1.00 95.31 752 PRO A CA 1
ATOM 5970 C C . PRO A 1 752 ? -10.775 8.502 2.243 1.00 95.31 752 PRO A C 1
ATOM 5972 O O . PRO A 1 752 ? -11.397 8.845 3.253 1.00 95.31 752 PRO A O 1
ATOM 5975 N N . TYR A 1 753 ? -11.364 7.876 1.227 1.00 94.12 753 TYR A N 1
ATOM 5976 C CA . TYR A 1 753 ? -12.802 7.614 1.180 1.00 94.12 753 TYR A CA 1
ATOM 5977 C C . TYR A 1 753 ? -13.110 6.261 0.541 1.00 94.12 753 TYR A C 1
ATOM 5979 O O . TYR A 1 753 ? -12.527 5.932 -0.484 1.00 94.12 753 TYR A O 1
ATOM 5987 N N . ASN A 1 754 ? -14.064 5.501 1.087 1.00 96.81 754 ASN A N 1
ATOM 5988 C CA . ASN A 1 754 ? -14.466 4.197 0.541 1.00 96.81 754 ASN A CA 1
ATOM 5989 C C . ASN A 1 754 ? -13.272 3.229 0.401 1.00 96.81 754 ASN A C 1
ATOM 5991 O O . ASN A 1 754 ? -12.836 2.885 -0.703 1.00 96.81 754 ASN A O 1
ATOM 5995 N N . ILE A 1 755 ? -12.714 2.842 1.550 1.00 98.75 755 ILE A N 1
ATOM 5996 C CA . ILE A 1 755 ? -11.537 1.971 1.650 1.00 98.75 755 ILE A CA 1
ATOM 5997 C C . ILE A 1 755 ? -11.926 0.700 2.394 1.00 98.75 755 ILE A C 1
ATOM 5999 O O . ILE A 1 755 ? -12.550 0.767 3.452 1.00 98.75 755 ILE A O 1
ATOM 6003 N N . THR A 1 756 ? -11.527 -0.452 1.860 1.00 98.88 756 THR A N 1
ATOM 6004 C CA . THR A 1 756 ? -11.778 -1.761 2.469 1.00 98.88 756 THR A CA 1
ATOM 6005 C C . THR A 1 756 ? -10.470 -2.461 2.820 1.00 98.88 756 THR A C 1
ATOM 6007 O O . THR A 1 756 ? -9.623 -2.679 1.957 1.00 98.88 756 THR A O 1
ATOM 6010 N N . ILE A 1 757 ? -10.335 -2.855 4.084 1.00 98.94 757 ILE A N 1
ATOM 6011 C CA . ILE A 1 757 ? -9.245 -3.668 4.625 1.00 98.94 757 ILE A CA 1
ATOM 6012 C C . ILE A 1 757 ? -9.834 -5.020 5.025 1.00 98.94 757 ILE A C 1
ATOM 6014 O O . ILE A 1 757 ? -10.550 -5.103 6.029 1.00 98.94 757 ILE A O 1
ATOM 6018 N N . ARG A 1 758 ? -9.567 -6.084 4.257 1.00 98.81 758 ARG A N 1
ATOM 6019 C CA . ARG A 1 758 ? -10.211 -7.383 4.504 1.00 98.81 758 ARG A CA 1
ATOM 6020 C C . ARG A 1 758 ? -9.336 -8.612 4.365 1.00 98.81 758 ARG A C 1
ATOM 6022 O O . ARG A 1 758 ? -8.426 -8.640 3.555 1.00 98.81 758 ARG A O 1
ATOM 6029 N N . ASN A 1 759 ? -9.650 -9.672 5.104 1.00 98.62 759 ASN A N 1
ATOM 6030 C CA . ASN A 1 759 ? -8.952 -10.961 5.002 1.00 98.62 759 ASN A CA 1
ATOM 6031 C C . ASN A 1 759 ? -7.420 -10.861 5.179 1.00 98.62 759 ASN A C 1
ATOM 6033 O O . ASN A 1 759 ? -6.685 -11.697 4.658 1.00 98.62 759 ASN A O 1
ATOM 6037 N N . ASN A 1 760 ? -6.920 -9.838 5.878 1.00 98.94 760 ASN A N 1
ATOM 6038 C CA . ASN A 1 760 ? -5.491 -9.666 6.125 1.00 98.94 760 ASN A CA 1
ATOM 6039 C C . ASN A 1 760 ? -5.079 -10.335 7.440 1.00 98.94 760 ASN A C 1
ATOM 6041 O O . ASN A 1 760 ? -5.875 -10.489 8.374 1.00 98.94 760 ASN A O 1
ATOM 6045 N N . ILE A 1 761 ? -3.797 -10.681 7.522 1.00 98.88 761 ILE A N 1
ATOM 6046 C CA . ILE A 1 761 ? -3.153 -11.223 8.716 1.00 98.88 761 ILE A CA 1
ATOM 6047 C C . ILE A 1 761 ? -2.144 -10.199 9.227 1.00 98.88 761 ILE A C 1
ATOM 6049 O O . ILE A 1 761 ? -1.306 -9.724 8.467 1.00 98.88 761 ILE A O 1
ATOM 6053 N N . GLU A 1 762 ? -2.188 -9.888 10.519 1.00 98.75 762 GLU A N 1
ATOM 6054 C CA . GLU A 1 762 ? -1.190 -9.040 11.178 1.00 98.75 762 GLU A CA 1
ATOM 6055 C C . GLU A 1 762 ? -0.555 -9.764 12.360 1.00 98.75 762 GLU A C 1
ATOM 6057 O O . GLU A 1 762 ? -1.267 -10.311 13.201 1.00 98.75 762 GLU A O 1
ATOM 6062 N N . ARG A 1 763 ? 0.778 -9.757 12.443 1.00 97.62 763 ARG A N 1
ATOM 6063 C CA . ARG A 1 763 ? 1.527 -10.312 13.574 1.00 97.62 763 ARG A CA 1
ATOM 6064 C C . ARG A 1 763 ? 2.628 -9.362 14.018 1.00 97.62 763 ARG A C 1
ATOM 6066 O O . ARG A 1 763 ? 3.408 -8.859 13.207 1.00 97.62 763 ARG A O 1
ATOM 6073 N N . ASN A 1 764 ? 2.755 -9.213 15.333 1.00 95.56 764 ASN A N 1
ATOM 6074 C CA . ASN A 1 764 ? 3.861 -8.507 15.965 1.00 95.56 764 ASN A CA 1
ATOM 6075 C C . ASN A 1 764 ? 4.107 -7.057 15.483 1.00 95.56 764 ASN A C 1
ATOM 6077 O O . ASN A 1 764 ? 5.248 -6.606 15.481 1.00 95.56 764 ASN A O 1
ATOM 6081 N N . SER A 1 765 ? 3.088 -6.286 15.109 1.00 96.44 765 SER A N 1
ATOM 6082 C CA . SER A 1 765 ? 3.251 -4.842 14.867 1.00 96.44 765 SER A CA 1
ATOM 6083 C C . SER A 1 765 ? 3.446 -4.087 16.183 1.00 96.44 765 SER A C 1
ATOM 6085 O O . SER A 1 765 ? 2.905 -4.486 17.217 1.00 96.44 765 SER A O 1
ATOM 6087 N N . TYR A 1 766 ? 4.221 -3.003 16.160 1.00 95.25 766 TYR A N 1
ATOM 6088 C CA . TYR A 1 766 ? 4.687 -2.323 17.369 1.00 95.25 766 TYR A CA 1
ATOM 6089 C C . TYR A 1 766 ? 3.576 -1.553 18.097 1.00 95.25 766 TYR A C 1
ATOM 6091 O O . TYR A 1 766 ? 3.364 -1.780 19.289 1.00 95.25 766 TYR A O 1
ATOM 6099 N N . ARG A 1 767 ? 2.823 -0.681 17.406 1.00 92.75 767 ARG A N 1
ATOM 6100 C CA . ARG A 1 767 ? 1.736 0.103 18.034 1.00 92.75 767 ARG A CA 1
ATOM 6101 C C . ARG A 1 767 ? 0.344 -0.470 17.811 1.00 92.75 767 ARG A C 1
ATOM 6103 O O . ARG A 1 767 ? -0.444 -0.512 18.756 1.00 92.75 767 ARG A O 1
ATOM 6110 N N . GLY A 1 768 ? 0.041 -0.929 16.604 1.00 95.25 768 GLY A N 1
ATOM 6111 C CA . GLY A 1 768 ? -1.288 -1.427 16.276 1.00 95.25 768 GLY A CA 1
ATOM 6112 C C . GLY A 1 768 ? -1.338 -2.152 14.941 1.00 95.25 768 GLY A C 1
ATOM 6113 O O . GLY A 1 768 ? -0.375 -2.124 14.175 1.00 95.25 768 GLY A O 1
ATOM 6114 N N . ALA A 1 769 ? -2.452 -2.838 14.690 1.00 98.25 769 ALA A N 1
ATOM 6115 C CA . ALA A 1 769 ? -2.652 -3.569 13.453 1.00 98.25 769 ALA A CA 1
ATOM 6116 C C . ALA A 1 769 ? -3.151 -2.615 12.370 1.00 98.25 769 ALA A C 1
ATOM 6118 O O . ALA A 1 769 ? -2.361 -2.155 11.548 1.00 98.25 769 ALA A O 1
ATOM 6119 N N . PHE A 1 770 ? -4.435 -2.259 12.412 1.00 98.50 770 PHE A N 1
ATOM 6120 C CA . PHE A 1 770 ? -5.083 -1.450 11.379 1.00 98.50 770 PHE A CA 1
ATOM 6121 C C . PHE A 1 770 ? -5.836 -0.284 12.005 1.00 98.50 770 PHE A C 1
ATOM 6123 O O . PHE A 1 770 ? -6.619 -0.483 12.939 1.00 98.50 770 PHE A O 1
ATOM 6130 N N . ILE A 1 771 ? -5.625 0.919 11.480 1.00 96.06 771 ILE A N 1
ATOM 6131 C CA . ILE A 1 771 ? -6.314 2.118 11.946 1.00 96.06 771 ILE A CA 1
ATOM 6132 C C . ILE A 1 771 ? -6.906 2.909 10.780 1.00 96.06 771 ILE A C 1
ATOM 6134 O O . ILE A 1 771 ? -6.235 3.227 9.802 1.00 96.06 771 ILE A O 1
ATOM 6138 N N . GLY A 1 772 ? -8.192 3.234 10.905 1.00 94.62 772 GLY A N 1
ATOM 6139 C CA . GLY A 1 772 ? -8.799 4.349 10.190 1.00 94.62 772 GLY A CA 1
ATOM 6140 C C . GLY A 1 772 ? -8.598 5.614 11.010 1.00 94.62 772 GLY A C 1
ATOM 6141 O O . GLY A 1 772 ? -9.467 5.924 11.815 1.00 94.62 772 GLY A O 1
ATOM 6142 N N . ALA A 1 773 ? -7.459 6.294 10.892 1.00 91.31 773 ALA A N 1
ATOM 6143 C CA . ALA A 1 773 ? -7.125 7.424 11.758 1.00 91.31 773 ALA A CA 1
ATOM 6144 C C . ALA A 1 773 ? -7.969 8.653 11.415 1.00 91.31 773 ALA A C 1
ATOM 6146 O O . ALA A 1 773 ? -8.549 9.264 12.312 1.00 91.31 773 ALA A O 1
ATOM 6147 N N . ILE A 1 774 ? -8.078 8.990 10.126 1.00 90.25 774 ILE A N 1
ATOM 6148 C CA . ILE A 1 774 ? -8.898 10.096 9.611 1.00 90.25 774 ILE A CA 1
ATOM 6149 C C . ILE A 1 774 ? -9.453 9.686 8.241 1.00 90.25 774 ILE A C 1
ATOM 6151 O O . ILE A 1 774 ? -8.672 9.408 7.335 1.00 90.25 774 ILE A O 1
ATOM 6155 N N . GLY A 1 775 ? -10.779 9.675 8.060 1.00 90.69 775 GLY A N 1
ATOM 6156 C CA . GLY A 1 775 ? -11.410 9.252 6.797 1.00 90.69 775 GLY A CA 1
ATOM 6157 C C . GLY A 1 775 ? -12.934 9.105 6.862 1.00 90.69 775 GLY A C 1
ATOM 6158 O O . GLY A 1 775 ? -13.560 9.489 7.844 1.00 90.69 775 GLY A O 1
ATOM 6159 N N . ASP A 1 776 ? -13.541 8.559 5.810 1.00 88.69 776 ASP A N 1
ATOM 6160 C CA . ASP A 1 776 ? -14.992 8.317 5.725 1.00 88.69 776 ASP A CA 1
ATOM 6161 C C . ASP A 1 776 ? -15.283 7.054 4.896 1.00 88.69 776 ASP A C 1
ATOM 6163 O O . ASP A 1 776 ? -14.626 6.798 3.883 1.00 88.69 776 ASP A O 1
ATOM 6167 N N . GLY A 1 777 ? -16.250 6.244 5.332 1.00 94.25 777 GLY A N 1
ATOM 6168 C CA . GLY A 1 777 ? -16.601 4.984 4.672 1.00 94.25 777 GLY A CA 1
ATOM 6169 C C . GLY A 1 777 ? -15.476 3.943 4.705 1.00 94.25 777 GLY A C 1
ATOM 6170 O O . GLY A 1 777 ? -15.190 3.305 3.691 1.00 94.25 777 GLY A O 1
ATOM 6171 N N . ILE A 1 778 ? -14.800 3.795 5.847 1.00 97.25 778 ILE A N 1
ATOM 6172 C CA . ILE A 1 778 ? -13.732 2.809 6.036 1.00 97.25 778 ILE A CA 1
ATOM 6173 C C . ILE A 1 778 ? -14.338 1.490 6.519 1.00 97.25 778 ILE A C 1
ATOM 6175 O O . ILE A 1 778 ? -15.052 1.455 7.518 1.00 97.25 778 ILE A O 1
ATOM 6179 N N . THR A 1 779 ? -14.038 0.389 5.835 1.00 98.75 779 THR A N 1
ATOM 6180 C CA . THR A 1 779 ? -14.480 -0.957 6.219 1.00 98.75 779 THR A CA 1
ATOM 6181 C C . THR A 1 779 ? -13.280 -1.817 6.595 1.00 98.75 779 THR A C 1
ATOM 6183 O O . THR A 1 779 ? -12.377 -2.001 5.786 1.00 98.75 779 THR A O 1
ATOM 6186 N N . ILE A 1 780 ? -13.271 -2.364 7.811 1.00 98.88 780 ILE A N 1
ATOM 6187 C CA . ILE A 1 780 ? -12.253 -3.301 8.303 1.00 98.88 780 ILE A CA 1
ATOM 6188 C C . ILE A 1 780 ? -12.951 -4.622 8.641 1.00 98.88 780 ILE A C 1
ATOM 6190 O O . ILE A 1 780 ? -13.613 -4.726 9.675 1.00 98.88 780 ILE A O 1
ATOM 6194 N N . GLU A 1 781 ? -12.835 -5.633 7.778 1.00 98.81 781 GLU A N 1
ATOM 6195 C CA . GLU A 1 781 ? -13.616 -6.872 7.907 1.00 98.81 781 GLU A CA 1
ATOM 6196 C C . GLU A 1 781 ? -12.801 -8.166 7.807 1.00 98.81 781 GLU A C 1
ATOM 6198 O O . GLU A 1 781 ? -11.825 -8.254 7.070 1.00 98.81 781 GLU A O 1
ATOM 6203 N N . ASN A 1 782 ? -13.234 -9.217 8.505 1.00 98.75 782 ASN A N 1
ATOM 6204 C CA . ASN A 1 782 ? -12.698 -10.579 8.346 1.00 98.75 782 ASN A CA 1
ATOM 6205 C C . ASN A 1 782 ? -11.165 -10.693 8.528 1.00 98.75 782 ASN A C 1
ATOM 6207 O O . ASN A 1 782 ? -10.530 -11.588 7.969 1.00 98.75 782 ASN A O 1
ATOM 6211 N N . ASN A 1 783 ? -10.539 -9.785 9.282 1.00 98.88 783 ASN A N 1
ATOM 6212 C CA . ASN A 1 783 ? -9.094 -9.810 9.499 1.00 98.88 783 ASN A CA 1
ATOM 6213 C C . ASN A 1 783 ? -8.706 -10.652 10.721 1.00 98.88 783 ASN A C 1
ATOM 6215 O O . ASN A 1 783 ? -9.494 -10.832 11.651 1.00 98.88 783 ASN A O 1
ATOM 6219 N N . ASN A 1 784 ? -7.457 -11.119 10.743 1.00 98.81 784 ASN A N 1
ATOM 6220 C CA . ASN A 1 784 ? -6.876 -11.871 11.852 1.00 98.81 784 ASN A CA 1
ATOM 6221 C C . ASN A 1 784 ? -5.632 -11.151 12.390 1.00 98.81 784 ASN A C 1
ATOM 6223 O O . ASN A 1 784 ? -4.566 -11.210 11.773 1.00 98.81 784 ASN A O 1
ATOM 6227 N N . THR A 1 785 ? -5.742 -10.508 13.550 1.00 98.69 785 THR A N 1
ATOM 6228 C CA . THR A 1 785 ? -4.685 -9.653 14.111 1.00 98.69 785 THR A CA 1
ATOM 6229 C C . THR A 1 785 ? -4.283 -10.081 15.520 1.00 98.69 785 THR A C 1
ATOM 6231 O O . THR A 1 785 ? -5.038 -10.741 16.238 1.00 98.69 785 THR A O 1
ATOM 6234 N N . GLU A 1 786 ? -3.082 -9.688 15.935 1.00 96.50 786 GLU A N 1
ATOM 6235 C CA . GLU A 1 786 ? -2.677 -9.745 17.345 1.00 96.50 786 GLU A CA 1
ATOM 6236 C C . GLU A 1 786 ? -2.841 -8.383 18.013 1.00 96.50 786 GLU A C 1
ATOM 6238 O O . GLU A 1 786 ? -3.158 -8.281 19.202 1.00 96.50 786 GLU A O 1
ATOM 6243 N N . ASN A 1 787 ? -2.611 -7.317 17.249 1.00 95.75 787 ASN A N 1
ATOM 6244 C CA . ASN A 1 787 ? -2.655 -5.961 17.753 1.00 95.75 787 ASN A CA 1
ATOM 6245 C C . ASN A 1 787 ? -3.983 -5.259 17.405 1.00 95.75 787 ASN A C 1
ATOM 6247 O O . ASN A 1 787 ? -4.904 -5.833 16.821 1.00 95.75 787 ASN A O 1
ATOM 6251 N N . THR A 1 788 ? -4.097 -4.019 17.866 1.00 96.88 788 THR A N 1
ATOM 6252 C CA . THR A 1 788 ? -5.327 -3.226 17.903 1.00 96.88 788 THR A CA 1
ATOM 6253 C C . THR A 1 788 ? -5.896 -2.966 16.512 1.00 96.88 788 THR A C 1
ATOM 6255 O O . THR A 1 788 ? -5.147 -2.593 15.613 1.00 96.88 788 THR A O 1
ATOM 6258 N N . ILE A 1 789 ? -7.218 -3.064 16.369 1.00 98.31 789 ILE A N 1
ATOM 6259 C CA . ILE A 1 789 ? -7.972 -2.438 15.274 1.00 98.31 789 ILE A CA 1
ATOM 6260 C C . ILE A 1 789 ? -8.634 -1.166 15.810 1.00 98.31 789 ILE A C 1
ATOM 6262 O O . ILE A 1 789 ? -9.258 -1.191 16.874 1.00 98.31 789 ILE A O 1
ATOM 6266 N N . ALA A 1 790 ? -8.501 -0.045 15.106 1.00 95.50 790 ALA A N 1
ATOM 6267 C CA . ALA A 1 790 ? -9.039 1.233 15.559 1.00 95.50 790 ALA A CA 1
ATOM 6268 C C . ALA A 1 790 ? -9.834 1.968 14.474 1.00 95.50 790 ALA A C 1
ATOM 6270 O O . ALA A 1 790 ? -9.397 2.104 13.333 1.00 95.50 790 ALA A O 1
ATOM 6271 N N . LEU A 1 791 ? -10.994 2.486 14.872 1.00 93.56 791 LEU A N 1
ATOM 6272 C CA . LEU A 1 791 ? -11.730 3.515 14.148 1.00 93.56 791 LEU A CA 1
ATOM 6273 C C . LEU A 1 791 ? -11.464 4.840 14.868 1.00 93.56 791 LEU A C 1
ATOM 6275 O O . LEU A 1 791 ? -11.935 5.039 15.985 1.00 93.56 791 LEU A O 1
ATOM 6279 N N . GLY A 1 792 ? -10.641 5.697 14.272 1.00 89.75 792 GLY A N 1
ATOM 6280 C CA . GLY A 1 792 ? -10.244 7.007 14.781 1.00 89.75 792 GLY A CA 1
ATOM 6281 C C . GLY A 1 792 ? -11.272 8.083 14.467 1.00 89.75 792 GLY A C 1
ATOM 6282 O O . GLY A 1 792 ? -12.446 7.922 14.791 1.00 89.75 792 GLY A O 1
ATOM 6283 N N . SER A 1 793 ? -10.839 9.174 13.842 1.00 86.38 793 SER A N 1
ATOM 6284 C CA . SER A 1 793 ? -11.695 10.247 13.323 1.00 86.38 793 SER A CA 1
ATOM 6285 C C . SER A 1 793 ? -12.348 9.859 12.002 1.00 86.38 793 SER A C 1
ATOM 6287 O O . SER A 1 793 ? -12.065 10.433 10.947 1.00 86.38 793 SER A O 1
ATOM 6289 N N . VAL A 1 794 ? -13.194 8.831 12.067 1.00 87.81 794 VAL A N 1
ATOM 6290 C CA . VAL A 1 794 ? -13.899 8.277 10.910 1.00 87.81 794 VAL A CA 1
ATOM 6291 C C . VAL A 1 794 ? -15.413 8.299 11.071 1.00 87.81 794 VAL A C 1
ATOM 6293 O O . VAL A 1 794 ? -15.953 8.224 12.181 1.00 87.81 794 VAL A O 1
ATOM 6296 N N . PHE A 1 795 ? -16.082 8.365 9.923 1.00 87.44 795 PHE A N 1
ATOM 6297 C CA . PHE A 1 795 ? -17.535 8.376 9.800 1.00 87.44 795 PHE A CA 1
ATOM 6298 C C . PHE A 1 795 ? -18.031 7.241 8.928 1.00 87.44 795 PHE A C 1
ATOM 6300 O O . PHE A 1 795 ? -17.305 6.775 8.044 1.00 87.44 795 PHE A O 1
ATOM 6307 N N . ASN A 1 796 ? -19.273 6.815 9.169 1.00 91.12 796 ASN A N 1
ATOM 6308 C CA . ASN A 1 796 ? -19.971 5.814 8.355 1.00 91.12 796 ASN A CA 1
ATOM 6309 C C . ASN A 1 796 ? -19.120 4.552 8.120 1.00 91.12 796 ASN A C 1
ATOM 6311 O O . ASN A 1 796 ? -19.150 3.949 7.047 1.00 91.12 796 ASN A O 1
ATOM 6315 N N . SER A 1 797 ? -18.288 4.211 9.103 1.00 95.62 797 SER A N 1
ATOM 6316 C CA . SER A 1 797 ? -17.252 3.193 8.992 1.00 95.62 797 SER A CA 1
ATOM 6317 C C . SER A 1 797 ? -17.644 1.945 9.768 1.00 95.62 797 SER A C 1
ATOM 6319 O O . SER A 1 797 ? -18.447 1.986 10.702 1.00 95.62 797 SER A O 1
ATOM 6321 N N . LYS A 1 798 ? -17.090 0.804 9.363 1.00 98.19 798 LYS A N 1
ATOM 6322 C CA . LYS A 1 798 ? -17.477 -0.505 9.885 1.00 98.19 798 LYS A CA 1
ATOM 6323 C C . LYS A 1 798 ? -16.254 -1.312 10.284 1.00 98.19 798 LYS A C 1
ATOM 6325 O O . LYS A 1 798 ? -15.287 -1.380 9.532 1.00 98.19 798 LYS A O 1
ATOM 6330 N N . ALA A 1 799 ? -16.321 -1.972 11.435 1.00 98.62 799 ALA A N 1
ATOM 6331 C CA . ALA A 1 799 ? -15.354 -2.989 11.832 1.00 98.62 799 ALA A CA 1
ATOM 6332 C C . ALA A 1 799 ? -16.094 -4.265 12.239 1.00 98.62 799 ALA A C 1
ATOM 6334 O O . ALA A 1 799 ? -16.752 -4.283 13.281 1.00 98.62 799 ALA A O 1
ATOM 6335 N N . PHE A 1 800 ? -16.018 -5.328 11.434 1.00 98.88 800 PHE A N 1
ATOM 6336 C CA . PHE A 1 800 ? -16.799 -6.536 11.707 1.00 98.88 800 PHE A CA 1
ATOM 6337 C C . PHE A 1 800 ? -16.141 -7.852 11.316 1.00 98.88 800 PHE A C 1
ATOM 6339 O O . PHE A 1 800 ? -15.249 -7.900 10.476 1.00 98.88 800 PHE A O 1
ATOM 6346 N N . ASN A 1 801 ? -16.579 -8.942 11.951 1.00 98.81 801 ASN A N 1
ATOM 6347 C CA . ASN A 1 801 ? -16.042 -10.294 11.746 1.00 98.81 801 ASN A CA 1
ATOM 6348 C C . ASN A 1 801 ? -14.511 -10.409 11.934 1.00 98.81 801 ASN A C 1
ATOM 6350 O O . ASN A 1 801 ? -13.897 -11.369 11.468 1.00 98.81 801 ASN A O 1
ATOM 6354 N N . ASN A 1 802 ? -13.862 -9.452 12.603 1.00 98.88 802 ASN A N 1
ATOM 6355 C CA . ASN A 1 802 ? -12.426 -9.529 12.851 1.00 98.88 802 ASN A CA 1
ATOM 6356 C C . ASN A 1 802 ? -12.147 -10.442 14.048 1.00 98.88 802 ASN A C 1
ATOM 6358 O O . ASN A 1 802 ? -12.894 -10.452 15.029 1.00 98.88 802 ASN A O 1
ATOM 6362 N N . THR A 1 803 ? -11.039 -11.175 13.988 1.00 98.88 803 THR A N 1
ATOM 6363 C CA . THR A 1 803 ? -10.510 -11.955 15.107 1.00 98.88 803 THR A CA 1
ATOM 6364 C C . THR A 1 803 ? -9.222 -11.313 15.607 1.00 98.88 803 THR A C 1
ATOM 6366 O O . THR A 1 803 ? -8.234 -11.263 14.882 1.00 98.88 803 THR A O 1
ATOM 6369 N N . ILE A 1 804 ? -9.228 -10.854 16.858 1.00 98.62 804 ILE A N 1
ATOM 6370 C CA . ILE A 1 804 ? -8.068 -10.272 17.540 1.00 98.62 804 ILE A CA 1
ATOM 6371 C C . ILE A 1 804 ? -7.654 -11.228 18.659 1.00 98.62 804 ILE A C 1
ATOM 6373 O O . ILE A 1 804 ? -8.409 -11.424 19.614 1.00 98.62 804 ILE A O 1
ATOM 6377 N N . THR A 1 805 ? -6.471 -11.833 18.550 1.00 97.50 805 THR A N 1
ATOM 6378 C CA . THR A 1 805 ? -5.965 -12.807 19.535 1.00 97.50 805 THR A CA 1
ATOM 6379 C C . THR A 1 805 ? -4.638 -12.339 20.110 1.00 97.50 805 THR A C 1
ATOM 6381 O O . THR A 1 805 ? -3.647 -12.277 19.391 1.00 97.50 805 THR A O 1
ATOM 638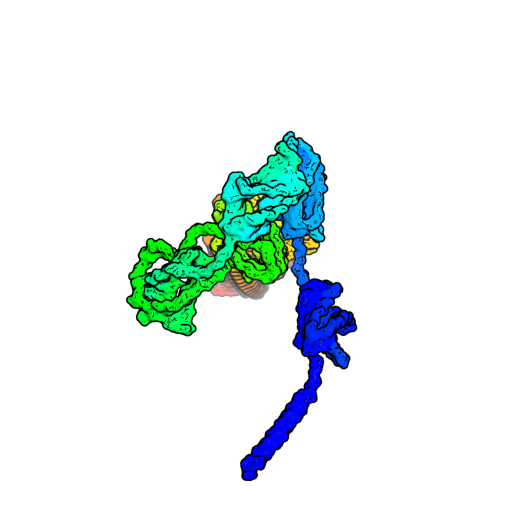4 N N . ARG A 1 806 ? -4.605 -12.026 21.409 1.00 94.38 806 ARG A N 1
ATOM 6385 C CA . ARG A 1 806 ? -3.382 -11.589 22.096 1.00 94.38 806 ARG A CA 1
ATOM 6386 C C . ARG A 1 806 ? -2.673 -12.722 22.814 1.00 94.38 806 ARG A C 1
ATOM 6388 O O . ARG A 1 806 ? -3.317 -13.549 23.457 1.00 94.38 806 ARG A O 1
ATOM 6395 N N . ASP A 1 807 ? -1.345 -12.691 22.765 1.00 88.75 807 ASP A N 1
ATOM 6396 C CA . ASP A 1 807 ? -0.511 -13.460 23.681 1.00 88.75 807 ASP A CA 1
ATOM 6397 C C . ASP A 1 807 ? -0.516 -12.772 25.049 1.00 88.75 807 ASP A C 1
ATOM 6399 O O . ASP A 1 807 ? -0.032 -11.653 25.201 1.00 88.75 807 ASP A O 1
ATOM 6403 N N . LEU A 1 808 ? -1.074 -13.441 26.055 1.00 83.38 808 LEU A N 1
ATOM 6404 C CA . LEU A 1 808 ? -1.183 -12.905 27.412 1.00 83.38 808 LEU A CA 1
ATOM 6405 C C . LEU A 1 808 ? 0.176 -12.738 28.110 1.00 83.38 808 LEU A C 1
ATOM 6407 O O . LEU A 1 808 ? 0.247 -12.039 29.117 1.00 83.38 808 LEU A O 1
ATOM 6411 N N . ASN A 1 809 ? 1.242 -13.349 27.586 1.00 85.56 809 ASN A N 1
ATOM 6412 C CA . ASN A 1 809 ? 2.602 -13.202 28.111 1.00 85.56 809 ASN A CA 1
ATOM 6413 C C . ASN A 1 809 ? 3.364 -12.034 27.473 1.00 85.56 809 ASN A C 1
ATOM 6415 O O . ASN A 1 809 ? 4.503 -11.761 27.851 1.00 85.56 809 ASN A O 1
ATOM 6419 N N . LYS A 1 810 ? 2.760 -11.359 26.491 1.00 88.00 810 LYS A N 1
ATOM 6420 C CA . LYS A 1 810 ? 3.366 -10.254 25.757 1.00 88.00 810 LYS A CA 1
ATOM 6421 C C . LYS A 1 810 ? 2.772 -8.924 26.204 1.00 88.00 810 LYS A C 1
ATOM 6423 O O . LYS A 1 810 ? 1.557 -8.764 26.302 1.00 88.00 810 LYS A O 1
ATOM 6428 N N . GLU A 1 811 ? 3.634 -7.932 26.405 1.00 86.31 811 GLU A N 1
ATOM 6429 C CA . GLU A 1 811 ? 3.192 -6.558 26.618 1.00 86.31 811 GLU A CA 1
ATOM 6430 C C . GLU A 1 811 ? 2.805 -5.897 25.291 1.00 86.31 811 GLU A C 1
ATOM 6432 O O . GLU A 1 811 ? 3.548 -5.926 24.307 1.00 86.31 811 GLU A O 1
ATOM 6437 N N . TYR A 1 812 ? 1.633 -5.267 25.276 1.00 88.69 812 TYR A N 1
ATOM 6438 C CA . TYR A 1 812 ? 1.149 -4.470 24.153 1.00 88.69 812 TYR A CA 1
ATOM 6439 C C . TYR A 1 812 ? 1.077 -3.006 24.578 1.00 88.69 812 TYR A C 1
ATOM 6441 O O . TYR A 1 812 ? 0.495 -2.694 25.618 1.00 88.69 812 TYR A O 1
ATOM 6449 N N . LEU A 1 813 ? 1.598 -2.099 23.744 1.00 86.69 813 LEU A N 1
ATOM 6450 C CA . LEU A 1 813 ? 1.541 -0.654 24.007 1.00 86.69 813 LEU A CA 1
ATOM 6451 C C . LEU A 1 813 ? 0.100 -0.141 24.138 1.00 86.69 813 LEU A C 1
ATOM 6453 O O . LEU A 1 813 ? -0.166 0.778 24.911 1.00 86.69 813 LEU A O 1
ATOM 6457 N N . ASN A 1 814 ? -0.834 -0.746 23.398 1.00 83.94 814 ASN A N 1
ATOM 6458 C CA . ASN A 1 814 ? -2.255 -0.450 23.498 1.00 83.94 814 ASN A CA 1
ATOM 6459 C C . ASN A 1 814 ? -3.011 -1.615 24.168 1.00 83.94 814 ASN A C 1
ATOM 6461 O O . ASN A 1 814 ? -3.083 -2.712 23.606 1.00 83.94 814 ASN A O 1
ATOM 6465 N N . PRO A 1 815 ? -3.646 -1.410 25.336 1.00 81.12 815 PRO A N 1
ATOM 6466 C CA . PRO A 1 815 ? -4.395 -2.462 26.026 1.00 81.12 815 PRO A CA 1
ATOM 6467 C C . PRO A 1 815 ? -5.734 -2.817 25.352 1.00 81.12 815 PRO A C 1
ATOM 6469 O O . PRO A 1 815 ? -6.375 -3.794 25.740 1.00 81.12 815 PRO A O 1
ATOM 6472 N N . ASN A 1 816 ? -6.174 -2.054 24.350 1.00 92.25 816 ASN A N 1
ATOM 6473 C CA . ASN A 1 816 ? -7.438 -2.269 23.647 1.00 92.25 816 ASN A CA 1
ATOM 6474 C C . ASN A 1 816 ? -7.223 -3.194 22.449 1.00 92.25 816 ASN A C 1
ATOM 6476 O O . ASN A 1 816 ? -6.334 -2.934 21.655 1.00 92.25 816 ASN A O 1
ATOM 6480 N N . GLY A 1 817 ? -8.041 -4.232 22.275 1.00 95.56 817 GLY A N 1
ATOM 6481 C CA . GLY A 1 817 ? -8.044 -5.028 21.042 1.00 95.56 817 GLY A CA 1
ATOM 6482 C C . GLY A 1 817 ? -8.785 -4.317 19.915 1.00 95.56 817 GLY A C 1
ATOM 6483 O O . GLY A 1 817 ? -8.348 -4.342 18.769 1.00 95.56 817 GLY A O 1
ATOM 6484 N N . LEU A 1 818 ? -9.878 -3.634 20.263 1.00 97.44 818 LEU A N 1
ATOM 6485 C CA . LEU A 1 818 ? -10.661 -2.821 19.342 1.00 97.44 818 LEU A CA 1
ATOM 6486 C C . LEU A 1 818 ? -11.021 -1.487 20.001 1.00 97.44 818 LEU A C 1
ATOM 6488 O O . LEU A 1 818 ? -11.512 -1.472 21.134 1.00 97.44 818 LEU A O 1
ATOM 6492 N N . SER A 1 819 ? -10.774 -0.384 19.295 1.00 95.12 819 SER A N 1
ATOM 6493 C CA . SER A 1 819 ? -11.068 0.975 19.766 1.00 95.12 819 SER A CA 1
ATOM 6494 C C . SER A 1 819 ? -11.961 1.741 18.789 1.00 95.12 819 SER A C 1
ATOM 6496 O O . SER A 1 819 ? -11.724 1.710 17.583 1.00 95.12 819 SER A O 1
ATOM 6498 N N . VAL A 1 820 ? -12.933 2.487 19.316 1.00 92.38 820 VAL A N 1
ATOM 6499 C CA . VAL A 1 820 ? -13.768 3.437 18.560 1.00 92.38 820 VAL A CA 1
ATOM 6500 C C . VAL A 1 820 ? -13.533 4.857 19.078 1.00 92.38 820 VAL A C 1
ATOM 6502 O O . VAL A 1 820 ? -13.548 5.082 20.289 1.00 92.38 820 VAL A O 1
ATOM 6505 N N . ALA A 1 821 ? -13.334 5.802 18.156 1.00 83.81 821 ALA A N 1
ATOM 6506 C CA . ALA A 1 821 ? -12.904 7.184 18.368 1.00 83.81 821 ALA A CA 1
ATOM 6507 C C . ALA A 1 821 ? -11.504 7.330 19.007 1.00 83.81 821 ALA A C 1
ATOM 6509 O O . ALA A 1 821 ? -11.321 8.079 19.972 1.00 83.81 821 ALA A O 1
ATOM 6510 N N . TYR A 1 822 ? -10.514 6.616 18.458 1.00 74.94 822 TYR A N 1
ATOM 6511 C CA . TYR A 1 822 ? -9.111 6.607 18.906 1.00 74.94 822 TYR A CA 1
ATOM 6512 C C . TYR A 1 822 ? -8.129 6.862 17.747 1.00 74.94 822 TYR A C 1
ATOM 6514 O O . TYR A 1 822 ? -8.115 6.080 16.801 1.00 74.94 822 TYR A O 1
ATOM 6522 N N . ASP A 1 823 ? -7.286 7.899 17.827 1.00 65.12 823 ASP A N 1
ATOM 6523 C CA . ASP A 1 823 ? -6.319 8.271 16.763 1.00 65.12 823 ASP A CA 1
ATOM 6524 C C . ASP A 1 823 ? -4.978 7.528 16.793 1.00 65.12 823 ASP A C 1
ATOM 6526 O O . ASP A 1 823 ? -4.108 7.801 15.974 1.00 65.12 823 ASP A O 1
ATOM 6530 N N . GLY A 1 824 ? -4.774 6.605 17.731 1.00 59.75 824 GLY A N 1
ATOM 6531 C CA . GLY A 1 824 ? -3.470 5.960 17.916 1.00 59.75 824 GLY A CA 1
ATOM 6532 C C . GLY A 1 824 ? -2.632 6.543 19.056 1.00 59.75 824 GLY A C 1
ATOM 6533 O O . GLY A 1 824 ? -1.647 5.919 19.455 1.00 59.75 824 GLY A O 1
ATOM 6534 N N . GLU A 1 825 ? -3.040 7.669 19.646 1.00 60.50 825 GLU A N 1
ATOM 6535 C CA . GLU A 1 825 ? -2.384 8.270 20.813 1.00 60.50 825 GLU A CA 1
ATOM 6536 C C . GLU A 1 825 ? -3.371 8.632 21.931 1.00 60.50 825 GLU A C 1
ATOM 6538 O O . GLU A 1 825 ? -3.071 8.429 23.112 1.00 60.50 825 GLU A O 1
ATOM 6543 N N . LYS A 1 826 ? -4.558 9.147 21.596 1.00 63.53 826 LYS A N 1
ATOM 6544 C CA . LYS A 1 826 ? -5.559 9.660 22.536 1.00 63.53 826 LYS A CA 1
ATOM 6545 C C . LYS A 1 826 ? -6.980 9.275 22.117 1.00 63.53 826 LYS A C 1
ATOM 6547 O O . LYS A 1 826 ? -7.298 9.040 20.957 1.00 63.53 826 LYS A O 1
ATOM 6552 N N . MET A 1 827 ? -7.866 9.222 23.111 1.00 61.16 827 MET A N 1
ATOM 6553 C CA . MET A 1 827 ? -9.308 9.113 22.874 1.00 61.16 827 MET A CA 1
ATOM 6554 C C . MET A 1 827 ? -9.884 10.498 22.573 1.00 61.16 827 MET A C 1
ATOM 6556 O O . MET A 1 827 ? -9.660 11.433 23.356 1.00 61.16 827 MET A O 1
ATOM 6560 N N . PHE A 1 828 ? -10.666 10.620 21.501 1.00 58.56 828 PHE A N 1
ATOM 6561 C CA . PHE A 1 828 ? -11.314 11.882 21.141 1.00 58.56 828 PHE A CA 1
ATOM 6562 C C . PHE A 1 828 ? -12.442 12.268 22.104 1.00 58.56 828 PHE A C 1
ATOM 6564 O O . PHE A 1 828 ? -13.089 11.419 22.721 1.00 58.56 828 PHE A O 1
ATOM 6571 N N . TYR A 1 829 ? -12.649 13.582 22.249 1.00 51.94 829 TYR A N 1
ATOM 6572 C CA . TYR A 1 829 ? -13.779 14.167 22.971 1.00 51.94 829 TYR A CA 1
ATOM 6573 C C . TYR A 1 829 ? -14.995 14.300 22.038 1.00 51.94 829 TYR A C 1
ATOM 6575 O O . TYR A 1 829 ? -14.826 14.716 20.894 1.00 51.94 829 TYR A O 1
ATOM 6583 N N . PRO A 1 830 ? -16.226 14.065 22.526 1.00 50.66 830 PRO A N 1
ATOM 6584 C CA . PRO A 1 830 ? -17.454 14.449 21.844 1.00 50.66 830 PRO A CA 1
ATOM 6585 C C . PRO A 1 830 ? -17.696 15.946 22.066 1.00 50.66 830 PRO A C 1
ATOM 6587 O O . PRO A 1 830 ? -18.659 16.354 22.711 1.00 50.66 830 PRO A O 1
ATOM 6590 N N . THR A 1 831 ? -16.788 16.781 21.582 1.00 44.00 831 THR A N 1
ATOM 6591 C CA . THR A 1 831 ? -17.037 18.213 21.444 1.00 44.00 831 THR A CA 1
ATOM 6592 C C . THR A 1 831 ? -16.967 18.491 19.952 1.00 44.00 831 THR A C 1
ATOM 6594 O O . THR A 1 831 ? -15.878 18.622 19.410 1.00 44.00 831 THR A O 1
ATOM 6597 N N . GLU A 1 832 ? -18.151 18.483 19.329 1.00 48.78 832 GLU A N 1
ATOM 6598 C CA . GLU A 1 832 ? -18.431 18.765 17.909 1.00 48.78 832 GLU A CA 1
ATOM 6599 C C . GLU A 1 832 ? -18.131 17.629 16.918 1.00 48.78 832 GLU A C 1
ATOM 6601 O O . GLU A 1 832 ? -17.110 17.620 16.258 1.00 48.78 832 GLU A O 1
ATOM 6606 N N . GLU A 1 833 ? -19.058 16.672 16.793 1.00 52.25 833 GLU A N 1
ATOM 6607 C CA . GLU A 1 833 ? -19.273 15.849 15.582 1.00 52.25 833 GLU A CA 1
ATOM 6608 C C . GLU A 1 833 ? -18.085 15.085 14.953 1.00 52.25 833 GLU A C 1
ATOM 6610 O O . GLU A 1 833 ? -18.300 14.516 13.904 1.00 52.25 833 GLU A O 1
ATOM 6615 N N . VAL A 1 834 ? -16.878 14.978 15.531 1.00 58.22 834 VAL A N 1
ATOM 6616 C CA . VAL A 1 834 ? -15.679 14.486 14.792 1.00 58.22 834 VAL A CA 1
ATOM 6617 C C . VAL A 1 834 ? -15.621 12.961 14.549 1.00 58.22 834 VAL A C 1
ATOM 6619 O O . VAL A 1 834 ? -14.871 12.512 13.686 1.00 58.22 834 VAL A O 1
ATOM 6622 N N . VAL A 1 835 ? -16.394 12.142 15.275 1.00 68.94 835 VAL A N 1
ATOM 6623 C CA . VAL A 1 835 ? -16.441 10.676 15.078 1.00 68.94 835 VAL A CA 1
ATOM 6624 C C . VAL A 1 835 ? -17.855 10.159 15.287 1.00 68.94 835 VAL A C 1
ATOM 6626 O O . VAL A 1 835 ? -18.389 10.302 16.396 1.00 68.94 835 VAL A O 1
ATOM 6629 N N . GLY A 1 836 ? -18.439 9.501 14.283 1.00 76.56 836 GLY A N 1
ATOM 6630 C CA . GLY A 1 836 ? -19.737 8.877 14.495 1.00 76.56 836 GLY A CA 1
ATOM 6631 C C . GLY A 1 836 ? -20.380 8.114 13.353 1.00 76.56 836 GLY A C 1
ATOM 6632 O O . GLY A 1 836 ? -19.879 8.076 12.233 1.00 76.56 836 GLY A O 1
ATOM 6633 N N . ASN A 1 837 ? -21.521 7.502 13.678 1.00 86.19 837 ASN A N 1
ATOM 6634 C CA . ASN A 1 837 ? -22.281 6.604 12.803 1.00 86.19 837 ASN A CA 1
ATOM 6635 C C . ASN A 1 837 ? -21.466 5.382 12.361 1.00 86.19 837 ASN A C 1
ATOM 6637 O O . ASN A 1 837 ? -21.578 4.928 11.224 1.00 86.19 837 ASN A O 1
ATOM 6641 N N . ASN A 1 838 ? -20.615 4.872 13.256 1.00 94.06 838 ASN A N 1
ATOM 6642 C CA . ASN A 1 838 ? -19.824 3.678 12.991 1.00 94.06 838 ASN A CA 1
ATOM 6643 C C . ASN A 1 838 ? -20.500 2.425 13.555 1.00 94.06 838 ASN A C 1
ATOM 6645 O O . ASN A 1 838 ? -21.143 2.467 14.607 1.00 94.06 838 ASN A O 1
ATOM 6649 N N . GLU A 1 839 ? -20.296 1.298 12.880 1.00 98.19 839 GLU A N 1
ATOM 6650 C CA . GLU A 1 839 ? -20.817 -0.011 13.278 1.00 98.19 839 GLU A CA 1
ATOM 6651 C C . GLU A 1 839 ? -19.665 -0.961 13.628 1.00 98.19 839 GLU A C 1
ATOM 6653 O O . GLU A 1 839 ? -18.761 -1.195 12.824 1.00 98.19 839 GLU A O 1
ATOM 6658 N N . VAL A 1 840 ? -19.708 -1.550 14.821 1.00 98.62 840 VAL A N 1
ATOM 6659 C CA . VAL A 1 840 ? -18.724 -2.536 15.281 1.00 98.62 840 VAL A CA 1
ATOM 6660 C C . VAL A 1 840 ? -19.438 -3.805 15.705 1.00 98.62 840 VAL A C 1
ATOM 6662 O O . VAL A 1 840 ? -20.088 -3.825 16.752 1.00 98.62 840 VAL A O 1
ATOM 6665 N N . TYR A 1 841 ? -19.320 -4.874 14.917 1.00 98.88 841 TYR A N 1
ATOM 6666 C CA . TYR A 1 841 ? -20.115 -6.070 15.177 1.00 98.88 841 TYR A CA 1
ATOM 6667 C C . TYR A 1 841 ? -19.479 -7.400 14.801 1.00 98.88 841 TYR A C 1
ATOM 6669 O O . TYR A 1 841 ? -18.572 -7.464 13.981 1.00 98.88 841 TYR A O 1
ATOM 6677 N N . ASN A 1 842 ? -19.950 -8.488 15.413 1.00 98.81 842 ASN A N 1
ATOM 6678 C CA . ASN A 1 842 ? -19.467 -9.852 15.159 1.00 98.81 842 ASN A CA 1
ATOM 6679 C C . ASN A 1 842 ? -17.942 -10.038 15.326 1.00 98.81 842 ASN A C 1
ATOM 6681 O O . ASN A 1 842 ? -17.371 -10.995 14.805 1.00 98.81 842 ASN A O 1
ATOM 6685 N N . ASN A 1 843 ? -17.248 -9.136 16.027 1.00 98.88 843 ASN A N 1
ATOM 6686 C CA . ASN A 1 843 ? -15.813 -9.279 16.253 1.00 98.88 843 ASN A CA 1
ATOM 6687 C C . ASN A 1 843 ? -15.554 -10.241 17.413 1.00 98.88 843 ASN A C 1
ATOM 6689 O O . ASN A 1 843 ? -16.284 -10.257 18.408 1.00 98.88 843 ASN A O 1
ATOM 6693 N N . LYS A 1 844 ? -14.469 -11.007 17.307 1.00 98.81 844 LYS A N 1
ATOM 6694 C CA . LYS A 1 844 ? -13.987 -11.920 18.341 1.00 98.81 844 LYS A CA 1
ATOM 6695 C C . LYS A 1 844 ? -12.675 -11.402 18.918 1.00 98.81 844 LYS A C 1
ATOM 6697 O O . LYS A 1 844 ? -11.665 -11.359 18.223 1.00 98.81 844 LYS A O 1
ATOM 6702 N N . LEU A 1 845 ? -12.678 -11.035 20.195 1.00 98.56 845 LEU A N 1
ATOM 6703 C CA . LEU A 1 845 ? -11.501 -10.575 20.928 1.00 98.56 845 LEU A CA 1
ATOM 6704 C C . LEU A 1 845 ? -11.116 -11.623 21.980 1.00 98.56 845 LEU A C 1
ATOM 6706 O O . LEU A 1 845 ? -11.949 -12.050 22.782 1.00 98.56 845 LEU A O 1
ATOM 6710 N N . ILE A 1 846 ? -9.849 -12.029 21.999 1.00 97.44 846 ILE A N 1
ATOM 6711 C CA . ILE A 1 846 ? -9.285 -12.957 22.986 1.00 97.44 846 ILE A CA 1
ATOM 6712 C C . ILE A 1 846 ? -8.092 -12.273 23.652 1.00 97.44 846 ILE A C 1
ATOM 6714 O O . ILE A 1 846 ? -7.147 -11.872 22.972 1.00 97.44 846 ILE A O 1
ATOM 6718 N N . GLY A 1 847 ? -8.138 -12.117 24.975 1.00 95.00 847 GLY A N 1
ATOM 6719 C CA . GLY A 1 847 ? -7.063 -11.474 25.737 1.00 95.00 847 GLY A CA 1
ATOM 6720 C C . GLY A 1 847 ? -7.029 -9.948 25.640 1.00 95.00 847 GLY A C 1
ATOM 6721 O O . GLY A 1 847 ? -6.058 -9.323 26.057 1.00 95.00 847 GLY A O 1
ATOM 6722 N N . ALA A 1 848 ? -8.072 -9.322 25.092 1.00 95.19 848 ALA A N 1
ATOM 6723 C CA . ALA A 1 848 ? -8.113 -7.884 24.848 1.00 95.19 848 ALA A CA 1
ATOM 6724 C C . ALA A 1 848 ? -9.493 -7.297 25.162 1.00 95.19 848 ALA A C 1
ATOM 6726 O O . ALA A 1 848 ? -10.502 -7.991 25.057 1.00 95.19 848 ALA A O 1
ATOM 6727 N N . ARG A 1 849 ? -9.540 -6.009 25.520 1.00 95.31 849 ARG A N 1
ATOM 6728 C CA . ARG A 1 849 ? -10.799 -5.285 25.769 1.00 95.31 849 ARG A CA 1
ATOM 6729 C C . ARG A 1 849 ? -11.301 -4.547 24.532 1.00 95.31 849 ARG A C 1
ATOM 6731 O O . ARG A 1 849 ? -10.506 -4.214 23.651 1.00 95.31 849 ARG A O 1
ATOM 6738 N N . MET A 1 850 ? -12.582 -4.197 24.531 1.00 97.62 850 MET A N 1
ATOM 6739 C CA . MET A 1 850 ? -13.154 -3.212 23.613 1.00 97.62 850 MET A CA 1
ATOM 6740 C C . MET A 1 850 ? -13.283 -1.852 24.303 1.00 97.62 850 MET A C 1
ATOM 6742 O O . MET A 1 850 ? -13.696 -1.775 25.463 1.00 97.62 850 MET A O 1
ATOM 6746 N N . TYR A 1 851 ? -12.926 -0.782 23.596 1.00 95.81 851 TYR A N 1
ATOM 6747 C CA . TYR A 1 851 ? -12.998 0.584 24.107 1.00 95.81 851 TYR A CA 1
ATOM 6748 C C . TYR A 1 851 ? -13.872 1.461 23.207 1.00 95.81 851 TYR A C 1
ATOM 6750 O O . TYR A 1 851 ? -13.629 1.563 22.005 1.00 95.81 851 TYR A O 1
ATOM 6758 N N . ILE A 1 852 ? -14.870 2.114 23.802 1.00 94.31 852 ILE A N 1
ATOM 6759 C CA . ILE A 1 852 ? -15.936 2.830 23.100 1.00 94.31 852 ILE A CA 1
ATOM 6760 C C . ILE A 1 852 ? -15.959 4.296 23.544 1.00 94.31 852 ILE A C 1
ATOM 6762 O O . ILE A 1 852 ? -16.041 4.597 24.737 1.00 94.31 852 ILE A O 1
ATOM 6766 N N . SER A 1 853 ? -15.910 5.193 22.561 1.00 91.81 853 SER A N 1
ATOM 6767 C CA . SER A 1 853 ? -16.037 6.649 22.692 1.00 91.81 853 SER A CA 1
ATOM 6768 C C . SER A 1 853 ? -16.738 7.211 21.440 1.00 91.81 853 SER A C 1
ATOM 6770 O O . SER A 1 853 ? -17.184 6.450 20.578 1.00 91.81 853 SER A O 1
ATOM 6772 N N . GLY A 1 854 ? -16.852 8.534 21.326 1.00 88.25 854 GLY A N 1
ATOM 6773 C CA . GLY A 1 854 ? -17.430 9.214 20.163 1.00 88.25 854 GLY A CA 1
ATOM 6774 C C . GLY A 1 854 ? -18.958 9.277 20.194 1.00 88.25 854 GLY A C 1
ATOM 6775 O O . GLY A 1 854 ? -19.577 9.069 21.239 1.00 88.25 854 GLY A O 1
ATOM 6776 N N . SER A 1 855 ? -19.573 9.611 19.056 1.00 87.75 855 SER A N 1
ATOM 6777 C CA . SER A 1 855 ? -21.013 9.876 18.963 1.00 87.75 855 SER A CA 1
ATOM 6778 C C . SER A 1 855 ? -21.716 8.945 17.973 1.00 87.75 855 SER A C 1
ATOM 6780 O O . SER A 1 855 ? -21.195 8.710 16.898 1.00 87.75 855 SER A O 1
ATOM 6782 N N . GLY A 1 856 ? -22.925 8.458 18.257 1.00 89.81 856 GLY A N 1
ATOM 6783 C CA . GLY A 1 856 ? -23.740 7.772 17.236 1.00 89.81 856 GLY A CA 1
ATOM 6784 C C . GLY A 1 856 ? -23.239 6.380 16.831 1.00 89.81 856 GLY A C 1
ATOM 6785 O O . GLY A 1 856 ? -23.536 5.925 15.733 1.00 89.81 856 GLY A O 1
ATOM 6786 N N . ASN A 1 857 ? -22.419 5.724 17.656 1.00 92.81 857 ASN A N 1
ATOM 6787 C CA . ASN A 1 857 ? -21.822 4.429 17.316 1.00 92.81 857 ASN A CA 1
ATOM 6788 C C . ASN A 1 857 ? -22.718 3.261 17.762 1.00 92.81 857 ASN A C 1
ATOM 6790 O O . ASN A 1 857 ? -23.282 3.299 18.855 1.00 92.81 857 ASN A O 1
ATOM 6794 N N . SER A 1 858 ? -22.786 2.207 16.946 1.00 97.88 858 SER A N 1
ATOM 6795 C CA . SER A 1 858 ? -23.493 0.954 17.249 1.00 97.88 858 SER A CA 1
ATOM 6796 C C . SER A 1 858 ? -22.504 -0.196 17.435 1.00 97.88 858 SER A C 1
ATOM 6798 O O . SER A 1 858 ? -21.714 -0.491 16.539 1.00 97.88 858 SER A O 1
ATOM 6800 N N . ILE A 1 859 ? -22.543 -0.855 18.592 1.00 98.56 859 ILE A N 1
ATOM 6801 C CA . ILE A 1 859 ? -21.611 -1.913 18.987 1.00 98.56 859 ILE A CA 1
ATOM 6802 C C . ILE A 1 859 ? -22.406 -3.154 19.381 1.00 98.56 859 ILE A C 1
ATOM 6804 O O . ILE A 1 859 ? -23.031 -3.173 20.443 1.00 98.56 859 ILE A O 1
ATOM 6808 N N . PHE A 1 860 ? -22.383 -4.201 18.556 1.00 98.88 860 PHE A N 1
ATOM 6809 C CA . PHE A 1 860 ? -23.269 -5.341 18.783 1.00 98.88 860 PHE A CA 1
ATOM 6810 C C . PHE A 1 860 ? -22.751 -6.704 18.347 1.00 98.88 860 PHE A C 1
ATOM 6812 O O . PHE A 1 860 ? -21.895 -6.809 17.482 1.00 98.88 860 PHE A O 1
ATOM 6819 N N . ASN A 1 861 ? -23.275 -7.780 18.935 1.00 98.81 861 ASN A N 1
ATOM 6820 C CA . ASN A 1 861 ? -22.903 -9.161 18.593 1.00 98.81 861 ASN A CA 1
ATOM 6821 C C . ASN A 1 861 ? -21.392 -9.464 18.701 1.00 98.81 861 ASN A C 1
ATOM 6823 O O . ASN A 1 861 ? -20.894 -10.388 18.057 1.00 98.81 861 ASN A O 1
ATOM 6827 N N . ASN A 1 862 ? -20.623 -8.695 19.476 1.00 98.88 862 ASN A N 1
ATOM 6828 C CA . ASN A 1 862 ? -19.196 -8.956 19.657 1.00 98.88 862 ASN A CA 1
ATOM 6829 C C . ASN A 1 862 ? -18.969 -9.961 20.793 1.00 98.88 862 ASN A C 1
ATOM 6831 O O . ASN A 1 862 ? -19.680 -9.951 21.797 1.00 98.88 862 ASN A O 1
ATOM 6835 N N . SER A 1 863 ? -17.938 -10.797 20.659 1.00 98.81 863 SER A N 1
ATOM 6836 C CA . SER A 1 863 ? -17.516 -11.769 21.670 1.00 98.81 863 SER A CA 1
ATOM 6837 C C . SER A 1 863 ? -16.144 -11.393 22.213 1.00 98.81 863 SER A C 1
ATOM 6839 O O . SER A 1 863 ? -15.165 -11.365 21.471 1.00 98.81 863 SER A O 1
ATOM 6841 N N . ILE A 1 864 ? -16.042 -11.182 23.521 1.00 98.62 864 ILE A N 1
ATOM 6842 C CA . ILE A 1 864 ? -14.794 -10.877 24.223 1.00 98.62 864 ILE A CA 1
ATOM 6843 C C . ILE A 1 864 ? -14.517 -11.999 25.218 1.00 98.62 864 ILE A C 1
ATOM 6845 O O . ILE A 1 864 ? -15.396 -12.373 25.991 1.00 98.62 864 ILE A O 1
ATOM 6849 N N . SER A 1 865 ? -13.300 -12.541 25.213 1.00 97.56 865 SER A N 1
ATOM 6850 C CA . SER A 1 865 ? -12.924 -13.617 26.129 1.00 97.56 865 SER A CA 1
ATOM 6851 C C . SER A 1 865 ? -11.537 -13.464 26.737 1.00 97.56 865 SER A C 1
ATOM 6853 O O . SER A 1 865 ? -10.649 -12.863 26.131 1.00 97.56 865 SER A O 1
ATOM 6855 N N . ASN A 1 866 ? -11.349 -14.024 27.936 1.00 94.88 866 ASN A N 1
ATOM 6856 C CA . ASN A 1 866 ? -10.063 -14.076 28.647 1.00 94.88 866 ASN A CA 1
ATOM 6857 C C . ASN A 1 866 ? -9.371 -12.710 28.802 1.00 94.88 866 ASN A C 1
ATOM 6859 O O . ASN A 1 866 ? -8.150 -12.615 28.724 1.00 94.88 866 ASN A O 1
ATOM 6863 N N . SER A 1 867 ? -10.137 -11.636 28.992 1.00 93.94 867 SER A N 1
ATOM 6864 C CA . SER A 1 867 ? -9.611 -10.280 29.142 1.00 93.94 867 SER A CA 1
ATOM 6865 C C . SER A 1 867 ? -9.681 -9.794 30.595 1.00 93.94 867 SER A C 1
ATOM 6867 O O . SER A 1 867 ? -10.585 -10.157 31.350 1.00 93.94 867 SER A O 1
ATOM 6869 N N . LEU A 1 868 ? -8.743 -8.924 30.991 1.00 94.12 868 LEU A N 1
ATOM 6870 C CA . LEU A 1 868 ? -8.796 -8.234 32.290 1.00 94.12 868 LEU A CA 1
ATOM 6871 C C . LEU A 1 868 ? -9.936 -7.202 32.342 1.00 94.12 868 LEU A C 1
ATOM 6873 O O . LEU A 1 868 ? -10.460 -6.873 33.401 1.00 94.12 868 LEU A O 1
ATOM 6877 N N . THR A 1 869 ? -10.339 -6.655 31.199 1.00 95.56 869 THR A N 1
ATOM 6878 C CA . THR A 1 869 ? -11.526 -5.804 31.082 1.00 95.56 869 THR A CA 1
ATOM 6879 C C . THR A 1 869 ? -12.283 -6.196 29.820 1.00 95.56 869 THR A C 1
ATOM 6881 O O . THR A 1 869 ? -11.661 -6.434 28.790 1.00 95.56 869 THR A O 1
ATOM 6884 N N . GLY A 1 870 ? -13.607 -6.290 29.881 1.00 97.38 870 GLY A N 1
ATOM 6885 C CA . GLY A 1 870 ? -14.458 -6.589 28.735 1.00 97.38 870 GLY A CA 1
ATOM 6886 C C . GLY A 1 870 ? -14.675 -5.356 27.872 1.00 97.38 870 GLY A C 1
ATOM 6887 O O . GLY A 1 870 ? -13.958 -5.129 26.899 1.00 97.38 870 GLY A O 1
ATOM 6888 N N . ILE A 1 871 ? -15.652 -4.542 28.263 1.00 98.56 871 ILE A N 1
ATOM 6889 C CA . ILE A 1 871 ? -16.037 -3.314 27.564 1.00 98.56 871 ILE A CA 1
ATOM 6890 C C . ILE A 1 871 ? -15.735 -2.107 28.453 1.00 98.56 871 ILE A C 1
ATOM 6892 O O . ILE A 1 871 ? -16.056 -2.090 29.641 1.00 98.56 871 ILE A O 1
ATOM 6896 N N . THR A 1 872 ? -15.104 -1.085 27.878 1.00 97.69 872 THR A N 1
ATOM 6897 C CA . THR A 1 872 ? -14.913 0.226 28.510 1.00 97.69 872 THR A CA 1
ATOM 6898 C C . THR A 1 872 ? -15.625 1.301 27.703 1.00 97.69 872 THR A C 1
ATOM 6900 O O . THR A 1 872 ? -15.370 1.432 26.510 1.00 97.69 872 THR A O 1
ATOM 6903 N N . ILE A 1 873 ? -16.470 2.092 28.362 1.00 96.94 873 ILE A N 1
ATOM 6904 C CA . ILE A 1 873 ? -17.168 3.235 27.772 1.00 96.94 873 ILE A CA 1
ATOM 6905 C C . ILE A 1 873 ? -16.631 4.514 28.411 1.00 96.94 873 ILE A C 1
ATOM 6907 O O . ILE A 1 873 ? -16.615 4.663 29.633 1.00 96.94 873 ILE A O 1
ATOM 6911 N N . GLN A 1 874 ? -16.179 5.457 27.599 1.00 92.69 874 GLN A N 1
ATOM 6912 C CA . GLN A 1 874 ? -15.709 6.742 28.097 1.00 92.69 874 GLN A CA 1
ATOM 6913 C C . GLN A 1 874 ? -15.957 7.810 27.042 1.00 92.69 874 GLN A C 1
ATOM 6915 O O . GLN A 1 874 ? -15.616 7.596 25.886 1.00 92.69 874 GLN A O 1
ATOM 6920 N N . LYS A 1 875 ? -16.490 8.972 27.445 1.00 89.44 875 LYS A N 1
ATOM 6921 C CA . LYS A 1 875 ? -16.736 10.109 26.538 1.00 89.44 875 LYS A CA 1
ATOM 6922 C C . LYS A 1 875 ? -17.624 9.739 25.339 1.00 89.44 875 LYS A C 1
ATOM 6924 O O . LYS A 1 875 ? -17.334 10.096 24.199 1.00 89.44 875 LYS A O 1
ATOM 6929 N N . ALA A 1 876 ? -18.709 9.018 25.606 1.00 91.19 876 ALA A N 1
ATOM 6930 C CA . ALA A 1 876 ? -19.616 8.503 24.586 1.00 91.19 876 ALA A CA 1
ATOM 6931 C C . ALA A 1 876 ? -20.947 9.269 24.563 1.00 91.19 876 ALA A C 1
ATOM 6933 O O . ALA A 1 876 ? -21.463 9.679 25.608 1.00 91.19 876 ALA A O 1
ATOM 6934 N N . LYS A 1 877 ? -21.511 9.438 23.363 1.00 91.56 877 LYS A N 1
ATOM 6935 C CA . LYS A 1 877 ? -22.806 10.086 23.136 1.00 91.56 877 LYS A CA 1
ATOM 6936 C C . LYS A 1 877 ? -23.653 9.293 22.137 1.00 91.56 877 LYS A C 1
ATOM 6938 O O . LYS A 1 877 ? -23.113 8.839 21.135 1.00 91.56 877 LYS A O 1
ATOM 6943 N N . ASN A 1 878 ? -24.966 9.185 22.343 1.00 93.38 878 ASN A N 1
ATOM 6944 C CA . ASN A 1 878 ? -25.890 8.559 21.378 1.00 93.38 878 ASN A CA 1
ATOM 6945 C C . ASN A 1 878 ? -25.410 7.168 20.909 1.00 93.38 878 ASN A C 1
ATOM 6947 O O . ASN A 1 878 ? -25.412 6.893 19.712 1.00 93.38 878 ASN A O 1
ATOM 6951 N N . ALA A 1 879 ? -24.878 6.352 21.819 1.00 94.69 879 ALA A N 1
ATOM 6952 C CA . ALA A 1 879 ? -24.270 5.070 21.472 1.00 94.69 879 ALA A CA 1
ATOM 6953 C C . ALA A 1 879 ? -25.176 3.907 21.879 1.00 94.69 879 ALA A C 1
ATOM 6955 O O . ALA A 1 879 ? -25.731 3.911 22.978 1.00 94.69 879 ALA A O 1
ATOM 6956 N N . GLU A 1 880 ? -25.257 2.903 21.010 1.00 98.38 880 GLU A N 1
ATOM 6957 C CA . GLU A 1 880 ? -26.049 1.688 21.194 1.00 98.38 880 GLU A CA 1
ATOM 6958 C C . GLU A 1 880 ? -25.100 0.500 21.373 1.00 98.38 880 GLU A C 1
ATOM 6960 O O . GLU A 1 880 ? -24.302 0.201 20.483 1.00 98.38 880 GLU A O 1
ATOM 6965 N N . ILE A 1 881 ? -25.150 -0.175 22.522 1.00 98.81 881 ILE A N 1
ATOM 6966 C CA . ILE A 1 881 ? -24.248 -1.283 22.863 1.00 98.81 881 ILE A CA 1
ATOM 6967 C C . ILE A 1 881 ? -25.089 -2.492 23.258 1.00 98.81 881 ILE A C 1
ATOM 6969 O O . ILE A 1 881 ? -25.628 -2.527 24.366 1.00 98.81 881 ILE A O 1
ATOM 6973 N N . TYR A 1 882 ? -25.213 -3.487 22.379 1.00 98.88 882 TYR A N 1
ATOM 6974 C CA . TYR A 1 882 ? -26.183 -4.561 22.593 1.00 98.88 882 TYR A CA 1
ATOM 6975 C C . TYR A 1 882 ? -25.799 -5.937 22.067 1.00 98.88 882 TYR A C 1
ATOM 6977 O O . TYR A 1 882 ? -24.982 -6.060 21.164 1.00 98.88 882 TYR A O 1
ATOM 6985 N N . ASN A 1 883 ? -26.378 -7.001 22.626 1.00 98.81 883 ASN A N 1
ATOM 6986 C CA . ASN A 1 883 ? -26.100 -8.387 22.220 1.00 98.81 883 ASN A CA 1
ATOM 6987 C C . ASN A 1 883 ? -24.607 -8.775 22.236 1.00 98.81 883 ASN A C 1
ATOM 6989 O O . ASN A 1 883 ? -24.185 -9.688 21.527 1.00 98.81 883 ASN A O 1
ATOM 6993 N N . ASN A 1 884 ? -23.768 -8.088 23.013 1.00 98.88 884 ASN A N 1
ATOM 6994 C CA . ASN A 1 884 ? -22.363 -8.456 23.160 1.00 98.88 884 ASN A CA 1
ATOM 6995 C C . ASN A 1 884 ? -22.207 -9.497 24.274 1.00 98.88 884 ASN A C 1
ATOM 6997 O O . ASN A 1 884 ? -22.921 -9.460 25.276 1.00 98.88 884 ASN A O 1
ATOM 7001 N N . SER A 1 885 ? -21.236 -10.398 24.124 1.00 98.69 885 SER A N 1
ATOM 7002 C CA . SER A 1 885 ? -20.875 -11.393 25.133 1.00 98.69 885 SER A CA 1
ATOM 7003 C C . SER A 1 885 ? -19.451 -11.158 25.628 1.00 98.69 885 SER A C 1
ATOM 7005 O O . SER A 1 885 ? -18.512 -11.040 24.840 1.00 98.69 885 SER A O 1
ATOM 7007 N N . VAL A 1 886 ? -19.280 -11.099 26.944 1.00 98.62 886 VAL A N 1
ATOM 7008 C CA . VAL A 1 886 ? -17.990 -10.977 27.621 1.00 98.62 886 VAL A CA 1
ATOM 7009 C C . VAL A 1 886 ? -17.844 -12.145 28.584 1.00 98.62 886 VAL A C 1
ATOM 7011 O O . VAL A 1 886 ? -18.565 -12.211 29.575 1.00 98.62 886 VAL A O 1
ATOM 7014 N N . HIS A 1 887 ? -16.888 -13.038 28.327 1.00 98.06 887 HIS A N 1
ATOM 7015 C CA . HIS A 1 887 ? -16.603 -14.184 29.188 1.00 98.06 887 HIS A CA 1
ATOM 7016 C C . HIS A 1 887 ? -15.137 -14.218 29.636 1.00 98.06 887 HIS A C 1
ATOM 7018 O O . HIS A 1 887 ? -14.245 -14.473 28.830 1.00 98.06 887 HIS A O 1
ATOM 7024 N N . SER A 1 888 ? -14.848 -14.007 30.922 1.00 95.69 888 SER A N 1
ATOM 7025 C CA . SER A 1 888 ? -13.461 -14.028 31.412 1.00 95.69 888 SER A CA 1
ATOM 7026 C C . SER A 1 888 ? -13.296 -14.714 32.763 1.00 95.69 888 SER A C 1
ATOM 7028 O O . SER A 1 888 ? -13.907 -14.314 33.745 1.00 95.69 888 SER A O 1
ATOM 7030 N N . ASN A 1 889 ? -12.389 -15.690 32.832 1.00 93.62 889 ASN A N 1
ATOM 7031 C CA . ASN A 1 889 ? -11.957 -16.313 34.089 1.00 93.62 889 ASN A CA 1
ATOM 7032 C C . ASN A 1 889 ? -10.663 -15.691 34.642 1.00 93.62 889 ASN A C 1
ATOM 7034 O O . ASN A 1 889 ? -10.040 -16.255 35.538 1.00 93.62 889 ASN A O 1
ATOM 7038 N N . VAL A 1 890 ? -10.225 -14.558 34.082 1.00 93.06 890 VAL A N 1
ATOM 7039 C CA . VAL A 1 890 ? -9.055 -13.827 34.579 1.00 93.06 890 VAL A CA 1
ATOM 7040 C C . VAL A 1 890 ? -9.390 -13.244 35.949 1.00 93.06 890 VAL A C 1
ATOM 7042 O O . VAL A 1 890 ? -10.397 -12.553 36.100 1.00 93.06 890 VAL A O 1
ATOM 7045 N N . GLU A 1 891 ? -8.539 -13.501 36.939 1.00 92.31 891 GLU A N 1
ATOM 7046 C CA . GLU A 1 891 ? -8.733 -12.983 38.291 1.00 92.31 891 GLU A CA 1
ATOM 7047 C C . GLU A 1 891 ? -8.837 -11.450 38.278 1.00 92.31 891 GLU A C 1
ATOM 7049 O O . GLU A 1 891 ? -8.059 -10.761 37.614 1.00 92.31 891 GLU A O 1
ATOM 7054 N N . ASN A 1 892 ? -9.797 -10.903 39.023 1.00 91.69 892 ASN A N 1
ATOM 7055 C CA . ASN A 1 892 ? -10.051 -9.463 39.116 1.00 91.69 892 ASN A CA 1
ATOM 7056 C C . ASN A 1 892 ? -10.471 -8.808 37.787 1.00 91.69 892 ASN A C 1
ATOM 7058 O O . ASN A 1 892 ? -10.425 -7.580 37.661 1.00 91.69 892 ASN A O 1
ATOM 7062 N N . SER A 1 893 ? -10.936 -9.599 36.816 1.00 95.31 893 SER A N 1
ATOM 7063 C CA . SER A 1 893 ? -11.494 -9.088 35.565 1.00 95.31 893 SER A CA 1
ATOM 7064 C C . SER A 1 893 ? -12.661 -8.123 35.801 1.00 95.31 893 SER A C 1
ATOM 7066 O O . SER A 1 893 ? -13.436 -8.292 36.742 1.00 95.31 893 SER A O 1
ATOM 7068 N N . ILE A 1 894 ? -12.853 -7.161 34.903 1.00 97.00 894 ILE A N 1
ATOM 7069 C CA . ILE A 1 894 ? -14.007 -6.253 34.903 1.00 97.00 894 ILE A CA 1
ATOM 7070 C C . ILE A 1 894 ? -14.850 -6.510 33.656 1.00 97.00 894 ILE A C 1
ATOM 7072 O O . ILE A 1 894 ? -14.318 -6.520 32.552 1.00 97.00 894 ILE A O 1
ATOM 7076 N N . GLY A 1 895 ? -16.159 -6.686 33.808 1.00 97.19 895 GLY A N 1
ATOM 7077 C CA . GLY A 1 895 ? -17.063 -6.962 32.686 1.00 97.19 895 GLY A CA 1
ATOM 7078 C C . GLY A 1 895 ? -17.327 -5.693 31.887 1.00 97.19 895 GLY A C 1
ATOM 7079 O O . GLY A 1 895 ? -16.898 -5.561 30.739 1.00 97.19 895 GLY A O 1
ATOM 7080 N N . LEU A 1 896 ? -17.972 -4.734 32.547 1.00 98.56 896 LEU A N 1
ATOM 7081 C CA . LEU A 1 896 ? -18.305 -3.423 32.010 1.00 98.56 896 LEU A CA 1
ATOM 7082 C C . LEU A 1 896 ? -17.724 -2.312 32.894 1.00 98.56 896 LEU A C 1
ATOM 7084 O O . LEU A 1 896 ? -17.929 -2.277 34.109 1.00 98.56 896 LEU A O 1
ATOM 7088 N N . SER A 1 897 ? -17.008 -1.382 32.270 1.00 98.19 897 SER A N 1
ATOM 7089 C CA . SER A 1 897 ? -16.445 -0.193 32.910 1.00 98.19 897 SER A CA 1
ATOM 7090 C C . SER A 1 897 ? -16.937 1.068 32.210 1.00 98.19 897 SER A C 1
ATOM 7092 O O . SER A 1 897 ? -17.006 1.098 30.981 1.00 98.19 897 SER A O 1
ATOM 7094 N N . ALA A 1 898 ? -17.254 2.113 32.974 1.00 97.75 898 ALA A N 1
ATOM 7095 C CA . ALA A 1 898 ? -17.657 3.403 32.421 1.00 97.75 898 ALA A CA 1
ATOM 7096 C C . ALA A 1 898 ? -17.220 4.586 33.296 1.00 97.75 898 ALA A C 1
ATOM 7098 O O . ALA A 1 898 ? -17.136 4.464 34.523 1.00 97.75 898 ALA A O 1
ATOM 7099 N N . ARG A 1 899 ? -16.906 5.720 32.648 1.00 94.88 899 ARG A N 1
ATOM 7100 C CA . ARG A 1 899 ? -16.441 6.960 33.301 1.00 94.88 899 ARG A CA 1
ATOM 7101 C C . ARG A 1 899 ? -16.580 8.210 32.421 1.00 94.88 899 ARG A C 1
ATOM 7103 O O . ARG A 1 899 ? -16.668 8.103 31.200 1.00 94.88 899 ARG A O 1
ATOM 7110 N N . ASP A 1 900 ? -16.412 9.386 33.032 1.00 92.94 900 ASP A N 1
ATOM 7111 C CA . ASP A 1 900 ? -16.373 10.711 32.380 1.00 92.94 900 ASP A CA 1
ATOM 7112 C C . ASP A 1 900 ? -17.745 11.121 31.800 1.00 92.94 900 ASP A C 1
ATOM 7114 O O . ASP A 1 900 ? -18.755 10.915 32.468 1.00 92.94 900 ASP A O 1
ATOM 7118 N N . SER A 1 901 ? -17.822 11.737 30.615 1.00 91.81 901 SER A N 1
ATOM 7119 C CA . SER A 1 901 ? -19.099 12.106 29.982 1.00 91.81 901 SER A CA 1
ATOM 7120 C C . SER A 1 901 ? -19.764 10.921 29.278 1.00 91.81 901 SER A C 1
ATOM 7122 O O . SER A 1 901 ? -19.192 10.339 28.358 1.00 91.81 901 SER A O 1
ATOM 7124 N N . ILE A 1 902 ? -20.991 10.591 29.675 1.00 94.88 902 ILE A N 1
ATOM 7125 C CA . ILE A 1 902 ? -21.812 9.540 29.066 1.00 94.88 902 ILE A CA 1
ATOM 7126 C C . ILE A 1 902 ? -23.214 10.103 28.856 1.00 94.88 902 ILE A C 1
ATOM 7128 O O . ILE A 1 902 ? -23.938 10.306 29.828 1.00 94.88 902 ILE A O 1
ATOM 7132 N N . ASN A 1 903 ? -23.581 10.388 27.606 1.00 94.56 903 ASN A N 1
ATOM 7133 C CA . ASN A 1 903 ? -24.825 11.086 27.282 1.00 94.56 903 ASN A CA 1
ATOM 7134 C C . ASN A 1 903 ? -25.686 10.304 26.288 1.00 94.56 903 ASN A C 1
ATOM 7136 O O . ASN A 1 903 ? -25.280 10.130 25.141 1.00 94.56 903 ASN A O 1
ATOM 7140 N N . ASN A 1 904 ? -26.891 9.903 26.692 1.00 96.06 904 ASN A N 1
ATOM 7141 C CA . ASN A 1 904 ? -27.797 9.123 25.857 1.00 96.06 904 ASN A CA 1
ATOM 7142 C C . ASN A 1 904 ? -27.107 7.854 25.320 1.00 96.06 904 ASN A C 1
ATOM 7144 O O . ASN A 1 904 ? -27.004 7.639 24.115 1.00 96.06 904 ASN A O 1
ATOM 7148 N N . VAL A 1 905 ? -26.529 7.065 26.228 1.00 97.75 905 VAL A N 1
ATOM 7149 C CA . VAL A 1 905 ? -25.885 5.787 25.893 1.00 97.75 905 VAL A CA 1
ATOM 7150 C C . VAL A 1 905 ? -26.738 4.642 26.414 1.00 97.75 905 VAL A C 1
ATOM 7152 O O . VAL A 1 905 ? -27.013 4.574 27.614 1.00 97.75 905 VAL A O 1
ATOM 7155 N N . ASN A 1 906 ? -27.114 3.741 25.510 1.00 98.69 906 ASN A N 1
ATOM 7156 C CA . ASN A 1 906 ? -27.940 2.576 25.785 1.00 98.69 906 ASN A CA 1
ATOM 7157 C C . ASN A 1 906 ? -27.083 1.309 25.763 1.00 98.69 906 ASN A C 1
ATOM 7159 O O . ASN A 1 906 ? -26.398 1.018 24.783 1.00 98.69 906 ASN A O 1
ATOM 7163 N N . VAL A 1 907 ? -27.131 0.545 26.851 1.00 98.88 907 VAL A N 1
ATOM 7164 C CA . VAL A 1 907 ? -26.467 -0.753 26.995 1.00 98.88 907 VAL A CA 1
ATOM 7165 C C . VAL A 1 907 ? -27.538 -1.798 27.281 1.00 98.88 907 VAL A C 1
ATOM 7167 O O . VAL A 1 907 ? -28.153 -1.754 28.345 1.00 98.88 907 VAL A O 1
ATOM 7170 N N . TYR A 1 908 ? -27.807 -2.722 26.361 1.00 98.88 908 TYR A N 1
ATOM 7171 C CA . TYR A 1 908 ? -28.915 -3.669 26.534 1.00 98.88 908 TYR A CA 1
ATOM 7172 C C . TYR A 1 908 ? -28.687 -5.047 25.934 1.00 98.88 908 TYR A C 1
ATOM 7174 O O . TYR A 1 908 ? -27.894 -5.206 25.019 1.00 98.88 908 TYR A O 1
ATOM 7182 N N . ASP A 1 909 ? -29.357 -6.063 26.472 1.00 98.75 909 ASP A N 1
ATOM 7183 C CA . ASP A 1 909 ? -29.275 -7.449 25.989 1.00 98.75 909 ASP A CA 1
ATOM 7184 C C . ASP A 1 909 ? -27.839 -8.018 25.925 1.00 98.75 909 ASP A C 1
ATOM 7186 O O . ASP A 1 909 ? -27.545 -8.943 25.168 1.00 98.75 909 ASP A O 1
ATOM 7190 N N . ASN A 1 910 ? -26.905 -7.472 26.710 1.00 98.88 910 ASN A N 1
ATOM 7191 C CA . ASN A 1 910 ? -25.534 -7.976 26.770 1.00 98.88 910 ASN A CA 1
ATOM 7192 C C . ASN A 1 910 ? -25.385 -9.047 27.855 1.00 98.88 910 ASN A C 1
ATOM 7194 O O . ASN A 1 910 ? -26.069 -9.027 28.882 1.00 98.88 910 ASN A O 1
ATOM 7198 N N . ASP A 1 911 ? -24.422 -9.942 27.654 1.00 98.69 911 ASP A N 1
ATOM 7199 C CA . ASP A 1 911 ? -24.068 -11.003 28.589 1.00 98.69 911 ASP A CA 1
ATOM 7200 C C . ASP A 1 911 ? -22.640 -10.831 29.110 1.00 98.69 911 ASP A C 1
ATOM 7202 O O . ASP A 1 911 ? -21.671 -10.977 28.367 1.00 98.69 911 ASP A O 1
ATOM 7206 N N . PHE A 1 912 ? -22.502 -10.558 30.403 1.00 98.44 912 PHE A N 1
ATOM 7207 C CA . PHE A 1 912 ? -21.225 -10.444 31.094 1.00 98.44 912 PHE A CA 1
ATOM 7208 C C . PHE A 1 912 ? -21.088 -11.586 32.098 1.00 98.44 912 PHE A C 1
ATOM 7210 O O . PHE A 1 912 ? -21.745 -11.586 33.136 1.00 98.44 912 PHE A O 1
ATOM 7217 N N . ASN A 1 913 ? -20.201 -12.535 31.822 1.00 96.94 913 ASN A N 1
ATOM 7218 C CA . ASN A 1 913 ? -19.862 -13.643 32.707 1.00 96.94 913 ASN A CA 1
ATOM 7219 C C . ASN A 1 913 ? -18.375 -13.592 33.057 1.00 96.94 913 ASN A C 1
ATOM 7221 O O . ASN A 1 913 ? -17.519 -13.880 32.222 1.00 96.94 913 ASN A O 1
ATOM 7225 N N . ILE A 1 914 ? -18.041 -13.198 34.278 1.00 96.31 914 ILE A N 1
ATOM 7226 C CA . ILE A 1 914 ? -16.645 -12.948 34.633 1.00 96.31 914 ILE A CA 1
ATOM 7227 C C . ILE A 1 914 ? -16.265 -13.480 36.019 1.00 96.31 914 ILE A C 1
ATOM 7229 O O . ILE A 1 914 ? -17.130 -13.724 36.846 1.00 96.31 914 ILE A O 1
ATOM 7233 N N . GLU A 1 915 ? -14.978 -13.604 36.339 1.00 94.50 915 GLU A N 1
ATOM 7234 C CA . GLU A 1 915 ? -14.563 -13.895 37.723 1.00 94.50 915 GLU A CA 1
ATOM 7235 C C . GLU A 1 915 ? -14.707 -12.657 38.618 1.00 94.50 915 GLU A C 1
ATOM 7237 O O . GLU A 1 915 ? -15.275 -12.734 39.703 1.00 94.50 915 GLU A O 1
ATOM 7242 N N . GLY A 1 916 ? -14.228 -11.498 38.163 1.00 92.56 916 GLY A N 1
ATOM 7243 C CA . GLY A 1 916 ? -14.138 -10.299 38.999 1.00 92.56 916 GLY A CA 1
ATOM 7244 C C . GLY A 1 916 ? -15.423 -9.458 39.107 1.00 92.56 916 GLY A C 1
ATOM 7245 O O . GLY A 1 916 ? -16.503 -9.952 39.430 1.00 92.56 916 GLY A O 1
ATOM 7246 N N . LEU A 1 917 ? -15.302 -8.140 38.900 1.00 92.44 917 LEU A N 1
ATOM 7247 C CA . LEU A 1 917 ? -16.392 -7.162 39.059 1.00 92.44 917 LEU A CA 1
ATOM 7248 C C . LEU A 1 917 ? -17.206 -6.994 37.773 1.00 92.44 917 LEU A C 1
ATOM 7250 O O . LEU A 1 917 ? -16.716 -6.428 36.794 1.00 92.44 917 LEU A O 1
ATOM 7254 N N . ALA A 1 918 ? -18.455 -7.467 37.759 1.00 92.25 918 ALA A N 1
ATOM 7255 C CA . ALA A 1 918 ? -19.294 -7.388 36.560 1.00 92.25 918 ALA A CA 1
ATOM 7256 C C . ALA A 1 918 ? -19.476 -5.947 36.063 1.00 92.25 918 ALA A C 1
ATOM 7258 O O . ALA A 1 918 ? -19.434 -5.703 34.859 1.00 92.25 918 ALA A O 1
ATOM 7259 N N . ILE A 1 919 ? -19.588 -4.998 36.999 1.00 97.00 919 ILE A N 1
ATOM 7260 C CA . ILE A 1 919 ? -19.659 -3.562 36.729 1.00 97.00 919 ILE A CA 1
ATOM 7261 C C . ILE A 1 919 ? -18.680 -2.814 37.627 1.00 97.00 919 ILE A C 1
ATOM 7263 O O . ILE A 1 919 ? -18.643 -3.034 38.842 1.00 97.00 919 ILE A O 1
ATOM 7267 N N . ARG A 1 920 ? -17.946 -1.871 37.030 1.00 97.56 920 ARG A N 1
ATOM 7268 C CA . ARG A 1 920 ? -17.171 -0.859 37.751 1.00 97.56 920 ARG A CA 1
ATOM 7269 C C . ARG A 1 920 ? -17.348 0.515 37.106 1.00 97.56 920 ARG A C 1
ATOM 7271 O O . ARG A 1 920 ? -16.657 0.846 36.145 1.00 97.56 920 ARG A O 1
ATOM 7278 N N . PHE A 1 921 ? -18.246 1.322 37.659 1.00 98.31 921 PHE A N 1
ATOM 7279 C CA . PHE A 1 921 ? -18.492 2.698 37.224 1.00 98.31 921 PHE A CA 1
ATOM 7280 C C . PHE A 1 921 ? -17.876 3.690 38.192 1.00 98.31 921 PHE A C 1
ATOM 7282 O O . PHE A 1 921 ? -18.037 3.555 39.405 1.00 98.31 921 PHE A O 1
ATOM 7289 N N . ILE A 1 922 ? -17.140 4.659 37.648 1.00 97.00 922 ILE A N 1
ATOM 7290 C CA . ILE A 1 922 ? -16.435 5.675 38.429 1.00 97.00 922 ILE A CA 1
ATOM 7291 C C . ILE A 1 922 ? -16.546 7.006 37.697 1.00 97.00 922 ILE A C 1
ATOM 7293 O O . ILE A 1 922 ? -16.097 7.122 36.556 1.00 97.00 922 ILE A O 1
ATOM 7297 N N . SER A 1 923 ? -17.045 8.034 38.376 1.00 96.62 923 SER A N 1
ATOM 7298 C CA . SER A 1 923 ? -17.001 9.408 37.870 1.00 96.62 923 SER A CA 1
ATOM 7299 C C . SER A 1 923 ? -17.747 9.636 36.562 1.00 96.62 923 SER A C 1
ATOM 7301 O O . SER A 1 923 ? -17.235 10.302 35.658 1.00 96.62 923 SER A O 1
ATOM 7303 N N . ILE A 1 924 ? -18.947 9.070 36.439 1.00 97.06 924 ILE A N 1
ATOM 7304 C CA . ILE A 1 924 ? -19.839 9.346 35.310 1.00 97.06 924 ILE A CA 1
ATOM 7305 C C . ILE A 1 924 ? -20.560 10.678 35.556 1.00 97.06 924 ILE A C 1
ATOM 7307 O O . ILE A 1 924 ? -21.206 10.852 36.583 1.00 97.06 924 ILE A O 1
ATOM 7311 N N . ASN A 1 925 ? -20.480 11.602 34.596 1.00 96.06 925 ASN A N 1
ATOM 7312 C CA . ASN A 1 925 ? -21.263 12.845 34.547 1.00 96.06 925 ASN A CA 1
ATOM 7313 C C . ASN A 1 925 ? -21.107 13.797 35.756 1.00 96.06 925 ASN A C 1
ATOM 7315 O O . ASN A 1 925 ? -22.026 14.533 36.100 1.00 96.06 925 ASN A O 1
ATOM 7319 N N . GLU A 1 926 ? -19.923 13.837 36.375 1.00 92.38 926 GLU A N 1
ATOM 7320 C CA . GLU A 1 926 ? -19.657 14.698 37.545 1.00 92.38 926 GLU A CA 1
ATOM 7321 C C . GLU A 1 926 ? -19.395 16.181 37.224 1.00 92.38 926 GLU A C 1
ATOM 7323 O O . GLU A 1 926 ? -19.502 17.034 38.103 1.00 92.38 926 GLU A O 1
ATOM 7328 N N . LYS A 1 927 ? -18.951 16.495 36.002 1.00 91.62 927 LYS A N 1
ATOM 7329 C CA . LYS A 1 927 ? -18.500 17.850 35.644 1.00 91.62 927 LYS A CA 1
ATOM 7330 C C . LYS A 1 927 ? -19.692 18.785 35.408 1.00 91.62 927 LYS A C 1
ATOM 7332 O O . LYS A 1 927 ? -20.750 18.347 34.964 1.00 91.62 927 LYS A O 1
ATOM 7337 N N . LEU A 1 928 ? -19.475 20.082 35.640 1.00 90.06 928 LEU A N 1
ATOM 7338 C CA . LEU A 1 928 ? -20.425 21.141 35.286 1.00 90.06 928 LEU A CA 1
ATOM 7339 C C . LEU A 1 928 ? -20.791 21.050 33.794 1.00 90.06 928 LEU A C 1
ATOM 7341 O O . LEU A 1 928 ? -19.903 20.900 32.953 1.00 90.06 928 LEU A O 1
ATOM 7345 N N . GLY A 1 929 ? -22.079 21.143 33.471 1.00 88.56 929 GLY A N 1
ATOM 7346 C CA . GLY A 1 929 ? -22.607 20.994 32.112 1.00 88.56 929 GLY A CA 1
ATOM 7347 C C . GLY A 1 929 ? -23.002 19.560 31.733 1.00 88.56 929 GLY A C 1
ATOM 7348 O O . GLY A 1 929 ? -23.517 19.348 30.636 1.00 88.56 929 GLY A O 1
ATOM 7349 N N . HIS A 1 930 ? -22.762 18.565 32.599 1.00 92.38 930 HIS A N 1
ATOM 7350 C CA . HIS A 1 930 ? -23.160 17.166 32.376 1.00 92.38 930 HIS A CA 1
ATOM 7351 C C . HIS A 1 930 ? -24.474 16.792 33.092 1.00 92.38 930 HIS A C 1
ATOM 7353 O O . HIS A 1 930 ? -24.822 15.616 33.174 1.00 92.38 930 HIS A O 1
ATOM 7359 N N . GLU A 1 931 ? -25.224 17.761 33.620 1.00 92.50 931 GLU A N 1
ATOM 7360 C CA . GLU A 1 931 ? -26.379 17.527 34.502 1.00 92.50 931 GLU A CA 1
ATOM 7361 C C . GLU A 1 931 ? -27.514 16.754 33.820 1.00 92.50 931 GLU A C 1
ATOM 7363 O O . GLU A 1 931 ? -28.247 16.032 34.489 1.00 92.50 931 GLU A O 1
ATOM 7368 N N . ASN A 1 932 ? -27.629 16.863 32.494 1.00 93.44 932 ASN A N 1
ATOM 7369 C CA . ASN A 1 932 ? -28.647 16.178 31.691 1.00 93.44 932 ASN A CA 1
ATOM 7370 C C . ASN A 1 932 ? -28.109 14.945 30.950 1.00 93.44 932 ASN A C 1
ATOM 7372 O O . ASN A 1 932 ? -28.829 14.342 30.158 1.00 93.44 932 ASN A O 1
ATOM 7376 N N . PHE A 1 933 ? -26.840 14.588 31.148 1.00 96.19 933 PHE A N 1
ATOM 7377 C CA . PHE A 1 933 ? -26.246 13.426 30.492 1.00 96.19 933 PHE A CA 1
ATOM 7378 C C . PHE A 1 933 ? -26.720 12.150 31.183 1.00 96.19 933 PHE A C 1
ATOM 7380 O O . PHE A 1 933 ? -26.841 12.127 32.406 1.00 96.19 933 PHE A O 1
ATOM 7387 N N . SER A 1 934 ? -26.993 11.100 30.413 1.00 97.62 934 SER A N 1
ATOM 7388 C CA . SER A 1 934 ? -27.602 9.866 30.912 1.00 97.62 934 SER A CA 1
ATOM 7389 C C . SER A 1 934 ? -26.982 8.592 30.336 1.00 97.62 934 SER A C 1
ATOM 7391 O O . SER A 1 934 ? -26.522 8.555 29.192 1.00 97.62 934 SER A O 1
ATOM 7393 N N . MET A 1 935 ? -27.029 7.526 31.137 1.00 98.62 935 MET A N 1
ATOM 7394 C CA . MET A 1 935 ? -26.688 6.161 30.733 1.00 98.62 935 MET A CA 1
ATOM 7395 C C . MET A 1 935 ? -27.803 5.196 31.142 1.00 98.62 935 MET A C 1
ATOM 7397 O O . MET A 1 935 ? -28.234 5.211 32.296 1.00 98.62 935 MET A O 1
ATOM 7401 N N . TYR A 1 936 ? -28.225 4.332 30.221 1.00 98.81 936 TYR A N 1
ATOM 7402 C CA . TYR A 1 936 ? -29.283 3.347 30.437 1.00 98.81 936 TYR A CA 1
ATOM 7403 C C . TYR A 1 936 ? -28.737 1.930 30.270 1.00 98.81 936 TYR A C 1
ATOM 7405 O O . TYR A 1 936 ? -28.093 1.619 29.269 1.00 98.81 936 TYR A O 1
ATOM 7413 N N . LEU A 1 937 ? -29.007 1.069 31.247 1.00 98.81 937 LEU A N 1
ATOM 7414 C CA . LEU A 1 937 ? -28.698 -0.353 31.220 1.00 98.81 937 LEU A CA 1
ATOM 7415 C C . LEU A 1 937 ? -30.004 -1.141 31.285 1.00 98.81 937 LEU A C 1
ATOM 7417 O O . LEU A 1 937 ? -30.647 -1.142 32.334 1.00 98.81 937 LEU A O 1
ATOM 7421 N N . ASN A 1 938 ? -30.390 -1.807 30.196 1.00 98.69 938 ASN A N 1
ATOM 7422 C CA . ASN A 1 938 ? -31.679 -2.498 30.090 1.00 98.69 938 ASN A CA 1
ATOM 7423 C C . ASN A 1 938 ? -31.502 -3.990 29.771 1.00 98.69 938 ASN A C 1
ATOM 7425 O O . ASN A 1 938 ? -30.788 -4.323 28.835 1.00 98.69 938 ASN A O 1
ATOM 7429 N N . ASN A 1 939 ? -32.152 -4.892 30.509 1.00 98.56 939 ASN A N 1
ATOM 7430 C CA . ASN A 1 939 ? -32.186 -6.332 30.195 1.00 98.56 939 ASN A CA 1
ATOM 7431 C C . ASN A 1 939 ? -30.802 -6.998 29.973 1.00 98.56 939 ASN A C 1
ATOM 7433 O O . ASN A 1 939 ? -30.644 -7.919 29.174 1.00 98.56 939 ASN A O 1
ATOM 7437 N N . ASN A 1 940 ? -29.758 -6.543 30.672 1.00 98.81 940 ASN A N 1
ATOM 7438 C CA . ASN A 1 940 ? -28.442 -7.183 30.606 1.00 98.81 940 ASN A CA 1
ATOM 7439 C C . ASN A 1 940 ? -28.326 -8.311 31.637 1.00 98.81 940 ASN A C 1
ATOM 7441 O O . ASN A 1 940 ? -28.904 -8.250 32.729 1.00 98.81 940 ASN A O 1
ATOM 7445 N N . ARG A 1 941 ? -27.497 -9.311 31.326 1.00 98.62 941 ARG A N 1
ATOM 7446 C CA . ARG A 1 941 ? -27.108 -10.380 32.249 1.00 98.62 941 ARG A CA 1
ATOM 7447 C C . ARG A 1 941 ? -25.699 -10.131 32.776 1.00 98.62 941 ARG A C 1
ATOM 7449 O O . ARG A 1 941 ? -24.745 -10.047 32.014 1.00 98.62 941 ARG A O 1
ATOM 7456 N N . PHE A 1 942 ? -25.568 -10.077 34.094 1.00 97.81 942 PHE A N 1
ATOM 7457 C CA . PHE A 1 942 ? -24.302 -9.959 34.805 1.00 97.81 942 PHE A CA 1
ATOM 7458 C C . PHE A 1 942 ? -24.134 -11.168 35.721 1.00 97.81 942 PHE A C 1
ATOM 7460 O O . PHE A 1 942 ? -24.945 -11.392 36.615 1.00 97.81 942 PHE A O 1
ATOM 7467 N N . THR A 1 943 ? -23.075 -11.943 35.518 1.00 95.50 943 THR A N 1
ATOM 7468 C CA . THR A 1 943 ? -22.746 -13.133 36.306 1.00 95.50 943 THR A CA 1
ATOM 7469 C C . THR A 1 943 ? -21.308 -13.043 36.792 1.00 95.50 943 THR A C 1
ATOM 7471 O O . THR A 1 943 ? -20.419 -12.662 36.028 1.00 95.50 943 THR A O 1
ATOM 7474 N N . SER A 1 944 ? -21.081 -13.386 38.063 1.00 93.00 944 SER A N 1
ATOM 7475 C CA . SER A 1 944 ? -19.733 -13.515 38.615 1.00 93.00 944 SER A CA 1
ATOM 7476 C C . SER A 1 944 ? -19.510 -14.895 39.208 1.00 93.00 944 SER A C 1
ATOM 7478 O O . SER A 1 944 ? -20.343 -15.385 39.971 1.00 93.00 944 SER A O 1
ATOM 7480 N N . SER A 1 945 ? -18.381 -15.523 38.891 1.00 90.00 945 SER A N 1
ATOM 7481 C CA . SER A 1 945 ? -17.920 -16.735 39.581 1.00 90.00 945 SER A CA 1
ATOM 7482 C C . SER A 1 945 ? -17.075 -16.426 40.824 1.00 90.00 945 SER A C 1
ATOM 7484 O O . SER A 1 945 ? -16.873 -17.310 41.658 1.00 90.00 945 SER A O 1
ATOM 7486 N N . GLY A 1 946 ? -16.622 -15.179 40.987 1.00 84.69 946 GLY A N 1
ATOM 7487 C CA . GLY A 1 946 ? -15.795 -14.753 42.106 1.00 84.69 946 GLY A CA 1
ATOM 7488 C C . GLY A 1 946 ? -16.553 -14.697 43.432 1.00 84.69 946 GLY A C 1
ATOM 7489 O O . GLY A 1 946 ? -17.746 -14.394 43.511 1.00 84.69 946 GLY A O 1
ATOM 7490 N N . TYR A 1 947 ? -15.834 -14.960 44.522 1.00 81.56 947 TYR A N 1
ATOM 7491 C CA . TYR A 1 947 ? -16.393 -14.861 45.867 1.00 81.56 947 TYR A CA 1
ATOM 7492 C C . TYR A 1 947 ? -16.521 -13.396 46.312 1.00 81.56 947 TYR A C 1
ATOM 7494 O O . TYR A 1 947 ? -15.601 -12.596 46.142 1.00 81.56 947 TYR A O 1
ATOM 7502 N N . ASN A 1 948 ? -17.649 -13.057 46.944 1.00 83.00 948 ASN A N 1
ATOM 7503 C CA . ASN A 1 948 ? -17.896 -11.758 47.582 1.00 83.00 948 ASN A CA 1
ATOM 7504 C C . ASN A 1 948 ? -17.741 -10.526 46.656 1.00 83.00 948 ASN A C 1
ATOM 7506 O O . ASN A 1 948 ? -17.264 -9.481 47.098 1.00 83.00 948 ASN A O 1
ATOM 7510 N N . LYS A 1 949 ? -18.137 -10.636 45.379 1.00 88.19 949 LYS A N 1
ATOM 7511 C CA . LYS A 1 949 ? -18.098 -9.535 44.399 1.00 88.19 949 LYS A CA 1
ATOM 7512 C C . LYS A 1 949 ? -19.407 -8.729 44.378 1.00 88.19 949 LYS A C 1
ATOM 7514 O O . LYS A 1 949 ? -20.498 -9.271 44.563 1.00 88.19 949 LYS A O 1
ATOM 7519 N N . ALA A 1 950 ? -19.303 -7.430 44.108 1.00 90.69 950 ALA A N 1
ATOM 7520 C CA . ALA A 1 950 ? -20.447 -6.538 43.931 1.00 90.69 950 ALA A CA 1
ATOM 7521 C C . ALA A 1 950 ? -20.273 -5.683 42.669 1.00 90.69 950 ALA A C 1
ATOM 7523 O O . ALA A 1 950 ? -19.168 -5.229 42.374 1.00 90.69 950 ALA A O 1
ATOM 7524 N N . ALA A 1 951 ? -21.360 -5.441 41.938 1.00 94.38 951 ALA A N 1
ATOM 7525 C CA . ALA A 1 951 ? -21.427 -4.370 40.956 1.00 94.38 951 ALA A CA 1
ATOM 7526 C C . ALA A 1 951 ? -21.264 -3.034 41.690 1.00 94.38 951 ALA A C 1
ATOM 7528 O O . ALA A 1 951 ? -21.949 -2.796 42.683 1.00 94.38 951 ALA A O 1
ATOM 7529 N N . SER A 1 952 ? -20.341 -2.190 41.230 1.00 95.69 952 SER A N 1
ATOM 7530 C CA . SER A 1 952 ? -19.985 -0.950 41.922 1.00 95.69 952 SER A CA 1
ATOM 7531 C C . SER A 1 952 ? -20.254 0.266 41.052 1.00 95.69 952 SER A C 1
ATOM 7533 O O . SER A 1 952 ? -19.727 0.366 39.942 1.00 95.69 952 SER A O 1
ATOM 7535 N N . VAL A 1 953 ? -20.979 1.231 41.614 1.00 97.75 953 VAL A N 1
ATOM 7536 C CA . VAL A 1 953 ? -21.176 2.566 41.044 1.00 97.75 953 VAL A CA 1
ATOM 7537 C C . VAL A 1 953 ? -20.671 3.596 42.043 1.00 97.75 953 VAL A C 1
ATOM 7539 O O . VAL A 1 953 ? -21.134 3.637 43.179 1.00 97.75 953 VAL A O 1
ATOM 7542 N N . SER A 1 954 ? -19.690 4.406 41.655 1.00 97.31 954 SER A N 1
ATOM 7543 C CA . SER A 1 954 ? -19.159 5.447 42.530 1.00 97.31 954 SER A CA 1
ATOM 7544 C C . SER A 1 954 ? -19.062 6.793 41.839 1.00 97.31 954 SER A C 1
ATOM 7546 O O . SER A 1 954 ? -18.725 6.885 40.652 1.00 97.31 954 SER A O 1
ATOM 7548 N N . ARG A 1 955 ? -19.373 7.843 42.605 1.00 97.12 955 ARG A N 1
ATOM 7549 C CA . ARG A 1 955 ? -19.323 9.240 42.174 1.00 97.12 955 ARG A CA 1
ATOM 7550 C C . ARG A 1 955 ? -19.948 9.459 40.794 1.00 97.12 955 ARG A C 1
ATOM 7552 O O . ARG A 1 955 ? -19.351 10.051 39.909 1.00 97.12 955 ARG A O 1
ATOM 7559 N N . SER A 1 956 ? -21.104 8.863 40.554 1.00 97.62 956 SER A N 1
ATOM 7560 C CA . SER A 1 956 ? -21.724 8.847 39.229 1.00 97.62 956 SER A CA 1
ATOM 7561 C C . SER A 1 956 ? -23.087 9.519 39.270 1.00 97.62 956 SER A C 1
ATOM 7563 O O . SER A 1 956 ? -23.744 9.500 40.308 1.00 97.62 956 SER A O 1
ATOM 7565 N N . ARG A 1 957 ? -23.506 10.109 38.148 1.00 97.50 957 ARG A N 1
ATOM 7566 C CA . ARG A 1 957 ? -24.793 10.794 38.015 1.00 97.50 957 ARG A CA 1
ATOM 7567 C C . ARG A 1 957 ? -25.623 10.245 36.853 1.00 97.50 957 ARG A C 1
ATOM 7569 O O . ARG A 1 957 ? -25.069 9.989 35.783 1.00 97.50 957 ARG A O 1
ATOM 7576 N N . ASN A 1 958 ? -26.942 10.135 37.050 1.00 98.00 958 ASN A N 1
ATOM 7577 C CA . ASN A 1 958 ? -27.937 9.791 36.018 1.00 98.00 958 ASN A CA 1
ATOM 7578 C C . ASN A 1 958 ? -27.678 8.435 35.332 1.00 98.00 958 ASN A C 1
ATOM 7580 O O . ASN A 1 958 ? -27.607 8.345 34.099 1.00 98.00 958 ASN A O 1
ATOM 7584 N N . VAL A 1 959 ? -27.521 7.378 36.131 1.00 98.56 959 VAL A N 1
ATOM 7585 C CA . VAL A 1 959 ? -27.358 6.005 35.628 1.00 98.56 959 VAL A CA 1
ATOM 7586 C C . VAL A 1 959 ? -28.589 5.185 35.997 1.00 98.56 959 VAL A C 1
ATOM 7588 O O . VAL A 1 959 ? -28.946 5.074 37.173 1.00 98.56 959 VAL A O 1
ATOM 7591 N N . TYR A 1 960 ? -29.228 4.604 34.986 1.00 98.75 960 TYR A N 1
ATOM 7592 C CA . TYR A 1 960 ? -30.512 3.919 35.111 1.00 98.75 960 TYR A CA 1
ATOM 7593 C C . TYR A 1 960 ? -30.354 2.436 34.770 1.00 98.75 960 TYR A C 1
ATOM 7595 O O . TYR A 1 960 ? -29.913 2.098 33.675 1.00 98.75 960 TYR A O 1
ATOM 7603 N N . PHE A 1 961 ? -30.721 1.556 35.696 1.00 98.75 961 PHE A N 1
ATOM 7604 C CA . PHE A 1 961 ? -30.685 0.104 35.544 1.00 98.75 961 PHE A CA 1
ATOM 7605 C C . PHE A 1 961 ? -32.115 -0.435 35.532 1.00 98.75 961 PHE A C 1
ATOM 7607 O O . PHE A 1 961 ? -32.789 -0.412 36.565 1.00 98.75 961 PHE A O 1
ATOM 7614 N N . ASN A 1 962 ? -32.565 -0.951 34.392 1.00 98.62 962 ASN A N 1
ATOM 7615 C CA . ASN A 1 962 ? -33.914 -1.478 34.219 1.00 98.62 962 ASN A CA 1
ATOM 7616 C C . ASN A 1 962 ? -33.881 -2.957 33.820 1.00 98.62 962 ASN A C 1
ATOM 7618 O O . ASN A 1 962 ? -33.194 -3.333 32.873 1.00 98.62 962 ASN A O 1
ATOM 7622 N N . GLU A 1 963 ? -34.627 -3.796 34.538 1.00 98.44 963 GLU A N 1
ATOM 7623 C CA . GLU A 1 963 ? -34.861 -5.203 34.166 1.00 98.44 963 GLU A CA 1
ATOM 7624 C C . GLU A 1 963 ? -33.580 -6.046 33.979 1.00 98.44 963 GLU A C 1
ATOM 7626 O O . GLU A 1 963 ? -33.574 -7.049 33.273 1.00 98.44 963 GLU A O 1
ATOM 7631 N N . ASN A 1 964 ? -32.463 -5.672 34.613 1.00 98.62 964 ASN A N 1
ATOM 7632 C CA . ASN A 1 964 ? -31.216 -6.434 34.515 1.00 98.62 964 ASN A CA 1
ATOM 7633 C C . ASN A 1 964 ? -31.216 -7.625 35.481 1.00 98.62 964 ASN A C 1
ATOM 7635 O O . ASN A 1 964 ? -31.831 -7.594 36.552 1.00 98.62 964 ASN A O 1
ATOM 7639 N N . ASN A 1 965 ? -30.447 -8.658 35.136 1.00 98.19 965 ASN A N 1
ATOM 7640 C CA . ASN A 1 965 ? -30.240 -9.834 35.972 1.00 98.19 965 ASN A CA 1
ATOM 7641 C C . ASN A 1 965 ? -28.793 -9.900 36.474 1.00 98.19 965 ASN A C 1
ATOM 7643 O O . ASN A 1 965 ? -27.868 -10.130 35.698 1.00 98.19 965 ASN A O 1
ATOM 7647 N N . PHE A 1 966 ? -28.613 -9.752 37.782 1.00 96.50 966 PHE A N 1
ATOM 7648 C CA . PHE A 1 966 ? -27.354 -9.927 38.493 1.00 96.50 966 PHE A CA 1
ATOM 7649 C C . PHE A 1 966 ? -27.370 -11.276 39.214 1.00 96.50 966 PHE A C 1
ATOM 7651 O O . PHE A 1 966 ? -28.173 -11.499 40.119 1.00 96.50 966 PHE A O 1
ATOM 7658 N N . SER A 1 967 ? -26.489 -12.187 38.809 1.00 94.50 967 SER A N 1
ATOM 7659 C CA . SER A 1 967 ? -26.402 -13.556 39.321 1.00 94.50 967 SER A CA 1
ATOM 7660 C C . SER A 1 967 ? -25.072 -13.794 40.034 1.00 94.50 967 SER A C 1
ATOM 7662 O O . SER A 1 967 ? -24.001 -13.666 39.443 1.00 94.50 967 SER A O 1
ATOM 7664 N N . ASN A 1 968 ? -25.156 -14.173 41.310 1.00 93.06 968 ASN A N 1
ATOM 7665 C CA . ASN A 1 968 ? -24.044 -14.319 42.252 1.00 93.06 968 ASN A CA 1
ATOM 7666 C C . ASN A 1 968 ? -23.247 -13.018 42.511 1.00 93.06 968 ASN A C 1
ATOM 7668 O O . ASN A 1 968 ? -22.050 -13.059 42.786 1.00 93.06 968 ASN A O 1
ATOM 7672 N N . ILE A 1 969 ? -23.901 -11.855 42.441 1.00 92.31 969 ILE A N 1
ATOM 7673 C CA . ILE A 1 969 ? -23.257 -10.539 42.589 1.00 92.31 969 ILE A CA 1
ATOM 7674 C C . ILE A 1 969 ? -24.152 -9.624 43.434 1.00 92.31 969 ILE A C 1
ATOM 7676 O O . ILE A 1 969 ? -25.352 -9.535 43.188 1.00 92.31 969 ILE A O 1
ATOM 7680 N N . GLY A 1 970 ? -23.569 -8.925 44.414 1.00 92.50 970 GLY A N 1
ATOM 7681 C CA . GLY A 1 970 ? -24.235 -7.810 45.105 1.00 92.50 970 GLY A CA 1
ATOM 7682 C C . GLY A 1 970 ? -24.235 -6.509 44.290 1.00 92.50 970 GLY A C 1
ATOM 7683 O O . GLY A 1 970 ? -23.651 -6.431 43.216 1.00 92.50 970 GLY A O 1
ATOM 7684 N N . PHE A 1 971 ? -24.824 -5.441 44.807 1.00 94.56 971 PHE A N 1
ATOM 7685 C CA . PHE A 1 971 ? -24.783 -4.118 44.183 1.00 94.56 971 PHE A CA 1
ATOM 7686 C C . PHE A 1 971 ? -24.484 -3.061 45.240 1.00 94.56 971 PHE A C 1
ATOM 7688 O O . PHE A 1 971 ? -25.131 -3.032 46.288 1.00 94.56 971 PHE A O 1
ATOM 7695 N N . ILE A 1 972 ? -23.512 -2.194 44.970 1.00 95.25 972 ILE A N 1
ATOM 7696 C CA . ILE A 1 972 ? -23.072 -1.162 45.903 1.00 95.25 972 ILE A CA 1
ATOM 7697 C C . ILE A 1 972 ? -22.901 0.192 45.215 1.00 95.25 972 ILE A C 1
ATOM 7699 O O . ILE A 1 972 ? -22.385 0.285 44.098 1.00 95.25 972 ILE A O 1
ATOM 7703 N N . MET A 1 973 ? -23.353 1.244 45.895 1.00 95.31 973 MET A N 1
ATOM 7704 C CA . MET A 1 973 ? -23.329 2.620 45.402 1.00 95.31 973 MET A CA 1
ATOM 7705 C C . MET A 1 973 ? -22.628 3.540 46.395 1.00 95.31 973 MET A C 1
ATOM 7707 O O . MET A 1 973 ? -22.968 3.526 47.576 1.00 95.31 973 MET A O 1
ATOM 7711 N N . TYR A 1 974 ? -21.712 4.380 45.910 1.00 95.25 974 TYR A N 1
ATOM 7712 C CA . TYR A 1 974 ? -20.953 5.347 46.710 1.00 95.25 974 TYR A CA 1
ATOM 7713 C C . TYR A 1 974 ? -21.097 6.760 46.153 1.00 95.25 974 TYR A C 1
ATOM 7715 O O . TYR A 1 974 ? -20.813 6.973 44.971 1.00 95.25 974 TYR A O 1
ATOM 7723 N N . THR A 1 975 ? -21.439 7.733 47.001 1.00 94.94 975 THR A N 1
ATOM 7724 C CA . THR A 1 975 ? -21.343 9.171 46.683 1.00 94.94 975 THR A CA 1
ATOM 7725 C C . THR A 1 975 ? -21.925 9.547 45.306 1.00 94.94 975 THR A C 1
ATOM 7727 O O . THR A 1 975 ? -21.306 10.291 44.553 1.00 94.94 975 THR A O 1
ATOM 7730 N N . SER A 1 976 ? -23.041 8.932 44.908 1.00 95.81 976 SER A N 1
ATOM 7731 C CA . SER A 1 976 ? -23.633 9.045 43.566 1.00 95.81 976 SER A CA 1
ATOM 7732 C C . SER A 1 976 ? -25.000 9.728 43.612 1.00 95.81 976 SER A C 1
ATOM 7734 O O . SER A 1 976 ? -25.657 9.722 44.648 1.00 95.81 976 SER A O 1
ATOM 7736 N N . ASP A 1 977 ? -25.427 10.302 42.491 1.00 95.50 977 ASP A N 1
ATOM 7737 C CA . ASP A 1 977 ? -26.625 11.142 42.386 1.00 95.50 977 ASP A CA 1
ATOM 7738 C C . ASP A 1 977 ? -27.565 10.633 41.282 1.00 95.50 977 ASP A C 1
ATOM 7740 O O . ASP A 1 977 ? -27.127 10.285 40.185 1.00 95.50 977 ASP A O 1
ATOM 7744 N N . ASN A 1 978 ? -28.866 10.577 41.558 1.00 96.38 978 ASN A N 1
ATOM 7745 C CA . ASN A 1 978 ? -29.897 10.120 40.619 1.00 96.38 978 ASN A CA 1
ATOM 7746 C C . ASN A 1 978 ? -29.564 8.758 39.969 1.00 96.38 978 ASN A C 1
ATOM 7748 O O . ASN A 1 978 ? -29.494 8.611 38.743 1.00 96.38 978 ASN A O 1
ATOM 7752 N N . ILE A 1 979 ? -29.326 7.750 40.814 1.00 97.81 979 ILE A N 1
ATOM 7753 C CA . ILE A 1 979 ? -29.161 6.353 40.395 1.00 97.81 979 ILE A CA 1
ATOM 7754 C C . ILE A 1 979 ? -30.483 5.619 40.591 1.00 97.81 979 ILE A C 1
ATOM 7756 O O . ILE A 1 979 ? -31.079 5.673 41.672 1.00 97.81 979 ILE A O 1
ATOM 7760 N N . GLN A 1 980 ? -30.938 4.913 39.557 1.00 98.25 980 GLN A N 1
ATOM 7761 C CA . GLN A 1 980 ? -32.214 4.197 39.598 1.00 98.25 980 GLN A CA 1
ATOM 7762 C C . GLN A 1 980 ? -32.025 2.720 39.275 1.00 98.25 980 GLN A C 1
ATOM 7764 O O . GLN A 1 980 ? -31.381 2.378 38.287 1.00 98.25 980 GLN A O 1
ATOM 7769 N N . LEU A 1 981 ? -32.603 1.853 40.103 1.00 98.31 981 LEU A N 1
ATOM 7770 C CA . LEU A 1 981 ? -32.722 0.421 39.854 1.00 98.31 981 LEU A CA 1
ATOM 7771 C C . LEU A 1 981 ? -34.214 0.073 39.848 1.00 98.31 981 LEU A C 1
ATOM 7773 O O . LEU A 1 981 ? -34.865 0.138 40.895 1.00 98.31 981 LEU A O 1
ATOM 7777 N N . ILE A 1 982 ? -34.755 -0.272 38.679 1.00 98.44 982 ILE A N 1
ATOM 7778 C CA . ILE A 1 982 ? -36.173 -0.591 38.481 1.00 98.44 982 ILE A CA 1
ATOM 7779 C C . ILE A 1 982 ? -36.328 -1.997 37.883 1.00 98.44 982 ILE A C 1
ATOM 7781 O O . ILE A 1 982 ? -35.749 -2.301 36.842 1.00 98.44 982 ILE A O 1
ATOM 7785 N N . GLY A 1 983 ? -37.095 -2.872 38.537 1.00 98.25 983 GLY A N 1
ATOM 7786 C CA . GLY A 1 983 ? -37.428 -4.198 37.996 1.00 98.25 983 GLY A CA 1
ATOM 7787 C C . GLY A 1 983 ? -36.252 -5.180 37.879 1.00 98.25 983 GLY A C 1
ATOM 7788 O O . GLY A 1 983 ? -36.351 -6.171 37.162 1.00 98.25 983 GLY A O 1
ATOM 7789 N N . ASN A 1 984 ? -35.117 -4.927 38.538 1.00 98.38 984 ASN A N 1
ATOM 7790 C CA . ASN A 1 984 ? -33.931 -5.781 38.419 1.00 98.38 984 ASN A CA 1
ATOM 7791 C C . ASN A 1 984 ? -34.035 -7.019 39.319 1.00 98.38 984 ASN A C 1
ATOM 7793 O O . ASN A 1 984 ? -34.602 -6.975 40.414 1.00 98.38 984 ASN A O 1
ATOM 7797 N N . ARG A 1 985 ? -33.390 -8.112 38.901 1.00 97.62 985 ARG A N 1
ATOM 7798 C CA . ARG A 1 985 ? -33.162 -9.301 39.730 1.00 97.62 985 ARG A CA 1
ATOM 7799 C C . ARG A 1 985 ? -31.725 -9.300 40.240 1.00 97.62 985 ARG A C 1
ATOM 7801 O O . ARG A 1 985 ? -30.798 -9.307 39.441 1.00 97.62 985 ARG A O 1
ATOM 7808 N N . VAL A 1 986 ? -31.534 -9.332 41.556 1.00 96.00 986 VAL A N 1
ATOM 7809 C CA . VAL A 1 986 ? -30.221 -9.395 42.213 1.00 96.00 986 VAL A CA 1
ATOM 7810 C C . VAL A 1 986 ? -30.154 -10.630 43.096 1.00 96.00 986 VAL A C 1
ATOM 7812 O O . VAL A 1 986 ? -30.726 -10.666 44.181 1.00 96.00 986 VAL A O 1
ATOM 7815 N N . GLU A 1 987 ? -29.445 -11.649 42.633 1.00 94.12 987 GLU A N 1
ATOM 7816 C CA . GLU A 1 987 ? -29.128 -12.851 43.393 1.00 94.12 987 GLU A CA 1
ATOM 7817 C C . GLU A 1 987 ? -27.654 -12.825 43.782 1.00 94.12 987 GLU A C 1
ATOM 7819 O O . GLU A 1 987 ? -26.772 -12.715 42.935 1.00 94.12 987 GLU A O 1
ATOM 7824 N N . THR A 1 988 ? -27.365 -12.941 45.072 1.00 90.12 988 THR A N 1
ATOM 7825 C CA . THR A 1 988 ? -26.015 -12.752 45.609 1.00 90.12 988 THR A CA 1
ATOM 7826 C C . THR A 1 988 ? -25.733 -13.789 46.679 1.00 90.12 988 THR A C 1
ATOM 7828 O O . THR A 1 988 ? -26.575 -14.021 47.534 1.00 90.12 988 THR A O 1
ATOM 7831 N N . LYS A 1 989 ? -24.542 -14.399 46.678 1.00 85.38 989 LYS A N 1
ATOM 7832 C CA . LYS A 1 989 ? -24.054 -15.228 47.802 1.00 85.38 989 LYS A CA 1
ATOM 7833 C C . LYS A 1 989 ? -23.147 -14.441 48.752 1.00 85.38 989 LYS A C 1
ATOM 7835 O O . LYS A 1 989 ? -22.531 -15.006 49.652 1.00 85.38 989 LYS A O 1
ATOM 7840 N N . THR A 1 990 ? -23.015 -13.140 48.515 1.00 77.50 990 THR A N 1
ATOM 7841 C CA . THR A 1 990 ? -22.097 -12.257 49.234 1.00 77.50 990 THR A CA 1
ATOM 7842 C C . THR A 1 990 ? -22.761 -11.680 50.486 1.00 77.50 990 THR A C 1
ATOM 7844 O O . THR A 1 990 ? -23.938 -11.921 50.750 1.00 77.50 990 THR A O 1
ATOM 7847 N N . ARG A 1 991 ? -22.020 -10.884 51.270 1.00 83.00 991 ARG A N 1
ATOM 7848 C CA . ARG A 1 991 ? -22.601 -10.119 52.395 1.00 83.00 991 ARG A CA 1
ATOM 7849 C C . ARG A 1 991 ? -23.399 -8.882 51.951 1.00 83.00 991 ARG A C 1
ATOM 7851 O O . ARG A 1 991 ? -23.897 -8.155 52.822 1.00 83.00 991 ARG A O 1
ATOM 7858 N N . ILE A 1 992 ? -23.427 -8.608 50.646 1.00 86.75 992 ILE A N 1
ATOM 7859 C CA . ILE A 1 992 ? -23.946 -7.393 50.020 1.00 86.75 992 ILE A CA 1
ATOM 7860 C C . ILE A 1 992 ? -25.128 -7.779 49.122 1.00 86.75 992 ILE A C 1
ATOM 7862 O O . ILE A 1 992 ? -24.964 -8.517 48.149 1.00 86.75 992 ILE A O 1
ATOM 7866 N N . GLY A 1 993 ? -26.315 -7.275 49.470 1.00 91.38 993 GLY A N 1
ATOM 7867 C CA . GLY A 1 993 ? -27.511 -7.246 48.623 1.00 91.38 993 GLY A CA 1
ATOM 7868 C C . GLY A 1 993 ? -27.503 -6.014 47.723 1.00 91.38 993 GLY A C 1
ATOM 7869 O O . GLY A 1 993 ? -26.599 -5.860 46.912 1.00 91.38 993 GLY A O 1
ATOM 7870 N N . LEU A 1 994 ? -28.469 -5.118 47.908 1.00 94.88 994 LEU A N 1
ATOM 7871 C CA . LEU A 1 994 ? -28.412 -3.729 47.454 1.00 94.88 994 LEU A CA 1
ATOM 7872 C C . LEU A 1 994 ? -27.919 -2.854 48.613 1.00 94.88 994 LEU A C 1
ATOM 7874 O O . LEU A 1 994 ? -28.579 -2.772 49.650 1.00 94.88 994 LEU A O 1
ATOM 7878 N N . GLN A 1 995 ? -26.766 -2.210 48.462 1.00 94.44 995 GLN A N 1
ATOM 7879 C CA . GLN A 1 995 ? -26.158 -1.387 49.507 1.00 94.44 995 GLN A CA 1
ATOM 7880 C C . GLN A 1 995 ? -25.947 0.049 49.019 1.00 94.44 995 GLN A C 1
ATOM 7882 O O . GLN A 1 995 ? -25.298 0.287 48.002 1.00 94.44 995 GLN A O 1
ATOM 7887 N N . ILE A 1 996 ? -26.511 1.001 49.760 1.00 95.50 996 ILE A N 1
ATOM 7888 C CA . ILE A 1 996 ? -26.363 2.441 49.540 1.00 95.50 996 ILE A CA 1
ATOM 7889 C C . ILE A 1 996 ? -25.437 2.965 50.633 1.00 95.50 996 ILE A C 1
ATOM 7891 O O . ILE A 1 996 ? -25.786 2.898 51.809 1.00 95.50 996 ILE A O 1
ATOM 7895 N N . GLU A 1 997 ? -24.260 3.444 50.252 1.00 95.62 997 GLU A N 1
ATOM 7896 C CA . GLU A 1 997 ? -23.254 3.984 51.175 1.00 95.62 997 GLU A CA 1
ATOM 7897 C C . GLU A 1 997 ? -23.468 5.481 51.435 1.00 95.62 997 GLU A C 1
ATOM 7899 O O . GLU A 1 997 ? -24.389 6.097 50.891 1.00 95.62 997 GLU A O 1
ATOM 7904 N N . GLU A 1 998 ? -22.622 6.090 52.261 1.00 92.19 998 GLU A N 1
ATOM 7905 C CA . GLU A 1 998 ? -22.691 7.525 52.547 1.00 92.19 998 GLU A CA 1
ATOM 7906 C C . GLU A 1 998 ? -22.509 8.410 51.294 1.00 92.19 998 GLU A C 1
ATOM 7908 O O . GLU A 1 998 ? -21.819 8.070 50.322 1.00 92.19 998 GLU A O 1
ATOM 7913 N N . GLY A 1 999 ? -23.151 9.582 51.327 1.00 91.00 999 GLY A N 1
ATOM 7914 C CA . GLY A 1 999 ? -23.033 10.628 50.307 1.00 91.00 999 GLY A CA 1
ATOM 7915 C C . GLY A 1 999 ? -23.844 10.404 49.027 1.00 91.00 999 GLY A C 1
ATOM 7916 O O . GLY A 1 999 ? -23.647 11.139 48.065 1.00 91.00 999 GLY A O 1
ATOM 7917 N N . ASN A 1 1000 ? -24.704 9.383 48.971 1.00 93.62 1000 ASN A N 1
ATOM 7918 C CA . ASN A 1 1000 ? -25.596 9.170 47.829 1.00 93.62 1000 ASN A CA 1
ATOM 7919 C C . ASN A 1 1000 ? -26.860 10.046 47.922 1.00 93.62 1000 ASN A C 1
ATOM 7921 O O . ASN A 1 1000 ? -27.472 10.130 48.991 1.00 93.62 1000 ASN A O 1
ATOM 7925 N N . GLU A 1 1001 ? -27.292 10.602 46.788 1.00 92.69 1001 GLU A N 1
ATOM 7926 C CA . GLU A 1 1001 ? -28.467 11.468 46.638 1.00 92.69 1001 GLU A CA 1
ATOM 7927 C C . GLU A 1 1001 ? -29.420 10.941 45.546 1.00 92.69 1001 GLU A C 1
ATOM 7929 O O . GLU A 1 1001 ? -29.010 10.289 44.588 1.00 92.69 1001 GLU A O 1
ATOM 7934 N N . GLN A 1 1002 ? -30.725 11.193 45.704 1.00 93.75 1002 GLN A N 1
ATOM 7935 C CA . GLN A 1 1002 ? -31.769 10.859 44.716 1.00 93.75 1002 GLN A CA 1
ATOM 7936 C C . GLN A 1 1002 ? -31.775 9.389 44.236 1.00 93.75 1002 GLN A C 1
ATOM 7938 O O . GLN A 1 1002 ? -31.990 9.095 43.062 1.00 93.75 1002 GLN A O 1
ATOM 7943 N N . ILE A 1 1003 ? -31.558 8.440 45.149 1.00 97.06 1003 ILE A N 1
ATOM 7944 C CA . ILE A 1 1003 ? -31.562 7.007 44.823 1.00 97.06 1003 ILE A CA 1
ATOM 7945 C C . ILE A 1 1003 ? -32.994 6.466 44.765 1.00 97.06 1003 ILE A C 1
ATOM 7947 O O . ILE A 1 1003 ? -33.762 6.630 45.718 1.00 97.06 1003 ILE A O 1
ATOM 7951 N N . LYS A 1 1004 ? -33.331 5.765 43.676 1.00 97.75 1004 LYS A N 1
ATOM 7952 C CA . LYS A 1 1004 ? -34.622 5.083 43.493 1.00 97.75 1004 LYS A CA 1
ATOM 7953 C C . LYS A 1 1004 ? -34.432 3.577 43.326 1.00 97.75 1004 LYS A C 1
ATOM 7955 O O . LYS A 1 1004 ? -33.747 3.141 42.406 1.00 97.75 1004 LYS A O 1
ATOM 7960 N N . LEU A 1 1005 ? -35.092 2.786 44.171 1.00 97.75 1005 LEU A N 1
ATOM 7961 C CA . LEU A 1 1005 ? -35.114 1.321 44.092 1.00 97.75 1005 LEU A CA 1
ATOM 7962 C C . LEU A 1 1005 ? -36.568 0.846 44.007 1.00 97.75 1005 LEU A C 1
ATOM 7964 O O . LEU A 1 1005 ? -37.231 0.772 45.043 1.00 97.75 1005 LEU A O 1
ATOM 7968 N N . HIS A 1 1006 ? -37.083 0.540 42.814 1.00 98.12 1006 HIS A N 1
ATOM 7969 C CA . HIS A 1 1006 ? -38.483 0.128 42.610 1.00 98.12 1006 HIS A CA 1
ATOM 7970 C C . HIS A 1 1006 ? -38.596 -1.277 42.006 1.00 98.12 1006 HIS A C 1
ATOM 7972 O O . HIS A 1 1006 ? -37.831 -1.636 41.118 1.00 98.12 1006 HIS A O 1
ATOM 7978 N N . ASP A 1 1007 ? -39.556 -2.069 42.488 1.00 98.06 1007 ASP A N 1
ATOM 7979 C CA . ASP A 1 1007 ? -39.965 -3.353 41.889 1.00 98.06 1007 ASP A CA 1
ATOM 7980 C C . ASP A 1 1007 ? -38.823 -4.382 41.692 1.00 98.06 1007 ASP A C 1
ATOM 7982 O O . ASP A 1 1007 ? -38.923 -5.286 40.865 1.00 98.06 1007 ASP A O 1
ATOM 7986 N N . ASN A 1 1008 ? -37.718 -4.278 42.444 1.00 97.88 1008 ASN A N 1
ATOM 7987 C CA . ASN A 1 1008 ? -36.588 -5.202 42.312 1.00 97.88 1008 ASN A CA 1
ATOM 7988 C C . ASN A 1 1008 ? -36.813 -6.492 43.118 1.00 97.88 1008 ASN A C 1
ATOM 7990 O O . ASN A 1 1008 ? -37.327 -6.463 44.241 1.00 97.88 1008 ASN A O 1
ATOM 7994 N N . LEU A 1 1009 ? -36.334 -7.621 42.593 1.00 97.12 1009 LEU A N 1
ATOM 7995 C CA . LEU A 1 1009 ? -36.246 -8.897 43.304 1.00 97.12 1009 LEU A CA 1
ATOM 7996 C C . LEU A 1 1009 ? -34.823 -9.101 43.831 1.00 97.12 1009 LEU A C 1
ATOM 7998 O O . LEU A 1 1009 ? -33.894 -9.269 43.046 1.00 97.12 1009 LEU A O 1
ATOM 8002 N N . VAL A 1 1010 ? -34.649 -9.149 45.153 1.00 96.31 1010 VAL A N 1
ATOM 8003 C CA . VAL A 1 1010 ? -33.343 -9.339 45.801 1.00 96.31 1010 VAL A CA 1
ATOM 8004 C C . VAL A 1 1010 ? -33.314 -10.650 46.586 1.00 96.31 1010 VAL A C 1
ATOM 8006 O O . VAL A 1 1010 ? -34.014 -10.808 47.588 1.00 96.31 1010 VAL A O 1
ATOM 8009 N N . ILE A 1 1011 ? -32.475 -11.589 46.156 1.00 94.56 1011 ILE A N 1
ATOM 8010 C CA . ILE A 1 1011 ? -32.262 -12.893 46.791 1.00 94.56 1011 ILE A CA 1
ATOM 8011 C C . ILE A 1 1011 ? -30.907 -12.856 47.505 1.00 94.56 1011 ILE A C 1
ATOM 8013 O O . ILE A 1 1011 ? -29.862 -12.763 46.861 1.00 94.56 1011 ILE A O 1
ATOM 8017 N N . HIS A 1 1012 ? -30.925 -12.898 48.838 1.00 93.50 1012 HIS A N 1
ATOM 8018 C CA . HIS A 1 1012 ? -29.746 -12.696 49.690 1.00 93.50 1012 HIS A CA 1
ATOM 8019 C C . HIS A 1 1012 ? -29.711 -13.738 50.829 1.00 93.50 1012 HIS A C 1
ATOM 8021 O O . HIS A 1 1012 ? -30.774 -14.043 51.375 1.00 93.50 1012 HIS A O 1
ATOM 8027 N N . PRO A 1 1013 ? -28.537 -14.248 51.274 1.00 88.31 1013 PRO A N 1
ATOM 8028 C CA . PRO A 1 1013 ? -28.462 -15.308 52.292 1.00 88.31 1013 PRO A CA 1
ATOM 8029 C C . PRO A 1 1013 ? -29.135 -14.913 53.612 1.00 88.31 1013 PRO A C 1
ATOM 8031 O O . PRO A 1 1013 ? -29.745 -15.720 54.304 1.00 88.31 1013 PRO A O 1
ATOM 8034 N N . GLU A 1 1014 ? -29.055 -13.629 53.954 1.00 88.94 1014 GLU A N 1
ATOM 8035 C CA . GLU A 1 1014 ? -29.732 -13.048 55.108 1.00 88.94 1014 GLU A CA 1
ATOM 8036 C C . GLU A 1 1014 ? -30.855 -12.113 54.639 1.00 88.94 1014 GLU A C 1
ATOM 8038 O O . GLU A 1 1014 ? -30.593 -10.951 54.325 1.00 88.94 1014 GLU A O 1
ATOM 8043 N N . LYS A 1 1015 ? -32.111 -12.582 54.614 1.00 84.56 1015 LYS A N 1
ATOM 8044 C CA . LYS A 1 1015 ? -33.268 -11.807 54.110 1.00 84.56 1015 LYS A CA 1
ATOM 8045 C C . LYS A 1 1015 ? -33.363 -10.383 54.680 1.00 84.56 1015 LYS A C 1
ATOM 8047 O O . LYS A 1 1015 ? -33.680 -9.456 53.949 1.00 84.56 1015 LYS A O 1
ATOM 8052 N N . LYS A 1 1016 ? -33.050 -10.178 55.968 1.00 81.94 1016 LYS A N 1
ATOM 8053 C CA . LYS A 1 1016 ? -33.090 -8.852 56.632 1.00 81.94 1016 LYS A CA 1
ATOM 8054 C C . LYS A 1 1016 ? -32.027 -7.861 56.137 1.00 81.94 1016 LYS A C 1
ATOM 8056 O O . LYS A 1 1016 ? -32.068 -6.694 56.497 1.00 81.94 1016 LYS A O 1
ATOM 8061 N N . LYS A 1 1017 ? -31.049 -8.335 55.371 1.00 83.56 1017 LYS A N 1
ATOM 8062 C CA . LYS A 1 1017 ? -29.882 -7.582 54.901 1.00 83.56 1017 LYS A CA 1
ATOM 8063 C C . LYS A 1 1017 ? -29.867 -7.415 53.377 1.00 83.56 1017 LYS A C 1
ATOM 8065 O O . LYS A 1 1017 ? -28.864 -6.960 52.841 1.00 83.56 1017 LYS A O 1
ATOM 8070 N N . CYS A 1 1018 ? -30.959 -7.779 52.703 1.00 89.31 1018 CYS A N 1
ATOM 8071 C CA . CYS A 1 1018 ? -31.101 -7.679 51.252 1.00 89.31 1018 CYS A CA 1
ATOM 8072 C C . CYS A 1 1018 ? -30.982 -6.239 50.728 1.00 89.31 1018 CYS A C 1
ATOM 8074 O O . CYS A 1 1018 ? -30.443 -6.043 49.650 1.00 89.31 1018 CYS A O 1
ATOM 8076 N N . ILE A 1 1019 ? -31.459 -5.239 51.476 1.00 93.44 1019 ILE A N 1
ATOM 8077 C CA . ILE A 1 1019 ? -31.327 -3.817 51.153 1.00 93.44 1019 ILE A CA 1
ATOM 8078 C C . ILE A 1 1019 ? -30.793 -3.118 52.399 1.00 93.44 1019 ILE A C 1
ATOM 8080 O O . ILE A 1 1019 ? -31.352 -3.279 53.486 1.00 93.44 1019 ILE A O 1
ATOM 8084 N N . ARG A 1 1020 ? -29.700 -2.370 52.258 1.00 92.81 1020 ARG A N 1
ATOM 8085 C CA . ARG A 1 1020 ? -29.083 -1.595 53.338 1.00 92.81 1020 ARG A CA 1
ATOM 8086 C C . ARG A 1 1020 ? -28.875 -0.159 52.887 1.00 92.81 1020 ARG A C 1
ATOM 8088 O O . ARG A 1 1020 ? -28.236 0.069 51.865 1.00 92.81 1020 ARG A O 1
ATOM 8095 N N . ASN A 1 1021 ? -29.380 0.784 53.676 1.00 91.25 1021 ASN A N 1
ATOM 8096 C CA . ASN A 1 1021 ? -29.080 2.200 53.520 1.00 91.25 1021 ASN A CA 1
ATOM 8097 C C . ASN A 1 1021 ? -28.170 2.652 54.662 1.00 91.25 1021 ASN A C 1
ATOM 8099 O O . ASN A 1 1021 ? -28.542 2.518 55.826 1.00 91.25 1021 ASN A O 1
ATOM 8103 N N . LEU A 1 1022 ? -26.996 3.156 54.305 1.00 91.12 1022 LEU A N 1
ATOM 8104 C CA . LEU A 1 1022 ? -26.026 3.785 55.195 1.00 91.12 1022 LEU A CA 1
ATOM 8105 C C . LEU A 1 1022 ? -25.888 5.289 54.892 1.00 91.12 1022 LEU A C 1
ATOM 8107 O O . LEU A 1 1022 ? -25.131 5.969 55.570 1.00 91.12 1022 LEU A O 1
ATOM 8111 N N . SER A 1 1023 ? -26.618 5.816 53.900 1.00 86.00 1023 SER A N 1
ATOM 8112 C CA . SER A 1 1023 ? -26.696 7.255 53.632 1.00 86.00 1023 SER A CA 1
ATOM 8113 C C . SER A 1 1023 ? -27.618 7.956 54.634 1.00 86.00 1023 SER A C 1
ATOM 8115 O O . SER A 1 1023 ? -28.632 7.394 55.054 1.00 86.00 1023 SER A O 1
ATOM 8117 N N . GLU A 1 1024 ? -27.308 9.215 54.959 1.00 84.06 1024 GLU A N 1
ATOM 8118 C CA . GLU A 1 1024 ? -28.187 10.097 55.742 1.00 84.06 1024 GLU A CA 1
ATOM 8119 C C . GLU A 1 1024 ? -29.500 10.409 55.002 1.00 84.06 1024 GLU A C 1
ATOM 8121 O O . GLU A 1 1024 ? -30.536 10.640 55.626 1.00 84.06 1024 GLU A O 1
ATOM 8126 N N . GLN A 1 1025 ? -29.471 10.394 53.665 1.00 84.75 1025 GLN A N 1
ATOM 8127 C CA . GLN A 1 1025 ? -30.642 10.630 52.826 1.00 84.75 1025 GLN A CA 1
ATOM 8128 C C . GLN A 1 1025 ? -31.550 9.396 52.769 1.00 84.75 1025 GLN A C 1
ATOM 8130 O O . GLN A 1 1025 ? -31.084 8.255 52.714 1.00 84.75 1025 GLN A O 1
ATOM 8135 N N . ILE A 1 1026 ? -32.867 9.628 52.736 1.00 83.81 1026 ILE A N 1
ATOM 8136 C CA . ILE A 1 1026 ? -33.870 8.564 52.608 1.00 83.81 1026 ILE A CA 1
ATOM 8137 C C . ILE A 1 1026 ? -34.091 8.262 51.113 1.00 83.81 1026 ILE A C 1
ATOM 8139 O O . ILE A 1 1026 ? -34.635 9.111 50.405 1.00 83.81 1026 ILE A O 1
ATOM 8143 N N . PRO A 1 1027 ? -33.708 7.074 50.610 1.00 88.75 1027 PRO A N 1
ATOM 8144 C CA . PRO A 1 1027 ? -33.959 6.673 49.223 1.00 88.75 1027 PRO A CA 1
ATOM 8145 C C . PRO A 1 1027 ? -35.453 6.405 48.944 1.00 88.75 1027 PRO A C 1
ATOM 8147 O O . PRO A 1 1027 ? -36.194 5.981 49.834 1.00 88.75 1027 PRO A O 1
ATOM 8150 N N . ASP A 1 1028 ? -35.894 6.569 47.689 1.00 95.12 1028 ASP A N 1
ATOM 8151 C CA . ASP A 1 1028 ? -37.246 6.191 47.235 1.00 95.12 1028 ASP A CA 1
ATOM 8152 C C . ASP A 1 1028 ? -37.303 4.677 46.973 1.00 95.12 1028 ASP A C 1
ATOM 8154 O O . ASP A 1 1028 ? -36.973 4.195 45.887 1.00 95.12 1028 ASP A O 1
ATOM 8158 N N . ILE A 1 1029 ? -37.694 3.915 47.998 1.00 94.19 1029 ILE A N 1
ATOM 8159 C CA . ILE A 1 1029 ? -37.783 2.449 47.970 1.00 94.19 1029 ILE A CA 1
ATOM 8160 C C . ILE A 1 1029 ? -39.258 2.027 47.937 1.00 94.19 1029 ILE A C 1
ATOM 8162 O O . ILE A 1 1029 ? -39.987 2.251 48.904 1.00 94.19 1029 ILE A O 1
ATOM 8166 N N . LYS A 1 1030 ? -39.701 1.361 46.859 1.00 95.25 1030 LYS A N 1
ATOM 8167 C CA . LYS A 1 1030 ? -41.084 0.861 46.701 1.00 95.25 1030 LYS A CA 1
ATOM 8168 C C . LYS A 1 1030 ? -41.115 -0.531 46.077 1.00 95.25 1030 LYS A C 1
ATOM 8170 O O . LYS A 1 1030 ? -40.322 -0.827 45.195 1.00 95.25 1030 LYS A O 1
ATOM 8175 N N . ASN A 1 1031 ? -42.040 -1.375 46.536 1.00 94.75 1031 ASN A N 1
ATOM 8176 C CA . ASN A 1 1031 ? -42.372 -2.675 45.933 1.00 94.75 1031 ASN A CA 1
ATOM 8177 C C . ASN A 1 1031 ? -41.206 -3.666 45.712 1.00 94.75 1031 ASN A C 1
ATOM 8179 O O . ASN A 1 1031 ? -41.344 -4.615 44.947 1.00 94.75 1031 ASN A O 1
ATOM 8183 N N . ASN A 1 1032 ? -40.064 -3.500 46.384 1.00 94.69 1032 ASN A N 1
ATOM 8184 C CA . ASN A 1 1032 ? -38.973 -4.473 46.283 1.00 94.69 1032 ASN A CA 1
ATOM 8185 C C . ASN A 1 1032 ? -39.295 -5.737 47.087 1.00 94.69 1032 ASN A C 1
ATOM 8187 O O . ASN A 1 1032 ? -39.780 -5.663 48.220 1.00 94.69 1032 ASN A O 1
ATOM 8191 N N . VAL A 1 1033 ? -38.958 -6.898 46.531 1.00 95.31 1033 VAL A N 1
ATOM 8192 C CA . VAL A 1 1033 ? -39.159 -8.205 47.162 1.00 95.31 1033 VAL A CA 1
ATOM 8193 C C . VAL A 1 1033 ? -37.820 -8.756 47.631 1.00 95.31 1033 VAL A C 1
ATOM 8195 O O . VAL A 1 1033 ? -36.914 -8.967 46.831 1.00 95.31 1033 VAL A O 1
ATOM 8198 N N . CYS A 1 1034 ? -37.708 -9.048 48.928 1.00 93.12 1034 CYS A N 1
ATOM 8199 C CA . CYS A 1 1034 ? -36.538 -9.718 49.493 1.00 93.12 1034 CYS A CA 1
ATOM 8200 C C . CYS A 1 1034 ? -36.811 -11.188 49.812 1.00 93.12 1034 CYS A C 1
ATOM 8202 O O . CYS A 1 1034 ? -37.718 -11.507 50.591 1.00 93.12 1034 CYS A O 1
ATOM 8204 N N . MET A 1 1035 ? -35.972 -12.077 49.285 1.00 91.69 1035 MET A N 1
ATOM 8205 C CA . MET A 1 1035 ? -36.007 -13.519 49.539 1.00 91.69 1035 MET A CA 1
ATOM 8206 C C . MET A 1 1035 ? -34.704 -13.992 50.198 1.00 91.69 1035 MET A C 1
ATOM 8208 O O . MET A 1 1035 ? -33.641 -13.410 49.985 1.00 91.69 1035 MET A O 1
ATOM 8212 N N . GLY A 1 1036 ? -34.807 -15.028 51.035 1.00 82.06 1036 GLY A N 1
ATOM 8213 C CA . GLY A 1 1036 ? -33.645 -15.817 51.456 1.00 82.06 1036 GLY A CA 1
ATOM 8214 C C . GLY A 1 1036 ? -33.236 -16.769 50.332 1.00 82.06 1036 GLY A C 1
ATOM 8215 O O . GLY A 1 1036 ? -34.109 -17.148 49.550 1.00 82.06 1036 GLY A O 1
ATOM 8216 N N . ILE A 1 1037 ? -31.947 -17.113 50.247 1.00 72.88 1037 ILE A N 1
ATOM 8217 C CA . ILE A 1 1037 ? -31.468 -18.199 49.368 1.00 72.88 1037 ILE A CA 1
ATOM 8218 C C . ILE A 1 1037 ? -32.037 -19.534 49.833 1.00 72.88 1037 ILE A C 1
ATOM 8220 O O . ILE A 1 1037 ? -32.025 -19.762 51.067 1.00 72.88 1037 ILE A O 1
#

Foldseek 3Di:
DVVVVVVVVVVVVVVVVVVVVVVVVCVVPVPPPVQKDWPDWDWAPFAQFKIKIKTFIPDFWKKKKWKDLDPVDTDIADIDDTGRIDIGIDGRHDGQGKMWMKMWIAHPVGRIDIDDIDIDGHDDDDDDDDAKDWPDWDWADFAQFKIKIKTFIQFFWWKKKWKDDPDDTDIDIDGGDRMDIDIGGRHHGQDKMKMWMWTADPVRHIDIGDIDIDGHHNDGDDDAKDKADWDFPDAAQFKTKIKIFIPAFFWKKKAKDLDPVSPPDMDIHDTDRIDMDMDGRHHGQGKMKMKMWTHDDPVRIDIDPIDIDTHHHDDDDAKAWPDKDQAAAEQVLFKGKIKTFIPAFWWKKKFKDQDPPDTDIWDIDGTDRMAITIDGGGDAQTKMKMKMWIADPVGRIDIGDIDIDHSVVHHYDYPVVQVVDPHRDDDDDDPDPQAEPPPDDQVPAEALDEDEAQGEYEPQQEEDEHHAAYEYHYPNYEYFAYEYEYNHHEYALVRDACGYYYHYHAAYPDLEREDDCVRQVQDFDADDPVSQASNLVSVLVSQVRSVRNNRQEYEYEQTHHEHEWDDLDDPDDDATGSHEHAANHEYHYAQNHEYEYHAEAAQATEPYEYELYEHYEYEHYEQYYCQLRHDCPPPSHVHNAHQEHYEYELYYNYEYYHYEFYRGNHEHYEYFWAFFPPDPPTRAYEQYHYENYEQEQHQEEPYEYAAHENAEYAHYEYYAQQPADPRHHGDPPQEHYEHHFDDDPNDTRGEHEHYEYEHYEYDNGQQFYYENQDYENYEYEHYEYQGAYEYAQYYLYEYANYEHAHDLVDDHPDQANYEYHDNSPDRDAQPPDRGEPYEYEHYEAEQGEYEDAYEHYEAEHYEHEQYLEHYEYENYYNYHAEHYEYAHAPPQREQYEYADEAANYEHEHYEGEYAHEPADYDHYQQDPPSQRGAYEYEAYEGHHPHAQAAHEHENHEHYEYYQYEAYQHAYEYYLYEQYEHENYEHEHAHLHAAEYAENYYAYYYYQYETEYQDQVRNYYYHYPDDYHYYNYHTHHD

Radius of gyration: 44.66 Å; chains: 1; bounding box: 95×91×153 Å

Secondary structure (DSSP, 8-state):
--HHHHHHHHHHHHHHHHHHHHHHHHHHHTT------EEEEEEES--SS-EEEEEEEEEEEEEEEEEESSTTS-EEPPPPPSEEEEEEEE-SPPTT-EEEEEEEEEETTS-EEE---EEEEPPPP---PPPP-EEEEEEE---SS-EEEEEEEEEEEEEEEEEESSS--EEEEEEEEEEEEEEE-SPPTT-EEEEEEEEEETTS-EEEPPPEEEE--SS-PPPPP-EEEEEEEEE-SSEEEEEEEEEEEEEEEEEEESSTT--SEEEEEEEEEEEEEEEESPPTT-EEEEEEEEESSTTS-EEPPPEEEEPPP-------EEEEE--PBPTTS-EEEEEEEEEEEEEEEEEEEEETTEEEEPPPPPSEEEEEEEEE---TT-EEEEEEEEE-TT--EEEPPPEEEEGGGS-B--HHHHTTSTT---S--------B-TT--GGG--TT-EEEE-SEEE-TT-EEEPPTTEEEEESS-EEESEEEEEEEEEE-GGG--TTEEEEEEEEESSSEEEE-HHHHTPPPBS--HHHHHHHHHHHHHHHHHHHHTT-SEEEE-SEEEEE-------TTS----SEE--SSEEEEE-TTEEEEEPP---SEEEEEEEES-EEEEEES-EEE--TTT--TT-TT-S---EEEEEEEES-EEEEEES-EEE--SS-SEEEE-BSSTTSTT-B--EEEEEES-EEES-SS-SEEE-SEEEEEEES-EEESTT---SS----TT-EEEEEE--EETTEESS-EEEEEEES-EEES-SSEEEEEEEEEEEEEES-EESS-EEEEEEES-EEES-EEE--TTS--S--EEEEESB-SS-BPP-SSSSSBS-EEES-EEES-EEEEEEES-EEES-EEES-SEEEEEEEEEEEEEES-EEEE-STT-EEEEEEEEEEEEEEES-EEEESSEEEEEEEES-STT-TT--EEEES-EEEE-STT-EEEEES-EEEEEES-EEES-EEEEES-EEEEEES-EEE-SSS-SEEE-TT-BS-EEES-EEE-SSGGGSEEE-SSS--EEES-EEE--

Organism: NCBI:txid80854

InterPro domains:
  IPR003961 Fibronectin type III [SM00060] (130-206)
  IPR003961 Fibronectin type III [SM00060] (224-301)
  IPR003961 Fibronectin type III [cd00063] (228-294)
  IPR006626 Parallel beta-helix repeat [SM00710] (651-673)
  IPR006626 Parallel beta-helix repeat [SM00710] (685-707)
  IPR006626 Parallel beta-helix repeat [SM00710] (708-741)
  IPR006626 Parallel beta-helix repeat [SM00710] (752-773)
  IPR006626 Parallel beta-helix repeat [SM00710] (775-822)
  IPR006626 Parallel beta-helix repeat [SM00710] (854-875)
  IPR006626 Parallel beta-helix repeat [SM00710] (876-898)
  IPR006626 Parallel beta-helix repeat [SM00710] (976-998)
  IPR008963 Purple acid phosphatase-like, N-terminal [SSF49363] (226-311)
  IPR011050 Pectin lyase fold/virulence factor [SSF51126] (573-850)
  IPR011050 Pectin lyase fold/virulence factor [SSF51126] (835-992)
  IPR012334 Pectin lyase fold [G3DSA:2.160.20.10] (551-867)
  IPR013783 Immunoglobulin-like fold [G3DSA:2.60.40.10] (226-311)
  IPR015914 Purple acid phosphatase, N-terminal [PF16656] (228-311)

Sequence (1037 aa):
MAHTVFEKKVQTRRKRALLLLTYILFMVFGNLSYALDIISISNENLDVDKADIRVVTDNTSRVSIQYGLNSANMTTSQWSESGKEHIISLRDLKWAAVYHYSVIVKTEHDEQISSGDNLLRLKKTSNSIPIPVIESVSINDVTATSATIKVNVDRPSRLFIRYRHGSRYVTETTDFTYSYEFNLDQLAAGKVYHFHVVAEGENGQIIKDRDRLLRLSSKTYKTRVQITHLSVIERGDESATLSWRTNKPTTGMVKYGLTEDLEEDSITLPLAKEHQVTINNLNNDTHYFYRVEANVDPKDTIQSKMQSFDTLDSQEGEPTIIEVDNGYLTEDGLTGFVKITTSEDTKVWIDYGFNHERTYQSAISDFNSTHGIALPYFRAERTYHYNINIEDADGNIFRSKRRSIKYDEVTVISDAVITTLKGHTINSNPAEEIRLCKKFDIGSIRANSKVRLNCLLDLNGLSYQLPPNVNLLSYGGDIINGTLIFAGGKIDGKLLNSSIHIGGDVHLSNANFVFDNQRWGVVEGIVNNEQAKENTRLFQYALNQAHNVHANVFRINKFDASFWVGNYKKFNSTELSGITLPSNIKLSMRHDTILRTQANGYARYALLGLYNADNVTIEGGVLIGDRDTHDYKDPQSPKPYWGHLMKIGGSRNVTIKGVTFKNATADGLSIHSLGTYKRTGSIETKNILVTDCLFDNNRRLGTAITSGSEIIVEHNTYLNSGQPSEASESVSPAWAIDIEGGYKDHEYLERPYNITIRNNIERNSYRGAFIGAIGDGITIENNNTENTIALGSVFNSKAFNNTITRDLNKEYLNPNGLSVAYDGEKMFYPTEEVVGNNEVYNNKLIGARMYISGSGNSIFNNSISNSLTGITIQKAKNAEIYNNSVHSNVENSIGLSARDSINNVNVYDNDFNIEGLAIRFISINEKLGHENFSMYLNNNRFTSSGYNKAASVSRSRNVYFNENNFSNIGFIMYTSDNIQLIGNRVETKTRIGLQIEEGNEQIKLHDNLVIHPEKKKCIRNLSEQIPDIKNNVCMGI